Protein AF-A0A963AIT8-F1 (afdb_monomer_lite)

pLDDT: mean 86.48, std 16.58, range [21.73, 98.75]

Foldseek 3Di:
DDDDDDDDDDDDYDDDDDDDDDDDDDDDDDDDDDDDDDDDDDDDDDPWQWAWDAWAADPVQQKIKTKTFTDDFQFKKWKAQPVGRVRTQDIFTQHPVRMTMDMDHDPADRQKMWMDTPRDTNDMDGYHPHDCLNDHDDDPPPQPPQDPFDLWFKFQFLDWWAADPDADDDDQDADLQKFKFKFWAFLEDEWAQALFAETAHAQFTKMKMWMWGFALDIDTDAVVNQKWKWKWFDTDSLQCVSVCAELLRFDNWDFFQASVRIRNFHPCQVCVQPQVCLLFFHCPQCVVVPPPDDCGQKFGWFWPQCCCPVNDVDTDTDIWGGLCVVPNNHHTHIDIQPDWDAKAWDLLPPVFLATFILGRLGIGMDTGRRGGCATSNRTRHQWTKMKMFMAGNVRDTHGIFIYTGGYYNDAQLLCAQADVVLNHPPQLVVPPPDQFHLVPPPCSNPTDSVNSSSVRSSLSVVRSVCVVPVDDSSVVPPHHPCLEAPASVSNSNSPPQDDPPDSRSSSRNHQQDYHPLQCPLQVQQPDADPVRHRQQDDADDQADPVGHGDDLVSNLVSLCSAVSNGDPPNRHNSQFADLVVLSADDCLWFNHSNLSNQAQRNPRHNVRTNNGQHALQLQPDLVRHDRPPWQGQKQCLFQQFFQVDACQVPAQFAHRSVFNHTTRHQAGHPSSNSRGDQHPHCLRTFDARDQPTPSADHDPSSRHSPHGDLSSGAWQVSPRNCSFQNYVSLGKDGPSQSRSSQRRVCVQPVGIHGDQQPSSRHPPQCCDDVHVQLAALSPRSSHHHPQRQSCLVCNVVSCVVPPPCCCRQCNPQQVFGQSQFAQAWHWHFQCDCQAPQNVDGGTDIDGGGRRGGQRNRHNRTPVVVVVD

Radius of gyration: 32.71 Å; chains: 1; bounding box: 110×90×87 Å

Secondary structure (DSSP, 8-state):
-----------------------------------------PPPPPPP--EEEEEEEEGGGTEEEEEEE-SSTT-EEEEEETTEEEEEEEEEE--TTSEEEEEEE-SS--SEEEEEETTEEEEEEE-BT--TTSS----S---SS-----S-------S-B---SPPPPPP----TTEEEEEEESSS-EE--S--SSEESS-SEEEEEEEEEE-BSS-EEE-GGGTEEEEEEEE--TT-GGGGT--TTS--PPPB-B-TTSPBP--SHHHHHHHHSGGGSSTTHHHHHS-TTS--TTBPPPEE-HHHHHHSSS---EE--B-TTTTSTTT----EE--EEESSEEES-STT-TT-EEE----EEEEEEEE--SB-TTSBB-SS-EEEEEEEETT--EEEEEEEE--EE---TTHHHHS-GGGT--STTGGG-SS---GGG-TTTTTS-HHHHHHHHHHHHHHHHHHHHHT--GGGGPSEEGGGTS--GGG-TT------TT-TT-TT--TTTS--HHIIIIIHHHT-B-TTSSBSSPPPPPSB-TTSPBPPHHHHHHHHHHTGGGTSS-SSS-SS-HHHHHTT--HHHHH--HHHHH-BTTTT-BTTBTT-----S-TTT-TTS-B-TTTSPPPGGGT----SSS-STTSTT--B-TT-SS-BS-SB-TT-TT-PBP--S--TTSPPB--TT-TT--STT-TTTTPBPPGGG-B-GGG-BHHHHH-STT-PSPPSSTT-THHHHHHHHHSSSSS---GGGTB-GGGGSTTSTTSS---SGGGPPPSS-HHHHHHHHHHHHHH-STTHHHH-TTS---GGGB-SS-EEEEE--S-SSS--SSEEEEE-TT-B--GGGT-TTGGGGTT--

Structure (mmCIF, N/CA/C/O backbone):
data_AF-A0A963AIT8-F1
#
_entry.id   AF-A0A963AIT8-F1
#
loop_
_atom_site.group_PDB
_atom_site.id
_atom_site.type_symbol
_atom_site.label_atom_id
_atom_site.label_alt_id
_atom_site.label_comp_id
_atom_site.label_asym_id
_atom_site.label_entity_id
_atom_site.label_seq_id
_atom_site.pdbx_PDB_ins_code
_atom_site.Cartn_x
_atom_site.Cartn_y
_atom_site.Cartn_z
_atom_site.occupancy
_atom_site.B_iso_or_equiv
_atom_site.auth_seq_id
_atom_site.auth_comp_id
_atom_site.auth_asym_id
_atom_site.auth_atom_id
_atom_site.pdbx_PDB_model_num
ATOM 1 N N . MET A 1 1 ? -58.482 -35.691 4.135 1.00 30.98 1 MET A N 1
ATOM 2 C CA . MET A 1 1 ? -58.941 -36.259 2.848 1.00 30.98 1 MET A CA 1
ATOM 3 C C . MET A 1 1 ? -60.316 -35.692 2.531 1.00 30.98 1 MET A C 1
ATOM 5 O O . MET A 1 1 ? -61.157 -35.778 3.412 1.00 30.98 1 MET A O 1
ATOM 9 N N . THR A 1 2 ? -60.494 -35.157 1.308 1.00 29.62 2 THR A N 1
ATOM 10 C CA . THR A 1 2 ? -61.766 -34.880 0.577 1.00 29.62 2 THR A CA 1
ATOM 11 C C . THR A 1 2 ? -62.795 -33.942 1.239 1.00 29.62 2 THR A C 1
ATOM 13 O O . THR A 1 2 ? -63.084 -34.093 2.409 1.00 29.62 2 THR A O 1
ATOM 16 N N . ASN A 1 3 ? -63.516 -33.030 0.583 1.00 32.16 3 ASN A N 1
ATOM 17 C CA . ASN A 1 3 ? -63.526 -32.402 -0.743 1.00 32.16 3 ASN A CA 1
ATOM 18 C C . ASN A 1 3 ? -64.586 -31.265 -0.660 1.00 32.16 3 ASN A C 1
ATOM 20 O O . ASN A 1 3 ? -65.594 -31.473 0.002 1.00 32.16 3 ASN A O 1
ATOM 24 N N . ARG A 1 4 ? -64.368 -30.152 -1.382 1.00 39.81 4 ARG A N 1
ATOM 25 C CA . ARG A 1 4 ? -65.323 -29.254 -2.099 1.00 39.81 4 ARG A CA 1
ATOM 26 C C . ARG A 1 4 ? -66.699 -28.851 -1.507 1.00 39.81 4 ARG A C 1
ATOM 28 O O . ARG A 1 4 ? -67.469 -29.702 -1.102 1.00 39.81 4 ARG A O 1
ATOM 35 N N . THR A 1 5 ? -67.077 -27.574 -1.715 1.00 35.22 5 THR A N 1
ATOM 36 C CA . THR A 1 5 ? -68.098 -27.039 -2.681 1.00 35.22 5 THR A CA 1
ATOM 37 C C . THR A 1 5 ? -68.679 -25.704 -2.167 1.00 35.22 5 THR A C 1
ATOM 39 O O . THR A 1 5 ? -69.234 -25.683 -1.079 1.00 35.22 5 THR A O 1
ATOM 42 N N . GLY A 1 6 ? -68.534 -24.577 -2.879 1.00 28.08 6 GLY A N 1
ATOM 43 C CA . GLY A 1 6 ? -69.580 -23.988 -3.749 1.00 28.08 6 GLY A CA 1
ATOM 44 C C . GLY A 1 6 ? -69.859 -22.495 -3.397 1.00 28.08 6 GLY A C 1
ATOM 45 O O . GLY A 1 6 ? -69.249 -22.019 -2.450 1.00 28.08 6 GLY A O 1
ATOM 46 N N . PRO A 1 7 ? -70.788 -21.771 -4.069 1.00 56.81 7 PRO A N 1
ATOM 47 C CA . PRO A 1 7 ? -70.537 -20.905 -5.251 1.00 56.81 7 PRO A CA 1
ATOM 48 C C . PRO A 1 7 ? -71.254 -19.506 -5.228 1.00 56.81 7 PRO A C 1
ATOM 50 O O . PRO A 1 7 ? -71.791 -19.136 -4.190 1.00 56.81 7 PRO A O 1
ATOM 53 N N . LEU A 1 8 ? -71.348 -18.834 -6.413 1.00 31.77 8 LEU A N 1
ATOM 54 C CA . LEU A 1 8 ? -72.310 -17.769 -6.880 1.00 31.77 8 LEU A CA 1
ATOM 55 C C . LEU A 1 8 ? -71.879 -16.285 -6.684 1.00 31.77 8 LEU A C 1
ATOM 57 O O . LEU A 1 8 ? -71.211 -15.998 -5.705 1.00 31.77 8 LEU A O 1
ATOM 61 N N . GLU A 1 9 ? -72.232 -15.239 -7.465 1.00 30.62 9 GLU A N 1
ATOM 62 C CA . GLU A 1 9 ? -72.826 -14.947 -8.803 1.00 30.62 9 GLU A CA 1
ATOM 63 C C . GLU A 1 9 ? -72.848 -13.389 -9.015 1.00 30.62 9 GLU A C 1
ATOM 65 O O . GLU A 1 9 ? -72.934 -12.664 -8.029 1.00 30.62 9 GLU A O 1
ATOM 70 N N . ARG A 1 10 ? -72.918 -12.922 -10.288 1.00 29.20 10 ARG A N 1
ATOM 71 C CA . ARG A 1 10 ? -73.565 -11.686 -10.871 1.00 29.20 10 ARG A CA 1
ATOM 72 C C . ARG A 1 10 ? -73.036 -10.260 -10.557 1.00 29.20 10 ARG A C 1
ATOM 74 O O . ARG A 1 10 ? -72.876 -9.885 -9.410 1.00 29.20 10 ARG A O 1
ATOM 81 N N . GLU A 1 11 ? -72.654 -9.414 -11.534 1.00 29.33 11 GLU A N 1
ATOM 82 C CA . GLU A 1 11 ? -73.386 -8.636 -12.588 1.00 29.33 11 GLU A CA 1
ATOM 83 C C . GLU A 1 11 ? -74.267 -7.442 -12.117 1.00 29.33 11 GLU A C 1
ATOM 85 O O . GLU A 1 11 ? -75.349 -7.674 -11.584 1.00 29.33 11 GLU A O 1
ATOM 90 N N . ASN A 1 12 ? -73.889 -6.178 -12.437 1.00 27.94 12 ASN A N 1
ATOM 91 C CA . ASN A 1 12 ? -74.589 -5.249 -13.378 1.00 27.94 12 ASN A CA 1
ATOM 92 C C . ASN A 1 12 ? -74.310 -3.717 -13.212 1.00 27.94 12 ASN A C 1
ATOM 94 O O . ASN A 1 12 ? -74.611 -3.121 -12.187 1.00 27.94 12 ASN A O 1
ATOM 98 N N . ARG A 1 13 ? -73.918 -3.095 -14.346 1.00 28.97 13 ARG A N 1
ATOM 99 C CA . ARG A 1 13 ? -74.464 -1.888 -15.046 1.00 28.97 13 ARG A CA 1
ATOM 100 C C . ARG A 1 13 ? -74.363 -0.417 -14.542 1.00 28.97 13 ARG A C 1
ATOM 102 O O . ARG A 1 13 ? -75.067 0.012 -13.642 1.00 28.97 13 ARG A O 1
ATOM 109 N N . HIS A 1 14 ? -73.760 0.372 -15.457 1.00 28.27 14 HIS A N 1
ATOM 110 C CA . HIS A 1 14 ? -74.238 1.596 -16.168 1.00 28.27 14 HIS A CA 1
ATOM 111 C C . HIS A 1 14 ? -74.236 3.009 -15.537 1.00 28.27 14 HIS A C 1
ATOM 113 O O . HIS A 1 14 ? -75.054 3.316 -14.678 1.00 28.27 14 HIS A O 1
ATOM 119 N N . LYS A 1 15 ? -73.548 3.948 -16.229 1.00 28.48 15 LYS A N 1
ATOM 120 C CA . LYS A 1 15 ? -74.075 4.995 -17.168 1.00 28.48 15 LYS A CA 1
ATOM 121 C C . LYS A 1 15 ? -72.876 5.660 -17.906 1.00 28.48 15 LYS A C 1
ATOM 123 O O . LYS A 1 15 ? -71.904 5.986 -17.249 1.00 28.48 15 LYS A O 1
ATOM 128 N N . ASN A 1 16 ? -72.759 5.638 -19.248 1.00 27.34 16 ASN A N 1
ATOM 129 C CA . ASN A 1 16 ? -73.283 6.588 -20.271 1.00 27.34 16 ASN A CA 1
ATOM 130 C C . ASN A 1 16 ? -72.924 8.072 -19.986 1.00 27.34 16 ASN A C 1
ATOM 132 O O . ASN A 1 16 ? -73.208 8.524 -18.889 1.00 27.34 16 ASN A O 1
ATOM 136 N N . ARG A 1 17 ? -72.424 8.922 -20.908 1.00 27.89 17 ARG A N 1
ATOM 137 C CA . ARG A 1 17 ? -72.578 8.995 -22.381 1.00 27.89 17 ARG A CA 1
ATOM 138 C C . ARG A 1 17 ? -71.715 10.152 -22.972 1.00 27.89 17 ARG A C 1
ATOM 140 O O . ARG A 1 17 ? -71.606 11.171 -22.309 1.00 27.89 17 ARG A O 1
ATOM 147 N N . SER A 1 18 ? -71.215 9.977 -24.212 1.00 28.28 18 SER A N 1
ATOM 148 C CA . SER A 1 18 ? -71.122 10.908 -25.388 1.00 28.28 18 SER A CA 1
ATOM 149 C C . SER A 1 18 ? -70.902 12.431 -25.201 1.00 28.28 18 SER A C 1
ATOM 151 O O . SER A 1 18 ? -71.570 13.033 -24.379 1.00 28.28 18 SER A O 1
ATOM 153 N N . GLY A 1 19 ? -70.175 13.186 -26.036 1.00 26.23 19 GLY A N 1
ATOM 154 C CA . GLY A 1 19 ? -69.625 12.962 -27.377 1.00 26.23 19 GLY A CA 1
ATOM 155 C C . GLY A 1 19 ? -69.244 14.306 -28.051 1.00 26.23 19 GLY A C 1
ATOM 156 O O . GLY A 1 19 ? -69.742 15.353 -27.660 1.00 26.23 19 GLY A O 1
ATOM 157 N N . ALA A 1 20 ? -68.336 14.211 -29.029 1.00 28.67 20 ALA A N 1
ATOM 158 C CA . ALA A 1 20 ? -67.969 15.089 -30.157 1.00 28.67 20 ALA A CA 1
ATOM 159 C C . ALA A 1 20 ? -68.500 16.540 -30.300 1.00 28.67 20 ALA A C 1
ATOM 161 O O . ALA A 1 20 ? -69.699 16.791 -30.237 1.00 28.67 20 ALA A O 1
ATOM 162 N N . GLY A 1 21 ? -67.617 17.433 -30.783 1.00 25.61 21 GLY A N 1
ATOM 163 C CA . GLY A 1 21 ? -68.022 18.528 -31.679 1.00 25.61 21 GLY A CA 1
ATOM 164 C C . GLY A 1 21 ? -67.113 19.761 -31.712 1.00 25.61 21 GLY A C 1
ATOM 165 O O . GLY A 1 21 ? -67.210 20.623 -30.850 1.00 25.61 21 GLY A O 1
ATOM 166 N N . ARG A 1 22 ? -66.290 19.888 -32.765 1.00 31.31 22 ARG A N 1
ATOM 167 C CA . ARG A 1 22 ? -65.723 21.168 -33.242 1.00 31.31 22 ARG A CA 1
ATOM 168 C C . ARG A 1 22 ? -66.825 22.230 -33.371 1.00 31.31 22 ARG A C 1
ATOM 170 O O . ARG A 1 22 ? -67.837 21.928 -33.993 1.00 31.31 22 ARG A O 1
ATOM 177 N N . LEU A 1 23 ? -66.556 23.477 -32.973 1.00 26.34 23 LEU A N 1
ATOM 178 C CA . LEU A 1 23 ? -66.614 24.671 -33.838 1.00 26.34 23 LEU A CA 1
ATOM 179 C C . LEU A 1 23 ? -66.346 25.961 -33.053 1.00 26.34 23 LEU A C 1
ATOM 181 O O . LEU A 1 23 ? -66.459 26.037 -31.837 1.00 26.34 23 LEU A O 1
ATOM 185 N N . SER A 1 24 ? -65.901 26.947 -33.815 1.00 25.06 24 SER A N 1
ATOM 186 C CA . SER A 1 24 ? -65.230 28.172 -33.418 1.00 25.06 24 SER A CA 1
ATOM 187 C C . SER A 1 24 ? -66.152 29.291 -32.901 1.00 25.06 24 SER A C 1
ATOM 189 O O . SER A 1 24 ? -67.304 29.388 -33.306 1.00 25.06 24 SER A O 1
ATOM 191 N N . ARG A 1 25 ? -65.496 30.237 -32.205 1.00 25.77 25 ARG A N 1
ATOM 192 C CA . ARG A 1 25 ? -65.712 31.704 -32.154 1.00 25.77 25 ARG A CA 1
ATOM 193 C C . ARG A 1 25 ? -66.704 32.323 -31.142 1.00 25.77 25 ARG A C 1
ATOM 195 O O . ARG A 1 25 ? -67.909 32.236 -31.302 1.00 25.77 25 ARG A O 1
ATOM 202 N N . ILE A 1 26 ? -66.092 33.138 -30.261 1.00 26.53 26 ILE A N 1
ATOM 203 C CA . ILE A 1 26 ? -66.372 34.567 -29.958 1.00 26.53 26 ILE A CA 1
ATOM 204 C C . ILE A 1 26 ? -67.713 34.898 -29.263 1.00 26.53 26 ILE A C 1
ATOM 206 O O . ILE A 1 26 ? -68.755 34.836 -29.900 1.00 26.53 26 ILE A O 1
ATOM 210 N N . CYS A 1 27 ? -67.687 35.393 -28.009 1.00 21.73 27 CYS A N 1
ATOM 211 C CA . CYS A 1 27 ? -67.731 36.832 -27.645 1.00 21.73 27 CYS A CA 1
ATOM 212 C C . CYS A 1 27 ? -67.906 37.076 -26.116 1.00 21.73 27 CYS A C 1
ATOM 214 O O . CYS A 1 27 ? -68.602 36.332 -25.438 1.00 21.73 27 CYS A O 1
ATOM 216 N N . TYR A 1 28 ? -67.269 38.157 -25.640 1.00 31.14 28 TYR A N 1
ATOM 217 C CA . TYR A 1 28 ? -67.280 38.865 -24.328 1.00 31.14 28 TYR A CA 1
ATOM 218 C C . TYR A 1 28 ? -68.671 39.399 -23.878 1.00 31.14 28 TYR A C 1
ATOM 220 O O . TYR A 1 28 ? -69.570 39.325 -24.719 1.00 31.14 28 TYR A O 1
ATOM 228 N N . PRO A 1 29 ? -68.909 39.977 -22.655 1.00 44.50 29 PRO A N 1
ATOM 229 C CA . PRO A 1 29 ? -68.095 40.941 -21.843 1.00 44.50 29 PRO A CA 1
ATOM 230 C C . PRO A 1 29 ? -68.081 40.648 -20.310 1.00 44.50 29 PRO A C 1
ATOM 232 O O . PRO A 1 29 ? -68.668 39.667 -19.886 1.00 44.50 29 PRO A O 1
ATOM 235 N N . GLY A 1 30 ? -67.445 41.357 -19.363 1.00 27.77 30 GLY A N 1
ATOM 236 C CA . GLY A 1 30 ? -66.705 42.625 -19.264 1.00 27.77 30 GLY A CA 1
ATOM 237 C C . GLY A 1 30 ? -67.041 43.317 -17.918 1.00 27.77 30 GLY A C 1
ATOM 238 O O . GLY A 1 30 ? -68.225 43.454 -17.631 1.00 27.77 30 GLY A O 1
ATOM 239 N N . ALA A 1 31 ? -66.027 43.717 -17.123 1.00 27.83 31 ALA A N 1
ATOM 240 C CA . ALA A 1 31 ? -66.022 44.714 -16.013 1.00 27.83 31 ALA A CA 1
ATOM 241 C C . ALA A 1 31 ? -64.692 44.573 -15.209 1.00 27.83 31 ALA A C 1
ATOM 243 O O . ALA A 1 31 ? -64.381 43.453 -14.827 1.00 27.83 31 ALA A O 1
ATOM 244 N N . THR A 1 32 ? -63.833 45.564 -14.896 1.00 28.27 32 THR A N 1
ATOM 245 C CA . THR A 1 32 ? -63.822 47.041 -15.031 1.00 28.27 32 THR A CA 1
ATOM 246 C C . THR A 1 32 ? -62.363 47.575 -14.903 1.00 28.27 32 THR A C 1
ATOM 248 O O . THR A 1 32 ? -61.511 46.887 -14.353 1.00 28.27 32 THR A O 1
ATOM 251 N N . LEU A 1 33 ? -62.121 48.793 -15.427 1.00 27.97 33 LEU A N 1
ATOM 252 C CA . LEU A 1 33 ? -60.904 49.648 -15.531 1.00 27.97 33 LEU A CA 1
ATOM 253 C C . LEU A 1 33 ? -60.155 49.948 -14.198 1.00 27.97 33 LEU A C 1
ATOM 255 O O . LEU A 1 33 ? -60.736 49.712 -13.148 1.00 27.97 33 LEU A O 1
ATOM 259 N N . LEU A 1 34 ? -58.930 50.512 -14.089 1.00 27.31 34 LEU A N 1
ATOM 260 C CA . LEU A 1 34 ? -58.093 51.517 -14.812 1.00 27.31 34 LEU A CA 1
ATOM 261 C C . LEU A 1 34 ? -56.583 51.160 -14.610 1.00 27.31 34 LEU A C 1
ATOM 263 O O . LEU A 1 34 ? -56.284 50.466 -13.651 1.00 27.31 34 LEU A O 1
ATOM 267 N N . GLY A 1 35 ? -55.544 51.603 -15.336 1.00 26.59 35 GLY A N 1
ATOM 268 C CA . GLY A 1 35 ? -55.356 52.543 -16.442 1.00 26.59 35 GLY A CA 1
ATOM 269 C C . GLY A 1 35 ? -53.847 52.720 -16.772 1.00 26.59 35 GLY A C 1
ATOM 270 O O . GLY A 1 35 ? -52.999 52.550 -15.910 1.00 26.59 35 GLY A O 1
ATOM 271 N N . VAL A 1 36 ? -53.577 53.067 -18.039 1.00 30.91 36 VAL A N 1
ATOM 272 C CA . VAL A 1 36 ? -52.427 53.792 -18.642 1.00 30.91 36 VAL A CA 1
ATOM 273 C C . VAL A 1 36 ? -50.976 53.334 -18.376 1.00 30.91 36 VAL A C 1
ATOM 275 O O . VAL A 1 36 ? -50.406 53.584 -17.323 1.00 30.91 36 VAL A O 1
ATOM 278 N N . GLY A 1 37 ? -50.316 52.871 -19.449 1.00 26.69 37 GLY A N 1
ATOM 279 C CA . GLY A 1 37 ? -48.856 52.901 -19.610 1.00 26.69 37 GLY A CA 1
ATOM 280 C C . GLY A 1 37 ? -48.393 52.170 -20.875 1.00 26.69 37 GLY A C 1
ATOM 281 O O . GLY A 1 37 ? -48.408 50.947 -20.912 1.00 26.69 37 GLY A O 1
ATOM 282 N N . LEU A 1 38 ? -48.028 52.914 -21.926 1.00 35.12 38 LEU A N 1
ATOM 283 C CA . LEU A 1 38 ? -47.427 52.410 -23.171 1.00 35.12 38 LEU A CA 1
ATOM 284 C C . LEU A 1 38 ? -46.241 51.466 -22.889 1.00 35.12 38 LEU A C 1
ATOM 286 O O . LEU A 1 38 ? -45.295 51.884 -22.229 1.00 35.12 38 LEU A O 1
ATOM 290 N N . LEU A 1 39 ? -46.213 50.281 -23.505 1.00 29.48 39 LEU A N 1
ATOM 291 C CA . LEU A 1 39 ? -44.958 49.586 -23.804 1.00 29.48 39 LEU A CA 1
ATOM 292 C C . LEU A 1 39 ? -45.020 48.949 -25.191 1.00 29.48 39 LEU A C 1
ATOM 294 O O . LEU A 1 39 ? -45.965 48.252 -25.556 1.00 29.48 39 LEU A O 1
ATOM 298 N N . ALA A 1 40 ? -44.013 49.313 -25.977 1.00 30.16 40 ALA A N 1
ATOM 299 C CA . ALA A 1 40 ? -43.810 48.951 -27.362 1.00 30.16 40 ALA A CA 1
ATOM 300 C C . ALA A 1 40 ? -43.552 47.448 -27.527 1.00 30.16 40 ALA A C 1
ATOM 302 O O . ALA A 1 40 ? -42.991 46.800 -26.647 1.00 30.16 40 ALA A O 1
ATOM 303 N N . LEU A 1 41 ? -43.921 46.928 -28.700 1.00 37.81 41 LEU A N 1
ATOM 304 C CA . LEU A 1 41 ? -43.450 45.643 -29.205 1.00 37.81 41 LEU A CA 1
ATOM 305 C C . LEU A 1 41 ? -41.917 45.591 -29.139 1.00 37.81 41 LEU A C 1
ATOM 307 O O . LEU A 1 41 ? -41.252 46.323 -29.872 1.00 37.81 41 LEU A O 1
ATOM 311 N N . THR A 1 42 ? -41.365 44.708 -28.310 1.00 31.59 42 THR A N 1
ATOM 312 C CA . THR A 1 42 ? -39.970 44.282 -28.414 1.00 31.59 42 THR A CA 1
ATOM 313 C C . THR A 1 42 ? -39.925 42.929 -29.111 1.00 31.59 42 THR A C 1
ATOM 315 O O . THR A 1 42 ? -40.527 41.944 -28.687 1.00 31.59 42 THR A O 1
ATOM 318 N N . SER A 1 43 ? -39.232 42.906 -30.245 1.00 35.41 43 SER A N 1
ATOM 319 C CA . SER A 1 43 ? -38.678 41.697 -30.837 1.00 35.41 43 SER A CA 1
ATOM 320 C C . SER A 1 43 ? -37.860 40.946 -29.786 1.00 35.41 43 SER A C 1
ATOM 322 O O . SER A 1 43 ? -37.037 41.562 -29.109 1.00 35.41 43 SER A O 1
ATOM 324 N N . LEU A 1 44 ? -38.058 39.631 -29.680 1.00 35.53 44 LEU A N 1
ATOM 325 C CA . LEU A 1 44 ? -37.121 38.745 -28.986 1.00 35.53 44 LEU A CA 1
ATOM 326 C C . LEU A 1 44 ? -35.703 38.995 -29.542 1.00 35.53 44 LEU A C 1
ATOM 328 O O . LEU A 1 44 ? -35.562 39.025 -30.770 1.00 35.53 44 LEU A O 1
ATOM 332 N N . PRO A 1 45 ? -34.671 39.203 -28.703 1.00 36.06 45 PRO A N 1
ATOM 333 C CA . PRO A 1 45 ? -33.306 39.280 -29.198 1.00 36.06 45 PRO A CA 1
ATOM 334 C C . PRO A 1 45 ? -32.907 37.908 -29.747 1.00 36.06 45 PRO A C 1
ATOM 336 O O . PRO A 1 45 ? -33.246 36.873 -29.169 1.00 36.06 45 PRO A O 1
ATOM 339 N N . ALA A 1 46 ? -32.198 37.902 -30.874 1.00 42.22 46 ALA A N 1
ATOM 340 C CA . ALA A 1 46 ? -31.439 36.735 -31.300 1.00 42.22 46 ALA A CA 1
ATOM 341 C C . ALA A 1 46 ? -30.455 36.355 -30.181 1.00 42.22 46 ALA A C 1
ATOM 343 O O . ALA A 1 46 ? -29.913 37.248 -29.530 1.00 42.22 46 ALA A O 1
ATOM 344 N N . ALA A 1 47 ? -30.248 35.056 -29.950 1.00 47.16 47 ALA A N 1
ATOM 345 C CA . ALA A 1 47 ? -29.226 34.582 -29.024 1.00 47.16 47 ALA A CA 1
ATOM 346 C C . ALA A 1 47 ? -27.878 35.237 -29.364 1.00 47.16 47 ALA A C 1
ATOM 348 O O . ALA A 1 47 ? -27.500 35.293 -30.537 1.00 47.16 47 ALA A O 1
ATOM 349 N N . ALA A 1 48 ? -27.206 35.755 -28.340 1.00 53.91 48 ALA A N 1
ATOM 350 C CA . ALA A 1 48 ? -25.865 36.307 -28.423 1.00 53.91 48 ALA A CA 1
ATOM 351 C C . ALA A 1 48 ? -24.919 35.294 -29.080 1.00 53.91 48 ALA A C 1
ATOM 353 O O . ALA A 1 48 ? -24.863 34.144 -28.648 1.00 53.91 48 ALA A O 1
ATOM 354 N N . VAL A 1 49 ? -24.203 35.688 -30.138 1.00 71.88 49 VAL A N 1
ATOM 355 C CA . VAL A 1 49 ? -23.255 34.798 -30.831 1.00 71.88 49 VAL A CA 1
ATOM 356 C C . VAL A 1 49 ? -21.850 35.364 -30.682 1.00 71.88 49 VAL A C 1
ATOM 358 O O . VAL A 1 49 ? -21.367 36.118 -31.530 1.00 71.88 49 VAL A O 1
ATOM 361 N N . TYR A 1 50 ? -21.190 34.983 -29.594 1.00 87.00 50 TYR A N 1
ATOM 362 C CA . TYR A 1 50 ? -19.739 35.067 -29.505 1.00 87.00 50 TYR A CA 1
ATOM 363 C C . TYR A 1 50 ? -19.132 33.948 -30.350 1.00 87.00 50 TYR A C 1
ATOM 365 O O . TYR A 1 50 ? -19.646 32.834 -30.387 1.00 87.00 50 TYR A O 1
ATOM 373 N N . THR A 1 51 ? -18.067 34.258 -31.084 1.00 88.06 51 THR A N 1
ATOM 374 C CA . THR A 1 51 ? -17.405 33.297 -31.974 1.00 88.06 51 THR A CA 1
ATOM 375 C C . THR A 1 51 ? -15.900 33.418 -31.877 1.00 88.06 51 THR A C 1
ATOM 377 O O . THR A 1 51 ? -15.367 34.518 -31.712 1.00 88.06 51 THR A O 1
ATOM 380 N N . LEU A 1 52 ? -15.234 32.285 -32.064 1.00 93.00 52 LEU A N 1
ATOM 381 C CA . LEU A 1 52 ? -13.824 32.183 -32.395 1.00 93.00 52 LEU A CA 1
ATOM 382 C C . LEU A 1 52 ? -13.717 31.917 -33.906 1.00 93.00 52 LEU A C 1
ATOM 384 O O . LEU A 1 52 ? -14.097 30.850 -34.379 1.00 93.00 52 LEU A O 1
ATOM 388 N N . ASP A 1 53 ? -13.266 32.915 -34.672 1.00 90.19 53 ASP A N 1
ATOM 389 C CA . ASP A 1 53 ? -13.287 32.868 -36.142 1.00 90.19 53 ASP A CA 1
ATOM 390 C C . ASP A 1 53 ? -11.954 32.371 -36.737 1.00 90.19 53 ASP A C 1
ATOM 392 O O . ASP A 1 53 ? -11.943 31.780 -37.815 1.00 90.19 53 ASP A O 1
ATOM 396 N N . GLU A 1 54 ? -10.815 32.658 -36.095 1.00 91.12 54 GLU A N 1
ATOM 397 C CA . GLU A 1 54 ? -9.487 32.301 -36.614 1.00 91.12 54 GLU A CA 1
ATOM 398 C C . GLU A 1 54 ? -8.422 32.253 -35.508 1.00 91.12 54 GLU A C 1
ATOM 400 O O . GLU A 1 54 ? -8.377 33.138 -34.651 1.00 91.12 54 GLU A O 1
ATOM 405 N N . ALA A 1 55 ? -7.513 31.278 -35.605 1.00 93.25 55 ALA A N 1
ATOM 406 C CA . ALA A 1 55 ? -6.250 31.215 -34.874 1.00 93.25 55 ALA A CA 1
ATOM 407 C C . ALA A 1 55 ? -5.111 30.873 -35.855 1.00 93.25 55 ALA A C 1
ATOM 409 O O . ALA A 1 55 ? -5.200 29.875 -36.565 1.00 93.25 55 ALA A O 1
ATOM 410 N N . VAL A 1 56 ? -4.070 31.709 -35.941 1.00 93.00 56 VAL A N 1
ATOM 411 C CA . VAL A 1 56 ? -2.951 31.567 -36.897 1.00 93.00 56 VAL A CA 1
ATOM 412 C C . VAL A 1 56 ? -1.621 31.854 -36.202 1.00 93.00 56 VAL A C 1
ATOM 414 O O . VAL A 1 56 ? -1.478 32.869 -35.509 1.00 93.00 56 VAL A O 1
ATOM 417 N N . TRP A 1 57 ? -0.628 31.002 -36.431 1.00 92.19 57 TRP A N 1
ATOM 418 C CA . TRP A 1 57 ? 0.749 31.173 -35.991 1.00 92.19 57 TRP A CA 1
ATOM 419 C C . TRP A 1 57 ? 1.627 31.742 -37.108 1.00 92.19 57 TRP A C 1
ATOM 421 O O . TRP A 1 57 ? 1.571 31.337 -38.261 1.00 92.19 57 TRP A O 1
ATOM 431 N N . SER A 1 58 ? 2.480 32.703 -36.766 1.00 89.19 58 SER A N 1
ATOM 432 C CA . SER A 1 58 ? 3.472 33.279 -37.672 1.00 89.19 58 SER A CA 1
ATOM 433 C C . SER A 1 58 ? 4.861 32.828 -37.244 1.00 89.19 58 SER A C 1
ATOM 435 O O . SER A 1 58 ? 5.456 33.468 -36.375 1.00 89.19 58 SER A O 1
ATOM 437 N N . VAL A 1 59 ? 5.404 31.806 -37.912 1.00 75.81 59 VAL A N 1
ATOM 438 C CA . VAL A 1 59 ? 6.739 31.241 -37.632 1.00 75.81 59 VAL A CA 1
ATOM 439 C C . VAL A 1 59 ? 7.831 32.316 -37.646 1.00 75.81 59 VAL A C 1
ATOM 441 O O . VAL A 1 59 ? 8.569 32.451 -36.680 1.00 75.81 59 VAL A O 1
ATOM 444 N N . GLU A 1 60 ? 7.869 33.179 -38.669 1.00 82.50 60 GLU A N 1
ATOM 445 C CA . GLU A 1 60 ? 8.882 34.250 -38.789 1.00 82.50 60 GLU A CA 1
ATOM 446 C C . GLU A 1 60 ? 8.878 35.269 -37.635 1.00 82.50 60 GLU A C 1
ATOM 448 O O . GLU A 1 60 ? 9.826 36.035 -37.476 1.00 82.50 60 GLU A O 1
ATOM 453 N N . LYS A 1 61 ? 7.784 35.350 -36.871 1.00 83.12 61 LYS A N 1
ATOM 454 C CA . LYS A 1 61 ? 7.572 36.375 -35.835 1.00 83.12 61 LYS A CA 1
ATOM 455 C C . LYS A 1 61 ? 7.314 35.770 -34.456 1.00 83.12 61 LYS A C 1
ATOM 457 O O . LYS A 1 61 ? 6.989 36.532 -33.548 1.00 83.12 61 LYS A O 1
ATOM 462 N N . SER A 1 62 ? 7.382 34.441 -34.337 1.00 84.31 62 SER A N 1
ATOM 463 C CA . SER A 1 62 ? 6.979 33.650 -33.166 1.00 84.31 62 SER A CA 1
ATOM 464 C C . SER A 1 62 ? 5.678 34.144 -32.531 1.00 84.31 62 SER A C 1
ATOM 466 O O . SER A 1 62 ? 5.604 34.393 -31.330 1.00 84.31 62 SER A O 1
ATOM 468 N N . ARG A 1 63 ? 4.664 34.409 -33.363 1.00 91.38 63 ARG A N 1
ATOM 469 C CA . ARG A 1 63 ? 3.484 35.180 -32.955 1.00 91.38 63 ARG A CA 1
ATOM 470 C C . ARG A 1 63 ? 2.191 34.447 -33.251 1.00 91.38 63 ARG A C 1
ATOM 472 O O . ARG A 1 63 ? 1.919 34.147 -34.410 1.00 91.38 63 ARG A O 1
ATOM 479 N N . LEU A 1 64 ? 1.351 34.317 -32.232 1.00 93.31 64 LEU A N 1
ATOM 480 C CA . LEU A 1 64 ? -0.020 33.840 -32.345 1.00 93.31 64 LEU A CA 1
ATOM 481 C C . LEU A 1 64 ? -0.966 35.019 -32.580 1.00 93.31 64 LEU A C 1
ATOM 483 O O . LEU A 1 64 ? -0.882 36.041 -31.891 1.00 93.31 64 LEU A O 1
ATOM 487 N N . VAL A 1 65 ? -1.884 34.869 -33.532 1.00 94.38 65 VAL A N 1
ATOM 488 C CA . VAL A 1 65 ? -3.005 35.782 -33.758 1.00 94.38 65 VAL A CA 1
ATOM 489 C C . VAL A 1 65 ? -4.305 35.001 -33.645 1.00 94.38 65 VAL A C 1
ATOM 491 O O . VAL A 1 65 ? -4.534 34.089 -34.427 1.00 94.38 65 VAL A O 1
ATOM 494 N N . VAL A 1 66 ? -5.165 35.401 -32.712 1.00 95.44 66 VAL A N 1
ATOM 495 C CA . VAL A 1 66 ? -6.500 34.826 -32.511 1.00 95.44 66 VAL A CA 1
ATOM 496 C C . VAL A 1 66 ? -7.530 35.936 -32.654 1.00 95.44 66 VAL A C 1
ATOM 498 O O . VAL A 1 66 ? -7.313 37.037 -32.146 1.00 95.44 66 VAL A O 1
ATOM 501 N N . ARG A 1 67 ? -8.625 35.699 -33.374 1.00 95.25 67 ARG A N 1
ATOM 502 C CA . ARG A 1 67 ? -9.683 36.698 -33.564 1.00 95.25 67 ARG A CA 1
ATOM 503 C C . ARG A 1 67 ? -11.064 36.073 -33.626 1.00 95.25 67 ARG A C 1
ATOM 505 O O . ARG A 1 67 ? -11.235 34.941 -34.074 1.00 95.25 67 ARG A O 1
ATOM 512 N N . GLY A 1 68 ? -12.052 36.879 -33.277 1.00 94.50 68 GLY A N 1
ATOM 513 C CA . GLY A 1 68 ? -13.447 36.489 -33.339 1.00 94.50 68 GLY A CA 1
ATOM 514 C C . GLY A 1 68 ? -14.391 37.680 -33.304 1.00 94.50 68 GLY A C 1
ATOM 515 O O . GLY A 1 68 ? -13.977 38.844 -33.429 1.00 94.50 68 GLY A O 1
ATOM 516 N N . ARG A 1 69 ? -15.678 37.383 -33.142 1.00 93.62 69 ARG A N 1
ATOM 517 C CA . ARG A 1 69 ? -16.751 38.373 -33.001 1.00 93.62 69 ARG A CA 1
ATOM 518 C C . ARG A 1 69 ? -17.462 38.202 -31.668 1.00 93.62 69 ARG A C 1
ATOM 520 O O . ARG A 1 69 ? -17.545 37.093 -31.150 1.00 93.62 69 ARG A O 1
ATOM 527 N N . GLY A 1 70 ? -17.963 39.311 -31.145 1.00 88.62 70 GLY A N 1
ATOM 528 C CA . GLY A 1 70 ? -18.893 39.355 -30.018 1.00 88.62 70 GLY A CA 1
ATOM 529 C C . GLY A 1 70 ? -20.052 40.274 -30.372 1.00 88.62 70 GLY A C 1
ATOM 530 O O . GLY A 1 70 ? -20.027 40.916 -31.419 1.00 88.62 70 GLY A O 1
ATOM 531 N N . ASP A 1 71 ? -21.072 40.347 -29.539 1.00 86.19 71 ASP A N 1
ATOM 532 C CA . ASP A 1 71 ? -22.277 41.134 -29.807 1.00 86.19 71 ASP A CA 1
ATOM 533 C C . ASP A 1 71 ? -22.415 42.369 -28.902 1.00 86.19 71 ASP A C 1
ATOM 535 O O . ASP A 1 71 ? -23.154 43.296 -29.244 1.00 86.19 71 ASP A O 1
ATOM 539 N N . GLU A 1 72 ? -21.623 42.444 -27.830 1.00 87.38 72 GLU A N 1
ATOM 540 C CA . GLU A 1 72 ? -21.535 43.589 -26.928 1.00 87.38 72 GLU A CA 1
ATOM 541 C C . GLU A 1 72 ? -20.152 44.255 -26.967 1.00 87.38 72 GLU A C 1
ATOM 543 O O . GLU A 1 72 ? -19.116 43.611 -26.835 1.00 87.38 72 GLU A O 1
ATOM 548 N N . ARG A 1 73 ? -20.115 45.585 -27.129 1.00 89.31 73 ARG A N 1
ATOM 549 C CA . ARG A 1 73 ? -18.864 46.357 -27.094 1.00 89.31 73 ARG A CA 1
ATOM 550 C C . ARG A 1 73 ? -18.349 46.463 -25.658 1.00 89.31 73 ARG A C 1
ATOM 552 O O . ARG A 1 73 ? -19.049 46.994 -24.805 1.00 89.31 73 ARG A O 1
ATOM 559 N N . GLY A 1 74 ? -17.083 46.117 -25.444 1.00 85.94 74 GLY A N 1
ATOM 560 C CA . GLY A 1 74 ? -16.426 46.156 -24.137 1.00 85.94 74 GLY A CA 1
ATOM 561 C C . GLY A 1 74 ? -16.498 44.836 -23.366 1.00 85.94 74 GLY A C 1
ATOM 562 O O . GLY A 1 74 ? -15.859 44.731 -22.323 1.00 85.94 74 GLY A O 1
ATOM 563 N N . ALA A 1 75 ? -17.220 43.833 -23.881 1.00 90.19 75 ALA A N 1
ATOM 564 C CA . ALA A 1 75 ? -17.201 42.476 -23.346 1.00 90.19 75 ALA A CA 1
ATOM 565 C C . ALA A 1 75 ? -15.791 41.879 -23.450 1.00 90.19 75 ALA A C 1
ATOM 567 O O . ALA A 1 75 ? -15.122 42.047 -24.473 1.00 90.19 75 ALA A O 1
ATOM 568 N N . ILE A 1 76 ? -15.345 41.197 -22.394 1.00 92.88 76 ILE A N 1
ATOM 569 C CA . ILE A 1 76 ? -14.009 40.597 -22.327 1.00 92.88 76 ILE A CA 1
ATOM 570 C C . ILE A 1 76 ? -14.083 39.157 -22.827 1.00 92.88 76 ILE A C 1
ATOM 572 O O . ILE A 1 76 ? -14.924 38.378 -22.376 1.00 92.88 76 ILE A O 1
ATOM 576 N N . VAL A 1 77 ? -13.163 38.810 -23.724 1.00 93.19 77 VAL A N 1
ATOM 577 C CA . VAL A 1 77 ? -12.919 37.435 -24.167 1.00 93.19 77 VAL A CA 1
ATOM 578 C C . VAL A 1 77 ? -11.521 37.028 -23.716 1.00 93.19 77 VAL A C 1
ATOM 580 O O . VAL A 1 77 ? -10.557 37.754 -23.984 1.00 93.19 77 VAL A O 1
ATOM 583 N N . SER A 1 78 ? -11.397 35.889 -23.033 1.00 94.12 78 SER A N 1
ATOM 584 C CA . SER A 1 78 ? -10.105 35.245 -22.776 1.00 94.12 78 SER A CA 1
ATOM 585 C C . SER A 1 78 ? -9.838 34.150 -23.795 1.00 94.12 78 SER A C 1
ATOM 587 O O . SER A 1 78 ? -10.758 33.555 -24.346 1.00 94.12 78 SER A O 1
ATOM 589 N N . VAL A 1 79 ? -8.561 33.914 -24.075 1.00 93.12 79 VAL A N 1
ATOM 590 C CA . VAL A 1 79 ? -8.105 32.774 -24.863 1.00 93.12 79 VAL A CA 1
ATOM 591 C C . VAL A 1 79 ? -7.033 32.046 -24.080 1.00 93.12 79 VAL A C 1
ATOM 593 O O . VAL A 1 79 ? -6.089 32.671 -23.590 1.00 93.12 79 VAL A O 1
ATOM 596 N N . GLU A 1 80 ? -7.185 30.736 -24.005 1.00 92.19 80 GLU A N 1
ATOM 597 C CA . GLU A 1 80 ? -6.351 29.799 -23.263 1.00 92.19 80 GLU A CA 1
ATOM 598 C C . GLU A 1 80 ? -5.774 28.749 -24.211 1.00 92.19 80 GLU A C 1
ATOM 600 O O . GLU A 1 80 ? -6.270 28.541 -25.326 1.00 92.19 80 GLU A O 1
ATOM 605 N N . ASN A 1 81 ? -4.683 28.119 -23.784 1.00 85.06 81 ASN A N 1
ATOM 606 C CA . ASN A 1 81 ? -4.140 26.960 -24.473 1.00 85.06 81 ASN A CA 1
ATOM 607 C C . ASN A 1 81 ? -5.012 25.747 -24.141 1.00 85.06 81 ASN A C 1
ATOM 609 O O . ASN A 1 81 ? -5.148 25.389 -22.977 1.00 85.06 81 ASN A O 1
ATOM 613 N N . THR A 1 82 ? -5.590 25.091 -25.146 1.00 80.06 82 THR A N 1
ATOM 614 C CA . THR A 1 82 ? -6.522 23.973 -24.910 1.00 80.06 82 THR A CA 1
ATOM 615 C C . THR A 1 82 ? -5.856 22.784 -24.214 1.00 80.06 82 THR A C 1
ATOM 617 O O . THR A 1 82 ? -6.527 22.035 -23.515 1.00 80.06 82 THR A O 1
ATOM 620 N N . TYR A 1 83 ? -4.540 22.623 -24.373 1.00 69.12 83 TYR A N 1
ATOM 621 C CA . TYR A 1 83 ? -3.768 21.539 -23.754 1.00 69.12 83 TYR A CA 1
ATOM 622 C C . TYR A 1 83 ? -3.057 21.960 -22.460 1.00 69.12 83 TYR A C 1
ATOM 624 O O . TYR A 1 83 ? -2.327 21.170 -21.873 1.00 69.12 83 TYR A O 1
ATOM 632 N N . ALA A 1 84 ? -3.255 23.208 -22.031 1.00 68.62 84 ALA A N 1
ATOM 633 C CA . ALA A 1 84 ? -2.787 23.753 -20.762 1.00 68.62 84 ALA A CA 1
ATOM 634 C C . ALA A 1 84 ? -3.771 24.861 -20.334 1.00 68.62 84 ALA A C 1
ATOM 636 O O . ALA A 1 84 ? -3.458 26.042 -20.505 1.00 68.62 84 ALA A O 1
ATOM 637 N N . PRO A 1 85 ? -4.989 24.507 -19.878 1.00 57.34 85 PRO A N 1
ATOM 638 C CA . PRO A 1 85 ? -6.083 25.464 -19.670 1.00 57.34 85 PRO A CA 1
ATOM 639 C C . PRO A 1 85 ? -5.754 26.564 -18.647 1.00 57.34 85 PRO A C 1
ATOM 641 O O . PRO A 1 85 ? -6.231 27.688 -18.780 1.00 57.34 85 PRO A O 1
ATOM 644 N N . ASP A 1 86 ? -4.827 26.316 -17.718 1.00 61.47 86 ASP A N 1
ATOM 645 C CA . ASP A 1 86 ? -4.334 27.330 -16.771 1.00 61.47 86 ASP A CA 1
ATOM 646 C C . ASP A 1 86 ? -3.425 28.389 -17.435 1.00 61.47 86 ASP A C 1
ATOM 648 O O . ASP A 1 86 ? -3.158 29.465 -16.888 1.00 61.47 86 ASP A O 1
ATOM 652 N N . GLN A 1 87 ? -2.972 28.134 -18.667 1.00 73.19 87 GLN A N 1
ATOM 653 C CA . GLN A 1 87 ? -2.188 29.061 -19.471 1.00 73.19 87 GLN A CA 1
ATOM 654 C C . GLN A 1 87 ? -3.096 30.019 -20.258 1.00 73.19 87 GLN A C 1
ATOM 656 O O . GLN A 1 87 ? -3.397 29.825 -21.442 1.00 73.19 87 GLN A O 1
ATOM 661 N N . VAL A 1 88 ? -3.449 31.146 -19.637 1.00 84.12 88 VAL A N 1
ATOM 662 C CA . VAL A 1 88 ? -4.156 32.238 -20.325 1.00 84.12 88 VAL A CA 1
ATOM 663 C C . VAL A 1 88 ? -3.234 32.919 -21.345 1.00 84.12 88 VAL A C 1
ATOM 665 O O . VAL A 1 88 ? -2.379 33.749 -21.018 1.00 84.12 88 VAL A O 1
ATOM 668 N N . LEU A 1 89 ? -3.452 32.627 -22.626 1.00 85.75 89 LEU A N 1
ATOM 669 C CA . LEU A 1 89 ? -2.700 33.190 -23.749 1.00 85.75 89 LEU A CA 1
ATOM 670 C C . LEU A 1 89 ? -2.977 34.693 -23.904 1.00 85.75 89 LEU A C 1
ATOM 672 O O . LEU A 1 89 ? -2.073 35.488 -24.187 1.00 85.75 89 LEU A O 1
ATOM 676 N N . GLY A 1 90 ? -4.203 35.146 -23.647 1.00 89.12 90 GLY A N 1
ATOM 677 C CA . GLY A 1 90 ? -4.517 36.573 -23.612 1.00 89.12 90 GLY A CA 1
ATOM 678 C C . GLY A 1 90 ? -5.974 36.890 -23.315 1.00 89.12 90 GLY A C 1
ATOM 679 O O . GLY A 1 90 ? -6.816 36.004 -23.266 1.00 89.12 90 GLY A O 1
ATOM 680 N N . LYS A 1 91 ? -6.257 38.182 -23.134 1.00 93.75 91 LYS A N 1
ATOM 681 C CA . LYS A 1 91 ? -7.610 38.734 -23.021 1.00 93.75 91 LYS A CA 1
ATOM 682 C C . LYS A 1 91 ? -7.713 39.976 -23.902 1.00 93.75 91 LYS A C 1
ATOM 684 O O . LYS A 1 91 ? -6.719 40.694 -24.030 1.00 93.75 91 LYS A O 1
ATOM 689 N N . ASP A 1 92 ? -8.871 40.211 -24.504 1.00 95.06 92 ASP A N 1
ATOM 690 C CA . ASP A 1 92 ? -9.158 41.420 -25.289 1.00 95.06 92 ASP A CA 1
ATOM 691 C C . ASP A 1 92 ? -10.628 41.834 -25.124 1.00 95.06 92 ASP A C 1
ATOM 693 O O . ASP A 1 92 ? -11.475 40.988 -24.822 1.00 95.06 92 ASP A O 1
ATOM 697 N N . ASP A 1 93 ? -10.929 43.121 -25.316 1.00 93.12 93 ASP A N 1
ATOM 698 C CA . ASP A 1 93 ? -12.301 43.630 -25.314 1.00 93.12 93 ASP A CA 1
ATOM 699 C C . ASP A 1 93 ? -12.892 43.697 -26.730 1.00 93.12 93 ASP A C 1
ATOM 701 O O . ASP A 1 93 ? -12.227 44.021 -27.718 1.00 93.12 93 ASP A O 1
ATOM 705 N N . VAL A 1 94 ? -14.183 43.397 -26.856 1.00 91.88 94 VAL A N 1
ATOM 706 C CA . VAL A 1 94 ? -14.891 43.502 -28.134 1.00 91.88 94 VAL A CA 1
ATOM 707 C C . VAL A 1 94 ? -15.013 44.976 -28.539 1.00 91.88 94 VAL A C 1
ATOM 709 O O . VAL A 1 9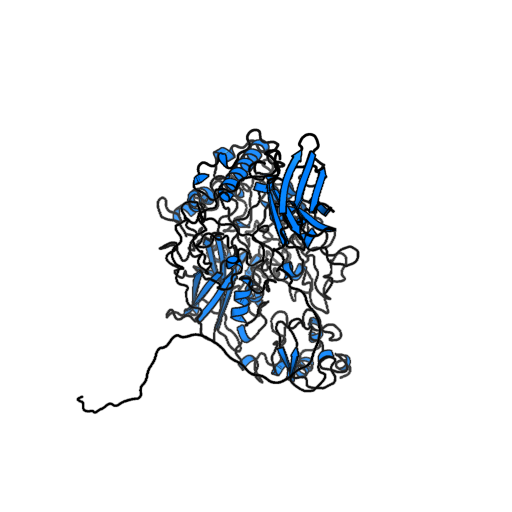4 ? -15.675 45.785 -27.887 1.00 91.88 94 VAL A O 1
ATOM 712 N N . ASN A 1 95 ? -14.411 45.343 -29.671 1.00 89.88 95 ASN A N 1
ATOM 713 C CA . ASN A 1 95 ? -14.337 46.734 -30.111 1.00 89.88 95 ASN A CA 1
ATOM 714 C C . ASN A 1 95 ? -15.649 47.263 -30.735 1.00 89.88 95 ASN A C 1
ATOM 716 O O . ASN A 1 95 ? -16.644 46.562 -30.902 1.00 89.88 95 ASN A O 1
ATOM 720 N N . SER A 1 96 ? -15.645 48.531 -31.169 1.00 85.94 96 SER A N 1
ATOM 721 C CA . SER A 1 96 ? -16.810 49.204 -31.777 1.00 85.94 96 SER A CA 1
ATOM 722 C C . SER A 1 96 ? -17.304 48.613 -33.106 1.00 85.94 96 SER A C 1
ATOM 724 O O . SER A 1 96 ? -18.348 49.032 -33.603 1.00 85.94 96 SER A O 1
ATOM 726 N N . ARG A 1 97 ? -16.573 47.658 -33.693 1.00 89.12 97 ARG A N 1
ATOM 727 C CA . ARG A 1 97 ? -16.970 46.874 -34.872 1.00 89.12 97 ARG A CA 1
ATOM 728 C C . ARG A 1 97 ? -17.356 45.436 -34.517 1.00 89.12 97 ARG A C 1
ATOM 730 O O . ARG A 1 97 ? -17.415 44.613 -35.431 1.00 89.12 97 ARG A O 1
ATOM 737 N N . LEU A 1 98 ? -17.603 45.149 -33.236 1.00 90.06 98 LEU A N 1
ATOM 738 C CA . LEU A 1 98 ? -18.032 43.842 -32.737 1.00 90.06 98 LEU A CA 1
ATOM 739 C C . LEU A 1 98 ? -17.003 42.728 -32.990 1.00 90.06 98 LEU A C 1
ATOM 741 O O . LEU A 1 98 ? -17.339 41.603 -33.352 1.00 90.06 98 LEU A O 1
ATOM 745 N N . ARG A 1 99 ? -15.715 43.061 -32.851 1.00 91.38 99 ARG A N 1
ATOM 746 C CA . ARG A 1 99 ? -14.595 42.128 -33.043 1.00 91.38 99 ARG A CA 1
ATOM 747 C C . ARG A 1 99 ? -13.600 42.225 -31.903 1.00 91.38 99 ARG A C 1
ATOM 749 O O . ARG A 1 99 ? -13.354 43.324 -31.416 1.00 91.38 99 ARG A O 1
ATOM 756 N N . TRP A 1 100 ? -12.969 41.106 -31.591 1.00 94.75 100 TRP A N 1
ATOM 757 C CA . TRP A 1 100 ? -11.860 41.006 -30.646 1.00 94.75 100 TRP A CA 1
ATOM 758 C C . TRP A 1 100 ? -10.664 40.335 -31.336 1.00 94.75 100 TRP A C 1
ATOM 760 O O . TRP A 1 100 ? -10.828 39.606 -32.325 1.00 94.75 100 TRP A O 1
ATOM 770 N N . ARG A 1 101 ? -9.444 40.643 -30.886 1.00 95.25 101 ARG A N 1
ATOM 771 C CA . ARG A 1 101 ? -8.206 40.113 -31.460 1.00 95.25 101 ARG A CA 1
ATOM 772 C C . ARG A 1 101 ? -7.059 40.078 -30.449 1.00 95.25 101 ARG A C 1
ATOM 774 O O . ARG A 1 101 ? -6.471 41.103 -30.118 1.00 95.25 101 ARG A O 1
ATOM 781 N N . ILE A 1 102 ? -6.577 38.876 -30.161 1.00 92.19 102 ILE A N 1
ATOM 782 C CA . ILE A 1 102 ? -5.333 38.647 -29.423 1.00 92.19 102 ILE A CA 1
ATOM 783 C C . ILE A 1 102 ? -4.179 38.470 -30.412 1.00 92.19 102 ILE A C 1
ATOM 785 O O . ILE A 1 102 ? -4.308 37.835 -31.457 1.00 92.19 102 ILE A O 1
ATOM 789 N N . SER A 1 103 ? -3.035 39.087 -30.119 1.00 92.94 103 SER A N 1
ATOM 790 C CA . SER A 1 103 ? -1.848 39.035 -30.975 1.00 92.94 103 SER A CA 1
ATOM 791 C C . SER A 1 103 ? -0.583 39.148 -30.133 1.00 92.94 103 SER A C 1
ATOM 793 O O . SER A 1 103 ? -0.113 40.261 -29.898 1.00 92.94 103 SER A O 1
ATOM 795 N N . LYS A 1 104 ? -0.020 38.015 -29.708 1.00 87.75 104 LYS A N 1
ATOM 796 C CA . LYS A 1 104 ? 1.127 37.954 -28.788 1.00 87.75 104 LYS A CA 1
ATOM 797 C C . LYS A 1 104 ? 2.248 37.061 -29.310 1.00 87.75 104 LYS A C 1
ATOM 799 O O . LYS A 1 104 ? 2.007 36.149 -30.096 1.00 87.75 104 LYS A O 1
ATOM 804 N N . ILE A 1 105 ? 3.469 37.374 -28.881 1.00 86.31 105 ILE A N 1
ATOM 805 C CA . ILE A 1 105 ? 4.671 36.583 -29.156 1.00 86.31 105 ILE A CA 1
ATOM 806 C C . ILE A 1 105 ? 4.804 35.526 -28.059 1.00 86.31 105 ILE A C 1
ATOM 808 O O . ILE A 1 105 ? 4.656 35.864 -26.886 1.00 86.31 105 ILE A O 1
ATOM 812 N N . PHE A 1 106 ? 5.083 34.285 -28.446 1.00 80.81 106 PHE A N 1
ATOM 813 C CA . PHE A 1 106 ? 5.293 33.157 -27.539 1.00 80.81 106 PHE A CA 1
ATOM 814 C C . PHE A 1 106 ? 6.621 32.460 -27.859 1.00 80.81 106 PHE A C 1
ATOM 816 O O . PHE A 1 106 ? 7.115 32.552 -28.984 1.00 80.81 106 PHE A O 1
ATOM 823 N N . SER A 1 107 ? 7.209 31.791 -26.865 1.00 74.88 107 SER A N 1
ATOM 824 C CA . SER A 1 107 ? 8.430 30.984 -27.024 1.00 74.88 107 SER A CA 1
ATOM 825 C C . SER A 1 107 ? 8.188 29.718 -27.852 1.00 74.88 107 SER A C 1
ATOM 827 O O . SER A 1 107 ? 9.080 29.292 -28.578 1.00 74.88 107 SER A O 1
ATOM 829 N N . SER A 1 108 ? 6.975 29.171 -27.790 1.00 77.38 108 SER A N 1
ATOM 830 C CA . SER A 1 108 ? 6.493 28.036 -28.579 1.00 77.38 108 SER A CA 1
ATOM 831 C C . SER A 1 108 ? 5.072 28.304 -29.088 1.00 77.38 108 SER A C 1
ATOM 833 O O . SER A 1 108 ? 4.347 29.145 -28.547 1.00 77.38 108 SER A O 1
ATOM 835 N N . ALA A 1 109 ? 4.683 27.634 -30.173 1.00 81.69 109 ALA A N 1
ATOM 836 C CA . ALA A 1 109 ? 3.341 27.760 -30.731 1.00 81.69 109 ALA A CA 1
ATOM 837 C C . ALA A 1 109 ? 2.366 26.851 -29.964 1.00 81.69 109 ALA A C 1
ATOM 839 O O . ALA A 1 109 ? 2.659 25.666 -29.843 1.00 81.69 109 ALA A O 1
ATOM 840 N N . PRO A 1 110 ? 1.206 27.340 -29.493 1.00 83.25 110 PRO A N 1
ATOM 841 C CA . PRO A 1 110 ? 0.136 26.452 -29.052 1.00 83.25 110 PRO A CA 1
ATOM 842 C C . PRO A 1 110 ? -0.512 25.786 -30.271 1.00 83.25 110 PRO A C 1
ATOM 844 O O . PRO A 1 110 ? -0.713 26.433 -31.300 1.00 83.25 110 PRO A O 1
ATOM 847 N N . CYS A 1 111 ? -0.855 24.506 -30.162 1.00 81.88 111 CYS A N 1
ATOM 848 C CA . CYS A 1 111 ? -1.449 23.742 -31.264 1.00 81.88 111 CYS A CA 1
ATOM 849 C C . CYS A 1 111 ? -2.972 23.947 -31.386 1.00 81.88 111 CYS A C 1
ATOM 851 O O . CYS A 1 111 ? -3.522 23.924 -32.492 1.00 81.88 111 CYS A O 1
ATOM 853 N N . ARG A 1 112 ? -3.656 24.212 -30.267 1.00 86.56 112 ARG A N 1
ATOM 854 C CA . ARG A 1 112 ? -5.091 24.519 -30.208 1.00 86.56 112 ARG A CA 1
ATOM 855 C C . ARG A 1 112 ? -5.369 25.565 -29.131 1.00 86.56 112 ARG A C 1
ATOM 857 O O . ARG A 1 112 ? -4.667 25.628 -28.124 1.00 86.56 112 ARG A O 1
ATOM 864 N N . VAL A 1 113 ? -6.366 26.410 -29.376 1.00 90.50 113 VAL A N 1
ATOM 865 C CA . VAL A 1 113 ? -6.798 27.441 -28.429 1.00 90.50 113 VAL A CA 1
ATOM 866 C C . VAL A 1 113 ? -8.293 27.364 -28.161 1.00 90.50 113 VAL A C 1
ATOM 868 O O . VAL A 1 113 ? -9.074 27.125 -29.087 1.00 90.50 113 VAL A O 1
ATOM 871 N N . SER A 1 114 ? -8.672 27.641 -26.915 1.00 91.00 114 SER A N 1
ATOM 872 C CA . SER A 1 114 ? -10.059 27.760 -26.457 1.00 91.00 114 SER A CA 1
ATOM 873 C C . SER A 1 114 ? -10.341 29.212 -26.090 1.00 91.00 114 SER A C 1
ATOM 875 O O . SER A 1 114 ? -9.513 29.864 -25.455 1.00 91.00 114 SER A O 1
ATOM 877 N N . ALA A 1 115 ? -11.480 29.748 -26.523 1.00 92.81 115 ALA A N 1
ATOM 878 C CA . ALA A 1 115 ? -11.910 31.101 -26.190 1.00 92.81 115 ALA A CA 1
ATOM 879 C C . ALA A 1 115 ? -13.084 31.061 -25.209 1.00 92.81 115 ALA A C 1
ATOM 881 O O . ALA A 1 115 ? -14.002 30.263 -25.392 1.00 92.81 115 ALA A O 1
ATOM 882 N N . PHE A 1 116 ? -13.092 31.960 -24.226 1.00 93.19 116 PHE A N 1
ATOM 883 C CA . PHE A 1 116 ? -14.113 32.032 -23.183 1.00 93.19 116 PHE A CA 1
ATOM 884 C C . PHE A 1 116 ? -14.678 33.443 -23.035 1.00 93.19 116 PHE A C 1
ATOM 886 O O . PHE A 1 116 ? -13.964 34.440 -23.167 1.00 93.19 116 PHE A O 1
ATOM 893 N N . HIS A 1 117 ? -15.965 33.519 -22.714 1.00 91.50 117 HIS A N 1
ATOM 894 C CA . HIS A 1 117 ? -16.657 34.739 -22.312 1.00 91.50 117 HIS A CA 1
ATOM 895 C C . HIS A 1 117 ? -17.521 34.427 -21.084 1.00 91.50 117 HIS A C 1
ATOM 897 O O . HIS A 1 117 ? -18.223 33.419 -21.073 1.00 91.50 117 HIS A O 1
ATOM 903 N N . ASP A 1 118 ? -17.416 35.243 -20.030 1.00 87.56 118 ASP A N 1
ATOM 904 C CA . ASP A 1 118 ? -18.101 35.044 -18.740 1.00 87.56 118 ASP A CA 1
ATOM 905 C C . ASP A 1 118 ? -17.965 33.619 -18.160 1.00 87.56 118 ASP A C 1
ATOM 907 O O . ASP A 1 118 ? -18.884 33.066 -17.559 1.00 87.56 118 ASP A O 1
ATOM 911 N N . GLY A 1 119 ? -16.787 33.012 -18.348 1.00 79.44 119 GLY A N 1
ATOM 912 C CA . GLY A 1 119 ? -16.471 31.663 -17.866 1.00 79.44 119 GLY A CA 1
ATOM 913 C C . GLY A 1 119 ? -17.057 30.523 -18.706 1.00 79.44 119 GLY A C 1
ATOM 914 O O . GLY A 1 119 ? -16.841 29.364 -18.370 1.00 79.44 119 GLY A O 1
ATOM 915 N N . GLN A 1 120 ? -17.767 30.819 -19.799 1.00 82.00 120 GLN A N 1
ATOM 916 C CA . GLN A 1 120 ? -18.264 29.816 -20.744 1.00 82.00 120 GLN A CA 1
ATOM 917 C C . GLN A 1 120 ? -17.397 29.761 -22.000 1.00 82.00 120 GLN A C 1
ATOM 919 O O . GLN A 1 120 ? -17.031 30.798 -22.557 1.00 82.00 120 GLN A O 1
ATOM 924 N N . GLU A 1 121 ? -17.090 28.550 -22.470 1.00 89.81 121 GLU A N 1
ATOM 925 C CA . GLU A 1 121 ? -16.347 28.362 -23.715 1.00 89.81 121 GLU A CA 1
ATOM 926 C C . GLU A 1 121 ? -17.217 28.759 -24.914 1.00 89.81 121 GLU A C 1
ATOM 928 O O . GLU A 1 121 ? -18.312 28.234 -25.121 1.00 89.81 121 GLU A O 1
ATOM 933 N N . ILE A 1 122 ? -16.720 29.697 -25.717 1.00 89.31 122 ILE A N 1
ATOM 934 C CA . ILE A 1 122 ? -17.388 30.199 -26.926 1.00 89.31 122 ILE A CA 1
ATOM 935 C C . ILE A 1 122 ? -16.857 29.537 -28.207 1.00 89.31 122 ILE A C 1
ATOM 937 O O . ILE A 1 122 ? -17.405 29.754 -29.289 1.00 89.31 122 ILE A O 1
ATOM 941 N N . GLY A 1 123 ? -15.791 28.738 -28.106 1.00 83.19 123 GLY A N 1
ATOM 942 C CA . GLY A 1 123 ? -15.309 27.870 -29.176 1.00 83.19 123 GLY A CA 1
ATOM 943 C C . GLY A 1 123 ? -13.823 27.535 -29.082 1.00 83.19 123 GLY A C 1
ATOM 944 O O . GLY A 1 123 ? -13.057 28.221 -28.404 1.00 83.19 123 GLY A O 1
ATOM 945 N N . GLN A 1 124 ? -13.419 26.513 -29.840 1.00 88.31 124 GLN A N 1
ATOM 946 C CA . GLN A 1 124 ? -12.028 26.082 -29.984 1.00 88.31 124 GLN A CA 1
ATOM 947 C C . GLN A 1 124 ? -11.605 26.079 -31.450 1.00 88.31 124 GLN A C 1
ATOM 949 O O . GLN A 1 124 ? -12.402 25.757 -32.335 1.00 88.31 124 GLN A O 1
ATOM 954 N N . LEU A 1 125 ? -10.342 26.407 -31.714 1.00 84.06 125 LEU A N 1
ATOM 955 C CA . LEU A 1 125 ? -9.744 26.265 -33.036 1.00 84.06 125 LEU A CA 1
ATOM 956 C C . LEU A 1 125 ? -8.317 25.764 -32.931 1.00 84.06 125 LEU A C 1
ATOM 958 O O . LEU A 1 125 ? -7.519 26.221 -32.113 1.00 84.06 125 LEU A O 1
ATOM 962 N N . ASP A 1 126 ? -7.985 24.878 -33.856 1.00 83.31 126 ASP A N 1
ATOM 963 C CA . ASP A 1 126 ? -6.600 24.589 -34.153 1.00 83.31 126 ASP A CA 1
ATOM 964 C C . ASP A 1 126 ? -5.888 25.825 -34.703 1.00 83.31 126 ASP A C 1
ATOM 966 O O . ASP A 1 126 ? -6.431 26.553 -35.544 1.00 83.31 126 ASP A O 1
ATOM 970 N N . VAL A 1 127 ? -4.638 26.010 -34.293 1.00 86.62 127 VAL A N 1
ATOM 971 C CA . VAL A 1 127 ? -3.819 27.117 -34.774 1.00 86.62 127 VAL A CA 1
ATOM 972 C C . VAL A 1 127 ? -3.277 26.786 -36.166 1.00 86.62 127 VAL A C 1
ATOM 974 O O . VAL A 1 127 ? -2.503 25.850 -36.355 1.00 86.62 127 VAL A O 1
ATOM 977 N N . GLN A 1 128 ? -3.699 27.553 -37.170 1.00 84.00 128 GLN A N 1
ATOM 978 C CA . GLN A 1 128 ? -3.205 27.437 -38.544 1.00 84.00 128 GLN A CA 1
ATOM 979 C C . GLN A 1 128 ? -1.722 27.819 -38.607 1.00 84.00 128 GLN A C 1
ATOM 981 O O . GLN A 1 128 ? -1.296 28.735 -37.906 1.00 84.00 128 GLN A O 1
ATOM 986 N N . ASP A 1 129 ? -0.948 27.138 -39.452 1.00 84.94 129 ASP A N 1
ATOM 987 C CA . ASP A 1 129 ? 0.497 27.356 -39.640 1.00 84.94 129 ASP A CA 1
ATOM 988 C C . ASP A 1 129 ? 1.359 27.183 -38.370 1.00 84.94 129 ASP A C 1
ATOM 990 O O . ASP A 1 129 ? 2.526 27.590 -38.339 1.00 84.94 129 ASP A O 1
ATOM 994 N N . ALA A 1 130 ? 0.813 26.566 -37.315 1.00 79.00 130 ALA A N 1
ATOM 995 C CA . ALA A 1 130 ? 1.617 26.101 -36.194 1.00 79.00 130 ALA A CA 1
ATOM 996 C C . ALA A 1 130 ? 2.552 24.966 -36.670 1.00 79.00 130 ALA A C 1
ATOM 998 O O . ALA A 1 130 ? 2.144 24.148 -37.503 1.00 79.00 130 ALA A O 1
ATOM 999 N N . PRO A 1 131 ? 3.820 24.940 -36.221 1.00 73.50 131 PRO A N 1
ATOM 1000 C CA . PRO A 1 131 ? 4.781 23.929 -36.638 1.00 73.50 131 PRO A CA 1
ATOM 1001 C C . PRO A 1 131 ? 4.351 22.537 -36.145 1.00 73.50 131 PRO A C 1
ATOM 1003 O O . PRO A 1 131 ? 3.621 22.414 -35.166 1.00 73.50 131 PRO A O 1
ATOM 1006 N N . ALA A 1 132 ? 4.763 21.481 -36.853 1.00 59.66 132 ALA A N 1
ATOM 1007 C CA . ALA A 1 132 ? 4.290 20.112 -36.605 1.00 59.66 132 ALA A CA 1
ATOM 1008 C C . ALA A 1 132 ? 4.647 19.568 -35.205 1.00 59.66 132 ALA A C 1
ATOM 1010 O O . ALA A 1 132 ? 4.037 18.610 -34.744 1.00 59.66 132 ALA A O 1
ATOM 1011 N N . ASP A 1 133 ? 5.608 20.200 -34.535 1.00 62.16 133 ASP A N 1
ATOM 1012 C CA . ASP A 1 133 ? 6.090 19.930 -33.183 1.00 62.16 133 ASP A CA 1
ATOM 1013 C C . ASP A 1 133 ? 5.362 20.746 -32.093 1.00 62.16 133 ASP A C 1
ATOM 1015 O O . ASP A 1 133 ? 5.756 20.689 -30.932 1.00 62.16 133 ASP A O 1
ATOM 1019 N N . CYS A 1 134 ? 4.274 21.471 -32.409 1.00 66.88 134 CYS A N 1
ATOM 1020 C CA . CYS A 1 134 ? 3.487 22.211 -31.406 1.00 66.88 134 CYS A CA 1
ATOM 1021 C C . CYS A 1 134 ? 2.678 21.337 -30.418 1.00 66.88 134 CYS A C 1
ATOM 1023 O O . CYS A 1 134 ? 1.971 21.898 -29.580 1.00 66.88 134 CYS A O 1
ATOM 1025 N N . ALA A 1 135 ? 2.797 20.003 -30.530 1.00 54.47 135 ALA A N 1
ATOM 1026 C CA . ALA A 1 135 ? 2.094 18.923 -29.815 1.00 54.47 135 ALA A CA 1
ATOM 1027 C C . ALA A 1 135 ? 0.542 18.910 -29.943 1.00 54.47 135 ALA A C 1
ATOM 1029 O O . ALA A 1 135 ? -0.132 19.890 -29.658 1.00 54.47 135 ALA A O 1
ATOM 1030 N N . PRO A 1 136 ? -0.083 17.767 -30.280 1.00 47.84 136 PRO A N 1
ATOM 1031 C CA . PRO A 1 136 ? -0.456 17.399 -31.655 1.00 47.84 136 PRO A CA 1
ATOM 1032 C C . PRO A 1 136 ? -1.920 17.683 -32.088 1.00 47.84 136 PRO A C 1
ATOM 1034 O O . PRO A 1 136 ? -2.840 17.847 -31.285 1.00 47.84 136 PRO A O 1
ATOM 1037 N N . LYS A 1 137 ? -2.138 17.644 -33.418 1.00 29.69 137 LYS A N 1
ATOM 1038 C CA . LYS A 1 137 ? -3.329 17.038 -34.060 1.00 29.69 137 LYS A CA 1
ATOM 1039 C C . LYS A 1 137 ? -2.897 15.651 -34.559 1.00 29.69 137 LYS A C 1
ATOM 1041 O O . LYS A 1 137 ? -1.807 15.553 -35.107 1.00 29.69 137 LYS A O 1
ATOM 1046 N N . ALA A 1 138 ? -3.664 14.575 -34.481 1.00 37.31 138 ALA A N 1
ATOM 1047 C CA . ALA A 1 138 ? -5.109 14.435 -34.399 1.00 37.31 138 ALA A CA 1
ATOM 1048 C C . ALA A 1 138 ? -5.487 13.396 -33.326 1.00 37.31 138 ALA A C 1
ATOM 1050 O O . ALA A 1 138 ? -4.627 12.629 -32.897 1.00 37.31 138 ALA A O 1
ATOM 1051 N N . PRO A 1 139 ? -6.771 13.322 -32.942 1.00 35.28 139 PRO A N 1
ATOM 1052 C CA . PRO A 1 139 ? -7.298 12.126 -32.314 1.00 35.28 139 PRO A CA 1
ATOM 1053 C C . PRO A 1 139 ? -7.051 10.946 -33.260 1.00 35.28 139 PRO A C 1
ATOM 1055 O O . PRO A 1 139 ? -7.304 11.054 -34.466 1.00 35.28 139 PRO A O 1
ATOM 1058 N N . ILE A 1 140 ? -6.636 9.810 -32.703 1.00 34.56 140 ILE A N 1
ATOM 1059 C CA . ILE A 1 140 ? -7.087 8.505 -33.195 1.00 34.56 140 ILE A CA 1
ATOM 1060 C C . ILE A 1 140 ? -8.587 8.688 -33.471 1.00 34.56 140 ILE A C 1
ATOM 1062 O O . ILE A 1 140 ? -9.250 9.328 -32.646 1.00 34.56 140 ILE A O 1
ATOM 1066 N N . SER A 1 141 ? -9.104 8.265 -34.637 1.00 30.64 141 SER A N 1
ATOM 1067 C CA . SER A 1 141 ? -10.553 8.265 -34.927 1.00 30.64 141 SER A CA 1
ATOM 1068 C C . SER A 1 141 ? -11.308 8.027 -33.625 1.00 30.64 141 SER A C 1
ATOM 1070 O O . SER A 1 141 ? -10.868 7.116 -32.916 1.00 30.64 141 SER A O 1
ATOM 1072 N N . PRO A 1 142 ? -12.340 8.826 -33.256 1.00 32.19 142 PRO A N 1
ATOM 1073 C CA . PRO A 1 142 ? -13.039 8.545 -32.012 1.00 32.19 142 PRO A CA 1
ATOM 1074 C C . PRO A 1 142 ? -13.341 7.050 -32.054 1.00 32.19 142 PRO A C 1
ATOM 1076 O O . PRO A 1 142 ? -13.858 6.609 -33.094 1.00 32.19 142 PRO A O 1
ATOM 1079 N N . PRO A 1 143 ? -12.933 6.260 -31.037 1.00 37.91 143 PRO A N 1
ATOM 1080 C CA . PRO A 1 143 ? -13.440 4.907 -30.965 1.00 37.91 143 PRO A CA 1
ATOM 1081 C C . PRO A 1 143 ? -14.948 5.046 -31.148 1.00 37.91 143 PRO A C 1
ATOM 1083 O O . PRO A 1 143 ? -15.533 6.065 -30.735 1.00 37.91 143 PRO A O 1
ATOM 1086 N N . ASP A 1 144 ? -15.568 4.083 -31.830 1.00 33.62 144 ASP A N 1
ATOM 1087 C CA . ASP A 1 144 ? -17.016 3.941 -31.725 1.00 33.62 144 ASP A CA 1
ATOM 1088 C C . ASP A 1 144 ? -17.392 4.256 -30.273 1.00 33.62 144 ASP A C 1
ATOM 1090 O O . ASP A 1 144 ? -16.646 3.811 -29.390 1.00 33.62 144 ASP A O 1
ATOM 1094 N N . PRO A 1 145 ? -18.403 5.124 -30.027 1.00 36.09 145 PRO A N 1
ATOM 1095 C CA . PRO A 1 145 ? -18.706 5.604 -28.681 1.00 36.09 145 PRO A CA 1
ATOM 1096 C C . PRO A 1 145 ? -18.569 4.411 -27.750 1.00 36.09 145 PRO A C 1
ATOM 1098 O O . PRO A 1 145 ? -19.196 3.392 -28.075 1.00 36.09 145 PRO A O 1
ATOM 1101 N N . PRO A 1 146 ? -17.671 4.477 -26.738 1.00 46.97 146 PRO A N 1
ATOM 1102 C CA . PRO A 1 146 ? -17.290 3.293 -25.990 1.00 46.97 146 PRO A CA 1
ATOM 1103 C C . PRO A 1 146 ? -18.585 2.592 -25.617 1.00 46.97 146 PRO A C 1
ATOM 1105 O O . PRO A 1 146 ? -19.530 3.298 -25.226 1.00 46.97 146 PRO A O 1
ATOM 1108 N N . PRO A 1 147 ? -18.690 1.272 -25.867 1.00 50.25 147 PRO A N 1
ATOM 1109 C CA . PRO A 1 147 ? -19.916 0.543 -25.583 1.00 50.25 147 PRO A CA 1
ATOM 1110 C C . PRO A 1 147 ? -20.379 0.985 -24.203 1.00 50.25 147 PRO A C 1
ATOM 1112 O O . PRO A 1 147 ? -19.543 1.070 -23.308 1.00 50.25 147 PRO A O 1
ATOM 1115 N N . GLU A 1 148 ? -21.645 1.402 -24.089 1.00 59.84 148 GLU A N 1
ATOM 1116 C CA . GLU A 1 148 ? -22.175 2.047 -22.886 1.00 59.84 148 GLU A CA 1
ATOM 1117 C C . GLU A 1 148 ? -21.764 1.204 -21.673 1.00 59.84 148 GLU A C 1
ATOM 1119 O O . GLU A 1 148 ? -22.267 0.094 -21.486 1.00 59.84 148 GLU A O 1
ATOM 1124 N N . LEU A 1 149 ? -20.737 1.669 -20.947 1.00 75.44 149 LEU A N 1
ATOM 1125 C CA . LEU A 1 149 ? -20.062 0.816 -19.981 1.00 75.44 149 LEU A CA 1
ATOM 1126 C C . LEU A 1 149 ? -21.045 0.537 -18.848 1.00 75.44 149 LEU A C 1
ATOM 1128 O O . LEU A 1 149 ? -21.748 1.458 -18.413 1.00 75.44 149 LEU A O 1
ATOM 1132 N N . PRO A 1 150 ? -21.097 -0.698 -18.328 1.00 80.94 150 PRO A N 1
ATOM 1133 C CA . PRO A 1 150 ? -21.931 -0.984 -17.179 1.00 80.94 150 PRO A CA 1
ATOM 1134 C C . PRO A 1 150 ? -21.616 -0.039 -16.018 1.00 80.94 150 PRO A C 1
ATOM 1136 O O . PRO A 1 150 ? -20.461 0.315 -15.754 1.00 80.94 150 PRO A O 1
ATOM 1139 N N . SER A 1 151 ? -22.655 0.328 -15.268 1.00 87.62 151 SER A N 1
ATOM 1140 C CA . SER A 1 151 ? -22.551 1.148 -14.055 1.00 87.62 151 SER A CA 1
ATOM 1141 C C . SER A 1 151 ? -21.978 0.367 -12.859 1.00 87.62 151 SER A C 1
ATOM 1143 O O . SER A 1 151 ? -22.404 0.566 -11.726 1.00 87.62 151 SER A O 1
ATOM 1145 N N . VAL A 1 152 ? -21.083 -0.583 -13.124 1.00 93.69 152 VAL A N 1
ATOM 1146 C CA . VAL A 1 152 ? -20.478 -1.515 -12.170 1.00 93.69 152 VAL A CA 1
ATOM 1147 C C . VAL A 1 152 ? -19.013 -1.644 -12.533 1.00 93.69 152 VAL A C 1
ATOM 1149 O O . VAL A 1 152 ? -18.726 -2.036 -13.660 1.00 93.69 152 VAL A O 1
ATOM 1152 N N . SER A 1 153 ? -18.115 -1.340 -11.598 1.00 94.88 153 SER A N 1
ATOM 1153 C CA . SER A 1 153 ? -16.671 -1.575 -11.704 1.00 94.88 153 SER A CA 1
ATOM 1154 C C . SER A 1 153 ? -16.301 -2.770 -10.840 1.00 94.88 153 SER A C 1
ATOM 1156 O O . SER A 1 153 ? -16.493 -2.735 -9.627 1.00 94.88 153 SER A O 1
ATOM 1158 N N . ILE A 1 154 ? -15.849 -3.849 -11.477 1.00 96.50 154 ILE A N 1
ATOM 1159 C CA . ILE A 1 154 ? -15.471 -5.102 -10.820 1.00 96.50 154 ILE A CA 1
ATOM 1160 C C . ILE A 1 154 ? -14.246 -5.684 -11.519 1.00 96.50 154 ILE A C 1
ATOM 1162 O O . ILE A 1 154 ? -14.128 -5.587 -12.738 1.00 96.50 154 ILE A O 1
ATOM 1166 N N . ASN A 1 155 ? -13.327 -6.257 -10.747 1.00 96.38 155 ASN A N 1
ATOM 1167 C CA . ASN A 1 155 ? -12.063 -6.795 -11.243 1.00 96.38 155 ASN A CA 1
ATOM 1168 C C . ASN A 1 155 ? -11.963 -8.283 -10.889 1.00 96.38 155 ASN A C 1
ATOM 1170 O O . ASN A 1 155 ? -11.351 -8.654 -9.890 1.00 96.38 155 ASN A O 1
ATOM 1174 N N . SER A 1 156 ? -12.661 -9.133 -11.647 1.00 97.12 156 SER A N 1
ATOM 1175 C CA . SER A 1 156 ? -12.767 -10.569 -11.356 1.00 97.12 156 SER A CA 1
ATOM 1176 C C . SER A 1 156 ? -11.710 -11.419 -12.055 1.00 97.12 156 SER A C 1
ATOM 1178 O O . SER A 1 156 ? -11.498 -12.565 -11.654 1.00 97.12 156 SER A O 1
ATOM 1180 N N . THR A 1 157 ? -11.016 -10.870 -13.054 1.00 96.94 157 THR A N 1
ATOM 1181 C CA . THR A 1 157 ? -9.954 -11.553 -13.805 1.00 96.94 157 THR A CA 1
ATOM 1182 C C . THR A 1 157 ? -8.816 -10.598 -14.173 1.00 96.94 157 THR A C 1
ATOM 1184 O O . THR A 1 157 ? -9.039 -9.412 -14.420 1.00 96.94 157 THR A O 1
ATOM 1187 N N . SER A 1 158 ? -7.588 -11.114 -14.233 1.00 95.38 158 SER A N 1
ATOM 1188 C CA . SER A 1 158 ? -6.422 -10.421 -14.797 1.00 95.38 158 SER A CA 1
ATOM 1189 C C . SER A 1 158 ? -6.085 -10.929 -16.203 1.00 95.38 158 SER A C 1
ATOM 1191 O O . SER A 1 158 ? -5.056 -10.572 -16.772 1.00 95.38 158 SER A O 1
ATOM 1193 N N . THR A 1 159 ? -6.963 -11.735 -16.796 1.00 95.31 159 THR A N 1
ATOM 1194 C CA . THR A 1 159 ? -6.839 -12.242 -18.161 1.00 95.31 159 THR A CA 1
ATOM 1195 C C . THR A 1 159 ? -7.485 -11.274 -19.145 1.00 95.31 159 THR A C 1
ATOM 1197 O O . THR A 1 159 ? -8.624 -10.855 -18.951 1.00 95.31 159 THR A O 1
ATOM 1200 N N . SER A 1 160 ? -6.777 -10.925 -20.220 1.00 95.50 160 SER A N 1
ATOM 1201 C CA . SER A 1 160 ? -7.335 -10.111 -21.305 1.00 95.50 160 SER A CA 1
ATOM 1202 C C . SER A 1 160 ? -8.471 -10.866 -22.017 1.00 95.50 160 SER A C 1
ATOM 1204 O O . SER A 1 160 ? -8.396 -12.084 -22.195 1.00 95.50 160 SER A O 1
ATOM 1206 N N . GLY A 1 161 ? -9.540 -10.174 -22.408 1.00 94.56 161 GLY A N 1
ATOM 1207 C CA . GLY A 1 161 ? -10.720 -10.827 -22.982 1.00 94.56 161 GLY A CA 1
ATOM 1208 C C . GLY A 1 161 ? -11.807 -9.861 -23.434 1.00 94.56 161 GLY A C 1
ATOM 1209 O O . GLY A 1 161 ? -11.693 -8.644 -23.297 1.00 94.56 161 GLY A O 1
ATOM 1210 N N . PHE A 1 162 ? -12.893 -10.411 -23.977 1.00 93.12 162 PHE A N 1
ATOM 1211 C CA . PHE A 1 162 ? -14.090 -9.625 -24.267 1.00 93.12 162 PHE A CA 1
ATOM 1212 C C . PHE A 1 162 ? -14.922 -9.444 -22.995 1.00 93.12 162 PHE A C 1
ATOM 1214 O O . PHE A 1 162 ? -15.236 -10.445 -22.343 1.00 93.12 162 PHE A O 1
ATOM 1221 N N . PRO A 1 163 ? -15.329 -8.206 -22.667 1.00 91.25 163 PRO A N 1
ATOM 1222 C CA . PRO A 1 163 ? -16.182 -7.960 -21.518 1.00 91.25 163 PRO A CA 1
ATOM 1223 C C . PRO A 1 163 ? -17.556 -8.616 -21.719 1.00 91.25 163 PRO A C 1
ATOM 1225 O O . PRO A 1 163 ? -18.125 -8.588 -22.815 1.00 91.25 163 PRO A O 1
ATOM 1228 N N . GLY A 1 164 ? -18.076 -9.224 -20.652 1.00 86.44 164 GLY A N 1
ATOM 1229 C CA . GLY A 1 164 ? -19.412 -9.820 -20.591 1.00 86.44 164 GLY A CA 1
ATOM 1230 C C . GLY A 1 164 ? -20.412 -8.954 -19.822 1.00 86.44 164 GLY A C 1
ATOM 1231 O O . GLY A 1 164 ? -20.186 -7.769 -19.594 1.00 86.44 164 GLY A O 1
ATOM 1232 N N . ASP A 1 165 ? -21.523 -9.562 -19.401 1.00 91.44 165 ASP A N 1
ATOM 1233 C CA . ASP A 1 165 ? -22.380 -8.976 -18.363 1.00 91.44 165 ASP A CA 1
ATOM 1234 C C . ASP A 1 165 ? -21.642 -8.978 -17.006 1.00 91.44 165 ASP A C 1
ATOM 1236 O O . ASP A 1 165 ? -20.783 -9.840 -16.792 1.00 91.44 165 ASP A O 1
ATOM 1240 N N . PRO A 1 166 ? -21.993 -8.085 -16.056 1.00 93.81 166 PRO A N 1
ATOM 1241 C CA . PRO A 1 166 ? -21.435 -8.132 -14.708 1.00 93.81 166 PRO A CA 1
ATOM 1242 C C . PRO A 1 166 ? -21.571 -9.509 -14.071 1.00 93.81 166 PRO A C 1
ATOM 1244 O O . PRO A 1 166 ? -22.665 -10.066 -13.990 1.00 93.81 166 PRO A O 1
ATOM 1247 N N . VAL A 1 167 ? -20.439 -10.040 -13.610 1.00 96.44 167 VAL A N 1
ATOM 1248 C CA . VAL A 1 167 ? -20.380 -11.300 -12.870 1.00 96.44 167 VAL A CA 1
ATOM 1249 C C . VAL A 1 167 ? -21.124 -11.179 -11.540 1.00 96.44 167 VAL A C 1
ATOM 1251 O O . VAL A 1 167 ? -21.119 -10.127 -10.901 1.00 96.44 167 VAL A O 1
ATOM 1254 N N . ASP A 1 168 ? -21.747 -12.274 -11.103 1.00 97.00 168 ASP A N 1
ATOM 1255 C CA . ASP A 1 168 ? -22.473 -12.305 -9.834 1.00 97.00 168 ASP A CA 1
ATOM 1256 C C . ASP A 1 168 ? -21.527 -12.068 -8.643 1.00 97.00 168 ASP A C 1
ATOM 1258 O O . ASP A 1 168 ? -20.479 -12.703 -8.512 1.00 97.00 168 ASP A O 1
ATOM 1262 N N . GLU A 1 169 ? -21.919 -11.187 -7.725 1.00 97.81 169 GLU A N 1
ATOM 1263 C CA . GLU A 1 169 ? -21.198 -10.968 -6.472 1.00 97.81 169 GLU A CA 1
ATOM 1264 C C . GLU A 1 169 ? -21.721 -11.876 -5.351 1.00 97.81 169 GLU A C 1
ATOM 1266 O O . GLU A 1 169 ? -22.927 -12.105 -5.210 1.00 97.81 169 GLU A O 1
ATOM 1271 N N . ALA A 1 170 ? -20.822 -12.348 -4.481 1.00 97.44 170 ALA A N 1
ATOM 1272 C CA . ALA A 1 170 ? -21.226 -12.998 -3.235 1.00 97.44 170 ALA A CA 1
ATOM 1273 C C . ALA A 1 170 ? -22.036 -12.015 -2.363 1.00 97.44 170 ALA A C 1
ATOM 1275 O O . ALA A 1 170 ? -21.694 -10.841 -2.316 1.00 97.44 170 ALA A O 1
ATOM 1276 N N . PRO A 1 171 ? -23.092 -12.423 -1.643 1.00 96.56 171 PRO A N 1
ATOM 1277 C CA . PRO A 1 171 ? -23.950 -11.466 -0.945 1.00 96.56 171 PRO A CA 1
ATOM 1278 C C . PRO A 1 171 ? -23.305 -10.918 0.342 1.00 96.56 171 PRO A C 1
ATOM 1280 O O . PRO A 1 171 ? -22.743 -11.683 1.130 1.00 96.56 171 PRO A O 1
ATOM 1283 N N . LEU A 1 172 ? -23.479 -9.617 0.612 1.00 95.81 172 LEU A N 1
ATOM 1284 C CA . LEU A 1 172 ? -23.166 -8.991 1.907 1.00 95.81 172 LEU A CA 1
ATOM 1285 C C . LEU A 1 172 ? -24.103 -9.532 2.995 1.00 95.81 172 LEU A C 1
ATOM 1287 O O . LEU A 1 172 ? -25.222 -9.052 3.177 1.00 95.81 172 LEU A O 1
ATOM 1291 N N . THR A 1 173 ? -23.667 -10.578 3.695 1.00 96.56 173 THR A N 1
ATOM 1292 C CA . THR A 1 173 ? -24.441 -11.251 4.750 1.00 96.56 173 THR A CA 1
ATOM 1293 C C . THR A 1 173 ? -23.554 -11.602 5.937 1.00 96.56 173 THR A C 1
ATOM 1295 O O . THR A 1 173 ? -22.344 -11.759 5.804 1.00 96.56 173 THR A O 1
ATOM 1298 N N . GLY A 1 174 ? -24.151 -11.737 7.115 1.00 95.31 174 GLY A N 1
ATOM 1299 C CA . GLY A 1 174 ? -23.421 -12.072 8.329 1.00 95.31 174 GLY A CA 1
ATOM 1300 C C . GLY A 1 174 ? -24.358 -12.280 9.509 1.00 95.31 174 GLY A C 1
ATOM 1301 O O . GLY A 1 174 ? -25.556 -11.990 9.441 1.00 95.31 174 GLY A O 1
ATOM 1302 N N . LEU A 1 175 ? -23.804 -12.810 10.589 1.00 97.31 175 LEU A N 1
ATOM 1303 C CA . LEU A 1 175 ? -24.460 -12.974 11.873 1.00 97.31 175 LEU A CA 1
ATOM 1304 C C . LEU A 1 175 ? -24.026 -11.824 12.794 1.00 97.31 175 LEU A C 1
ATOM 1306 O O . LEU A 1 175 ? -22.850 -11.480 12.818 1.00 97.31 175 LEU A O 1
ATOM 1310 N N . PRO A 1 176 ? -24.931 -11.267 13.616 1.00 93.19 176 PRO A N 1
ATOM 1311 C CA . PRO A 1 176 ? -24.628 -10.092 14.439 1.00 93.19 176 PRO A CA 1
ATOM 1312 C C . PRO A 1 176 ? -23.554 -10.333 15.511 1.00 93.19 176 PRO A C 1
ATOM 1314 O O . PRO A 1 176 ? -23.008 -9.371 16.037 1.00 93.19 176 PRO A O 1
ATOM 1317 N N . GLY A 1 177 ? -23.264 -11.595 15.847 1.00 96.44 177 GLY A N 1
ATOM 1318 C CA . GLY A 1 177 ? -22.256 -11.983 16.838 1.00 96.44 177 GLY A CA 1
ATOM 1319 C C . GLY A 1 177 ? -20.831 -12.104 16.292 1.00 96.44 177 GLY A C 1
ATOM 1320 O O . GLY A 1 177 ? -19.999 -12.708 16.959 1.00 96.44 177 GLY A O 1
ATOM 1321 N N . TYR A 1 178 ? -20.551 -11.608 15.085 1.00 98.00 178 TYR A N 1
ATOM 1322 C CA . TYR A 1 178 ? -19.225 -11.683 14.471 1.00 98.00 178 TYR A CA 1
ATOM 1323 C C . TYR A 1 178 ? -18.876 -10.378 13.755 1.00 98.00 178 TYR A C 1
ATOM 1325 O O . TYR A 1 178 ? -19.762 -9.703 13.231 1.00 98.00 178 TYR A O 1
ATOM 1333 N N . ALA A 1 179 ? -17.585 -10.068 13.698 1.00 97.25 179 ALA A N 1
ATOM 1334 C CA . ALA A 1 179 ? -17.017 -8.985 12.904 1.00 97.25 179 ALA A CA 1
ATOM 1335 C C . ALA A 1 179 ? -15.794 -9.506 12.147 1.00 97.25 179 ALA A C 1
ATOM 1337 O O . ALA A 1 179 ? -15.067 -10.354 12.655 1.00 97.25 179 ALA A O 1
ATOM 1338 N N . LEU A 1 180 ? -15.588 -9.037 10.920 1.00 98.19 180 LEU A N 1
ATOM 1339 C CA . LEU A 1 180 ? -14.485 -9.469 10.069 1.00 98.19 180 LEU A CA 1
ATOM 1340 C C . LEU A 1 180 ? -13.680 -8.253 9.637 1.00 98.19 180 LEU A C 1
ATOM 1342 O O . LEU A 1 180 ? -14.226 -7.356 9.000 1.00 98.19 180 LEU A O 1
ATOM 1346 N N . PHE A 1 181 ? -12.392 -8.266 9.947 1.00 97.56 181 PHE A N 1
ATOM 1347 C CA . PHE A 1 181 ? -11.430 -7.301 9.437 1.00 97.56 181 PHE A CA 1
ATOM 1348 C C . PHE A 1 181 ? -10.683 -7.915 8.266 1.00 97.56 181 PHE A C 1
ATOM 1350 O O . PHE A 1 181 ? -10.319 -9.090 8.318 1.00 97.56 181 PHE A O 1
ATOM 1357 N N . ALA A 1 182 ? -10.466 -7.128 7.218 1.00 97.12 182 ALA A N 1
ATOM 1358 C CA . ALA A 1 182 ? -9.619 -7.518 6.107 1.00 97.12 182 ALA A CA 1
ATOM 1359 C C . ALA A 1 182 ? -8.972 -6.295 5.459 1.00 97.12 182 ALA A C 1
ATOM 1361 O O . ALA A 1 182 ? -9.641 -5.278 5.249 1.00 97.12 182 ALA A O 1
ATOM 1362 N N . ILE A 1 183 ? -7.692 -6.405 5.121 1.00 95.56 183 ILE A N 1
ATOM 1363 C CA . ILE A 1 183 ? -6.915 -5.299 4.564 1.00 95.56 183 ILE A CA 1
ATOM 1364 C C . ILE A 1 183 ? -5.825 -5.803 3.616 1.00 95.56 183 ILE A C 1
ATOM 1366 O O . ILE A 1 183 ? -5.421 -6.964 3.683 1.00 95.56 183 ILE A O 1
ATOM 1370 N N . ASN A 1 184 ? -5.346 -4.911 2.752 1.00 93.81 184 ASN A N 1
ATOM 1371 C CA . ASN A 1 184 ? -4.078 -5.074 2.051 1.00 93.81 184 ASN A CA 1
ATOM 1372 C C . ASN A 1 184 ? -2.911 -4.491 2.877 1.00 93.81 184 ASN A C 1
ATOM 1374 O O . ASN A 1 184 ? -3.070 -3.443 3.487 1.00 93.81 184 ASN A O 1
ATOM 1378 N N . ASP A 1 185 ? -1.740 -5.121 2.803 1.00 88.12 185 ASP A N 1
ATOM 1379 C CA . ASP A 1 185 ? -0.533 -4.845 3.600 1.00 88.12 185 ASP A CA 1
ATOM 1380 C C . ASP A 1 185 ? 0.310 -3.614 3.192 1.00 88.12 185 ASP A C 1
ATOM 1382 O O . ASP A 1 185 ? 1.129 -3.115 3.967 1.00 88.12 185 ASP A O 1
ATOM 1386 N N . LEU A 1 186 ? 0.202 -3.148 1.941 1.00 84.62 186 LEU A N 1
ATOM 1387 C CA . LEU A 1 186 ? 1.065 -2.086 1.380 1.00 84.62 186 LEU A CA 1
ATOM 1388 C C . LEU A 1 186 ? 0.324 -0.793 1.041 1.00 84.62 186 LEU A C 1
ATOM 1390 O O . LEU A 1 186 ? 0.934 0.225 0.697 1.00 84.62 186 LEU A O 1
ATOM 1394 N N . GLY A 1 187 ? -1.000 -0.890 0.988 1.00 84.44 187 GLY A N 1
ATOM 1395 C CA . GLY A 1 187 ? -1.924 0.097 0.454 1.00 84.44 187 GLY A CA 1
ATOM 1396 C C . GLY A 1 187 ? -1.716 0.507 -1.002 1.00 84.44 187 GLY A C 1
ATOM 1397 O O . GLY A 1 187 ? -2.579 1.217 -1.515 1.00 84.44 187 GLY A O 1
ATOM 1398 N N . MET A 1 188 ? -0.665 0.045 -1.685 1.00 91.62 188 MET A N 1
ATOM 1399 C CA . MET A 1 188 ? -0.549 -0.007 -3.142 1.00 91.62 188 MET A CA 1
ATOM 1400 C C . MET A 1 188 ? 0.455 -1.081 -3.566 1.00 91.62 188 MET A C 1
ATOM 1402 O O . MET A 1 188 ? 1.643 -0.985 -3.259 1.00 91.62 188 MET A O 1
ATOM 1406 N N . HIS A 1 189 ? -0.002 -2.062 -4.343 1.00 90.88 189 HIS A N 1
ATOM 1407 C CA . HIS A 1 189 ? 0.886 -2.914 -5.133 1.00 90.88 189 HIS A CA 1
ATOM 1408 C C . HIS A 1 189 ? 1.063 -2.319 -6.537 1.00 90.88 189 HIS A C 1
ATOM 1410 O O . HIS A 1 189 ? 0.207 -1.581 -7.024 1.00 90.88 189 HIS A O 1
ATOM 1416 N N . CYS A 1 190 ? 2.182 -2.606 -7.198 1.00 86.69 190 CYS A N 1
ATOM 1417 C CA . CYS A 1 190 ? 2.483 -2.077 -8.533 1.00 86.69 190 CYS A CA 1
ATOM 1418 C C . CYS A 1 190 ? 2.640 -3.229 -9.529 1.00 86.69 190 CYS A C 1
ATOM 1420 O O . CYS A 1 190 ? 3.093 -4.308 -9.158 1.00 86.69 190 CYS A O 1
ATOM 1422 N N . GLY A 1 191 ? 2.309 -2.973 -10.785 1.00 87.06 191 GLY A N 1
ATOM 1423 C CA . GLY A 1 191 ? 2.611 -3.810 -11.933 1.00 87.06 191 GLY A CA 1
ATOM 1424 C C . GLY A 1 191 ? 2.927 -2.940 -13.146 1.00 87.06 191 GLY A C 1
ATOM 1425 O O . GLY A 1 191 ? 2.704 -1.731 -13.128 1.00 87.06 191 GLY A O 1
ATOM 1426 N N . ASP A 1 192 ? 3.443 -3.573 -14.188 1.00 89.25 192 ASP A N 1
ATOM 1427 C CA . ASP A 1 192 ? 3.779 -2.930 -15.460 1.00 89.25 192 ASP A CA 1
ATOM 1428 C C . ASP A 1 192 ? 2.577 -3.029 -16.435 1.00 89.25 192 ASP A C 1
ATOM 1430 O O . ASP A 1 192 ? 1.820 -4.013 -16.394 1.00 89.25 192 ASP A O 1
ATOM 1434 N N . LEU A 1 193 ? 2.363 -2.035 -17.310 1.00 89.44 193 LEU A N 1
ATOM 1435 C CA . LEU A 1 193 ? 1.392 -2.170 -18.412 1.00 89.44 193 LEU A CA 1
ATOM 1436 C C . LEU A 1 193 ? 1.939 -3.081 -19.507 1.00 89.44 193 LEU A C 1
ATOM 1438 O O . LEU A 1 193 ? 1.146 -3.747 -20.182 1.00 89.44 193 LEU A O 1
ATOM 1442 N N . ASP A 1 194 ? 3.261 -3.115 -19.683 1.00 93.31 194 ASP A N 1
ATOM 1443 C CA . ASP A 1 194 ? 3.956 -3.981 -20.627 1.00 93.31 194 ASP A CA 1
ATOM 1444 C C . ASP A 1 194 ? 5.110 -4.727 -19.952 1.00 93.31 194 ASP A C 1
ATOM 1446 O O . ASP A 1 194 ? 5.921 -4.139 -19.257 1.00 93.31 194 ASP A O 1
ATOM 1450 N N . THR A 1 195 ? 5.216 -6.032 -20.198 1.00 94.44 195 THR A N 1
ATOM 1451 C CA . THR A 1 195 ? 6.294 -6.874 -19.650 1.00 94.44 195 THR A CA 1
ATOM 1452 C C . THR A 1 195 ? 7.200 -7.484 -20.722 1.00 94.44 195 THR A C 1
ATOM 1454 O O . THR A 1 195 ? 8.072 -8.298 -20.414 1.00 94.44 195 THR A O 1
ATOM 1457 N N . ARG A 1 196 ? 7.007 -7.120 -22.002 1.00 95.00 196 ARG A N 1
ATOM 1458 C CA . ARG A 1 196 ? 7.741 -7.704 -23.145 1.00 95.00 196 ARG A CA 1
ATOM 1459 C C . ARG A 1 196 ? 9.221 -7.325 -23.173 1.00 95.00 196 ARG A C 1
ATOM 1461 O O . ARG A 1 196 ? 10.036 -8.127 -23.627 1.00 95.00 196 ARG A O 1
ATOM 1468 N N . ILE A 1 197 ? 9.567 -6.118 -22.725 1.00 96.25 197 ILE A N 1
ATOM 1469 C CA . ILE A 1 197 ? 10.946 -5.605 -22.754 1.00 96.25 197 ILE A CA 1
ATOM 1470 C C . ILE A 1 197 ? 11.587 -5.654 -21.376 1.00 96.25 197 ILE A C 1
ATOM 1472 O O . ILE A 1 197 ? 12.698 -6.177 -21.233 1.00 96.25 197 ILE A O 1
ATOM 1476 N N . SER A 1 198 ? 10.891 -5.142 -20.367 1.00 93.69 198 SER A N 1
ATOM 1477 C CA . SER A 1 198 ? 11.316 -5.215 -18.979 1.00 93.69 198 SER A CA 1
ATOM 1478 C C . SER A 1 198 ? 10.124 -5.482 -18.069 1.00 93.69 198 SER A C 1
ATOM 1480 O O . SER A 1 198 ? 8.984 -5.335 -18.487 1.00 93.69 198 SER A O 1
ATOM 1482 N N . SER A 1 199 ? 10.376 -5.938 -16.846 1.00 91.44 199 SER A N 1
ATOM 1483 C CA . SER A 1 199 ? 9.350 -5.958 -15.804 1.00 91.44 199 SER A CA 1
ATOM 1484 C C . SER A 1 199 ? 9.972 -5.556 -14.479 1.00 91.44 199 SER A C 1
ATOM 1486 O O . SER A 1 199 ? 11.038 -6.056 -14.101 1.00 91.44 199 SER A O 1
ATOM 1488 N N . ILE A 1 200 ? 9.329 -4.620 -13.787 1.00 86.38 200 ILE A N 1
ATOM 1489 C CA . ILE A 1 200 ? 9.793 -4.095 -12.508 1.00 86.38 200 ILE A CA 1
ATOM 1490 C C . ILE A 1 200 ? 9.130 -4.871 -11.376 1.00 86.38 200 ILE A C 1
ATOM 1492 O O . ILE A 1 200 ? 9.822 -5.314 -10.457 1.00 86.38 200 ILE A O 1
ATOM 1496 N N . LEU A 1 201 ? 7.809 -5.042 -11.404 1.00 86.50 201 LEU A N 1
ATOM 1497 C CA . LEU A 1 201 ? 7.074 -5.726 -10.342 1.00 86.50 201 LEU A CA 1
ATOM 1498 C C . LEU A 1 201 ? 5.970 -6.615 -10.928 1.00 86.50 201 LEU A C 1
ATOM 1500 O O . LEU A 1 201 ? 5.252 -6.194 -11.833 1.00 86.50 201 LEU A O 1
ATOM 1504 N N . PRO A 1 202 ? 5.797 -7.843 -10.404 1.00 88.62 202 PRO A N 1
ATOM 1505 C CA . PRO A 1 202 ? 4.683 -8.674 -10.823 1.00 88.62 202 PRO A CA 1
ATOM 1506 C C . PRO A 1 202 ? 3.360 -8.061 -10.334 1.00 88.62 202 PRO A C 1
ATOM 1508 O O . PRO A 1 202 ? 3.325 -7.493 -9.241 1.00 88.62 202 PRO A O 1
ATOM 1511 N N . PRO A 1 203 ? 2.247 -8.219 -11.069 1.00 89.38 203 PRO A N 1
ATOM 1512 C CA . PRO A 1 203 ? 0.968 -7.627 -10.697 1.00 89.38 203 PRO A CA 1
ATOM 1513 C C . PRO A 1 203 ? 0.249 -8.508 -9.660 1.00 89.38 203 PRO A C 1
ATOM 1515 O O . PRO A 1 203 ? -0.719 -9.208 -9.960 1.00 89.38 203 PRO A O 1
ATOM 1518 N N . PHE A 1 204 ? 0.759 -8.530 -8.429 1.00 88.88 204 PHE A N 1
ATOM 1519 C CA . PHE A 1 204 ? 0.212 -9.322 -7.325 1.00 88.88 204 PHE A CA 1
ATOM 1520 C C . PHE A 1 204 ? -0.297 -8.446 -6.181 1.00 88.88 204 PHE A C 1
ATOM 1522 O O . PHE A 1 204 ? -0.104 -7.237 -6.163 1.00 88.88 204 PHE A O 1
ATOM 1529 N N . ASN A 1 205 ? -0.984 -9.074 -5.233 1.00 93.38 205 ASN A N 1
ATOM 1530 C CA . ASN A 1 205 ? -1.471 -8.441 -4.021 1.00 93.38 205 ASN A CA 1
ATOM 1531 C C . ASN A 1 205 ? -1.466 -9.423 -2.853 1.00 93.38 205 ASN A C 1
ATOM 1533 O O . ASN A 1 205 ? -1.384 -10.641 -3.052 1.00 93.38 205 ASN A O 1
ATOM 1537 N N . LEU A 1 206 ? -1.588 -8.893 -1.642 1.00 93.69 206 LEU A N 1
ATOM 1538 C CA . LEU A 1 206 ? -1.643 -9.665 -0.410 1.00 93.69 206 LEU A CA 1
ATOM 1539 C C . LEU A 1 206 ? -2.788 -9.149 0.463 1.00 93.69 206 LEU A C 1
ATOM 1541 O O . LEU A 1 206 ? -2.995 -7.942 0.572 1.00 93.69 206 LEU A O 1
ATOM 1545 N N . LEU A 1 207 ? -3.540 -10.069 1.064 1.00 96.00 207 LEU A N 1
ATOM 1546 C CA . LEU A 1 207 ? -4.622 -9.754 1.994 1.00 96.00 207 LEU A CA 1
ATOM 1547 C C . LEU A 1 207 ? -4.404 -10.448 3.333 1.00 96.00 207 LEU A C 1
ATOM 1549 O O . LEU A 1 207 ? -4.183 -11.663 3.361 1.00 96.00 207 LEU A O 1
ATOM 1553 N N . HIS A 1 208 ? -4.579 -9.694 4.414 1.00 96.56 208 HIS A N 1
ATOM 1554 C CA . HIS A 1 208 ? -4.689 -10.203 5.779 1.00 96.56 208 HIS A CA 1
ATOM 1555 C C . HIS A 1 208 ? -6.121 -10.064 6.274 1.00 96.56 208 HIS A C 1
ATOM 1557 O O . HIS A 1 208 ? -6.808 -9.095 5.939 1.00 96.56 208 HIS A O 1
ATOM 1563 N N . ALA A 1 209 ? -6.594 -11.042 7.044 1.00 97.62 209 ALA A N 1
ATOM 1564 C CA . ALA A 1 209 ? -7.935 -11.013 7.608 1.00 97.62 209 ALA A CA 1
ATOM 1565 C C . ALA A 1 209 ? -8.027 -11.703 8.972 1.00 97.62 209 ALA A C 1
ATOM 1567 O O . ALA A 1 209 ? -7.480 -12.789 9.165 1.00 97.62 209 ALA A O 1
ATOM 1568 N N . THR A 1 210 ? -8.827 -11.121 9.867 1.00 96.44 210 THR A N 1
ATOM 1569 C CA . THR A 1 210 ? -9.086 -11.651 11.213 1.00 96.44 210 THR A CA 1
ATOM 1570 C C . THR A 1 210 ? -10.583 -11.653 11.495 1.00 96.44 210 THR A C 1
ATOM 1572 O O . THR A 1 210 ? -11.271 -10.641 11.336 1.00 96.44 210 THR A O 1
ATOM 1575 N N . LEU A 1 211 ? -11.109 -12.813 11.902 1.00 97.69 211 LEU A N 1
ATOM 1576 C CA . LEU A 1 211 ? -12.502 -12.964 12.313 1.00 97.69 211 LEU A CA 1
ATOM 1577 C C . LEU A 1 211 ? -12.605 -12.857 13.831 1.00 97.69 211 LEU A C 1
ATOM 1579 O O . LEU A 1 211 ? -12.010 -13.652 14.551 1.00 97.69 211 LEU A O 1
ATOM 1583 N N . ILE A 1 212 ? -13.464 -11.961 14.297 1.00 97.19 212 ILE A N 1
ATOM 1584 C CA . ILE A 1 212 ? -13.781 -11.790 15.709 1.00 97.19 212 ILE A CA 1
ATOM 1585 C C . ILE A 1 212 ? -15.166 -12.362 15.989 1.00 97.19 212 ILE A C 1
ATOM 1587 O O . ILE A 1 212 ? -16.141 -12.063 15.289 1.00 97.19 212 ILE A O 1
ATOM 1591 N N . ARG A 1 213 ? -15.274 -13.179 17.036 1.00 97.44 213 ARG A N 1
ATOM 1592 C CA . ARG A 1 213 ? -16.545 -13.501 17.683 1.00 97.44 213 ARG A CA 1
ATOM 1593 C C . ARG A 1 213 ? -16.805 -12.447 18.745 1.00 97.44 213 ARG A C 1
ATOM 1595 O O . ARG A 1 213 ? -16.045 -12.319 19.697 1.00 97.44 213 ARG A O 1
ATOM 1602 N N . ARG A 1 214 ? -17.895 -11.707 18.577 1.00 95.81 214 ARG A N 1
ATOM 1603 C CA . ARG A 1 214 ? -18.258 -10.628 19.489 1.00 95.81 214 ARG A CA 1
ATOM 1604 C C . ARG A 1 214 ? -18.693 -11.185 20.840 1.00 95.81 214 ARG A C 1
ATOM 1606 O O . ARG A 1 214 ? -19.436 -12.169 20.893 1.00 95.81 214 ARG A O 1
ATOM 1613 N N . GLY A 1 215 ? -18.275 -10.511 21.899 1.00 93.12 215 GLY A N 1
ATOM 1614 C CA . GLY A 1 215 ? -18.570 -10.850 23.286 1.00 93.12 215 GLY A CA 1
ATOM 1615 C C . GLY A 1 215 ? -18.355 -9.645 24.193 1.00 93.12 215 GLY A C 1
ATOM 1616 O O . GLY A 1 215 ? -18.028 -8.562 23.716 1.00 93.12 215 GLY A O 1
ATOM 1617 N N . GLU A 1 216 ? -18.571 -9.827 25.488 1.00 90.38 216 GLU A N 1
ATOM 1618 C CA . GLU A 1 216 ? -18.053 -8.913 26.513 1.00 90.38 216 GLU A CA 1
ATOM 1619 C C . GLU A 1 216 ? -16.729 -9.422 27.103 1.00 90.38 216 GLU A C 1
ATOM 1621 O O . GLU A 1 216 ? -16.436 -9.079 28.222 1.00 90.38 216 GLU A O 1
ATOM 1626 N N . GLU A 1 217 ? -16.095 -10.464 26.564 1.00 90.56 217 GLU A N 1
ATOM 1627 C CA . GLU A 1 217 ? -14.736 -10.371 26.003 1.00 90.56 217 GLU A CA 1
ATOM 1628 C C . GLU A 1 217 ? -14.745 -10.968 24.574 1.00 90.56 217 GLU A C 1
ATOM 1630 O O . GLU A 1 217 ? -15.275 -12.073 24.385 1.00 90.56 217 GLU A O 1
ATOM 1635 N N . PRO A 1 218 ? -14.247 -10.272 23.535 1.00 93.75 218 PRO A N 1
ATOM 1636 C CA . PRO A 1 218 ? -14.217 -10.804 22.171 1.00 93.75 218 PRO A CA 1
ATOM 1637 C C . PRO A 1 218 ? -13.167 -11.912 21.975 1.00 93.75 218 PRO A C 1
ATOM 1639 O O . PRO A 1 218 ? -12.070 -11.829 22.510 1.00 93.75 218 PRO A O 1
ATOM 1642 N N . ASP A 1 219 ? -13.467 -12.904 21.125 1.00 94.00 219 ASP A N 1
ATOM 1643 C CA . ASP A 1 219 ? -12.503 -13.952 20.742 1.00 94.00 219 ASP A CA 1
ATOM 1644 C C . ASP A 1 219 ? -12.039 -13.773 19.286 1.00 94.00 219 ASP A C 1
ATOM 1646 O O . ASP A 1 219 ? -12.870 -13.740 18.368 1.00 94.00 219 ASP A O 1
ATOM 1650 N N . VAL A 1 220 ? -10.727 -13.785 19.040 1.00 94.75 220 VAL A N 1
ATOM 1651 C CA . VAL A 1 220 ? -10.163 -13.966 17.691 1.00 94.75 220 VAL A CA 1
ATOM 1652 C C . VAL A 1 220 ? -10.259 -15.439 17.287 1.00 94.75 220 VAL A C 1
ATOM 1654 O O . VAL A 1 220 ? -9.725 -16.324 17.956 1.00 94.75 220 VAL A O 1
ATOM 1657 N N . LEU A 1 221 ? -10.957 -15.726 16.184 1.00 96.38 221 LEU A N 1
ATOM 1658 C CA . LEU A 1 221 ? -11.192 -17.092 15.717 1.00 96.38 221 LEU A CA 1
ATOM 1659 C C . LEU A 1 221 ? -10.139 -17.559 14.721 1.00 96.38 221 LEU A C 1
ATOM 1661 O O . LEU A 1 221 ? -9.851 -16.886 13.734 1.00 96.38 221 LEU A O 1
ATOM 1665 N N . LYS A 1 222 ? -9.660 -18.783 14.937 1.00 95.88 222 LYS A N 1
ATOM 1666 C CA . LYS A 1 222 ? -8.572 -19.423 14.192 1.00 95.88 222 LYS A CA 1
ATOM 1667 C C . LYS A 1 222 ? -9.107 -20.596 13.354 1.00 95.88 222 LYS A C 1
ATOM 1669 O O . LYS A 1 222 ? -10.236 -21.052 13.564 1.00 95.88 222 LYS A O 1
ATOM 1674 N N . PRO A 1 223 ? -8.311 -21.182 12.438 1.00 96.56 223 PRO A N 1
ATOM 1675 C CA . PRO A 1 223 ? -8.730 -22.364 11.680 1.00 96.56 223 PRO A CA 1
ATOM 1676 C C . PRO A 1 223 ? -9.180 -23.538 12.565 1.00 96.56 223 PRO A C 1
ATOM 1678 O O . PRO A 1 223 ? -10.131 -24.249 12.234 1.00 96.56 223 PRO A O 1
ATOM 1681 N N . ASN A 1 224 ? -8.544 -23.712 13.731 1.00 96.12 224 ASN A N 1
ATOM 1682 C CA . ASN A 1 224 ? -8.888 -24.762 14.696 1.00 96.12 224 ASN A CA 1
ATOM 1683 C C . ASN A 1 224 ? -10.282 -24.586 15.330 1.00 96.12 224 ASN A C 1
ATOM 1685 O O . ASN A 1 224 ? -10.835 -25.562 15.838 1.00 96.12 224 ASN A O 1
ATOM 1689 N N . ASP A 1 225 ? -10.888 -23.399 15.232 1.00 96.62 225 ASP A N 1
ATOM 1690 C CA . ASP A 1 225 ? -12.279 -23.138 15.625 1.00 96.62 225 ASP A CA 1
ATOM 1691 C C . ASP A 1 225 ? -13.296 -23.553 14.546 1.00 96.62 225 ASP A C 1
ATOM 1693 O O . ASP A 1 225 ? -14.504 -23.356 14.704 1.00 96.62 225 ASP A O 1
ATOM 1697 N N . GLY A 1 226 ? -12.831 -24.148 13.440 1.00 96.25 226 GLY A N 1
ATOM 1698 C CA . GLY A 1 226 ? -13.671 -24.604 12.332 1.00 96.25 226 GLY A CA 1
ATOM 1699 C C . GLY A 1 226 ? -14.108 -23.480 11.392 1.00 96.25 226 GLY A C 1
ATOM 1700 O O . GLY A 1 226 ? -15.173 -23.583 10.775 1.00 96.25 226 GLY A O 1
ATOM 1701 N N . VAL A 1 227 ? -13.307 -22.415 11.302 1.00 97.88 227 VAL A N 1
ATOM 1702 C CA . VAL A 1 227 ? -13.538 -21.242 10.451 1.00 97.88 227 VAL A CA 1
ATOM 1703 C C . VAL A 1 227 ? -12.621 -21.279 9.232 1.00 97.88 227 VAL A C 1
ATOM 1705 O O . VAL A 1 227 ? -11.455 -21.651 9.328 1.00 97.88 227 VAL A O 1
ATOM 1708 N N . ARG A 1 228 ? -13.153 -20.862 8.080 1.00 98.19 228 ARG A N 1
ATOM 1709 C CA . ARG A 1 228 ? -12.396 -20.623 6.844 1.00 98.19 228 ARG A CA 1
ATOM 1710 C C . ARG A 1 228 ? -12.770 -19.270 6.254 1.00 98.19 228 ARG A C 1
ATOM 1712 O O . ARG A 1 228 ? -13.918 -18.841 6.383 1.00 98.19 228 ARG A O 1
ATOM 1719 N N . LEU A 1 229 ? -11.827 -18.628 5.576 1.00 98.56 229 LEU A N 1
ATOM 1720 C CA . LEU A 1 229 ? -12.016 -17.328 4.937 1.00 98.56 229 LEU A CA 1
ATOM 1721 C C . LEU A 1 229 ? -11.916 -17.436 3.424 1.00 98.56 229 LEU A C 1
ATOM 1723 O O . LEU A 1 229 ? -11.141 -18.230 2.896 1.00 98.56 229 LEU A O 1
ATOM 1727 N N . PHE A 1 230 ? -12.723 -16.633 2.735 1.00 98.62 230 PHE A N 1
ATOM 1728 C CA . PHE A 1 230 ? -12.797 -16.603 1.282 1.00 98.62 230 PHE A CA 1
ATOM 1729 C C . PHE A 1 230 ? -12.790 -15.173 0.762 1.00 98.62 230 PHE A C 1
ATOM 1731 O O . PHE A 1 230 ? -13.425 -14.321 1.372 1.00 98.62 230 PHE A O 1
ATOM 1738 N N . TYR A 1 231 ? -12.166 -14.932 -0.388 1.00 98.62 231 TYR A N 1
ATOM 1739 C CA . TYR A 1 231 ? -12.236 -13.670 -1.123 1.00 98.62 231 TYR A CA 1
ATOM 1740 C C . TYR A 1 231 ? -12.901 -13.850 -2.494 1.00 98.62 231 TYR A C 1
ATOM 1742 O O . TYR A 1 231 ? -12.811 -14.906 -3.118 1.00 98.62 231 TYR A O 1
ATOM 1750 N N . SER A 1 232 ? -13.572 -12.807 -2.972 1.00 98.56 232 SER A N 1
ATOM 1751 C CA . SER A 1 232 ? -14.153 -12.693 -4.319 1.00 98.56 232 SER A CA 1
ATOM 1752 C C . SER A 1 232 ? -14.142 -11.227 -4.747 1.00 98.56 232 SER A C 1
ATOM 1754 O O . SER A 1 232 ? -14.112 -10.359 -3.881 1.00 98.56 232 SER A O 1
ATOM 1756 N N . ALA A 1 233 ? -14.186 -10.932 -6.043 1.00 98.31 233 ALA A N 1
ATOM 1757 C CA . ALA A 1 233 ? -14.271 -9.553 -6.512 1.00 98.31 233 ALA A CA 1
ATOM 1758 C C . ALA A 1 233 ? -15.623 -8.939 -6.115 1.00 98.31 233 ALA A C 1
ATOM 1760 O O . ALA A 1 233 ? -16.634 -9.641 -6.022 1.00 98.31 233 ALA A O 1
ATOM 1761 N N . ALA A 1 234 ? -15.642 -7.636 -5.873 1.00 98.00 234 ALA A N 1
ATOM 1762 C CA . ALA A 1 234 ? -16.830 -6.888 -5.495 1.00 98.00 234 ALA A CA 1
ATOM 1763 C C . ALA A 1 234 ? -16.866 -5.544 -6.218 1.00 98.00 234 ALA A C 1
ATOM 1765 O O . ALA A 1 234 ? -15.867 -5.099 -6.787 1.00 98.00 234 ALA A O 1
ATOM 1766 N N . SER A 1 235 ? -18.025 -4.896 -6.181 1.00 96.94 235 SER A N 1
ATOM 1767 C CA . SER A 1 235 ? -18.188 -3.547 -6.706 1.00 96.94 235 SER A CA 1
ATOM 1768 C C . SER A 1 235 ? -18.796 -2.612 -5.667 1.00 96.94 235 SER A C 1
ATOM 1770 O O . SER A 1 235 ? -19.487 -3.032 -4.736 1.00 96.94 235 SER A O 1
ATOM 1772 N N . ASN A 1 236 ? -18.547 -1.317 -5.844 1.00 95.94 236 ASN A N 1
ATOM 1773 C CA . ASN A 1 236 ? -19.247 -0.263 -5.128 1.00 95.94 236 ASN A CA 1
ATOM 1774 C C . ASN A 1 236 ? -20.086 0.538 -6.139 1.00 95.94 236 ASN A C 1
ATOM 1776 O O . ASN A 1 236 ? -19.529 1.135 -7.060 1.00 95.94 236 ASN A O 1
ATOM 1780 N N . PRO A 1 237 ? -21.421 0.601 -5.991 1.00 94.00 237 PRO A N 1
ATOM 1781 C CA . PRO A 1 237 ? -22.267 1.372 -6.903 1.00 94.00 237 PRO A CA 1
ATOM 1782 C C . PRO A 1 237 ? -22.025 2.888 -6.821 1.00 94.00 237 PRO A C 1
ATOM 1784 O O . PRO A 1 237 ? -22.479 3.625 -7.694 1.00 94.00 237 PRO A O 1
ATOM 1787 N N . ALA A 1 238 ? -21.345 3.359 -5.773 1.00 93.56 238 ALA A N 1
ATOM 1788 C CA . ALA A 1 238 ? -20.922 4.743 -5.601 1.00 93.56 238 ALA A CA 1
ATOM 1789 C C . ALA A 1 238 ? -19.425 4.954 -5.895 1.00 93.56 238 ALA A C 1
ATOM 1791 O O . ALA A 1 238 ? -18.904 6.016 -5.560 1.00 93.56 238 ALA A O 1
ATOM 1792 N N . ASP A 1 239 ? -18.738 3.969 -6.490 1.00 94.50 239 ASP A N 1
ATOM 1793 C CA . ASP A 1 239 ? -17.317 4.078 -6.823 1.00 94.50 239 ASP A CA 1
ATOM 1794 C C . ASP A 1 239 ? -17.079 5.304 -7.730 1.00 94.50 239 ASP A C 1
ATOM 1796 O O . ASP A 1 239 ? -17.686 5.393 -8.809 1.00 94.50 239 ASP A O 1
ATOM 1800 N N . PRO A 1 240 ? -16.202 6.249 -7.332 1.00 91.06 240 PRO A N 1
ATOM 1801 C CA . PRO A 1 240 ? -15.840 7.405 -8.144 1.00 91.06 240 PRO A CA 1
ATOM 1802 C C . PRO A 1 240 ? -15.409 7.041 -9.567 1.00 91.06 240 PRO A C 1
ATOM 1804 O O . PRO A 1 240 ? -15.646 7.832 -10.487 1.00 91.06 240 PRO A O 1
ATOM 1807 N N . ILE A 1 241 ? -14.877 5.830 -9.783 1.00 91.12 241 ILE A N 1
ATOM 1808 C CA . ILE A 1 241 ? -14.414 5.375 -11.099 1.00 91.12 241 ILE A CA 1
ATOM 1809 C C . ILE A 1 241 ? -15.512 5.374 -12.159 1.00 91.12 241 ILE A C 1
ATOM 1811 O O . ILE A 1 241 ? -15.241 5.580 -13.343 1.00 91.12 241 ILE A O 1
ATOM 1815 N N . LEU A 1 242 ? -16.775 5.237 -11.745 1.00 91.12 242 LEU A N 1
ATOM 1816 C CA . LEU A 1 242 ? -17.934 5.300 -12.635 1.00 91.12 242 LEU A CA 1
ATOM 1817 C C . LEU A 1 242 ? -18.130 6.695 -13.255 1.00 91.12 242 LEU A C 1
ATOM 1819 O O . LEU A 1 242 ? -18.829 6.827 -14.257 1.00 91.12 242 LEU A O 1
ATOM 1823 N N . SER A 1 243 ? -17.502 7.726 -12.682 1.00 85.81 243 SER A N 1
ATOM 1824 C CA . SER A 1 243 ? -17.480 9.099 -13.199 1.00 85.81 243 SER A CA 1
ATOM 1825 C C . SER A 1 243 ? -16.209 9.451 -13.988 1.00 85.81 243 SER A C 1
ATOM 1827 O O . SER A 1 243 ? -16.094 10.571 -14.485 1.00 85.81 243 SER A O 1
ATOM 1829 N N . GLY A 1 244 ? -15.267 8.510 -14.133 1.00 82.50 244 GLY A N 1
ATOM 1830 C CA . GLY A 1 244 ? -13.987 8.725 -14.818 1.00 82.50 244 GLY A CA 1
ATOM 1831 C C . GLY A 1 244 ? -12.866 9.294 -13.937 1.00 82.50 244 GLY A C 1
ATOM 1832 O O . GLY A 1 244 ? -11.850 9.740 -14.472 1.00 82.50 244 GLY A O 1
ATOM 1833 N N . GLN A 1 245 ? -13.041 9.281 -12.611 1.00 83.50 245 GLN A N 1
ATOM 1834 C CA . GLN A 1 245 ? -12.037 9.670 -11.613 1.00 83.50 245 GLN A CA 1
ATOM 1835 C C . GLN A 1 245 ? -11.772 8.512 -10.651 1.00 83.50 245 GLN A C 1
ATOM 1837 O O . GLN A 1 245 ? -12.691 7.793 -10.289 1.00 83.50 245 GLN A O 1
ATOM 1842 N N . ASN A 1 246 ? -10.540 8.325 -10.198 1.00 82.19 246 ASN A N 1
ATOM 1843 C CA . ASN A 1 246 ? -10.207 7.285 -9.231 1.00 82.19 246 ASN A CA 1
ATOM 1844 C C . ASN A 1 246 ? -10.761 7.609 -7.817 1.00 82.19 246 ASN A C 1
ATOM 1846 O O . ASN A 1 246 ? -11.245 8.710 -7.541 1.00 82.19 246 ASN A O 1
ATOM 1850 N N . SER A 1 247 ? -10.642 6.665 -6.875 1.00 79.06 247 SER A N 1
ATOM 1851 C CA . SER A 1 247 ? -11.073 6.865 -5.477 1.00 79.06 247 SER A CA 1
ATOM 1852 C C . SER A 1 247 ? -10.336 7.989 -4.727 1.00 79.06 247 SER A C 1
ATOM 1854 O O . SER A 1 247 ? -10.894 8.541 -3.782 1.00 79.06 247 SER A O 1
ATOM 1856 N N . ALA A 1 248 ? -9.137 8.390 -5.151 1.00 75.25 248 ALA A N 1
ATOM 1857 C CA . ALA A 1 248 ? -8.419 9.544 -4.606 1.00 75.25 248 ALA A CA 1
ATOM 1858 C C . ALA A 1 248 ? -8.859 10.894 -5.219 1.00 75.25 248 ALA A C 1
ATOM 1860 O O . ALA A 1 248 ? -8.448 11.946 -4.739 1.00 75.25 248 ALA A O 1
ATOM 1861 N N . GLY A 1 249 ? -9.741 10.879 -6.225 1.00 73.31 249 GLY A N 1
ATOM 1862 C CA . GLY A 1 249 ? -10.258 12.072 -6.899 1.00 73.31 249 GLY A CA 1
ATOM 1863 C C . GLY A 1 249 ? -9.448 12.525 -8.119 1.00 73.31 249 GLY A C 1
ATOM 1864 O O . GLY A 1 249 ? -9.777 13.560 -8.698 1.00 73.31 249 GLY A O 1
ATOM 1865 N N . SER A 1 250 ? -8.434 11.764 -8.539 1.00 72.00 250 SER A N 1
ATOM 1866 C CA . SER A 1 250 ? -7.634 12.078 -9.729 1.00 72.00 250 SER A CA 1
ATOM 1867 C C . SER A 1 250 ? -8.190 11.437 -10.995 1.00 72.00 250 SER A C 1
ATOM 1869 O O . SER A 1 250 ? -8.844 10.396 -10.967 1.00 72.00 250 SER A O 1
ATOM 1871 N N . GLY A 1 251 ? -7.937 12.075 -12.133 1.00 67.56 251 GLY A N 1
ATOM 1872 C CA . GLY A 1 251 ? -8.366 11.625 -13.453 1.00 67.56 251 GLY A CA 1
ATOM 1873 C C . GLY A 1 251 ? -7.923 12.602 -14.549 1.00 67.56 251 GLY A C 1
ATOM 1874 O O . GLY A 1 251 ? -7.315 13.629 -14.239 1.00 67.56 251 GLY A O 1
ATOM 1875 N N . PRO A 1 252 ? -8.235 12.327 -15.827 1.00 68.69 252 PRO A N 1
ATOM 1876 C CA . PRO A 1 252 ? -9.044 11.207 -16.317 1.00 68.69 252 PRO A CA 1
ATOM 1877 C C . PRO A 1 252 ? -8.335 9.853 -16.181 1.00 68.69 252 PRO A C 1
ATOM 1879 O O . PRO A 1 252 ? -7.113 9.777 -16.269 1.00 68.69 252 PRO A O 1
ATOM 1882 N N . VAL A 1 253 ? -9.113 8.789 -15.990 1.00 76.25 253 VAL A N 1
ATOM 1883 C CA . VAL A 1 253 ? -8.607 7.405 -15.956 1.00 76.25 253 VAL A CA 1
ATOM 1884 C C . VAL A 1 253 ? -8.457 6.818 -17.357 1.00 76.25 253 VAL A C 1
ATOM 1886 O O . VAL A 1 253 ? -9.203 7.183 -18.273 1.00 76.25 253 VAL A O 1
ATOM 1889 N N . TYR A 1 254 ? -7.496 5.912 -17.541 1.00 81.88 254 TYR A N 1
ATOM 1890 C CA . TYR A 1 254 ? -7.279 5.267 -18.832 1.00 81.88 254 TYR A CA 1
ATOM 1891 C C . TYR A 1 254 ? -8.299 4.172 -19.134 1.00 81.88 254 TYR A C 1
ATOM 1893 O O . TYR A 1 254 ? -8.919 3.585 -18.245 1.00 81.88 254 TYR A O 1
ATOM 1901 N N . SER A 1 255 ? -8.455 3.913 -20.433 1.00 85.88 255 SER A N 1
ATOM 1902 C CA . SER A 1 255 ? -9.149 2.738 -20.941 1.00 85.88 255 SER A CA 1
ATOM 1903 C C . SER A 1 255 ? -8.136 1.769 -21.534 1.00 85.88 255 SER A C 1
ATOM 1905 O O . SER A 1 255 ? -7.296 2.177 -22.337 1.00 85.88 255 SER A O 1
ATOM 1907 N N . SER A 1 256 ? -8.243 0.493 -21.180 1.00 91.38 256 SER A N 1
ATOM 1908 C CA . SER A 1 256 ? -7.505 -0.595 -21.822 1.00 91.38 256 SER A CA 1
ATOM 1909 C C . SER A 1 256 ? -8.297 -1.293 -22.930 1.00 91.38 256 SER A C 1
ATOM 1911 O O . SER A 1 256 ? -7.884 -2.345 -23.423 1.00 91.38 256 SER A O 1
ATOM 1913 N N . MET A 1 257 ? -9.442 -0.731 -23.332 1.00 89.62 257 MET A N 1
ATOM 1914 C CA . MET A 1 257 ? -10.191 -1.237 -24.476 1.00 89.62 257 MET A CA 1
ATOM 1915 C C . MET A 1 257 ? -9.418 -0.998 -25.772 1.00 89.62 257 MET A C 1
ATOM 1917 O O . MET A 1 257 ? -9.057 0.127 -26.115 1.00 89.62 257 MET A O 1
ATOM 1921 N N . THR A 1 258 ? -9.210 -2.076 -26.511 1.00 87.69 258 THR A N 1
ATOM 1922 C CA . THR A 1 258 ? -8.636 -2.064 -27.856 1.00 87.69 258 THR A CA 1
ATOM 1923 C C . THR A 1 258 ? -9.711 -1.742 -28.901 1.00 87.69 258 THR A C 1
ATOM 1925 O O . THR A 1 258 ? -10.914 -1.730 -28.618 1.00 87.69 258 THR A O 1
ATOM 1928 N N . ALA A 1 259 ? -9.285 -1.468 -30.135 1.00 79.19 259 ALA A N 1
ATOM 1929 C CA . ALA A 1 259 ? -10.177 -1.035 -31.211 1.00 79.19 259 ALA A CA 1
ATOM 1930 C C . ALA A 1 259 ? -11.238 -2.079 -31.613 1.00 79.19 259 ALA A C 1
ATOM 1932 O O . ALA A 1 259 ? -12.264 -1.709 -32.183 1.00 79.19 259 ALA A O 1
ATOM 1933 N N . ASP A 1 260 ? -11.016 -3.365 -31.330 1.00 83.00 260 ASP A N 1
ATOM 1934 C CA . ASP A 1 260 ? -11.973 -4.440 -31.611 1.00 83.00 260 ASP A CA 1
ATOM 1935 C C . ASP A 1 260 ? -12.957 -4.706 -30.451 1.00 83.00 260 ASP A C 1
ATOM 1937 O O . ASP A 1 260 ? -13.826 -5.575 -30.560 1.00 83.00 260 ASP A O 1
ATOM 1941 N N . GLY A 1 261 ? -12.859 -3.929 -29.365 1.00 84.56 261 GLY A N 1
ATOM 1942 C CA . GLY A 1 261 ? -13.695 -4.045 -28.171 1.00 84.56 261 GLY A CA 1
ATOM 1943 C C . GLY A 1 261 ? -13.166 -5.018 -27.114 1.00 84.56 261 GLY A C 1
ATOM 1944 O O . GLY A 1 261 ? -13.870 -5.281 -26.137 1.00 84.56 261 GLY A O 1
ATOM 1945 N N . HIS A 1 262 ? -11.956 -5.557 -27.278 1.00 90.69 262 HIS A N 1
ATOM 1946 C CA . HIS A 1 262 ? -11.307 -6.405 -26.285 1.00 90.69 262 HIS A CA 1
ATOM 1947 C C . HIS A 1 262 ? -10.677 -5.580 -25.154 1.00 90.69 262 HIS A C 1
ATOM 1949 O O . HIS A 1 262 ? -10.049 -4.550 -25.404 1.00 90.69 262 HIS A O 1
ATOM 1955 N N . VAL A 1 263 ? -10.806 -6.045 -23.911 1.00 94.50 263 VAL A N 1
ATOM 1956 C CA . VAL A 1 263 ? -10.152 -5.463 -22.734 1.00 94.50 263 VAL A CA 1
ATOM 1957 C C . VAL A 1 263 ? -8.760 -6.069 -22.591 1.00 94.50 263 VAL A C 1
ATOM 1959 O O . VAL A 1 263 ? -8.613 -7.273 -22.366 1.00 94.50 263 VAL A O 1
ATOM 1962 N N . TYR A 1 264 ? -7.731 -5.230 -22.691 1.00 95.19 264 TYR A N 1
ATOM 1963 C CA . TYR A 1 264 ? -6.374 -5.599 -22.304 1.00 95.19 264 TYR A CA 1
ATOM 1964 C C . TYR A 1 264 ? -6.224 -5.517 -20.777 1.00 95.19 264 TYR A C 1
ATOM 1966 O O . TYR A 1 264 ? -6.590 -4.514 -20.166 1.00 95.19 264 TYR A O 1
ATOM 1974 N N . LYS A 1 265 ? -5.703 -6.570 -20.141 1.00 94.75 265 LYS A N 1
ATOM 1975 C CA . LYS A 1 265 ? -5.453 -6.596 -18.689 1.00 94.75 265 LYS A CA 1
ATOM 1976 C C . LYS A 1 265 ? -3.965 -6.521 -18.368 1.00 94.75 265 LYS A C 1
ATOM 1978 O O . LYS A 1 265 ? -3.558 -5.672 -17.582 1.00 94.75 265 LYS A O 1
ATOM 1983 N N . THR A 1 266 ? -3.181 -7.439 -18.922 1.00 94.06 266 THR A N 1
ATOM 1984 C CA . THR A 1 266 ? -1.721 -7.529 -18.774 1.00 94.06 266 THR A CA 1
ATOM 1985 C C . THR A 1 266 ? -1.193 -8.621 -19.709 1.00 94.06 266 THR A C 1
ATOM 1987 O O . THR A 1 266 ? -1.930 -9.547 -20.061 1.00 94.06 266 THR A O 1
ATOM 1990 N N . ASN A 1 267 ? 0.083 -8.545 -20.078 1.00 93.81 267 ASN A N 1
ATOM 1991 C CA . ASN A 1 267 ? 0.824 -9.606 -20.763 1.00 93.81 267 ASN A CA 1
ATOM 1992 C C . ASN A 1 267 ? 1.841 -10.325 -19.854 1.00 93.81 267 ASN A C 1
ATOM 1994 O O . ASN A 1 267 ? 2.559 -11.206 -20.320 1.00 93.81 267 ASN A O 1
ATOM 1998 N N . PHE A 1 268 ? 1.848 -10.029 -18.549 1.00 94.50 268 PHE A N 1
ATOM 1999 C CA . PHE A 1 268 ? 2.724 -10.659 -17.552 1.00 94.50 268 PHE A CA 1
ATOM 2000 C C . PHE A 1 268 ? 2.757 -12.194 -17.649 1.00 94.50 268 PHE A C 1
ATOM 2002 O O . PHE A 1 268 ? 3.802 -12.833 -17.503 1.00 94.50 268 PHE A O 1
ATOM 2009 N N . TRP A 1 269 ? 1.610 -12.811 -17.936 1.00 93.31 269 TRP A N 1
ATOM 2010 C CA . TRP A 1 269 ? 1.468 -14.264 -18.029 1.00 93.31 269 TRP A CA 1
ATOM 2011 C C . TRP A 1 269 ? 2.303 -14.918 -19.128 1.00 93.31 269 TRP A C 1
ATOM 2013 O O . TRP A 1 269 ? 2.632 -16.101 -19.019 1.00 93.31 269 TRP A O 1
ATOM 2023 N N . GLU A 1 270 ? 2.653 -14.165 -20.169 1.00 92.81 270 GLU A N 1
ATOM 2024 C CA . GLU A 1 270 ? 3.472 -14.649 -21.279 1.00 92.81 270 GLU A CA 1
ATOM 2025 C C . GLU A 1 270 ? 4.924 -14.867 -20.841 1.00 92.81 270 GLU A C 1
ATOM 2027 O O . GLU A 1 270 ? 5.571 -15.810 -21.298 1.00 92.81 270 GLU A O 1
ATOM 2032 N N . VAL A 1 271 ? 5.409 -14.050 -19.900 1.00 93.44 271 VAL A N 1
ATOM 2033 C CA . VAL A 1 271 ? 6.814 -14.031 -19.469 1.00 93.44 271 VAL A CA 1
ATOM 2034 C C . VAL A 1 271 ? 7.039 -14.659 -18.093 1.00 93.44 271 VAL A C 1
ATOM 2036 O O . VAL A 1 271 ? 8.159 -15.067 -17.780 1.00 93.44 271 VAL A O 1
ATOM 2039 N N . ALA A 1 272 ? 5.985 -14.801 -17.280 1.00 94.12 272 ALA A N 1
ATOM 2040 C CA . ALA A 1 272 ? 6.059 -15.189 -15.868 1.00 94.12 272 ALA A CA 1
ATOM 2041 C C . ALA A 1 272 ? 6.887 -16.456 -15.587 1.00 94.12 272 ALA A C 1
ATOM 2043 O O . ALA A 1 272 ? 7.501 -16.564 -14.530 1.00 94.12 272 ALA A O 1
ATOM 2044 N N . ARG A 1 273 ? 6.934 -17.429 -16.507 1.00 94.19 273 ARG A N 1
ATOM 2045 C CA . ARG A 1 273 ? 7.710 -18.669 -16.312 1.00 94.19 273 ARG A CA 1
ATOM 2046 C C . ARG A 1 273 ? 9.211 -18.482 -16.407 1.00 94.19 273 ARG A C 1
ATOM 2048 O O . ARG A 1 273 ? 9.929 -19.209 -15.740 1.00 94.19 273 ARG A O 1
ATOM 2055 N N . GLU A 1 274 ? 9.664 -17.608 -17.293 1.00 92.25 274 GLU A N 1
ATOM 2056 C CA . GLU A 1 274 ? 11.079 -17.486 -17.647 1.00 92.25 274 GLU A CA 1
ATOM 2057 C C . GLU A 1 274 ? 11.690 -16.291 -16.922 1.00 92.25 274 GLU A C 1
ATOM 2059 O O . GLU A 1 274 ? 12.698 -16.435 -16.233 1.00 92.25 274 GLU A O 1
ATOM 2064 N N . ALA A 1 275 ? 11.017 -15.140 -16.987 1.00 92.81 275 ALA A N 1
ATOM 2065 C CA . ALA A 1 275 ? 11.472 -13.894 -16.383 1.00 92.81 275 ALA A CA 1
ATOM 2066 C C . ALA A 1 275 ? 11.566 -13.981 -14.848 1.00 92.81 275 ALA A C 1
ATOM 2068 O O . ALA A 1 275 ? 12.489 -13.421 -14.253 1.00 92.81 275 ALA A O 1
ATOM 2069 N N . TYR A 1 276 ? 10.650 -14.724 -14.207 1.00 93.50 276 TYR A N 1
ATOM 2070 C CA . TYR A 1 276 ? 10.580 -14.830 -12.746 1.00 93.50 276 TYR A CA 1
ATOM 2071 C C . TYR A 1 276 ? 11.167 -16.118 -12.150 1.00 93.50 276 TYR A C 1
ATOM 2073 O O . TYR A 1 276 ? 11.308 -16.189 -10.929 1.00 93.50 276 TYR A O 1
ATOM 2081 N N . ASP A 1 277 ? 11.575 -17.110 -12.955 1.00 93.31 277 ASP A N 1
ATOM 2082 C CA . ASP A 1 277 ? 12.242 -18.320 -12.433 1.00 93.31 277 ASP A CA 1
ATOM 2083 C C . ASP A 1 277 ? 13.470 -17.995 -11.561 1.00 93.31 277 ASP A C 1
ATOM 2085 O O . ASP A 1 277 ? 13.581 -18.589 -10.484 1.00 93.31 277 ASP A O 1
ATOM 2089 N N . PRO A 1 278 ? 14.325 -17.001 -11.902 1.00 92.56 278 PRO A N 1
ATOM 2090 C CA . PRO A 1 278 ? 15.485 -16.649 -11.085 1.00 92.56 278 PRO A CA 1
ATOM 2091 C C . PRO A 1 278 ? 15.177 -16.254 -9.637 1.00 92.56 278 PRO A C 1
ATOM 2093 O O . PRO A 1 278 ? 16.059 -16.363 -8.789 1.00 92.56 278 PRO A O 1
ATOM 2096 N N . PHE A 1 279 ? 13.955 -15.813 -9.316 1.00 91.50 279 PHE A N 1
ATOM 2097 C CA . PHE A 1 279 ? 13.584 -15.462 -7.937 1.00 91.50 279 PHE A CA 1
ATOM 2098 C C . PHE A 1 279 ? 13.329 -16.687 -7.057 1.00 91.50 279 PHE A C 1
ATOM 2100 O O . PHE A 1 279 ? 13.354 -16.587 -5.828 1.00 91.50 279 PHE A O 1
ATOM 2107 N N . TYR A 1 280 ? 13.186 -17.859 -7.668 1.00 90.94 280 TYR A N 1
ATOM 2108 C CA . TYR A 1 280 ? 12.981 -19.126 -6.991 1.00 90.94 280 TYR A CA 1
ATOM 2109 C C . TYR A 1 280 ? 14.244 -19.990 -7.039 1.00 90.94 280 TYR A C 1
ATOM 2111 O O . TYR A 1 280 ? 15.055 -19.864 -7.959 1.00 90.94 280 TYR A O 1
ATOM 2119 N N . PRO A 1 281 ? 14.438 -20.908 -6.074 1.00 89.44 281 PRO A N 1
ATOM 2120 C CA . PRO A 1 281 ? 15.430 -21.962 -6.229 1.00 89.44 281 PRO A CA 1
ATOM 2121 C C . PRO A 1 281 ? 15.219 -22.736 -7.545 1.00 89.44 281 PRO A C 1
ATOM 2123 O O . PRO A 1 281 ? 14.066 -22.925 -7.952 1.00 89.44 281 PRO A O 1
ATOM 2126 N N . PRO A 1 282 ? 16.293 -23.236 -8.189 1.00 90.31 282 PRO A N 1
ATOM 2127 C CA . PRO A 1 282 ? 16.193 -23.862 -9.505 1.00 90.31 282 PRO A CA 1
ATOM 2128 C C . PRO A 1 282 ? 15.115 -24.954 -9.575 1.00 90.31 282 PRO A C 1
ATOM 2130 O O . PRO A 1 282 ? 15.130 -25.913 -8.799 1.00 90.31 282 PRO A O 1
ATOM 2133 N N . GLY A 1 283 ? 14.187 -24.817 -10.527 1.00 89.81 283 GLY A N 1
ATOM 2134 C CA . GLY A 1 283 ? 13.114 -25.782 -10.787 1.00 89.81 283 GLY A CA 1
ATOM 2135 C C . GLY A 1 283 ? 11.880 -25.671 -9.884 1.00 89.81 283 GLY A C 1
ATOM 2136 O O . GLY A 1 283 ? 10.911 -26.395 -10.119 1.00 89.81 283 GLY A O 1
ATOM 2137 N N . VAL A 1 284 ? 11.874 -24.779 -8.886 1.00 91.62 284 VAL A N 1
ATOM 2138 C CA . VAL A 1 284 ? 10.706 -24.573 -8.014 1.00 91.62 284 VAL A CA 1
ATOM 2139 C C . VAL A 1 284 ? 9.562 -23.919 -8.782 1.00 91.62 284 VAL A C 1
ATOM 2141 O O . VAL A 1 284 ? 8.461 -24.466 -8.776 1.00 91.62 284 VAL A O 1
ATOM 2144 N N . LEU A 1 285 ? 9.798 -22.816 -9.503 1.00 93.38 285 LEU A N 1
ATOM 2145 C CA . LEU A 1 285 ? 8.722 -22.159 -10.252 1.00 93.38 285 LEU A CA 1
ATOM 2146 C C . LEU A 1 285 ? 8.139 -23.089 -11.321 1.00 93.38 285 LEU A C 1
ATOM 2148 O O . LEU A 1 285 ? 6.924 -23.204 -11.427 1.00 93.38 285 LEU A O 1
ATOM 2152 N N . ALA A 1 286 ? 8.980 -23.839 -12.037 1.00 93.94 286 ALA A N 1
ATOM 2153 C CA . ALA A 1 286 ? 8.535 -24.833 -13.016 1.00 93.94 286 ALA A CA 1
ATOM 2154 C C . ALA A 1 286 ? 7.626 -25.934 -12.425 1.00 93.94 286 ALA A C 1
ATOM 2156 O O . ALA A 1 286 ? 6.826 -26.523 -13.154 1.00 93.94 286 ALA A O 1
ATOM 2157 N N . ALA A 1 287 ? 7.718 -26.222 -11.120 1.00 93.44 287 ALA A N 1
ATOM 2158 C CA . ALA A 1 287 ? 6.820 -27.163 -10.450 1.00 93.44 287 ALA A CA 1
ATOM 2159 C C . ALA A 1 287 ? 5.413 -26.577 -10.228 1.00 93.44 287 ALA A C 1
ATOM 2161 O O . ALA A 1 287 ? 4.428 -27.306 -10.344 1.00 93.44 287 ALA A O 1
ATOM 2162 N N . PHE A 1 288 ? 5.316 -25.272 -9.953 1.00 94.69 288 PHE A N 1
ATOM 2163 C CA . PHE A 1 288 ? 4.045 -24.546 -9.812 1.00 94.69 288 PHE A CA 1
ATOM 2164 C C . PHE A 1 288 ? 3.463 -24.117 -11.159 1.00 94.69 288 PHE A C 1
ATOM 2166 O O . PHE A 1 288 ? 2.247 -24.113 -11.341 1.00 94.69 288 PHE A O 1
ATOM 2173 N N . TYR A 1 289 ? 4.330 -23.834 -12.128 1.00 95.50 289 TYR A N 1
ATOM 2174 C CA . TYR A 1 289 ? 4.019 -23.490 -13.508 1.00 95.50 289 TYR A CA 1
ATOM 2175 C C . TYR A 1 289 ? 4.580 -24.555 -14.465 1.00 95.50 289 TYR A C 1
ATOM 2177 O O . TYR A 1 289 ? 5.539 -24.284 -15.201 1.00 95.50 289 TYR A O 1
ATOM 2185 N N . PRO A 1 290 ? 3.968 -25.754 -14.556 1.00 94.50 290 PRO A N 1
ATOM 2186 C CA . PRO A 1 290 ? 4.447 -26.787 -15.466 1.00 94.50 290 PRO A CA 1
ATOM 2187 C C . PRO A 1 290 ? 4.324 -26.348 -16.933 1.00 94.50 290 PRO A C 1
ATOM 2189 O O . PRO A 1 290 ? 3.286 -25.784 -17.306 1.00 94.50 290 PRO A O 1
ATOM 2192 N N . PRO A 1 291 ? 5.328 -26.617 -17.791 1.00 92.75 291 PRO A N 1
ATOM 2193 C CA . PRO A 1 291 ? 5.283 -26.246 -19.203 1.00 92.75 291 PRO A CA 1
ATOM 2194 C C . PRO A 1 291 ? 4.006 -26.729 -19.907 1.00 92.75 291 PRO A C 1
ATOM 2196 O O . PRO A 1 291 ? 3.602 -27.884 -19.764 1.00 92.75 291 PRO A O 1
ATOM 2199 N N . GLY A 1 292 ? 3.372 -25.839 -20.677 1.00 89.75 292 GLY A N 1
ATOM 2200 C CA . GLY A 1 292 ? 2.149 -26.129 -21.436 1.00 89.75 292 GLY A CA 1
ATOM 2201 C C . GLY A 1 292 ? 0.851 -26.202 -20.618 1.00 89.75 292 GLY A C 1
ATOM 2202 O O . GLY A 1 292 ? -0.194 -26.482 -21.199 1.00 89.75 292 GLY A O 1
ATOM 2203 N N . GLN A 1 293 ? 0.892 -25.971 -19.301 1.00 92.62 293 GLN A N 1
ATOM 2204 C CA . GLN A 1 293 ? -0.315 -25.807 -18.478 1.00 92.62 293 GLN A CA 1
ATOM 2205 C C . GLN A 1 293 ? -0.824 -24.372 -18.526 1.00 92.62 293 GLN A C 1
ATOM 2207 O O . GLN A 1 293 ? -0.031 -23.450 -18.659 1.00 92.62 293 GLN A O 1
ATOM 2212 N N . ASP A 1 294 ? -2.123 -24.168 -18.357 1.00 92.94 294 ASP A N 1
ATOM 2213 C CA . ASP A 1 294 ? -2.677 -22.822 -18.244 1.00 92.94 294 ASP A CA 1
ATOM 2214 C C . ASP A 1 294 ? -2.347 -22.204 -16.872 1.00 92.94 294 ASP A C 1
ATOM 2216 O O . ASP A 1 294 ? -2.616 -22.803 -15.824 1.00 92.94 294 ASP A O 1
ATOM 2220 N N . ILE A 1 295 ? -1.725 -21.024 -16.894 1.00 94.75 295 ILE A N 1
ATOM 2221 C CA . ILE A 1 295 ? -1.336 -20.252 -15.702 1.00 94.75 295 ILE A CA 1
ATOM 2222 C C . ILE A 1 295 ? -2.024 -18.887 -15.649 1.00 94.75 295 ILE A C 1
ATOM 2224 O O . ILE A 1 295 ? -1.720 -18.099 -14.760 1.00 94.75 295 ILE A O 1
ATOM 2228 N N . LEU A 1 296 ? -2.947 -18.609 -16.571 1.00 94.50 296 LEU A N 1
ATOM 2229 C CA . LEU A 1 296 ? -3.743 -17.391 -16.530 1.00 94.50 296 LEU A CA 1
ATOM 2230 C C . LEU A 1 296 ? -4.512 -17.323 -15.206 1.00 94.50 296 LEU A C 1
ATOM 2232 O O . LEU A 1 296 ? -4.985 -18.346 -14.688 1.00 94.50 296 LEU A O 1
ATOM 2236 N N . ASP A 1 297 ? -4.592 -16.120 -14.631 1.00 95.44 297 ASP A N 1
ATOM 2237 C CA . ASP A 1 297 ? -5.228 -15.878 -13.335 1.00 95.44 297 ASP A CA 1
ATOM 2238 C C . ASP A 1 297 ? -4.650 -16.748 -12.183 1.00 95.44 297 ASP A C 1
ATOM 2240 O O . ASP A 1 297 ? -5.330 -17.002 -11.179 1.00 95.44 297 ASP A O 1
ATOM 2244 N N . LEU A 1 298 ? -3.413 -17.258 -12.306 1.00 95.31 298 LEU A N 1
ATOM 2245 C CA . LEU A 1 298 ? -2.701 -18.006 -11.262 1.00 95.31 298 LEU A CA 1
ATOM 2246 C C . LEU A 1 298 ? -1.569 -17.164 -10.682 1.00 95.31 298 LEU A C 1
ATOM 2248 O O . LEU A 1 298 ? -0.641 -16.831 -11.394 1.00 95.31 298 LEU A O 1
ATOM 2252 N N . GLY A 1 299 ? -1.615 -16.857 -9.392 1.00 94.62 299 GLY A N 1
ATOM 2253 C CA . GLY A 1 299 ? -0.604 -16.040 -8.729 1.00 94.62 299 GLY A CA 1
ATOM 2254 C C . GLY A 1 299 ? 0.771 -16.689 -8.715 1.00 94.62 299 GLY A C 1
ATOM 2255 O O . GLY A 1 299 ? 0.881 -17.903 -8.846 1.00 94.62 299 GLY A O 1
ATOM 2256 N N . LEU A 1 300 ? 1.828 -15.910 -8.500 1.00 93.44 300 LEU A N 1
ATOM 2257 C CA . LEU A 1 300 ? 3.150 -16.474 -8.223 1.00 93.44 300 LEU A CA 1
ATOM 2258 C C . LEU A 1 300 ? 3.126 -17.294 -6.913 1.00 93.44 300 LEU A C 1
ATOM 2260 O O . LEU A 1 300 ? 2.389 -16.940 -5.991 1.00 93.44 300 LEU A O 1
ATOM 2264 N N . PRO A 1 301 ? 3.901 -18.390 -6.798 1.00 94.19 301 PRO A N 1
ATOM 2265 C CA . PRO A 1 301 ? 3.960 -19.153 -5.556 1.00 94.19 301 PRO A CA 1
ATOM 2266 C C . PRO A 1 301 ? 4.626 -18.332 -4.443 1.00 94.19 301 PRO A C 1
ATOM 2268 O O . PRO A 1 301 ? 5.735 -17.824 -4.623 1.00 94.19 301 PRO A O 1
ATOM 2271 N N . MET A 1 302 ? 3.949 -18.217 -3.301 1.00 93.56 302 MET A N 1
ATOM 2272 C CA . MET A 1 302 ? 4.375 -17.447 -2.131 1.00 93.56 302 MET A CA 1
ATOM 2273 C C . MET A 1 302 ? 4.916 -18.381 -1.045 1.00 93.56 302 MET A C 1
ATOM 2275 O O . MET A 1 302 ? 4.215 -19.325 -0.669 1.00 93.56 302 MET A O 1
ATOM 2279 N N . PRO A 1 303 ? 6.152 -18.175 -0.562 1.00 92.38 303 PRO A N 1
ATOM 2280 C CA . PRO A 1 303 ? 6.767 -19.036 0.436 1.00 92.38 303 PRO A CA 1
ATOM 2281 C C . PRO A 1 303 ? 6.149 -18.857 1.826 1.00 92.38 303 PRO A C 1
ATOM 2283 O O . PRO A 1 303 ? 5.825 -17.753 2.244 1.00 92.38 303 PRO A O 1
ATOM 2286 N N . ASP A 1 304 ? 6.051 -19.960 2.558 1.00 93.00 304 ASP A N 1
ATOM 2287 C CA . ASP A 1 304 ? 5.680 -19.998 3.970 1.00 93.00 304 ASP A CA 1
ATOM 2288 C C . ASP A 1 304 ? 6.931 -19.724 4.818 1.00 93.00 304 ASP A C 1
ATOM 2290 O O . ASP A 1 304 ? 7.735 -20.621 5.105 1.00 93.00 304 ASP A O 1
ATOM 2294 N N . VAL A 1 305 ? 7.143 -18.444 5.127 1.00 92.75 305 VAL A N 1
ATOM 2295 C CA . VAL A 1 305 ? 8.325 -17.981 5.865 1.00 92.75 305 VAL A CA 1
ATOM 2296 C C . VAL A 1 305 ? 8.261 -18.349 7.346 1.00 92.75 305 VAL A C 1
ATOM 2298 O O . VAL A 1 305 ? 9.300 -18.659 7.926 1.00 92.75 305 VAL A O 1
ATOM 2301 N N . GLU A 1 306 ? 7.070 -18.403 7.945 1.00 94.62 306 GLU A N 1
ATOM 2302 C CA . GLU A 1 306 ? 6.881 -18.869 9.322 1.00 94.62 306 GLU A CA 1
ATOM 2303 C C . GLU A 1 306 ? 7.385 -20.308 9.466 1.00 94.62 306 GLU A C 1
ATOM 2305 O O . GLU A 1 306 ? 8.275 -20.590 10.273 1.00 94.62 306 GLU A O 1
ATOM 2310 N N . ARG A 1 307 ? 6.916 -21.225 8.612 1.00 93.44 307 ARG A N 1
ATOM 2311 C CA . ARG A 1 307 ? 7.380 -22.614 8.639 1.00 93.44 307 ARG A CA 1
ATOM 2312 C C . ARG A 1 307 ? 8.873 -22.738 8.336 1.00 93.44 307 ARG A C 1
ATOM 2314 O O . ARG A 1 307 ? 9.547 -23.561 8.967 1.00 93.44 307 ARG A O 1
ATOM 2321 N N . LEU A 1 308 ? 9.386 -21.959 7.377 1.00 92.62 308 LEU A N 1
ATOM 2322 C CA . LEU A 1 308 ? 10.802 -21.988 7.009 1.00 92.62 308 LEU A CA 1
ATOM 2323 C C . LEU A 1 308 ? 11.696 -21.585 8.188 1.00 92.62 308 LEU A C 1
ATOM 2325 O O . LEU A 1 308 ? 12.678 -22.273 8.457 1.00 92.62 308 LEU A O 1
ATOM 2329 N N . TYR A 1 309 ? 11.391 -20.481 8.867 1.00 93.38 309 TYR A N 1
ATOM 2330 C CA . TYR A 1 309 ? 12.296 -19.916 9.866 1.00 93.38 309 TYR A CA 1
ATOM 2331 C C . TYR A 1 309 ? 11.993 -20.346 11.302 1.00 93.38 309 TYR A C 1
ATOM 2333 O O . TYR A 1 309 ? 12.924 -20.504 12.090 1.00 93.38 309 TYR A O 1
ATOM 2341 N N . LEU A 1 310 ? 10.720 -20.549 11.641 1.00 94.06 310 LEU A N 1
ATOM 2342 C CA . LEU A 1 310 ? 10.261 -20.853 13.002 1.00 94.06 310 LEU A CA 1
ATOM 2343 C C . LEU A 1 310 ? 9.781 -22.306 13.151 1.00 94.06 310 LEU A C 1
ATOM 2345 O O . LEU A 1 310 ? 9.690 -22.827 14.263 1.00 94.06 310 LEU A O 1
ATOM 2349 N N . GLY A 1 311 ? 9.499 -22.978 12.033 1.00 93.38 311 GLY A N 1
ATOM 2350 C CA . GLY A 1 311 ? 9.018 -24.354 11.991 1.00 93.38 311 GLY A CA 1
ATOM 2351 C C . GLY A 1 311 ? 10.115 -25.402 11.789 1.00 93.38 311 GLY A C 1
ATOM 2352 O O . GLY A 1 311 ? 11.087 -25.506 12.536 1.00 93.38 311 GLY A O 1
ATOM 2353 N N . ASP A 1 312 ? 9.920 -26.262 10.789 1.00 93.62 312 ASP A N 1
ATOM 2354 C CA . ASP A 1 312 ? 10.773 -27.428 10.534 1.00 93.62 312 ASP A CA 1
ATOM 2355 C C . ASP A 1 312 ? 11.944 -27.152 9.578 1.00 93.62 312 ASP A C 1
ATOM 2357 O O . ASP A 1 312 ? 12.665 -28.082 9.205 1.00 93.62 312 ASP A O 1
ATOM 2361 N N . GLY A 1 313 ? 12.140 -25.895 9.168 1.00 89.44 313 GLY A N 1
ATOM 2362 C CA . GLY A 1 313 ? 13.184 -25.521 8.216 1.00 89.44 313 GLY A CA 1
ATOM 2363 C C . GLY A 1 313 ? 12.844 -25.839 6.759 1.00 89.44 313 GLY A C 1
ATOM 2364 O O . GLY A 1 313 ? 13.707 -25.698 5.890 1.00 89.44 313 GLY A O 1
ATOM 2365 N N . THR A 1 314 ? 11.627 -26.310 6.463 1.00 87.81 314 THR A N 1
ATOM 2366 C CA . THR A 1 314 ? 11.219 -26.665 5.099 1.00 87.81 314 THR A CA 1
ATOM 2367 C C . THR A 1 314 ? 10.567 -25.476 4.409 1.00 87.81 314 THR A C 1
ATOM 2369 O O . THR A 1 314 ? 9.516 -25.007 4.837 1.00 87.81 314 THR A O 1
ATOM 2372 N N . LEU A 1 315 ? 11.134 -25.053 3.277 1.00 85.44 315 LEU A N 1
ATOM 2373 C CA . LEU A 1 315 ? 10.497 -24.075 2.398 1.00 85.44 315 LEU A CA 1
ATOM 2374 C C . LEU A 1 315 ? 9.288 -24.711 1.697 1.00 85.44 315 LEU A C 1
ATOM 2376 O O . LEU A 1 315 ? 9.439 -25.494 0.755 1.00 85.44 315 LEU A O 1
ATOM 2380 N N . GLN A 1 316 ? 8.091 -24.376 2.168 1.00 90.38 316 GLN A N 1
ATOM 2381 C CA . GLN A 1 316 ? 6.829 -24.635 1.478 1.00 90.38 316 GLN A CA 1
ATOM 2382 C C . GLN A 1 316 ? 6.376 -23.360 0.761 1.00 90.38 316 GLN A C 1
ATOM 2384 O O . GLN A 1 316 ? 6.782 -22.268 1.136 1.00 90.38 316 GLN A O 1
ATOM 2389 N N . ALA A 1 317 ? 5.539 -23.491 -0.267 1.00 92.56 317 ALA A N 1
ATOM 2390 C CA . ALA A 1 317 ? 4.854 -22.355 -0.868 1.00 92.56 317 ALA A CA 1
ATOM 2391 C C . ALA A 1 317 ? 3.371 -22.659 -1.110 1.00 92.56 317 ALA A C 1
ATOM 2393 O O . ALA A 1 317 ? 2.984 -23.818 -1.305 1.00 92.56 317 ALA A O 1
ATOM 2394 N N . THR A 1 318 ? 2.558 -21.608 -1.110 1.00 92.75 318 THR A N 1
ATOM 2395 C CA . THR A 1 318 ? 1.141 -21.625 -1.489 1.00 92.75 318 THR A CA 1
ATOM 2396 C C . THR A 1 318 ? 0.910 -20.733 -2.706 1.00 92.75 318 THR A C 1
ATOM 2398 O O . THR A 1 318 ? 1.808 -20.016 -3.138 1.00 92.75 318 THR A O 1
ATOM 2401 N N . GLN A 1 319 ? -0.266 -20.823 -3.327 1.00 93.94 319 GLN A N 1
ATOM 2402 C CA . GLN A 1 319 ? -0.566 -20.073 -4.542 1.00 93.94 319 GLN A CA 1
ATOM 2403 C C . GLN A 1 319 ? -2.029 -19.651 -4.551 1.00 93.94 319 GLN A C 1
ATOM 2405 O O . GLN A 1 319 ? -2.916 -20.469 -4.300 1.00 93.94 319 GLN A O 1
ATOM 2410 N N . GLN A 1 320 ? -2.267 -18.381 -4.854 1.00 96.31 320 GLN A N 1
ATOM 2411 C CA . GLN A 1 320 ? -3.601 -17.802 -4.960 1.00 96.31 320 GLN A CA 1
ATOM 2412 C C . GLN A 1 320 ? -4.032 -17.660 -6.425 1.00 96.31 320 GLN A C 1
ATOM 2414 O O . GLN A 1 320 ? -3.242 -17.859 -7.347 1.00 96.31 320 GLN A O 1
ATOM 2419 N N . SER A 1 321 ? -5.309 -17.375 -6.677 1.00 96.25 321 SER A N 1
ATOM 2420 C CA . SER A 1 321 ? -5.834 -17.243 -8.045 1.00 96.25 321 SER A CA 1
ATOM 2421 C C . SER A 1 321 ? -6.945 -16.211 -8.114 1.00 96.25 321 SER A C 1
ATOM 2423 O O . SER A 1 321 ? -7.620 -15.978 -7.115 1.00 96.25 321 SER A O 1
ATOM 2425 N N . MET A 1 322 ? -7.194 -15.636 -9.290 1.00 97.06 322 MET A N 1
ATOM 2426 C CA . MET A 1 322 ? -8.348 -14.748 -9.431 1.00 97.06 322 MET A CA 1
ATOM 2427 C C . MET A 1 322 ? -9.669 -15.509 -9.264 1.00 97.06 322 MET A C 1
ATOM 2429 O O . MET A 1 322 ? -9.777 -16.692 -9.628 1.00 97.06 322 MET A O 1
ATOM 2433 N N . PRO A 1 323 ? -10.723 -14.847 -8.759 1.00 97.50 323 PRO A N 1
ATOM 2434 C CA . PRO A 1 323 ? -12.060 -15.429 -8.699 1.00 97.50 323 PRO A CA 1
ATOM 2435 C C . PRO A 1 323 ? -12.546 -15.949 -10.062 1.00 97.50 323 PRO A C 1
ATOM 2437 O O . PRO A 1 323 ? -13.095 -17.053 -10.142 1.00 97.50 323 PRO A O 1
ATOM 2440 N N . GLY A 1 324 ? -12.254 -15.219 -11.140 1.00 96.44 324 GLY A N 1
ATOM 2441 C CA . GLY A 1 324 ? -12.648 -15.522 -12.516 1.00 96.44 324 GLY A CA 1
ATOM 2442 C C . GLY A 1 324 ? -11.838 -16.600 -13.229 1.00 96.44 324 GLY A C 1
ATOM 2443 O O . GLY A 1 324 ? -12.256 -17.034 -14.295 1.00 96.44 324 GLY A O 1
ATOM 2444 N N . ARG A 1 325 ? -10.762 -17.132 -12.635 1.00 95.19 325 ARG A N 1
ATOM 2445 C CA . ARG A 1 325 ? -9.819 -18.066 -13.286 1.00 95.19 325 ARG A CA 1
ATOM 2446 C C . ARG A 1 325 ? -10.454 -19.176 -14.140 1.00 95.19 325 ARG A C 1
ATOM 2448 O O . ARG A 1 325 ? -9.939 -19.529 -15.191 1.00 95.19 325 ARG A O 1
ATOM 2455 N N . ALA A 1 326 ? -11.540 -19.792 -13.670 1.00 94.50 326 ALA A N 1
ATOM 2456 C CA . ALA A 1 326 ? -12.165 -20.911 -14.383 1.00 94.50 326 ALA A CA 1
ATOM 2457 C C . ALA A 1 326 ? -12.964 -20.472 -15.625 1.00 94.50 326 ALA A C 1
ATOM 2459 O O . ALA A 1 326 ? -13.125 -21.260 -16.556 1.00 94.50 326 ALA A O 1
ATOM 2460 N N . PHE A 1 327 ? -13.485 -19.245 -15.618 1.00 95.38 327 PHE A N 1
ATOM 2461 C CA . PHE A 1 327 ? -14.197 -18.637 -16.734 1.00 95.38 327 PHE A CA 1
ATOM 2462 C C . PHE A 1 327 ? -14.063 -17.104 -16.650 1.00 95.38 327 PHE A C 1
ATOM 2464 O O . PHE A 1 327 ? -14.955 -16.450 -16.093 1.00 95.38 327 PHE A O 1
ATOM 2471 N N . PRO A 1 328 ? -12.947 -16.537 -17.158 1.00 95.38 328 PRO A N 1
ATOM 2472 C CA . PRO A 1 328 ? -12.698 -15.096 -17.150 1.00 95.38 328 PRO A CA 1
ATOM 2473 C C . PRO A 1 328 ? -13.886 -14.308 -17.708 1.00 95.38 328 PRO A C 1
ATOM 2475 O O . PRO A 1 328 ? -14.523 -14.757 -18.662 1.00 95.38 328 PRO A O 1
ATOM 2478 N N . PHE A 1 329 ? -14.200 -13.162 -17.097 1.00 94.62 329 PHE A N 1
ATOM 2479 C CA . PHE A 1 329 ? -15.367 -12.306 -17.394 1.00 94.62 329 PHE A CA 1
ATOM 2480 C C . PHE A 1 329 ? -16.751 -12.936 -17.172 1.00 94.62 329 PHE A C 1
ATOM 2482 O O . PHE A 1 329 ? -17.755 -12.238 -17.276 1.00 94.62 329 PHE A O 1
ATOM 2489 N N . GLY A 1 330 ? -16.846 -14.233 -16.874 1.00 95.38 330 GLY A N 1
ATOM 2490 C CA . GLY A 1 330 ? -18.128 -14.923 -16.726 1.00 95.38 330 GLY A CA 1
ATOM 2491 C C . GLY A 1 330 ? -18.378 -15.534 -15.352 1.00 95.38 330 GLY A C 1
ATOM 2492 O O . GLY A 1 330 ? -19.470 -16.051 -15.111 1.00 95.38 330 GLY A O 1
ATOM 2493 N N . GLN A 1 331 ? -17.392 -15.512 -14.451 1.00 95.56 331 GLN A N 1
ATOM 2494 C CA . GLN A 1 331 ? -17.511 -16.025 -13.088 1.00 95.56 331 GLN A CA 1
ATOM 2495 C C . GLN A 1 331 ? -16.727 -15.186 -12.080 1.00 95.56 331 GLN A C 1
ATOM 2497 O O . GLN A 1 331 ? -15.705 -14.591 -12.393 1.00 95.56 331 GLN A O 1
ATOM 2502 N N . ASN A 1 332 ? -17.181 -15.234 -10.830 1.00 97.62 332 ASN A N 1
ATOM 2503 C CA . ASN A 1 332 ? -16.533 -14.633 -9.670 1.00 97.62 332 ASN A CA 1
ATOM 2504 C C . ASN A 1 332 ? -16.553 -15.640 -8.508 1.00 97.62 332 ASN A C 1
ATOM 2506 O O . ASN A 1 332 ? -17.291 -15.498 -7.534 1.00 97.62 332 ASN A O 1
ATOM 2510 N N . VAL A 1 333 ? -15.827 -16.750 -8.669 1.00 97.62 333 VAL A N 1
ATOM 2511 C CA . VAL A 1 333 ? -15.872 -17.865 -7.712 1.00 97.62 333 VAL A CA 1
ATOM 2512 C C . VAL A 1 333 ? -15.055 -17.512 -6.467 1.00 97.62 333 VAL A C 1
ATOM 2514 O O . VAL A 1 333 ? -13.860 -17.253 -6.611 1.00 97.62 333 VAL A O 1
ATOM 2517 N N . PRO A 1 334 ? -15.632 -17.566 -5.249 1.00 97.88 334 PRO A N 1
ATOM 2518 C CA . PRO A 1 334 ? -14.873 -17.319 -4.029 1.00 97.88 334 PRO A CA 1
ATOM 2519 C C . PRO A 1 334 ? -13.664 -18.253 -3.885 1.00 97.88 334 PRO A C 1
ATOM 2521 O O . PRO A 1 334 ? -13.768 -19.463 -4.105 1.00 97.88 334 PRO A O 1
ATOM 2524 N N . ARG A 1 335 ? -12.526 -17.689 -3.486 1.00 97.88 335 ARG A N 1
ATOM 2525 C CA . ARG A 1 335 ? -11.239 -18.370 -3.298 1.00 97.88 335 ARG A CA 1
ATOM 2526 C C . ARG A 1 335 ? -10.873 -18.396 -1.827 1.00 97.88 335 ARG A C 1
ATOM 2528 O O . ARG A 1 335 ? -11.076 -17.405 -1.142 1.00 97.88 335 ARG A O 1
ATOM 2535 N N . GLU A 1 336 ? -10.383 -19.527 -1.338 1.00 97.88 336 GLU A N 1
ATOM 2536 C CA . GLU A 1 336 ? -10.035 -19.696 0.077 1.00 97.88 336 GLU A CA 1
ATOM 2537 C C . GLU A 1 336 ? -8.688 -19.025 0.398 1.00 97.88 336 GLU A C 1
ATOM 2539 O O . GLU A 1 336 ? -7.759 -19.057 -0.412 1.00 97.88 336 GLU A O 1
ATOM 2544 N N . PHE A 1 337 ? -8.569 -18.432 1.585 1.00 97.88 337 PHE A N 1
ATOM 2545 C CA . PHE A 1 337 ? -7.281 -18.000 2.132 1.00 97.88 337 PHE A CA 1
ATOM 2546 C C . PHE A 1 337 ? -6.424 -19.247 2.378 1.00 97.88 337 PHE A C 1
ATOM 2548 O O . PHE A 1 337 ? -6.882 -20.207 2.993 1.00 97.88 337 PHE A O 1
ATOM 2555 N N . ALA A 1 338 ? -5.207 -19.269 1.838 1.00 92.75 338 ALA A N 1
ATOM 2556 C CA . ALA A 1 338 ? -4.413 -20.496 1.754 1.00 92.75 338 ALA A CA 1
ATOM 2557 C C . ALA A 1 338 ? -3.569 -20.751 3.008 1.00 92.75 338 ALA A C 1
ATOM 2559 O O . ALA A 1 338 ? -3.135 -21.884 3.221 1.00 92.75 338 ALA A O 1
ATOM 2560 N N . VAL A 1 339 ? -3.318 -19.708 3.801 1.00 94.81 339 VAL A N 1
ATOM 2561 C CA . VAL A 1 339 ? -2.393 -19.726 4.936 1.00 94.81 339 VAL A CA 1
ATOM 2562 C C . VAL A 1 339 ? -3.061 -19.076 6.147 1.00 94.81 339 VAL A C 1
ATOM 2564 O O . VAL A 1 339 ? -3.895 -18.181 6.011 1.00 94.81 339 VAL A O 1
ATOM 2567 N N . PHE A 1 340 ? -2.700 -19.553 7.333 1.00 95.94 340 PHE A N 1
ATOM 2568 C CA . PHE A 1 340 ? -2.930 -18.869 8.599 1.00 95.94 340 PHE A CA 1
ATOM 2569 C C . PHE A 1 340 ? -1.565 -18.678 9.249 1.00 95.94 340 PHE A C 1
ATOM 2571 O O . PHE A 1 340 ? -0.854 -19.669 9.413 1.00 95.94 340 PHE A O 1
ATOM 2578 N N . VAL A 1 341 ? -1.219 -17.433 9.558 1.00 95.31 341 VAL A N 1
ATOM 2579 C CA . VAL A 1 341 ? 0.073 -17.049 10.129 1.00 95.31 341 VAL A CA 1
ATOM 2580 C C . VAL A 1 341 ? -0.139 -16.774 11.606 1.00 95.31 341 VAL A C 1
ATOM 2582 O O . VAL A 1 341 ? -1.010 -15.977 11.958 1.00 95.31 341 VAL A O 1
ATOM 2585 N N . ARG A 1 342 ? 0.633 -17.440 12.466 1.00 95.06 342 ARG A N 1
ATOM 2586 C CA . ARG A 1 342 ? 0.629 -17.145 13.904 1.00 95.06 342 ARG A CA 1
ATOM 2587 C C . ARG A 1 342 ? 1.719 -16.133 14.234 1.00 95.06 342 ARG A C 1
ATOM 2589 O O . ARG A 1 342 ? 1.412 -15.124 14.849 1.00 95.06 342 ARG A O 1
ATOM 2596 N N . ASP A 1 343 ? 2.944 -16.403 13.797 1.00 95.69 343 ASP A N 1
ATOM 2597 C CA . ASP A 1 343 ? 4.123 -15.577 14.028 1.00 95.69 343 ASP A CA 1
ATOM 2598 C C . ASP A 1 343 ? 4.764 -15.226 12.673 1.00 95.69 343 ASP A C 1
ATOM 2600 O O . ASP A 1 343 ? 5.113 -16.106 11.885 1.00 95.69 343 ASP A O 1
ATOM 2604 N N . GLN A 1 344 ? 4.938 -13.936 12.382 1.00 95.00 344 GLN A N 1
ATOM 2605 C CA . GLN A 1 344 ? 5.461 -13.445 11.108 1.00 95.00 344 GLN A CA 1
ATOM 2606 C C . GLN A 1 344 ? 6.959 -13.105 11.215 1.00 95.00 344 GLN A C 1
ATOM 2608 O O . GLN A 1 344 ? 7.321 -12.025 11.697 1.00 95.00 344 GLN A O 1
ATOM 2613 N N . PRO A 1 345 ? 7.875 -13.968 10.733 1.00 95.12 345 PRO A N 1
ATOM 2614 C CA . PRO A 1 345 ? 9.289 -13.629 10.661 1.00 95.12 345 PRO A CA 1
ATOM 2615 C C . PRO A 1 345 ? 9.569 -12.613 9.545 1.00 95.12 345 PRO A C 1
ATOM 2617 O O . PRO A 1 345 ? 9.101 -12.748 8.410 1.00 95.12 345 PRO A O 1
ATOM 2620 N N . PHE A 1 346 ? 10.401 -11.620 9.853 1.00 94.56 346 PHE A N 1
ATOM 2621 C CA . PHE A 1 346 ? 10.860 -10.589 8.928 1.00 94.56 346 PHE A CA 1
ATOM 2622 C C . PHE A 1 346 ? 12.391 -10.498 8.929 1.00 94.56 346 PHE A C 1
ATOM 2624 O O . PHE A 1 346 ? 13.000 -9.960 9.848 1.00 94.56 346 PHE A O 1
ATOM 2631 N N . PHE A 1 347 ? 13.020 -11.030 7.882 1.00 93.38 347 PHE A N 1
ATOM 2632 C CA . PHE A 1 347 ? 14.462 -11.070 7.622 1.00 93.38 347 PHE A CA 1
ATOM 2633 C C . PHE A 1 347 ? 15.310 -11.561 8.806 1.00 93.38 347 PHE A C 1
ATOM 2635 O O . PHE A 1 347 ? 16.354 -10.993 9.112 1.00 93.38 347 PHE A O 1
ATOM 2642 N N . ILE A 1 348 ? 14.902 -12.655 9.457 1.00 91.75 348 ILE A N 1
ATOM 2643 C CA . ILE A 1 348 ? 15.585 -13.187 10.657 1.00 91.75 348 ILE A CA 1
ATOM 2644 C C . ILE A 1 348 ? 16.802 -14.079 10.357 1.00 91.75 348 ILE A C 1
ATOM 2646 O O . ILE A 1 348 ? 17.340 -14.747 11.240 1.00 91.75 348 ILE A O 1
ATOM 2650 N N . ASN A 1 349 ? 17.263 -14.111 9.105 1.00 82.62 349 ASN A N 1
ATOM 2651 C CA . ASN A 1 349 ? 18.510 -14.782 8.746 1.00 82.62 349 ASN A CA 1
ATOM 2652 C C . ASN A 1 349 ? 19.700 -14.078 9.446 1.00 82.62 349 ASN A C 1
ATOM 2654 O O . ASN A 1 349 ? 19.786 -12.851 9.381 1.00 82.62 349 ASN A O 1
ATOM 2658 N N . PRO A 1 350 ? 20.663 -14.815 10.043 1.00 77.00 350 PRO A N 1
ATOM 2659 C CA . PRO A 1 350 ? 21.807 -14.242 10.766 1.00 77.00 350 PRO A CA 1
ATOM 2660 C C . PRO A 1 350 ? 22.638 -13.178 10.022 1.00 77.00 350 PRO A C 1
ATOM 2662 O O . PRO A 1 350 ? 23.354 -12.400 10.660 1.00 77.00 350 PRO A O 1
ATOM 2665 N N . ALA A 1 351 ? 22.593 -13.146 8.685 1.00 76.06 351 ALA A N 1
ATOM 2666 C CA . ALA A 1 351 ? 23.258 -12.118 7.881 1.00 76.06 351 ALA A CA 1
ATOM 2667 C C . ALA A 1 351 ? 22.545 -10.747 7.920 1.00 76.06 351 ALA A C 1
ATOM 2669 O O . ALA A 1 351 ? 23.192 -9.717 7.730 1.00 76.06 351 ALA A O 1
ATOM 2670 N N . PHE A 1 352 ? 21.239 -10.716 8.204 1.00 81.62 352 PHE A N 1
ATOM 2671 C CA . PHE A 1 352 ? 20.403 -9.514 8.212 1.00 81.62 352 PHE A CA 1
ATOM 2672 C C . PHE A 1 352 ? 20.092 -9.073 9.631 1.00 81.62 352 PHE A C 1
ATOM 2674 O O . PHE A 1 352 ? 19.048 -9.354 10.210 1.00 81.62 352 PHE A O 1
ATOM 2681 N N . LYS A 1 353 ? 21.015 -8.299 10.195 1.00 83.38 353 LYS A N 1
ATOM 2682 C CA . LYS A 1 353 ? 20.925 -7.813 11.575 1.00 83.38 353 LYS A CA 1
ATOM 2683 C C . LYS A 1 353 ? 19.922 -6.675 11.779 1.00 83.38 353 LYS A C 1
ATOM 2685 O O . LYS A 1 353 ? 20.120 -5.880 12.680 1.00 83.38 353 LYS A O 1
ATOM 2690 N N . PHE A 1 354 ? 18.867 -6.590 10.976 1.00 89.75 354 PHE A N 1
ATOM 2691 C CA . PHE A 1 354 ? 17.749 -5.654 11.156 1.00 89.75 354 PHE A CA 1
ATOM 2692 C C . PHE A 1 354 ? 16.403 -6.368 11.359 1.00 89.75 354 PHE A C 1
ATOM 2694 O O . PHE A 1 354 ? 15.424 -5.709 11.692 1.00 89.75 354 PHE A O 1
ATOM 2701 N N . GLY A 1 355 ? 16.346 -7.684 11.131 1.00 93.31 355 GLY A N 1
ATOM 2702 C CA . GLY A 1 355 ? 15.111 -8.456 11.189 1.00 93.31 355 GLY A CA 1
ATOM 2703 C C . GLY A 1 355 ? 14.620 -8.772 12.602 1.00 93.31 355 GLY A C 1
ATOM 2704 O O . GLY A 1 355 ? 15.377 -8.668 13.576 1.00 93.31 355 GLY A O 1
ATOM 2705 N N . TYR A 1 356 ? 13.358 -9.193 12.674 1.00 95.38 356 TYR A N 1
ATOM 2706 C CA . TYR A 1 356 ? 12.591 -9.511 13.882 1.00 95.38 356 TYR A CA 1
ATOM 2707 C C . TYR A 1 356 ? 11.476 -10.520 13.576 1.00 95.38 356 TYR A C 1
ATOM 2709 O O . TYR A 1 356 ? 11.158 -10.769 12.414 1.00 95.38 356 TYR A O 1
ATOM 2717 N N . VAL A 1 357 ? 10.884 -11.107 14.613 1.00 96.25 357 VAL A N 1
ATOM 2718 C CA . VAL A 1 357 ? 9.615 -11.847 14.504 1.00 96.25 357 VAL A CA 1
ATOM 2719 C C . VAL A 1 357 ? 8.503 -10.972 15.067 1.00 96.25 357 VAL A C 1
ATOM 2721 O O . VAL A 1 357 ? 8.655 -10.485 16.183 1.00 96.25 357 VAL A O 1
ATOM 2724 N N . SER A 1 358 ? 7.428 -10.751 14.310 1.00 95.50 358 SER A N 1
ATOM 2725 C CA . SER A 1 358 ? 6.179 -10.243 14.887 1.00 95.50 358 SER A CA 1
ATOM 2726 C C . SER A 1 358 ? 5.381 -11.442 15.388 1.00 95.50 358 SER A C 1
ATOM 2728 O O . SER A 1 358 ? 4.997 -12.298 14.591 1.00 95.50 358 SER A O 1
ATOM 2730 N N . GLU A 1 359 ? 5.250 -11.571 16.701 1.00 93.62 359 GLU A N 1
ATOM 2731 C CA . GLU A 1 359 ? 4.624 -12.726 17.347 1.00 93.62 359 GLU A CA 1
ATOM 2732 C C . GLU A 1 359 ? 3.113 -12.506 17.491 1.00 93.62 359 GLU A C 1
ATOM 2734 O O . GLU A 1 359 ? 2.657 -11.375 17.620 1.00 93.62 359 GLU A O 1
ATOM 2739 N N . GLU A 1 360 ? 2.350 -13.597 17.460 1.00 91.94 360 GLU A N 1
ATOM 2740 C CA . GLU A 1 360 ? 0.906 -13.633 17.752 1.00 91.94 360 GLU A CA 1
ATOM 2741 C C . GLU A 1 360 ? 0.027 -12.742 16.855 1.00 91.94 360 GLU A C 1
ATOM 2743 O O . GLU A 1 360 ? -1.071 -12.348 17.227 1.00 91.94 360 GLU A O 1
ATOM 2748 N N . VAL A 1 361 ? 0.446 -12.514 15.609 1.00 93.69 361 VAL A N 1
ATOM 2749 C CA . VAL A 1 361 ? -0.346 -11.775 14.612 1.00 93.69 361 VAL A CA 1
ATOM 2750 C C . VAL A 1 361 ? -1.679 -12.454 14.250 1.00 93.69 361 VAL A C 1
ATOM 2752 O O . VAL A 1 361 ? -2.634 -11.784 13.853 1.00 93.69 361 VAL A O 1
ATOM 2755 N N . ASP A 1 362 ? -1.737 -13.788 14.366 1.00 93.94 362 ASP A N 1
ATOM 2756 C CA . ASP A 1 362 ? -2.943 -14.632 14.304 1.00 93.94 362 ASP A CA 1
ATOM 2757 C C . ASP A 1 362 ? -3.962 -14.278 13.185 1.00 93.94 362 ASP A C 1
ATOM 2759 O O . ASP A 1 362 ? -5.181 -14.243 13.403 1.00 93.94 362 ASP A O 1
ATOM 2763 N N . TRP A 1 363 ? -3.493 -14.075 11.949 1.00 95.75 363 TRP A N 1
ATOM 2764 C CA . TRP A 1 363 ? -4.347 -13.739 10.802 1.00 95.75 363 TRP A CA 1
ATOM 2765 C C . TRP A 1 363 ? -4.396 -14.829 9.729 1.00 95.75 363 TRP A C 1
ATOM 2767 O O . TRP A 1 363 ? -3.512 -15.671 9.567 1.00 95.75 363 TRP A O 1
ATOM 2777 N N . PHE A 1 364 ? -5.442 -14.774 8.910 1.00 97.50 364 PHE A N 1
ATOM 2778 C CA . PHE A 1 364 ? -5.515 -15.506 7.652 1.00 97.50 364 PHE A CA 1
ATOM 2779 C C . PHE A 1 364 ? -4.847 -14.696 6.548 1.00 97.50 364 PHE A C 1
ATOM 2781 O O . PHE A 1 364 ? -5.081 -13.494 6.434 1.00 97.50 364 PHE A O 1
ATOM 2788 N N . GLU A 1 365 ? -4.090 -15.366 5.682 1.00 96.50 365 GLU A N 1
ATOM 2789 C CA . GLU A 1 365 ? -3.353 -14.728 4.596 1.00 96.50 365 GLU A CA 1
ATOM 2790 C C . GLU A 1 365 ? -3.725 -15.287 3.210 1.00 96.50 365 GLU A C 1
ATOM 2792 O O . GLU A 1 365 ? -3.821 -16.500 2.968 1.00 96.50 365 GLU A O 1
ATOM 2797 N N . ALA A 1 366 ? -3.919 -14.361 2.269 1.00 96.75 366 ALA A N 1
ATOM 2798 C CA . ALA A 1 366 ? -4.005 -14.628 0.841 1.00 96.75 366 ALA A CA 1
ATOM 2799 C C . ALA A 1 366 ? -2.942 -13.813 0.091 1.00 96.75 366 ALA A C 1
ATOM 2801 O O . ALA A 1 366 ? -3.238 -12.783 -0.510 1.00 96.75 366 ALA A O 1
ATOM 2802 N N . ALA A 1 367 ? -1.697 -14.285 0.131 1.00 94.00 367 ALA A N 1
ATOM 2803 C CA . ALA A 1 367 ? -0.576 -13.677 -0.575 1.00 94.00 367 ALA A CA 1
ATOM 2804 C C . ALA A 1 367 ? -0.511 -14.103 -2.052 1.00 94.00 367 ALA A C 1
ATOM 2806 O O . ALA A 1 367 ? -0.804 -15.247 -2.410 1.00 94.00 367 ALA A O 1
ATOM 2807 N N . GLY A 1 368 ? -0.072 -13.187 -2.916 1.00 93.19 368 GLY A N 1
ATOM 2808 C CA . GLY A 1 368 ? 0.181 -13.460 -4.329 1.00 93.19 368 GLY A CA 1
ATOM 2809 C C . GLY A 1 368 ? -1.073 -13.488 -5.207 1.00 93.19 368 GLY A C 1
ATOM 2810 O O . GLY A 1 368 ? -1.042 -14.102 -6.270 1.00 93.19 368 GLY A O 1
ATOM 2811 N N . VAL A 1 369 ? -2.185 -12.866 -4.795 1.00 95.56 369 VAL A N 1
ATOM 2812 C CA . VAL A 1 369 ? -3.406 -12.769 -5.621 1.00 95.56 369 VAL A CA 1
ATOM 2813 C C . VAL A 1 369 ? -3.088 -11.957 -6.884 1.00 95.56 369 VAL A C 1
ATOM 2815 O O . VAL A 1 369 ? -2.672 -10.809 -6.744 1.00 95.56 369 VAL A O 1
ATOM 2818 N N . PRO A 1 370 ? -3.255 -12.494 -8.107 1.00 94.75 370 PRO A N 1
ATOM 2819 C CA . PRO A 1 370 ? -2.767 -11.800 -9.294 1.00 94.75 370 PRO A CA 1
ATOM 2820 C C . PRO A 1 370 ? -3.798 -10.842 -9.891 1.00 94.75 370 PRO A C 1
ATOM 2822 O O . PRO A 1 370 ? -4.785 -11.279 -10.475 1.00 94.75 370 PRO A O 1
ATOM 2825 N N . LEU A 1 371 ? -3.556 -9.542 -9.801 1.00 93.06 371 LEU A N 1
ATOM 2826 C CA . LEU A 1 371 ? -4.494 -8.499 -10.211 1.00 93.06 371 LEU A CA 1
ATOM 2827 C C . LEU A 1 371 ? -4.090 -7.833 -11.527 1.00 93.06 371 LEU A C 1
ATOM 2829 O O . LEU A 1 371 ? -3.051 -8.111 -12.104 1.00 93.06 371 LEU A O 1
ATOM 2833 N N . SER A 1 372 ? -4.943 -6.943 -12.018 1.00 92.00 372 SER A N 1
ATOM 2834 C CA . SER A 1 372 ? -4.619 -5.988 -13.079 1.00 92.00 372 SER A CA 1
ATOM 2835 C C . SER A 1 372 ? -5.147 -4.620 -12.663 1.00 92.00 372 SER A C 1
ATOM 2837 O O . SER A 1 372 ? -6.153 -4.543 -11.958 1.00 92.00 372 SER A O 1
ATOM 2839 N N . ALA A 1 373 ? -4.493 -3.549 -13.112 1.00 90.81 373 ALA A N 1
ATOM 2840 C CA . ALA A 1 373 ? -4.941 -2.175 -12.885 1.00 90.81 373 ALA A CA 1
ATOM 2841 C C . ALA A 1 373 ? -6.275 -1.844 -13.577 1.00 90.81 373 ALA A C 1
ATOM 2843 O O . ALA A 1 373 ? -6.906 -0.838 -13.259 1.00 90.81 373 ALA A O 1
ATOM 2844 N N . PHE A 1 374 ? -6.713 -2.679 -14.522 1.00 93.94 374 PHE A N 1
ATOM 2845 C CA . PHE A 1 374 ? -7.957 -2.480 -15.251 1.00 93.94 374 PHE A CA 1
ATOM 2846 C C . PHE A 1 374 ? -9.060 -3.390 -14.725 1.00 93.94 374 PHE A C 1
ATOM 2848 O O . PHE A 1 374 ? -8.858 -4.586 -14.505 1.00 93.94 374 PHE A O 1
ATOM 2855 N N . ASP A 1 375 ? -10.256 -2.833 -14.571 1.00 95.81 375 ASP A N 1
ATOM 2856 C CA . ASP A 1 375 ? -11.458 -3.599 -14.269 1.00 95.81 375 ASP A CA 1
ATOM 2857 C C . ASP A 1 375 ? -11.909 -4.445 -15.477 1.00 95.81 375 ASP A C 1
ATOM 2859 O O . ASP A 1 375 ? -11.322 -4.406 -16.562 1.00 95.81 375 ASP A O 1
ATOM 2863 N N . ASP A 1 376 ? -12.942 -5.263 -15.298 1.00 96.56 376 ASP A N 1
ATOM 2864 C CA . ASP A 1 376 ? -13.440 -6.189 -16.326 1.00 96.56 376 ASP A CA 1
ATOM 2865 C C . ASP A 1 376 ? -14.070 -5.485 -17.541 1.00 96.56 376 ASP A C 1
ATOM 2867 O O . ASP A 1 376 ? -14.435 -6.140 -18.512 1.00 96.56 376 ASP A O 1
ATOM 2871 N N . TYR A 1 377 ? -14.163 -4.157 -17.515 1.00 94.00 377 TYR A N 1
ATOM 2872 C CA . TYR A 1 377 ? -14.669 -3.313 -18.595 1.00 94.00 377 TYR A CA 1
ATOM 2873 C C . TYR A 1 377 ? -13.599 -2.373 -19.149 1.00 94.00 377 TYR A C 1
ATOM 2875 O O . TYR A 1 377 ? -13.904 -1.485 -19.943 1.00 94.00 377 TYR A O 1
ATOM 2883 N N . GLY A 1 378 ? -12.346 -2.570 -18.741 1.00 92.50 378 GLY A N 1
ATOM 2884 C CA . GLY A 1 378 ? -11.195 -1.826 -19.221 1.00 92.50 378 GLY A CA 1
ATOM 2885 C C . GLY A 1 378 ? -11.020 -0.443 -18.608 1.00 92.50 378 GLY A C 1
ATOM 2886 O O . GLY A 1 378 ? -10.190 0.305 -19.108 1.00 92.50 378 GLY A O 1
ATOM 2887 N N . ARG A 1 379 ? -11.743 -0.068 -17.544 1.00 91.75 379 ARG A N 1
ATOM 2888 C CA . ARG A 1 379 ? -11.441 1.169 -16.799 1.00 91.75 379 ARG A CA 1
ATOM 2889 C C . ARG A 1 379 ? -10.229 0.933 -15.909 1.00 91.75 379 ARG A C 1
ATOM 2891 O O . ARG A 1 379 ? -10.206 -0.051 -15.176 1.00 91.75 379 ARG A O 1
ATOM 2898 N N . GLU A 1 380 ? -9.260 1.843 -15.925 1.00 91.12 380 GLU A N 1
ATOM 2899 C CA . GLU A 1 380 ? -8.142 1.846 -14.973 1.00 91.12 380 GLU A CA 1
ATOM 2900 C C . GLU A 1 380 ? -8.681 2.132 -13.562 1.00 91.12 380 GLU A C 1
ATOM 2902 O O . GLU A 1 380 ? -8.859 3.286 -13.176 1.00 91.12 380 GLU A O 1
ATOM 2907 N N . ASN A 1 381 ? -8.993 1.079 -12.803 1.00 92.88 381 ASN A N 1
ATOM 2908 C CA . ASN A 1 381 ? -9.430 1.176 -11.418 1.00 92.88 381 ASN A CA 1
ATOM 2909 C C . ASN A 1 381 ? -8.297 0.702 -10.501 1.00 92.88 381 ASN A C 1
ATOM 2911 O O . ASN A 1 381 ? -8.202 -0.499 -10.241 1.00 92.88 381 ASN A O 1
ATOM 2915 N N . PRO A 1 382 ? -7.473 1.619 -9.964 1.00 92.19 382 PRO A N 1
ATOM 2916 C CA . PRO A 1 382 ? -6.385 1.238 -9.073 1.00 92.19 382 PRO A CA 1
ATOM 2917 C C . PRO A 1 382 ? -6.852 0.809 -7.676 1.00 92.19 382 PRO A C 1
ATOM 2919 O O . PRO A 1 382 ? -6.055 0.325 -6.875 1.00 92.19 382 PRO A O 1
ATOM 2922 N N . TRP A 1 383 ? -8.146 0.966 -7.379 1.00 93.44 383 TRP A N 1
ATOM 2923 C CA . TRP A 1 383 ? -8.735 0.747 -6.060 1.00 93.44 383 TRP A CA 1
ATOM 2924 C C . TRP A 1 383 ? -9.910 -0.243 -6.096 1.00 93.44 383 TRP A C 1
ATOM 2926 O O . TRP A 1 383 ? -10.988 0.074 -5.578 1.00 93.44 383 TRP A O 1
ATOM 2936 N N . PRO A 1 384 ? -9.757 -1.428 -6.721 1.00 95.19 384 PRO A N 1
ATOM 2937 C CA . PRO A 1 384 ? -10.846 -2.386 -6.813 1.00 95.19 384 PRO A CA 1
ATOM 2938 C C . PRO A 1 384 ? -11.196 -2.934 -5.424 1.00 95.19 384 PRO A C 1
ATOM 2940 O O . PRO A 1 384 ? -10.349 -3.004 -4.530 1.00 95.19 384 PRO A O 1
ATOM 2943 N N . LEU A 1 385 ? -12.451 -3.347 -5.248 1.00 97.56 385 LEU A N 1
ATOM 2944 C CA . LEU A 1 385 ? -12.928 -3.951 -4.007 1.00 97.56 385 LEU A CA 1
ATOM 2945 C C . LEU A 1 385 ? -12.972 -5.467 -4.112 1.00 97.56 385 LEU A C 1
ATOM 2947 O O . LEU A 1 385 ? -13.430 -6.020 -5.113 1.00 97.56 385 LEU A O 1
ATOM 2951 N N . TYR A 1 386 ? -12.550 -6.139 -3.046 1.00 98.19 386 TYR A N 1
ATOM 2952 C CA . TYR A 1 386 ? -12.800 -7.560 -2.839 1.00 98.19 386 TYR A CA 1
ATOM 2953 C C . TYR A 1 386 ? -13.700 -7.748 -1.626 1.00 98.19 386 TYR A C 1
ATOM 2955 O O . TYR A 1 386 ? -13.535 -7.095 -0.598 1.00 98.19 386 TYR A O 1
ATOM 2963 N N . ARG A 1 387 ? -14.630 -8.691 -1.749 1.00 98.69 387 ARG A N 1
ATOM 2964 C CA . ARG A 1 387 ? -15.505 -9.162 -0.683 1.00 98.69 387 ARG A CA 1
ATOM 2965 C C . ARG A 1 387 ? -14.883 -10.351 0.012 1.00 98.69 387 ARG A C 1
ATOM 2967 O O . ARG A 1 387 ? -14.639 -11.379 -0.627 1.00 98.69 387 ARG A O 1
ATOM 2974 N N . ILE A 1 388 ? -14.702 -10.228 1.319 1.00 98.75 388 ILE A N 1
ATOM 2975 C CA . ILE A 1 388 ? -14.155 -11.265 2.185 1.00 98.75 388 ILE A CA 1
ATOM 2976 C C . ILE A 1 388 ? -15.286 -11.865 3.014 1.00 98.75 388 ILE A C 1
ATOM 2978 O O . ILE A 1 388 ? -16.051 -11.138 3.641 1.00 98.75 388 ILE A O 1
ATOM 2982 N N . GLN A 1 389 ? -15.412 -13.192 3.011 1.00 98.75 389 GLN A N 1
ATOM 2983 C CA . GLN A 1 389 ? -16.428 -13.926 3.763 1.00 98.75 389 GLN A CA 1
ATOM 2984 C C . GLN A 1 389 ? -15.791 -14.961 4.678 1.00 98.75 389 GLN A C 1
ATOM 2986 O O . GLN A 1 389 ? -15.085 -15.858 4.214 1.00 98.75 389 GLN A O 1
ATOM 2991 N N . ALA A 1 390 ? -16.130 -14.902 5.961 1.00 98.75 390 ALA A N 1
ATOM 2992 C CA . ALA A 1 390 ? -15.836 -15.972 6.899 1.00 98.75 390 ALA A CA 1
ATOM 2993 C C . ALA A 1 390 ? -16.969 -17.000 6.908 1.00 98.75 390 ALA A C 1
ATOM 2995 O O . ALA A 1 390 ? -18.146 -16.632 6.975 1.00 98.75 390 ALA A O 1
ATOM 2996 N N . LYS A 1 391 ? -16.633 -18.289 6.880 1.00 98.56 391 LYS A N 1
ATOM 2997 C CA . LYS A 1 391 ? -17.600 -19.392 6.898 1.00 98.56 391 LYS A CA 1
ATOM 2998 C C . LYS A 1 391 ? -17.262 -20.406 7.980 1.00 98.56 391 LYS A C 1
ATOM 3000 O O . LYS A 1 391 ? -16.091 -20.697 8.214 1.00 98.56 391 LYS A O 1
ATOM 3005 N N . ASP A 1 392 ? -18.298 -20.961 8.607 1.00 97.56 392 ASP A N 1
ATOM 3006 C CA . ASP A 1 392 ? -18.147 -22.115 9.496 1.00 97.56 392 ASP A CA 1
ATOM 3007 C C . ASP A 1 392 ? -18.017 -23.437 8.713 1.00 97.56 392 ASP A C 1
ATOM 3009 O O . ASP A 1 392 ? -18.132 -23.488 7.484 1.00 97.56 392 ASP A O 1
ATOM 3013 N N . ALA A 1 393 ? -17.799 -24.536 9.436 1.00 94.75 393 ALA A N 1
ATOM 3014 C CA . ALA A 1 393 ? -17.663 -25.878 8.870 1.00 94.75 393 ALA A CA 1
ATOM 3015 C C . ALA A 1 393 ? -18.890 -26.377 8.070 1.00 94.75 393 ALA A C 1
ATOM 3017 O O . ALA A 1 393 ? -18.778 -27.376 7.363 1.00 94.75 393 ALA A O 1
ATOM 3018 N N . ASN A 1 394 ? -20.051 -25.714 8.170 1.00 96.44 394 ASN A N 1
ATOM 3019 C CA . ASN A 1 394 ? -21.259 -26.024 7.396 1.00 96.44 394 ASN A CA 1
ATOM 3020 C C . ASN A 1 394 ? -21.479 -25.042 6.227 1.00 96.44 394 ASN A C 1
ATOM 3022 O O . ASN A 1 394 ? -22.596 -24.952 5.716 1.00 96.44 394 ASN A O 1
ATOM 3026 N N . ASP A 1 395 ? -20.446 -24.283 5.839 1.00 96.50 395 ASP A N 1
ATOM 3027 C CA . ASP A 1 395 ? -20.477 -23.238 4.806 1.00 96.50 395 ASP A CA 1
ATOM 3028 C C . ASP A 1 395 ? -21.455 -22.084 5.094 1.00 96.50 395 ASP A C 1
ATOM 3030 O O . ASP A 1 395 ? -21.803 -21.306 4.199 1.00 96.50 395 ASP A O 1
ATOM 3034 N N . ARG A 1 396 ? -21.889 -21.916 6.350 1.00 97.62 396 ARG A N 1
ATOM 3035 C CA . ARG A 1 396 ? -22.688 -20.752 6.741 1.00 97.62 396 ARG A CA 1
ATOM 3036 C C . ARG A 1 396 ? -21.773 -19.541 6.893 1.00 97.62 396 ARG A C 1
ATOM 3038 O O . ARG A 1 396 ? -20.803 -19.590 7.644 1.00 97.62 396 ARG A O 1
ATOM 3045 N N . VAL A 1 397 ? -22.128 -18.445 6.223 1.00 98.56 397 VAL A N 1
ATOM 3046 C CA . VAL A 1 397 ? -21.425 -17.159 6.333 1.00 98.56 397 VAL A CA 1
ATOM 3047 C C . VAL A 1 397 ? -21.629 -16.574 7.734 1.00 98.56 397 VAL A C 1
ATOM 3049 O O . VAL A 1 397 ? -22.764 -16.354 8.161 1.00 98.56 397 VAL A O 1
ATOM 3052 N N . LEU A 1 398 ? -20.525 -16.351 8.446 1.00 98.62 398 LEU A N 1
ATOM 3053 C CA . LEU A 1 398 ? -20.490 -15.768 9.788 1.00 98.62 398 LEU A CA 1
ATOM 3054 C C . LEU A 1 398 ? -20.401 -14.244 9.729 1.00 98.62 398 LEU A C 1
ATOM 3056 O O . LEU A 1 398 ? -21.137 -13.570 10.440 1.00 98.62 398 LEU A O 1
ATOM 3060 N N . ALA A 1 399 ? -19.548 -13.712 8.858 1.00 98.69 399 ALA A N 1
ATOM 3061 C CA . ALA A 1 399 ? -19.351 -12.284 8.646 1.00 98.69 399 ALA A CA 1
ATOM 3062 C C . ALA A 1 399 ? -18.857 -12.030 7.216 1.00 98.69 399 ALA A C 1
ATOM 3064 O O . ALA A 1 399 ? -18.263 -12.918 6.594 1.00 98.69 399 ALA A O 1
ATOM 3065 N N . THR A 1 400 ? -19.108 -10.821 6.717 1.00 98.69 400 THR A N 1
ATOM 3066 C CA . THR A 1 400 ? -18.627 -10.339 5.420 1.00 98.69 400 THR A CA 1
ATOM 3067 C C . THR A 1 400 ? -18.126 -8.906 5.569 1.00 98.69 400 THR A C 1
ATOM 3069 O O . THR A 1 400 ? -18.751 -8.132 6.291 1.00 98.69 400 THR A O 1
ATOM 3072 N N . VAL A 1 401 ? -17.056 -8.554 4.859 1.00 98.50 401 VAL A N 1
ATOM 3073 C CA . VAL A 1 401 ? -16.582 -7.172 4.700 1.00 98.50 401 VAL A CA 1
ATOM 3074 C C . VAL A 1 401 ? -16.005 -6.987 3.297 1.00 98.50 401 VAL A C 1
ATOM 3076 O O . VAL A 1 401 ? -15.438 -7.928 2.741 1.00 98.50 401 VAL A O 1
ATOM 3079 N N . ASP A 1 402 ? -16.144 -5.798 2.724 1.00 98.56 402 ASP A N 1
ATOM 3080 C CA . ASP A 1 402 ? -15.445 -5.414 1.499 1.00 98.56 402 ASP A CA 1
ATOM 3081 C C . ASP A 1 402 ? -14.207 -4.582 1.842 1.00 98.56 402 ASP A C 1
ATOM 3083 O O . ASP A 1 402 ? -14.248 -3.738 2.740 1.00 98.56 402 ASP A O 1
ATOM 3087 N N . THR A 1 403 ? -13.110 -4.804 1.121 1.00 97.25 403 THR A N 1
ATOM 3088 C CA . THR A 1 403 ? -11.839 -4.098 1.319 1.00 97.25 403 THR A CA 1
ATOM 3089 C C . THR A 1 403 ? -11.169 -3.780 -0.010 1.00 97.25 403 THR A C 1
ATOM 3091 O O . THR A 1 403 ? -11.395 -4.467 -1.010 1.00 97.25 403 THR A O 1
ATOM 3094 N N . VAL A 1 404 ? -10.379 -2.708 -0.031 1.00 96.25 404 VAL A N 1
ATOM 3095 C CA . VAL A 1 404 ? -9.621 -2.295 -1.216 1.00 96.25 404 VAL A CA 1
ATOM 3096 C C . VAL A 1 404 ? -8.446 -3.242 -1.418 1.00 96.25 404 VAL A C 1
ATOM 3098 O O . VAL A 1 404 ? -7.720 -3.552 -0.476 1.00 96.25 404 VAL A O 1
ATOM 3101 N N . VAL A 1 405 ? -8.243 -3.665 -2.664 1.00 95.81 405 VAL A N 1
ATOM 3102 C CA . VAL A 1 405 ? -7.120 -4.513 -3.075 1.00 95.81 405 VAL A CA 1
ATOM 3103 C C . VAL A 1 405 ? -6.305 -3.753 -4.126 1.00 95.81 405 VAL A C 1
ATOM 3105 O O . VAL A 1 405 ? -6.519 -3.917 -5.326 1.00 95.81 405 VAL A O 1
ATOM 3108 N N . PRO A 1 406 ? -5.445 -2.823 -3.685 1.00 94.50 406 PRO A N 1
ATOM 3109 C CA . PRO A 1 406 ? -4.932 -1.745 -4.517 1.00 94.50 406 PRO A CA 1
ATOM 3110 C C . PRO A 1 406 ? -3.837 -2.220 -5.469 1.00 94.50 406 PRO A C 1
ATOM 3112 O O . PRO A 1 406 ? -2.882 -2.868 -5.042 1.00 94.50 406 PRO A O 1
ATOM 3115 N N . ILE A 1 407 ? -3.937 -1.855 -6.742 1.00 93.50 407 ILE A N 1
ATOM 3116 C CA . ILE A 1 407 ? -2.966 -2.227 -7.773 1.00 93.50 407 ILE A CA 1
ATOM 3117 C C . ILE A 1 407 ? -2.815 -1.086 -8.776 1.00 93.50 407 ILE A C 1
ATOM 3119 O O . ILE A 1 407 ? -3.803 -0.519 -9.229 1.00 93.50 407 ILE A O 1
ATOM 3123 N N . SER A 1 408 ? -1.590 -0.754 -9.160 1.00 92.25 408 SER A N 1
ATOM 3124 C CA . SER A 1 408 ? -1.335 0.268 -10.172 1.00 92.25 408 SER A CA 1
ATOM 3125 C C . SER A 1 408 ? -0.503 -0.271 -11.321 1.00 92.25 408 SER A C 1
ATOM 3127 O O . SER A 1 408 ? 0.468 -0.975 -11.084 1.00 92.25 408 SER A O 1
ATOM 3129 N N . GLY A 1 409 ? -0.877 0.102 -12.545 1.00 87.75 409 GLY A N 1
ATOM 3130 C CA . GLY A 1 409 ? -0.070 -0.056 -13.757 1.00 87.75 409 GLY A CA 1
ATOM 3131 C C . GLY A 1 409 ? 0.773 1.187 -14.061 1.00 87.75 409 GLY A C 1
ATOM 3132 O O . GLY A 1 409 ? 1.200 1.393 -15.184 1.00 87.75 409 GLY A O 1
ATOM 3133 N N . GLU A 1 410 ? 0.895 2.125 -13.121 1.00 86.00 410 GLU A N 1
ATOM 3134 C CA . GLU A 1 410 ? 1.509 3.424 -13.373 1.00 86.00 410 GLU A CA 1
ATOM 3135 C C . GLU A 1 410 ? 2.989 3.443 -12.973 1.00 86.00 410 GLU A C 1
ATOM 3137 O O . GLU A 1 410 ? 3.322 3.609 -11.799 1.00 86.00 410 GLU A O 1
ATOM 3142 N N . ALA A 1 411 ? 3.865 3.404 -13.977 1.00 85.31 411 ALA A N 1
ATOM 3143 C CA . ALA A 1 411 ? 5.250 3.855 -13.885 1.00 85.31 411 ALA A CA 1
ATOM 3144 C C . ALA A 1 411 ? 5.515 4.879 -14.999 1.00 85.31 411 ALA A C 1
ATOM 3146 O O . ALA A 1 411 ? 5.482 4.575 -16.187 1.00 85.31 411 ALA A O 1
ATOM 3147 N N . ASN A 1 412 ? 5.766 6.139 -14.643 1.00 86.12 412 ASN A N 1
ATOM 3148 C CA . ASN A 1 412 ? 5.836 7.230 -15.619 1.00 86.12 412 ASN A CA 1
ATOM 3149 C C . ASN A 1 412 ? 7.258 7.439 -16.197 1.00 86.12 412 ASN A C 1
ATOM 3151 O O . ASN A 1 412 ? 7.670 8.556 -16.524 1.00 86.12 412 ASN A O 1
ATOM 3155 N N . CYS A 1 413 ? 8.003 6.344 -16.389 1.00 91.00 413 CYS A N 1
ATOM 3156 C CA . CYS A 1 413 ? 9.358 6.336 -16.952 1.00 91.00 413 CYS A CA 1
ATOM 3157 C C . CYS A 1 413 ? 9.420 7.033 -18.323 1.00 91.00 413 CYS A C 1
ATOM 3159 O O . CYS A 1 413 ? 10.369 7.765 -18.638 1.00 91.00 413 CYS A O 1
ATOM 3161 N N . GLY A 1 414 ? 8.362 6.860 -19.123 1.00 91.19 414 GLY A N 1
ATOM 3162 C CA . GLY A 1 414 ? 8.216 7.443 -20.453 1.00 91.19 414 GLY A CA 1
ATOM 3163 C C . GLY A 1 414 ? 8.313 8.972 -20.489 1.00 91.19 414 GLY A C 1
ATOM 3164 O O . GLY A 1 414 ? 8.766 9.518 -21.491 1.00 91.19 414 GLY A O 1
ATOM 3165 N N . ALA A 1 415 ? 8.011 9.689 -19.400 1.00 90.06 415 ALA A N 1
ATOM 3166 C CA . ALA A 1 415 ? 8.113 11.153 -19.377 1.00 90.06 415 ALA A CA 1
ATOM 3167 C C . ALA A 1 415 ? 9.522 11.678 -19.710 1.00 90.06 415 ALA A C 1
ATOM 3169 O O . ALA A 1 415 ? 9.656 12.778 -20.251 1.00 90.06 415 ALA A O 1
ATOM 3170 N N . CYS A 1 416 ? 10.561 10.882 -19.444 1.00 92.19 416 CYS A N 1
ATOM 3171 C CA . CYS A 1 416 ? 11.944 11.186 -19.817 1.00 92.19 416 CYS A CA 1
ATOM 3172 C C . CYS A 1 416 ? 12.518 10.191 -20.835 1.00 92.19 416 CYS A C 1
ATOM 3174 O O . CYS A 1 416 ? 13.317 10.592 -21.687 1.00 92.19 416 CYS A O 1
ATOM 3176 N N . HIS A 1 417 ? 12.132 8.913 -20.739 1.00 94.81 417 HIS A N 1
ATOM 3177 C CA . HIS A 1 417 ? 12.700 7.817 -21.529 1.00 94.81 417 HIS A CA 1
ATOM 3178 C C . HIS A 1 417 ? 11.995 7.558 -22.862 1.00 94.81 417 HIS A C 1
ATOM 3180 O O . HIS A 1 417 ? 12.553 6.849 -23.697 1.00 94.81 417 HIS A O 1
ATOM 3186 N N . ASN A 1 418 ? 10.837 8.168 -23.121 1.00 94.62 418 ASN A N 1
ATOM 3187 C CA . ASN A 1 418 ? 10.259 8.141 -24.459 1.00 94.62 418 ASN A CA 1
ATOM 3188 C C . ASN A 1 418 ? 10.922 9.140 -25.401 1.00 94.62 418 ASN A C 1
ATOM 3190 O O . ASN A 1 418 ? 11.513 10.153 -25.008 1.00 94.62 418 ASN A O 1
ATOM 3194 N N . ALA A 1 419 ? 10.785 8.858 -26.693 1.00 90.75 419 ALA A N 1
ATOM 3195 C CA . ALA A 1 419 ? 11.052 9.839 -27.723 1.00 90.75 419 ALA A CA 1
ATOM 3196 C C . ALA A 1 419 ? 10.106 11.047 -27.577 1.00 90.75 419 ALA A C 1
ATOM 3198 O O . ALA A 1 419 ? 8.955 10.886 -27.159 1.00 90.75 419 ALA A O 1
ATOM 3199 N N . PRO A 1 420 ? 10.517 12.250 -28.016 1.00 89.38 420 PRO A N 1
ATOM 3200 C CA . PRO A 1 420 ? 9.627 13.410 -28.029 1.00 89.38 420 PRO A CA 1
ATOM 3201 C C . PRO A 1 420 ? 8.320 13.207 -28.805 1.00 89.38 420 PRO A C 1
ATOM 3203 O O . PRO A 1 420 ? 7.304 13.799 -28.451 1.00 89.38 420 PRO A O 1
ATOM 3206 N N . ILE A 1 421 ? 8.321 12.355 -29.838 1.00 85.06 421 ILE A N 1
ATOM 3207 C CA . ILE A 1 421 ? 7.108 12.021 -30.603 1.00 85.06 421 ILE A CA 1
ATOM 3208 C C . ILE A 1 421 ? 6.070 11.251 -29.770 1.00 85.06 421 ILE A C 1
ATOM 3210 O O . ILE A 1 421 ? 4.877 11.390 -30.021 1.00 85.06 421 ILE A O 1
ATOM 3214 N N . ASP A 1 422 ? 6.514 10.529 -28.740 1.00 86.50 422 ASP A N 1
ATOM 3215 C CA . ASP A 1 422 ? 5.672 9.745 -27.829 1.00 86.50 422 ASP A CA 1
ATOM 3216 C C . ASP A 1 422 ? 5.410 10.471 -26.496 1.00 86.50 422 ASP A C 1
ATOM 3218 O O . ASP A 1 422 ? 4.875 9.889 -25.552 1.00 86.50 422 ASP A O 1
ATOM 3222 N N . GLY A 1 423 ? 5.768 11.758 -26.411 1.00 84.44 423 GLY A N 1
ATOM 3223 C CA . GLY A 1 423 ? 5.509 12.614 -25.250 1.00 84.44 423 GLY A CA 1
ATOM 3224 C C . GLY A 1 423 ? 6.639 12.692 -24.220 1.00 84.44 423 GLY A C 1
ATOM 3225 O O . GLY A 1 423 ? 6.450 13.315 -23.177 1.00 84.44 423 GLY A O 1
ATOM 3226 N N . GLY A 1 424 ? 7.810 12.108 -24.494 1.00 88.62 424 GLY A N 1
ATOM 3227 C CA . GLY A 1 424 ? 8.988 12.266 -23.636 1.00 88.62 424 GLY A CA 1
ATOM 3228 C C . GLY A 1 424 ? 9.620 13.660 -23.745 1.00 88.62 424 GLY A C 1
ATOM 3229 O O . GLY A 1 424 ? 9.606 14.293 -24.800 1.00 88.62 424 GLY A O 1
ATOM 3230 N N . ASN A 1 425 ? 10.236 14.152 -22.671 1.00 86.94 425 ASN A N 1
ATOM 3231 C CA . ASN A 1 425 ? 10.925 15.451 -22.667 1.00 86.94 425 ASN A CA 1
ATOM 3232 C C . ASN A 1 425 ? 12.302 15.429 -23.373 1.00 86.94 425 ASN A C 1
ATOM 3234 O O . ASN A 1 425 ? 12.905 16.481 -23.581 1.00 86.94 425 ASN A O 1
ATOM 3238 N N . GLY A 1 426 ? 12.800 14.242 -23.742 1.00 83.44 426 GLY A N 1
ATOM 3239 C CA . GLY A 1 426 ? 14.069 14.041 -24.445 1.00 83.44 426 GLY A CA 1
ATOM 3240 C C . GLY A 1 426 ? 15.325 14.063 -23.564 1.00 83.44 426 GLY A C 1
ATOM 3241 O O . GLY A 1 426 ? 16.423 13.839 -24.076 1.00 83.44 426 GLY A O 1
ATOM 3242 N N . GLU A 1 427 ? 15.214 14.309 -22.255 1.00 87.44 427 GLU A N 1
ATOM 3243 C CA . GLU A 1 427 ? 16.382 14.447 -21.375 1.00 87.44 427 GLU A CA 1
ATOM 3244 C C . GLU A 1 427 ? 17.152 13.134 -21.195 1.00 87.44 427 GLU A C 1
ATOM 3246 O O . GLU A 1 427 ? 18.387 13.165 -21.160 1.00 87.44 427 GLU A O 1
ATOM 3251 N N . ALA A 1 428 ? 16.460 11.989 -21.139 1.00 90.81 428 ALA A N 1
ATOM 3252 C CA . ALA A 1 428 ? 17.121 10.687 -21.052 1.00 90.81 428 ALA A CA 1
ATOM 3253 C C . ALA A 1 428 ? 17.593 10.186 -22.428 1.00 90.81 428 ALA A C 1
ATOM 3255 O O . ALA A 1 428 ? 18.702 9.667 -22.558 1.00 90.81 428 ALA A O 1
ATOM 3256 N N . THR A 1 429 ? 16.794 10.388 -23.479 1.00 91.81 429 THR A N 1
ATOM 3257 C CA . THR A 1 429 ? 17.045 9.804 -24.809 1.00 91.81 429 THR A CA 1
ATOM 3258 C C . THR A 1 429 ? 18.044 10.579 -25.668 1.00 91.81 429 THR A C 1
ATOM 3260 O O . THR A 1 429 ? 18.568 10.021 -26.628 1.00 91.81 429 THR A O 1
ATOM 3263 N N . LYS A 1 430 ? 18.405 11.824 -25.317 1.00 88.25 430 LYS A N 1
ATOM 3264 C CA . LYS A 1 430 ? 19.350 12.662 -26.095 1.00 88.25 430 LYS A CA 1
ATOM 3265 C C . LYS A 1 430 ? 20.720 12.032 -26.374 1.00 88.25 430 LYS A C 1
ATOM 3267 O O . LYS A 1 430 ? 21.405 12.458 -27.301 1.00 88.25 430 LYS A O 1
ATOM 3272 N N . ASN A 1 431 ? 21.140 11.070 -25.551 1.00 86.56 431 ASN A N 1
ATOM 3273 C CA . ASN A 1 431 ? 22.437 10.400 -25.669 1.00 86.56 431 ASN A CA 1
ATOM 3274 C C . ASN A 1 431 ? 22.376 9.079 -26.451 1.00 86.56 431 ASN A C 1
ATOM 3276 O O . ASN A 1 431 ? 23.431 8.500 -26.720 1.00 86.56 431 ASN A O 1
ATOM 3280 N N . LEU A 1 432 ? 21.177 8.616 -26.814 1.00 93.12 432 LEU A N 1
ATOM 3281 C CA . LEU A 1 432 ? 20.984 7.410 -27.607 1.00 93.12 432 LEU A CA 1
ATOM 3282 C C . LEU A 1 432 ? 21.183 7.708 -29.092 1.00 93.12 432 LEU A C 1
ATOM 3284 O O . LEU A 1 432 ? 20.677 8.692 -29.628 1.00 93.12 432 LEU A O 1
ATOM 3288 N N . ALA A 1 433 ? 21.891 6.811 -29.777 1.00 87.56 433 ALA A N 1
ATOM 3289 C CA . ALA A 1 433 ? 22.017 6.867 -31.232 1.00 87.56 433 ALA A CA 1
ATOM 3290 C C . ALA A 1 433 ? 20.718 6.444 -31.940 1.00 87.56 433 ALA A C 1
ATOM 3292 O O . ALA A 1 433 ? 20.363 7.024 -32.964 1.00 87.56 433 ALA A O 1
ATOM 3293 N N . ASN A 1 434 ? 20.017 5.453 -31.377 1.00 91.00 434 ASN A N 1
ATOM 3294 C CA . ASN A 1 434 ? 18.763 4.909 -31.888 1.00 91.00 434 ASN A CA 1
ATOM 3295 C C . ASN A 1 434 ? 17.706 4.988 -30.785 1.00 91.00 434 ASN A C 1
ATOM 3297 O O . ASN A 1 434 ? 17.743 4.217 -29.826 1.00 91.00 434 ASN A O 1
ATOM 3301 N N . ILE A 1 435 ? 16.780 5.931 -30.921 1.00 95.88 435 ILE A N 1
ATOM 3302 C CA . ILE A 1 435 ? 15.682 6.122 -29.974 1.00 95.88 435 ILE A CA 1
ATOM 3303 C C . ILE A 1 435 ? 14.499 5.289 -30.468 1.00 95.88 435 ILE A C 1
ATOM 3305 O O . ILE A 1 435 ? 14.059 5.478 -31.600 1.00 95.88 435 ILE A O 1
ATOM 3309 N N . ALA A 1 436 ? 14.026 4.366 -29.635 1.00 96.19 436 ALA A N 1
ATOM 3310 C CA . ALA A 1 436 ? 12.796 3.625 -29.862 1.00 96.19 436 ALA A CA 1
ATOM 3311 C C . ALA A 1 436 ? 11.580 4.539 -29.706 1.00 96.19 436 ALA A C 1
ATOM 3313 O O . ALA A 1 436 ? 11.570 5.448 -28.868 1.00 96.19 436 ALA A O 1
ATOM 3314 N N . THR A 1 437 ? 10.563 4.260 -30.506 1.00 95.62 437 THR A N 1
ATOM 3315 C CA . THR A 1 437 ? 9.270 4.932 -30.508 1.00 95.62 437 THR A CA 1
ATOM 3316 C C . THR A 1 437 ? 8.141 3.912 -30.455 1.00 95.62 437 THR A C 1
ATOM 3318 O O . THR A 1 437 ? 8.357 2.726 -30.701 1.00 95.62 437 THR A O 1
ATOM 3321 N N . THR A 1 438 ? 6.913 4.368 -30.220 1.00 93.00 438 THR A N 1
ATOM 3322 C CA . THR A 1 438 ? 5.710 3.521 -30.327 1.00 93.00 438 THR A CA 1
ATOM 3323 C C . THR A 1 438 ? 5.591 2.816 -31.685 1.00 93.00 438 THR A C 1
ATOM 3325 O O . THR A 1 438 ? 5.054 1.718 -31.758 1.00 93.00 438 THR A O 1
ATOM 3328 N N . LEU A 1 439 ? 6.141 3.394 -32.762 1.00 92.75 439 LEU A N 1
ATOM 3329 C CA . LEU A 1 439 ? 6.152 2.797 -34.107 1.00 92.75 439 LEU A CA 1
ATOM 3330 C C . LEU A 1 439 ? 7.048 1.558 -34.228 1.00 92.75 439 LEU A C 1
ATOM 3332 O O . LEU A 1 439 ? 6.942 0.827 -35.213 1.00 92.75 439 LEU A O 1
ATOM 3336 N N . ASP A 1 440 ? 7.943 1.350 -33.264 1.00 94.94 440 ASP A N 1
ATOM 3337 C CA . ASP A 1 440 ? 8.801 0.171 -33.191 1.00 94.94 440 ASP A CA 1
ATOM 3338 C C . ASP A 1 440 ? 8.121 -0.995 -32.447 1.00 94.94 440 ASP A C 1
ATOM 3340 O O . ASP A 1 440 ? 8.662 -2.103 -32.446 1.00 94.94 440 ASP A O 1
ATOM 3344 N N . ASP A 1 441 ? 6.947 -0.776 -31.834 1.00 96.56 441 ASP A N 1
ATOM 3345 C CA . ASP A 1 441 ? 6.152 -1.843 -31.220 1.00 96.56 441 ASP A CA 1
ATOM 3346 C C . ASP A 1 441 ? 5.497 -2.707 -32.317 1.00 96.56 441 ASP A C 1
ATOM 3348 O O . ASP A 1 441 ? 4.660 -2.212 -33.083 1.00 96.56 441 ASP A O 1
ATOM 3352 N N . PRO A 1 442 ? 5.823 -4.012 -32.409 1.00 95.12 442 PRO A N 1
ATOM 3353 C CA . PRO A 1 442 ? 5.217 -4.903 -33.395 1.00 95.12 442 PRO A CA 1
ATOM 3354 C C . PRO A 1 442 ? 3.707 -5.120 -33.191 1.00 95.12 442 PRO A C 1
ATOM 3356 O O . PRO A 1 442 ? 3.062 -5.648 -34.095 1.00 95.12 442 PRO A O 1
ATOM 3359 N N . GLN A 1 443 ? 3.154 -4.741 -32.034 1.00 93.62 443 GLN A N 1
ATOM 3360 C CA . GLN A 1 443 ? 1.744 -4.888 -31.659 1.00 93.62 443 GLN A CA 1
ATOM 3361 C C . GLN A 1 443 ? 1.032 -3.532 -31.481 1.00 93.62 443 GLN A C 1
ATOM 3363 O O . GLN A 1 443 ? -0.034 -3.482 -30.870 1.00 93.62 443 GLN A O 1
ATOM 3368 N N . LEU A 1 444 ? 1.576 -2.438 -32.034 1.00 88.88 444 LEU A N 1
ATOM 3369 C CA . LEU A 1 444 ? 1.007 -1.086 -31.905 1.00 88.88 444 LEU A CA 1
ATOM 3370 C C . LEU A 1 444 ? -0.489 -1.002 -32.257 1.00 88.88 444 LEU A C 1
ATOM 3372 O O . LEU A 1 444 ? -1.246 -0.303 -31.592 1.00 88.88 444 LEU A O 1
ATOM 3376 N N . ASP A 1 445 ? -0.919 -1.703 -33.309 1.00 84.31 445 ASP A N 1
ATOM 3377 C CA . ASP A 1 445 ? -2.316 -1.684 -33.765 1.00 84.31 445 ASP A CA 1
ATOM 3378 C C . ASP A 1 445 ? -3.227 -2.650 -32.973 1.00 84.31 445 ASP A C 1
ATOM 3380 O O . ASP A 1 445 ? -4.447 -2.629 -33.145 1.00 84.31 445 ASP A O 1
ATOM 3384 N N . GLU A 1 446 ? -2.650 -3.508 -32.125 1.00 87.38 446 GLU A N 1
ATOM 3385 C CA . GLU A 1 446 ? -3.350 -4.556 -31.364 1.00 87.38 446 GLU A CA 1
ATOM 3386 C C . GLU A 1 446 ? -3.521 -4.195 -29.879 1.00 87.38 446 GLU A C 1
ATOM 3388 O O . GLU A 1 446 ? -4.404 -4.734 -29.211 1.00 87.38 446 GLU A O 1
ATOM 3393 N N . LEU A 1 447 ? -2.706 -3.273 -29.359 1.00 90.31 447 LEU A N 1
ATOM 3394 C CA . LEU A 1 447 ? -2.655 -2.916 -27.943 1.00 90.31 447 LEU A CA 1
ATOM 3395 C C . LEU A 1 447 ? -3.072 -1.461 -27.681 1.00 90.31 447 LEU A C 1
ATOM 3397 O O . LEU A 1 447 ? -3.017 -0.614 -28.575 1.00 90.31 447 LEU A O 1
ATOM 3401 N N . PRO A 1 448 ? -3.484 -1.124 -26.444 1.00 89.75 448 PRO A N 1
ATOM 3402 C CA . PRO A 1 448 ? -3.668 0.268 -26.053 1.00 89.75 448 PRO A CA 1
ATOM 3403 C C . PRO A 1 448 ? -2.365 1.066 -26.201 1.00 89.75 448 PRO A C 1
ATOM 3405 O O . PRO A 1 448 ? -1.295 0.595 -25.827 1.00 89.75 448 PRO A O 1
ATOM 3408 N N . LEU A 1 449 ? -2.466 2.314 -26.672 1.00 87.50 449 LEU A N 1
ATOM 3409 C CA . LEU A 1 449 ? -1.303 3.170 -26.954 1.00 87.50 449 LEU A CA 1
ATOM 3410 C C . LEU A 1 449 ? -0.346 3.324 -25.760 1.00 87.50 449 LEU A C 1
ATOM 3412 O O . LEU A 1 449 ? 0.863 3.402 -25.953 1.00 87.50 449 LEU A O 1
ATOM 3416 N N . GLU A 1 450 ? -0.871 3.385 -24.535 1.00 87.25 450 GLU A N 1
ATOM 3417 C CA . GLU A 1 450 ? -0.036 3.512 -23.334 1.00 87.25 450 GLU A CA 1
ATOM 3418 C C . GLU A 1 450 ? 0.854 2.278 -23.109 1.00 87.25 450 GLU A C 1
ATOM 3420 O O . GLU A 1 450 ? 1.989 2.434 -22.673 1.00 87.25 450 GLU A O 1
ATOM 3425 N N . VAL A 1 451 ? 0.415 1.083 -23.523 1.00 92.31 451 VAL A N 1
ATOM 3426 C CA . VAL A 1 451 ? 1.233 -0.142 -23.488 1.00 92.31 451 VAL A CA 1
ATOM 3427 C C . VAL A 1 451 ? 2.403 -0.029 -24.472 1.00 92.31 451 VAL A C 1
ATOM 3429 O O . VAL A 1 451 ? 3.545 -0.307 -24.120 1.00 92.31 451 VAL A O 1
ATOM 3432 N N . SER A 1 452 ? 2.158 0.469 -25.689 1.00 94.06 452 SER A N 1
ATOM 3433 C CA . SER A 1 452 ? 3.223 0.697 -26.680 1.00 94.06 452 SER A CA 1
ATOM 3434 C C . SER A 1 452 ? 4.173 1.837 -26.307 1.00 94.06 452 SER A C 1
ATOM 3436 O O . SER A 1 452 ? 5.330 1.856 -26.731 1.00 94.06 452 SER A O 1
ATOM 3438 N N . LYS A 1 453 ? 3.713 2.813 -25.518 1.00 92.88 453 LYS A N 1
ATOM 3439 C CA . LYS A 1 453 ? 4.587 3.849 -24.954 1.00 92.88 453 LYS A CA 1
ATOM 3440 C C . LYS A 1 453 ? 5.502 3.283 -23.878 1.00 92.88 453 LYS A C 1
ATOM 3442 O O . LYS A 1 453 ? 6.651 3.705 -23.811 1.00 92.88 453 LYS A O 1
ATOM 3447 N N . GLU A 1 454 ? 5.008 2.366 -23.054 1.00 94.00 454 GLU A N 1
ATOM 3448 C CA . GLU A 1 454 ? 5.825 1.669 -22.060 1.00 94.00 454 GLU A CA 1
ATOM 3449 C C . GLU A 1 454 ? 6.868 0.776 -22.741 1.00 94.00 454 GLU A C 1
ATOM 3451 O O . GLU A 1 454 ? 8.054 0.914 -22.456 1.00 94.00 454 GLU A O 1
ATOM 3456 N N . TYR A 1 455 ? 6.468 0.014 -23.767 1.00 96.25 455 TYR A N 1
ATOM 3457 C CA . TYR A 1 455 ? 7.380 -0.749 -24.631 1.00 96.25 455 TYR A CA 1
ATOM 3458 C C . TYR A 1 455 ? 8.569 0.091 -25.129 1.00 96.25 455 TYR A C 1
ATOM 3460 O O . TYR A 1 455 ? 9.734 -0.304 -25.020 1.00 96.25 455 TYR A O 1
ATOM 3468 N N . ALA A 1 456 ? 8.283 1.271 -25.689 1.00 96.69 456 ALA A N 1
ATOM 3469 C CA . ALA A 1 456 ? 9.307 2.161 -26.226 1.00 96.69 456 ALA A CA 1
ATOM 3470 C C . ALA A 1 456 ? 10.206 2.748 -25.123 1.00 96.69 456 ALA A C 1
ATOM 3472 O O . ALA A 1 456 ? 11.424 2.851 -25.316 1.00 96.69 456 ALA A O 1
ATOM 3473 N N . ALA A 1 457 ? 9.626 3.116 -23.975 1.00 96.12 457 ALA A N 1
ATOM 3474 C CA . ALA A 1 457 ? 10.363 3.632 -22.825 1.00 96.12 457 ALA A CA 1
ATOM 3475 C C . ALA A 1 457 ? 11.356 2.588 -22.309 1.00 96.12 457 ALA A C 1
ATOM 3477 O O . ALA A 1 457 ? 12.542 2.891 -22.159 1.00 96.12 457 ALA A O 1
ATOM 3478 N N . ASP A 1 458 ? 10.891 1.359 -22.114 1.00 96.31 458 ASP A N 1
ATOM 3479 C CA . ASP A 1 458 ? 11.682 0.236 -21.624 1.00 96.31 458 ASP A CA 1
ATOM 3480 C C . ASP A 1 458 ? 12.835 -0.097 -22.565 1.00 96.31 458 ASP A C 1
ATOM 3482 O O . ASP A 1 458 ? 13.976 -0.273 -22.130 1.00 96.31 458 ASP A O 1
ATOM 3486 N N . LEU A 1 459 ? 12.581 -0.087 -23.875 1.00 97.06 459 LEU A N 1
ATOM 3487 C CA . LEU A 1 459 ? 13.620 -0.342 -24.867 1.00 97.06 459 LEU A CA 1
ATOM 3488 C C . LEU A 1 459 ? 14.711 0.735 -24.824 1.00 97.06 459 LEU A C 1
ATOM 3490 O O . LEU A 1 459 ? 15.906 0.440 -24.892 1.00 97.06 459 LEU A O 1
ATOM 3494 N N . ASN A 1 460 ? 14.318 1.997 -24.649 1.00 97.69 460 ASN A N 1
ATOM 3495 C CA . ASN A 1 460 ? 15.262 3.095 -24.466 1.00 97.69 460 ASN A CA 1
ATOM 3496 C C . ASN A 1 460 ? 16.025 2.999 -23.133 1.00 97.69 460 ASN A C 1
ATOM 3498 O O . ASN A 1 460 ? 17.203 3.362 -23.087 1.00 97.69 460 ASN A O 1
ATOM 3502 N N . ILE A 1 461 ? 15.397 2.508 -22.060 1.00 96.12 461 ILE A N 1
ATOM 3503 C CA . ILE A 1 461 ? 16.055 2.255 -20.768 1.00 96.12 461 ILE A CA 1
ATOM 3504 C C . ILE A 1 461 ? 17.140 1.188 -20.921 1.00 96.12 461 ILE A C 1
ATOM 3506 O O . ILE A 1 461 ? 18.280 1.439 -20.522 1.00 96.12 461 ILE A O 1
ATOM 3510 N N . LEU A 1 462 ? 16.833 0.045 -21.544 1.00 97.00 462 LEU A N 1
ATOM 3511 C CA . LEU A 1 462 ? 17.817 -1.021 -21.760 1.00 97.00 462 LEU A CA 1
ATOM 3512 C C . LEU A 1 462 ? 18.972 -0.555 -22.651 1.00 97.00 462 LEU A C 1
ATOM 3514 O O . LEU A 1 462 ? 20.128 -0.770 -22.304 1.00 97.00 462 LEU A O 1
ATOM 3518 N N . ARG A 1 463 ? 18.702 0.210 -23.715 1.00 97.00 463 ARG A N 1
ATOM 3519 C CA . ARG A 1 463 ? 19.761 0.804 -24.555 1.00 97.00 463 ARG A CA 1
ATOM 3520 C C . ARG A 1 463 ? 20.683 1.748 -23.793 1.00 97.00 463 ARG A C 1
ATOM 3522 O O . ARG A 1 463 ? 21.892 1.760 -24.023 1.00 97.00 463 ARG A O 1
ATOM 3529 N N . LEU A 1 464 ? 20.124 2.568 -22.901 1.00 95.69 464 LEU A N 1
ATOM 3530 C CA . LEU A 1 464 ? 20.919 3.447 -22.040 1.00 95.69 464 LEU A CA 1
ATOM 3531 C C . LEU A 1 464 ? 21.755 2.634 -21.055 1.00 95.69 464 LEU A C 1
ATOM 3533 O O . LEU A 1 464 ? 22.905 2.995 -20.794 1.00 95.69 464 LEU A O 1
ATOM 3537 N N . HIS A 1 465 ? 21.188 1.551 -20.522 1.00 95.50 465 HIS A N 1
ATOM 3538 C CA . HIS A 1 465 ? 21.904 0.627 -19.659 1.00 95.50 465 HIS A CA 1
ATOM 3539 C C . HIS A 1 465 ? 23.083 -0.012 -20.404 1.00 95.50 465 HIS A C 1
ATOM 3541 O O . HIS A 1 465 ? 24.221 0.127 -19.956 1.00 95.50 465 HIS A O 1
ATOM 3547 N N . ASP A 1 466 ? 22.835 -0.594 -21.576 1.00 96.44 466 ASP A N 1
ATOM 3548 C CA . ASP A 1 466 ? 23.829 -1.215 -22.455 1.00 96.44 466 ASP A CA 1
ATOM 3549 C C . ASP A 1 466 ? 24.954 -0.247 -22.821 1.00 96.44 466 ASP A C 1
ATOM 3551 O O . ASP A 1 466 ? 26.129 -0.540 -22.608 1.00 96.44 466 ASP A O 1
ATOM 3555 N N . GLN A 1 467 ? 24.619 0.973 -23.249 1.00 95.06 467 GLN A N 1
ATOM 3556 C CA . GLN A 1 467 ? 25.613 2.001 -23.565 1.00 95.06 467 GLN A CA 1
ATOM 3557 C C . GLN A 1 467 ? 26.469 2.408 -22.356 1.00 95.06 467 GLN A C 1
ATOM 3559 O O . GLN A 1 467 ? 27.649 2.734 -22.508 1.00 95.06 467 GLN A O 1
ATOM 3564 N N . LYS A 1 468 ? 25.874 2.471 -21.161 1.00 92.00 468 LYS A N 1
ATOM 3565 C CA . LYS A 1 468 ? 26.552 2.933 -19.943 1.00 92.00 468 LYS A CA 1
ATOM 3566 C C . LYS A 1 468 ? 27.411 1.842 -19.310 1.00 92.00 468 LYS A C 1
ATOM 3568 O O . LYS A 1 468 ? 28.447 2.165 -18.724 1.00 92.00 468 LYS A O 1
ATOM 3573 N N . HIS A 1 469 ? 26.966 0.594 -19.394 1.00 92.62 469 HIS A N 1
ATOM 3574 C CA . HIS A 1 469 ? 27.531 -0.535 -18.663 1.00 92.62 469 HIS A CA 1
ATOM 3575 C C . HIS A 1 469 ? 28.194 -1.591 -19.555 1.00 92.62 469 HIS A C 1
ATOM 3577 O O . HIS A 1 469 ? 28.768 -2.526 -19.007 1.00 92.62 469 HIS A O 1
ATOM 3583 N N . ASP A 1 470 ? 28.192 -1.400 -20.880 1.00 94.12 470 ASP A N 1
ATOM 3584 C CA . ASP A 1 470 ? 28.731 -2.350 -21.867 1.00 94.12 470 ASP A CA 1
ATOM 3585 C C . ASP A 1 470 ? 28.052 -3.728 -21.744 1.00 94.12 470 ASP A C 1
ATOM 3587 O O . ASP A 1 470 ? 28.705 -4.767 -21.665 1.00 94.12 470 ASP A O 1
ATOM 3591 N N . THR A 1 471 ? 26.717 -3.707 -21.646 1.00 94.56 471 THR A N 1
ATOM 3592 C CA . THR A 1 471 ? 25.850 -4.897 -21.592 1.00 94.56 471 THR A CA 1
ATOM 3593 C C . THR A 1 471 ? 25.093 -5.097 -22.908 1.00 94.56 471 THR A C 1
ATOM 3595 O O . THR A 1 471 ? 25.117 -4.221 -23.768 1.00 94.56 471 THR A O 1
ATOM 3598 N N . ASP A 1 472 ? 24.426 -6.247 -23.056 1.00 95.94 472 ASP A N 1
ATOM 3599 C CA . ASP A 1 472 ? 23.592 -6.607 -24.217 1.00 95.94 472 ASP A CA 1
ATOM 3600 C C . ASP A 1 472 ? 22.133 -6.915 -23.792 1.00 95.94 472 ASP A C 1
ATOM 3602 O O . ASP A 1 472 ? 21.482 -7.803 -24.343 1.00 95.94 472 ASP A O 1
ATOM 3606 N N . LEU A 1 473 ? 21.613 -6.218 -22.775 1.00 95.56 473 LEU A N 1
ATOM 3607 C CA . LEU A 1 473 ? 20.314 -6.498 -22.156 1.00 95.56 473 LEU A CA 1
ATOM 3608 C C . LEU A 1 473 ? 19.130 -6.309 -23.109 1.00 95.56 473 LEU A C 1
ATOM 3610 O O . LEU A 1 473 ? 18.143 -7.028 -22.971 1.00 95.56 473 LEU A O 1
ATOM 3614 N N . GLU A 1 474 ? 19.218 -5.416 -24.103 1.00 95.06 474 GLU A N 1
ATOM 3615 C CA . GLU A 1 474 ? 18.196 -5.318 -25.162 1.00 95.06 474 GLU A CA 1
ATOM 3616 C C . GLU A 1 474 ? 17.997 -6.663 -25.895 1.00 95.06 474 GLU A C 1
ATOM 3618 O O . GLU A 1 474 ? 16.889 -6.986 -26.321 1.00 95.06 474 GLU A O 1
ATOM 3623 N N . LEU A 1 475 ? 19.051 -7.478 -26.029 1.00 94.75 475 LEU A N 1
ATOM 3624 C CA . LEU A 1 475 ? 18.985 -8.797 -26.672 1.00 94.75 475 LEU A CA 1
ATOM 3625 C C . LEU A 1 475 ? 18.543 -9.915 -25.717 1.00 94.75 475 LEU A C 1
ATOM 3627 O O . LEU A 1 475 ? 18.306 -11.039 -26.166 1.00 94.75 475 LEU A O 1
ATOM 3631 N N . GLU A 1 476 ? 18.442 -9.614 -24.423 1.00 93.56 476 GLU A N 1
ATOM 3632 C CA . GLU A 1 476 ? 18.045 -10.539 -23.359 1.00 93.56 476 GLU A CA 1
ATOM 3633 C C . GLU A 1 476 ? 16.627 -10.260 -22.831 1.00 93.56 476 GLU A C 1
ATOM 3635 O O . GLU A 1 476 ? 16.218 -10.859 -21.838 1.00 93.56 476 GLU A O 1
ATOM 3640 N N . SER A 1 477 ? 15.863 -9.377 -23.489 1.00 94.00 477 SER A N 1
ATOM 3641 C CA . SER A 1 477 ? 14.472 -9.091 -23.129 1.00 94.00 477 SER A CA 1
ATOM 3642 C C . SER A 1 477 ? 13.583 -10.353 -23.113 1.00 94.00 477 SER A C 1
ATOM 3644 O O . SER A 1 477 ? 13.707 -11.201 -24.004 1.00 94.00 477 SER A O 1
ATOM 3646 N N . PRO A 1 478 ? 12.643 -10.465 -22.150 1.00 95.00 478 PRO A N 1
ATOM 3647 C CA . PRO A 1 478 ? 12.334 -9.480 -21.111 1.00 95.00 478 PRO A CA 1
ATOM 3648 C C . PRO A 1 478 ? 13.346 -9.482 -19.953 1.00 95.00 478 PRO A C 1
ATOM 3650 O O . PRO A 1 478 ? 13.740 -10.532 -19.444 1.00 95.00 478 PRO A O 1
ATOM 3653 N N . VAL A 1 479 ? 13.722 -8.290 -19.485 1.00 95.25 479 VAL A N 1
ATOM 3654 C CA . VAL A 1 479 ? 14.668 -8.114 -18.374 1.00 95.25 479 VAL A CA 1
ATOM 3655 C C . VAL A 1 479 ? 13.928 -7.786 -17.081 1.00 95.25 479 VAL A C 1
ATOM 3657 O O . VAL A 1 479 ? 13.249 -6.768 -16.987 1.00 95.25 479 VAL A O 1
ATOM 3660 N N . VAL A 1 480 ? 14.131 -8.598 -16.041 1.00 94.31 480 VAL A N 1
ATOM 3661 C CA . VAL A 1 480 ? 13.723 -8.241 -14.674 1.00 94.31 480 VAL A CA 1
ATOM 3662 C C . VAL A 1 480 ? 14.927 -7.669 -13.944 1.00 94.31 480 VAL A C 1
ATOM 3664 O O . VAL A 1 480 ? 15.842 -8.407 -13.567 1.00 94.31 480 VAL A O 1
ATOM 3667 N N . CYS A 1 481 ? 14.937 -6.352 -13.737 1.00 94.56 481 CYS A N 1
ATOM 3668 C CA . CYS A 1 481 ? 16.067 -5.615 -13.159 1.00 94.56 481 CYS A CA 1
ATOM 3669 C C . CYS A 1 481 ? 16.557 -6.233 -11.841 1.00 94.56 481 CYS A C 1
ATOM 3671 O O . CYS A 1 481 ? 17.756 -6.280 -11.563 1.00 94.56 481 CYS A O 1
ATOM 3673 N N . GLN A 1 482 ? 15.630 -6.774 -11.052 1.00 94.56 482 GLN A N 1
ATOM 3674 C CA . GLN A 1 482 ? 15.855 -7.339 -9.730 1.00 94.56 482 GLN A CA 1
ATOM 3675 C C . GLN A 1 482 ? 16.619 -8.661 -9.742 1.00 94.56 482 GLN A C 1
ATOM 3677 O O . GLN A 1 482 ? 17.120 -9.091 -8.701 1.00 94.56 482 GLN A O 1
ATOM 3682 N N . ARG A 1 483 ? 16.763 -9.298 -10.911 1.00 94.69 483 ARG A N 1
ATOM 3683 C CA . ARG A 1 483 ? 17.675 -10.431 -11.090 1.00 94.69 483 ARG A CA 1
ATOM 3684 C C . ARG A 1 483 ? 19.117 -10.024 -10.781 1.00 94.69 483 ARG A C 1
ATOM 3686 O O . ARG A 1 483 ? 19.861 -10.816 -10.205 1.00 94.69 483 ARG A O 1
ATOM 3693 N N . CYS A 1 484 ? 19.485 -8.792 -11.125 1.00 95.50 484 CYS A N 1
ATOM 3694 C CA . CYS A 1 484 ? 20.799 -8.225 -10.844 1.00 95.50 484 CYS A CA 1
ATOM 3695 C C . CYS A 1 484 ? 20.745 -7.267 -9.653 1.00 95.50 484 CYS A C 1
ATOM 3697 O O . CYS A 1 484 ? 21.575 -7.342 -8.765 1.00 95.50 484 CYS A O 1
ATOM 3699 N N . HIS A 1 485 ? 19.754 -6.390 -9.578 1.00 95.88 485 HIS A N 1
ATOM 3700 C CA . HIS A 1 485 ? 19.668 -5.364 -8.547 1.00 95.88 485 HIS A CA 1
ATOM 3701 C C . HIS A 1 485 ? 18.787 -5.823 -7.381 1.00 95.88 485 HIS A C 1
ATOM 3703 O O . HIS A 1 485 ? 17.565 -5.805 -7.466 1.00 95.88 485 HIS A O 1
ATOM 3709 N N . TYR A 1 486 ? 19.378 -6.227 -6.259 1.00 95.50 486 TYR A N 1
ATOM 3710 C CA . TYR A 1 486 ? 18.592 -6.719 -5.122 1.00 95.50 486 TYR A CA 1
ATOM 3711 C C . TYR A 1 486 ? 17.499 -5.738 -4.660 1.00 95.50 486 TYR A C 1
ATOM 3713 O O . TYR A 1 486 ? 17.715 -4.525 -4.610 1.00 95.50 486 TYR A O 1
ATOM 3721 N N . THR A 1 487 ? 16.353 -6.273 -4.243 1.00 93.31 487 THR A N 1
ATOM 3722 C CA . THR A 1 487 ? 15.351 -5.550 -3.455 1.00 93.31 487 THR A CA 1
ATOM 3723 C C . THR A 1 487 ? 14.734 -6.499 -2.428 1.00 93.31 487 THR A C 1
ATOM 3725 O O . THR A 1 487 ? 14.309 -7.590 -2.815 1.00 93.31 487 THR A O 1
ATOM 3728 N N . PRO A 1 488 ? 14.634 -6.110 -1.143 1.00 91.88 488 PRO A N 1
ATOM 3729 C CA . PRO A 1 488 ? 13.938 -6.920 -0.145 1.00 91.88 488 PRO A CA 1
ATOM 3730 C C . PRO A 1 488 ? 12.476 -7.220 -0.509 1.00 91.88 488 PRO A C 1
ATOM 3732 O O . PRO A 1 488 ? 11.956 -8.257 -0.124 1.00 91.88 488 PRO A O 1
ATOM 3735 N N . ALA A 1 489 ? 11.817 -6.352 -1.287 1.00 88.06 489 ALA A N 1
ATOM 3736 C CA . ALA A 1 489 ? 10.410 -6.520 -1.657 1.00 88.06 489 ALA A CA 1
ATOM 3737 C C . ALA A 1 489 ? 10.130 -7.771 -2.519 1.00 88.06 489 ALA A C 1
ATOM 3739 O O . ALA A 1 489 ? 9.024 -8.297 -2.477 1.00 88.06 489 ALA A O 1
ATOM 3740 N N . LEU A 1 490 ? 11.117 -8.254 -3.288 1.00 89.69 490 LEU A N 1
ATOM 3741 C CA . LEU A 1 490 ? 11.006 -9.481 -4.096 1.00 89.69 490 LEU A CA 1
ATOM 3742 C C . LEU A 1 490 ? 11.801 -10.654 -3.511 1.00 89.69 490 LEU A C 1
ATOM 3744 O O . LEU A 1 490 ? 11.844 -11.732 -4.107 1.00 89.69 490 LEU A O 1
ATOM 3748 N N . ASP A 1 491 ? 12.415 -10.476 -2.343 1.00 91.31 491 ASP A N 1
ATOM 3749 C CA . ASP A 1 491 ? 13.032 -11.570 -1.602 1.00 91.31 491 ASP A CA 1
ATOM 3750 C C . ASP A 1 491 ? 11.984 -12.270 -0.736 1.00 91.31 491 ASP A C 1
ATOM 3752 O O . ASP A 1 491 ? 11.999 -12.219 0.492 1.00 91.31 491 ASP A O 1
ATOM 3756 N N . LEU A 1 492 ? 11.026 -12.907 -1.413 1.00 88.25 492 LEU A N 1
ATOM 3757 C CA . LEU A 1 492 ? 9.843 -13.491 -0.783 1.00 88.25 492 LEU A CA 1
ATOM 3758 C C . LEU A 1 492 ? 10.212 -14.524 0.291 1.00 88.25 492 LEU A C 1
ATOM 3760 O O . LEU A 1 492 ? 9.527 -14.645 1.298 1.00 88.25 492 LEU A O 1
ATOM 3764 N N . ALA A 1 493 ? 11.303 -15.265 0.076 1.00 90.19 493 ALA A N 1
ATOM 3765 C CA . ALA A 1 493 ? 11.805 -16.266 1.012 1.00 90.19 493 ALA A CA 1
ATOM 3766 C C . ALA A 1 493 ? 12.847 -15.708 1.999 1.00 90.19 493 ALA A C 1
ATOM 3768 O O . ALA A 1 493 ? 13.375 -16.487 2.782 1.00 90.19 493 ALA A O 1
ATOM 3769 N N . GLN A 1 494 ? 13.137 -14.402 1.961 1.00 92.44 494 GLN A N 1
ATOM 3770 C CA . GLN A 1 494 ? 14.026 -13.674 2.877 1.00 92.44 494 GLN A CA 1
ATOM 3771 C C . GLN A 1 494 ? 15.466 -14.231 2.938 1.00 92.44 494 GLN A C 1
ATOM 3773 O O . GLN A 1 494 ? 16.132 -14.238 3.983 1.00 92.44 494 GLN A O 1
ATOM 3778 N N . LEU A 1 495 ? 15.963 -14.734 1.805 1.00 89.44 495 LEU A N 1
ATOM 3779 C CA . LEU A 1 495 ? 17.277 -15.375 1.697 1.00 89.44 495 LEU A CA 1
ATOM 3780 C C . LEU A 1 495 ? 18.433 -14.368 1.638 1.00 89.44 495 LEU A C 1
ATOM 3782 O O . LEU A 1 495 ? 19.576 -14.731 1.925 1.00 89.44 495 LEU A O 1
ATOM 3786 N N . GLY A 1 496 ? 18.137 -13.118 1.303 1.00 91.44 496 GLY A N 1
ATOM 3787 C CA . GLY A 1 496 ? 19.083 -12.062 1.005 1.00 91.44 496 GLY A CA 1
ATOM 3788 C C . GLY A 1 496 ? 19.444 -11.941 -0.474 1.00 91.44 496 GLY A C 1
ATOM 3789 O O . GLY A 1 496 ? 18.958 -12.703 -1.311 1.00 91.44 496 GLY A O 1
ATOM 3790 N N . PRO A 1 497 ? 20.351 -11.004 -0.813 1.00 93.44 497 PRO A N 1
ATOM 3791 C CA . PRO A 1 497 ? 20.976 -10.940 -2.123 1.00 93.44 497 PRO A CA 1
ATOM 3792 C C . PRO A 1 497 ? 21.710 -12.246 -2.430 1.00 93.44 497 PRO A C 1
ATOM 3794 O O . PRO A 1 497 ? 22.563 -12.676 -1.654 1.00 93.44 497 PRO A O 1
ATOM 3797 N N . LEU A 1 498 ? 21.417 -12.841 -3.585 1.00 93.31 498 LEU A N 1
ATOM 3798 C CA . LEU A 1 498 ? 22.084 -14.046 -4.082 1.00 93.31 498 LEU A CA 1
ATOM 3799 C C . LEU A 1 498 ? 22.825 -13.767 -5.395 1.00 93.31 498 LEU A C 1
ATOM 3801 O O . LEU A 1 498 ? 22.323 -13.052 -6.262 1.00 93.31 498 LEU A O 1
ATOM 3805 N N . GLY A 1 499 ? 24.011 -14.348 -5.568 1.00 93.00 499 GLY A N 1
ATOM 3806 C CA . GLY A 1 499 ? 24.843 -14.124 -6.750 1.00 93.00 499 GLY A CA 1
ATOM 3807 C C . GLY A 1 499 ? 25.692 -15.329 -7.165 1.00 93.00 499 GLY A C 1
ATOM 3808 O O . GLY A 1 499 ? 25.523 -16.441 -6.654 1.00 93.00 499 GLY A O 1
ATOM 3809 N N . PRO A 1 500 ? 26.642 -15.142 -8.097 1.00 88.38 500 PRO A N 1
ATOM 3810 C CA . PRO A 1 500 ? 27.570 -16.187 -8.501 1.00 88.38 500 PRO A CA 1
ATOM 3811 C C . PRO A 1 500 ? 28.309 -16.789 -7.309 1.00 88.38 500 PRO A C 1
ATOM 3813 O O . PRO A 1 500 ? 29.013 -16.101 -6.574 1.00 88.38 500 PRO A O 1
ATOM 3816 N N . GLY A 1 501 ? 28.181 -18.105 -7.153 1.00 85.19 501 GLY A N 1
ATOM 3817 C CA . GLY A 1 501 ? 28.752 -18.848 -6.028 1.00 85.19 501 GLY A CA 1
ATOM 3818 C C . GLY A 1 501 ? 27.705 -19.365 -5.043 1.00 85.19 501 GLY A C 1
ATOM 3819 O O . GLY A 1 501 ? 27.986 -20.340 -4.344 1.00 85.19 501 GLY A O 1
ATOM 3820 N N . ASP A 1 502 ? 26.489 -18.812 -5.055 1.00 89.81 502 ASP A N 1
ATOM 3821 C CA . ASP A 1 502 ? 25.378 -19.311 -4.249 1.00 89.81 502 ASP A CA 1
ATOM 3822 C C . ASP A 1 502 ? 24.613 -20.416 -4.987 1.00 89.81 502 ASP A C 1
ATOM 3824 O O . ASP A 1 502 ? 24.129 -20.242 -6.107 1.00 89.81 502 ASP A O 1
ATOM 3828 N N . GLY A 1 503 ? 24.434 -21.570 -4.336 1.00 88.50 503 GLY A N 1
ATOM 3829 C CA . GLY A 1 503 ? 23.713 -22.710 -4.922 1.00 88.50 503 GLY A CA 1
ATOM 3830 C C . GLY A 1 503 ? 22.228 -22.443 -5.206 1.00 88.50 503 GLY A C 1
ATOM 3831 O O . GLY A 1 503 ? 21.609 -23.187 -5.963 1.00 88.50 503 GLY A O 1
ATOM 3832 N N . LEU A 1 504 ? 21.669 -21.383 -4.612 1.00 90.19 504 LEU A N 1
ATOM 3833 C CA . LEU A 1 504 ? 20.281 -20.950 -4.784 1.00 90.19 504 LEU A CA 1
ATOM 3834 C C . LEU A 1 504 ? 20.143 -19.713 -5.678 1.00 90.19 504 LEU A C 1
ATOM 3836 O O . LEU A 1 504 ? 19.018 -19.279 -5.906 1.00 90.19 504 LEU A O 1
ATOM 3840 N N . ALA A 1 505 ? 21.236 -19.140 -6.198 1.00 92.75 505 ALA A N 1
ATOM 3841 C CA . ALA A 1 505 ? 21.162 -17.902 -6.974 1.00 92.75 505 ALA A CA 1
ATOM 3842 C C . ALA A 1 505 ? 20.245 -18.012 -8.190 1.00 92.75 505 ALA A C 1
ATOM 3844 O O . ALA A 1 505 ? 19.611 -17.027 -8.537 1.00 92.75 505 ALA A O 1
ATOM 3845 N N . ASN A 1 506 ? 20.152 -19.190 -8.814 1.00 93.62 506 ASN A N 1
ATOM 3846 C CA . ASN A 1 506 ? 19.322 -19.430 -9.998 1.00 93.62 506 ASN A CA 1
ATOM 3847 C C . ASN A 1 506 ? 19.490 -18.351 -11.092 1.00 93.62 506 ASN A C 1
ATOM 3849 O O . ASN A 1 506 ? 18.529 -17.863 -11.674 1.00 93.62 506 ASN A O 1
ATOM 3853 N N . GLY A 1 507 ? 20.735 -17.932 -11.343 1.00 91.56 507 GLY A N 1
ATOM 3854 C CA . GLY A 1 507 ? 21.051 -16.897 -12.331 1.00 91.56 507 GLY A CA 1
ATOM 3855 C C . GLY A 1 507 ? 20.948 -15.454 -11.828 1.00 91.56 507 GLY A C 1
ATOM 3856 O O . GLY A 1 507 ? 21.114 -14.547 -12.643 1.00 91.56 507 GLY A O 1
ATOM 3857 N N . ARG A 1 508 ? 20.691 -15.229 -10.533 1.00 94.56 508 ARG A N 1
ATOM 3858 C CA . ARG A 1 508 ? 20.804 -13.912 -9.889 1.00 94.56 508 ARG A CA 1
ATOM 3859 C C . ARG A 1 508 ? 22.257 -13.448 -9.770 1.00 94.56 508 ARG A C 1
ATOM 3861 O O . ARG A 1 508 ? 23.166 -14.263 -9.631 1.00 94.56 508 ARG A O 1
ATOM 3868 N N . GLU A 1 509 ? 22.430 -12.129 -9.784 1.00 94.38 509 GLU A N 1
ATOM 3869 C CA . GLU A 1 509 ? 23.709 -11.396 -9.724 1.00 94.38 509 GLU A CA 1
ATOM 3870 C C . GLU A 1 509 ? 23.706 -10.332 -8.605 1.00 94.38 509 GLU A C 1
ATOM 3872 O O . GLU A 1 509 ? 24.424 -9.336 -8.632 1.00 94.38 509 GLU A O 1
ATOM 3877 N N . GLN A 1 510 ? 22.884 -10.536 -7.579 1.00 95.69 510 GLN A N 1
ATOM 3878 C CA . GLN A 1 510 ? 22.519 -9.518 -6.591 1.00 95.69 510 GLN A CA 1
ATOM 3879 C C . GLN A 1 510 ? 23.625 -9.121 -5.615 1.00 95.69 510 GLN A C 1
ATOM 3881 O O . GLN A 1 510 ? 23.487 -8.141 -4.886 1.00 95.69 510 GLN A O 1
ATOM 3886 N N . THR A 1 511 ? 24.722 -9.870 -5.587 1.00 95.38 511 THR A N 1
ATOM 3887 C CA . THR A 1 511 ? 25.875 -9.583 -4.731 1.00 95.38 511 THR A CA 1
ATOM 3888 C C . THR A 1 511 ? 26.936 -8.741 -5.431 1.00 95.38 511 THR A C 1
ATOM 3890 O O . THR A 1 511 ? 27.824 -8.225 -4.760 1.00 95.38 511 THR A O 1
ATOM 3893 N N . THR A 1 512 ? 26.878 -8.580 -6.755 1.00 94.38 512 THR A N 1
ATOM 3894 C CA . THR A 1 512 ? 27.941 -7.926 -7.540 1.00 94.38 512 THR A CA 1
ATOM 3895 C C . THR A 1 512 ? 27.583 -6.502 -7.961 1.00 94.38 512 THR A C 1
ATOM 3897 O O . THR A 1 512 ? 28.470 -5.704 -8.271 1.00 94.38 512 THR A O 1
ATOM 3900 N N . VAL A 1 513 ? 26.300 -6.140 -7.914 1.00 94.69 513 VAL A N 1
ATOM 3901 C CA . VAL A 1 513 ? 25.804 -4.800 -8.244 1.00 94.69 513 VAL A CA 1
ATOM 3902 C C . VAL A 1 513 ? 24.946 -4.225 -7.120 1.00 94.69 513 VAL A C 1
ATOM 3904 O O . VAL A 1 513 ? 24.460 -4.934 -6.241 1.00 94.69 513 VAL A O 1
ATOM 3907 N N . ARG A 1 514 ? 24.785 -2.901 -7.128 1.00 96.19 514 ARG A N 1
ATOM 3908 C CA . ARG A 1 514 ? 24.002 -2.183 -6.113 1.00 96.19 514 ARG A CA 1
ATOM 3909 C C . ARG A 1 514 ? 22.517 -2.542 -6.201 1.00 96.19 514 ARG A C 1
ATOM 3911 O O . ARG A 1 514 ? 22.047 -2.966 -7.253 1.00 96.19 514 ARG A O 1
ATOM 3918 N N . SER A 1 515 ? 21.783 -2.341 -5.112 1.00 96.12 515 SER A N 1
ATOM 3919 C CA . SER A 1 515 ? 20.344 -2.610 -5.022 1.00 96.12 515 SER A CA 1
ATOM 3920 C C . SER A 1 515 ? 19.534 -1.770 -6.021 1.00 96.12 515 SER A C 1
ATOM 3922 O O . SER A 1 515 ? 20.007 -0.731 -6.498 1.00 96.12 515 SER A O 1
ATOM 3924 N N . MET A 1 516 ? 18.274 -2.159 -6.252 1.00 94.88 516 MET A N 1
ATOM 3925 C CA . MET A 1 516 ? 17.345 -1.355 -7.056 1.00 94.88 516 MET A CA 1
ATOM 3926 C C . MET A 1 516 ? 17.142 0.045 -6.484 1.00 94.88 516 MET A C 1
ATOM 3928 O O . MET A 1 516 ? 17.124 1.018 -7.237 1.00 94.88 516 MET A O 1
ATOM 3932 N N . SER A 1 517 ? 17.032 0.171 -5.159 1.00 94.50 517 SER A N 1
ATOM 3933 C CA . SER A 1 517 ? 16.845 1.480 -4.530 1.00 94.50 517 SER A CA 1
ATOM 3934 C C . SER A 1 517 ? 18.033 2.398 -4.803 1.00 94.50 517 SER A C 1
ATOM 3936 O O . SER A 1 517 ? 17.840 3.560 -5.150 1.00 94.50 517 SER A O 1
ATOM 3938 N N . ASN A 1 518 ? 19.262 1.887 -4.703 1.00 95.38 518 ASN A N 1
ATOM 3939 C CA . ASN A 1 518 ? 20.455 2.691 -4.940 1.00 95.38 518 ASN A CA 1
ATOM 3940 C C . ASN A 1 518 ? 20.525 3.185 -6.390 1.00 95.38 518 ASN A C 1
ATOM 3942 O O . ASN A 1 518 ? 20.688 4.381 -6.643 1.00 95.38 518 ASN A O 1
ATOM 3946 N N . VAL A 1 519 ? 20.391 2.264 -7.353 1.00 94.38 519 VAL A N 1
ATOM 3947 C CA . VAL A 1 519 ? 20.568 2.595 -8.775 1.00 94.38 519 VAL A CA 1
ATOM 3948 C C . VAL A 1 519 ? 19.444 3.467 -9.316 1.00 94.38 519 VAL A C 1
ATOM 3950 O O . VAL A 1 519 ? 19.702 4.273 -10.206 1.00 94.38 519 VAL A O 1
ATOM 3953 N N . MET A 1 520 ? 18.238 3.377 -8.749 1.00 94.00 520 MET A N 1
ATOM 3954 C CA . MET A 1 520 ? 17.141 4.279 -9.085 1.00 94.00 520 MET A CA 1
ATOM 3955 C C . MET A 1 520 ? 17.301 5.622 -8.376 1.00 94.00 520 MET A C 1
ATOM 3957 O O . MET A 1 520 ? 17.462 6.648 -9.034 1.00 94.00 520 MET A O 1
ATOM 3961 N N . HIS A 1 521 ? 17.323 5.649 -7.047 1.00 95.25 521 HIS A N 1
ATOM 3962 C CA . HIS A 1 521 ? 17.214 6.904 -6.312 1.00 95.25 521 HIS A CA 1
ATOM 3963 C C . HIS A 1 521 ? 18.502 7.737 -6.347 1.00 95.25 521 HIS A C 1
ATOM 3965 O O . HIS A 1 521 ? 18.458 8.912 -6.716 1.00 95.25 521 HIS A O 1
ATOM 3971 N N . SER A 1 522 ? 19.671 7.149 -6.052 1.00 92.94 522 SER A N 1
ATOM 3972 C CA . SER A 1 522 ? 20.934 7.907 -6.045 1.00 92.94 522 SER A CA 1
ATOM 3973 C C . SER A 1 522 ? 21.317 8.414 -7.429 1.00 92.94 522 SER A C 1
ATOM 3975 O O . SER A 1 522 ? 21.854 9.516 -7.551 1.00 92.94 522 SER A O 1
ATOM 3977 N N . HIS A 1 523 ? 21.063 7.624 -8.478 1.00 92.25 523 HIS A N 1
ATOM 3978 C CA . HIS A 1 523 ? 21.362 8.058 -9.837 1.00 92.25 523 HIS A CA 1
ATOM 3979 C C . HIS A 1 523 ? 20.479 9.242 -10.222 1.00 92.25 523 HIS A C 1
ATOM 3981 O O . HIS A 1 523 ? 21.010 10.318 -10.503 1.00 92.25 523 HIS A O 1
ATOM 3987 N N . HIS A 1 524 ? 19.156 9.066 -10.167 1.00 93.56 524 HIS A N 1
ATOM 3988 C CA . HIS A 1 524 ? 18.196 10.071 -10.611 1.00 93.56 524 HIS A CA 1
ATOM 3989 C C . HIS A 1 524 ? 18.224 11.331 -9.745 1.00 93.56 524 HIS A C 1
ATOM 3991 O O . HIS A 1 524 ? 18.250 12.431 -10.293 1.00 93.56 524 HIS A O 1
ATOM 3997 N N . GLY A 1 525 ? 18.356 11.200 -8.421 1.00 93.50 525 GLY A N 1
ATOM 3998 C CA . GLY A 1 525 ? 18.473 12.343 -7.509 1.00 93.50 525 GLY A CA 1
ATOM 3999 C C . GLY A 1 525 ? 19.707 13.222 -7.755 1.00 93.50 525 GLY A C 1
ATOM 4000 O O . GLY A 1 525 ? 19.742 14.373 -7.329 1.00 93.50 525 GLY A O 1
ATOM 4001 N N . SER A 1 526 ? 20.720 12.713 -8.469 1.00 92.50 526 SER A N 1
ATOM 4002 C CA . SER A 1 526 ? 21.936 13.464 -8.819 1.00 92.50 526 SER A CA 1
ATOM 4003 C C . SER A 1 526 ? 21.902 14.116 -10.208 1.00 92.50 526 SER A C 1
ATOM 4005 O O . SER A 1 526 ? 22.781 14.924 -10.529 1.00 92.50 526 SER A O 1
ATOM 4007 N N . LEU A 1 527 ? 20.917 13.763 -11.043 1.00 92.38 527 LEU A N 1
ATOM 4008 C CA . LEU A 1 527 ? 20.836 14.229 -12.424 1.00 92.38 527 LEU A CA 1
ATOM 4009 C C . LEU A 1 527 ? 20.537 15.724 -12.493 1.00 92.38 527 LEU A C 1
ATOM 4011 O O . LEU A 1 527 ? 19.785 16.280 -11.692 1.00 92.38 527 LEU A O 1
ATOM 4015 N N . ARG A 1 528 ? 21.124 16.372 -13.502 1.00 91.12 528 ARG A N 1
ATOM 4016 C CA . ARG A 1 528 ? 20.931 17.794 -13.781 1.00 91.12 528 ARG A CA 1
ATOM 4017 C C . ARG A 1 528 ? 20.483 18.020 -15.217 1.00 91.12 528 ARG A C 1
ATOM 4019 O O . ARG A 1 528 ? 20.969 17.346 -16.126 1.00 91.12 528 ARG A O 1
ATOM 4026 N N . ASN A 1 529 ? 19.588 18.983 -15.407 1.00 85.56 529 ASN A N 1
ATOM 4027 C CA . ASN A 1 529 ? 19.140 19.423 -16.726 1.00 85.56 529 ASN A CA 1
ATOM 4028 C C . ASN A 1 529 ? 20.247 20.212 -17.461 1.00 85.56 529 ASN A C 1
ATOM 4030 O O . ASN A 1 529 ? 21.334 20.465 -16.927 1.00 85.56 529 ASN A O 1
ATOM 4034 N N . ALA A 1 530 ? 19.980 20.628 -18.702 1.00 83.12 530 ALA A N 1
ATOM 4035 C CA . ALA A 1 530 ? 20.930 21.399 -19.512 1.00 83.12 530 ALA A CA 1
ATOM 4036 C C . ALA A 1 530 ? 21.321 22.761 -18.895 1.00 83.12 530 ALA A C 1
ATOM 4038 O O . ALA A 1 530 ? 22.368 23.317 -19.234 1.00 83.12 530 ALA A O 1
ATOM 4039 N N . GLN A 1 531 ? 20.499 23.293 -17.990 1.00 86.25 531 GLN A N 1
ATOM 4040 C CA . GLN A 1 531 ? 20.709 24.543 -17.259 1.00 86.25 531 GLN A CA 1
ATOM 4041 C C . GLN A 1 531 ? 21.532 24.341 -15.973 1.00 86.25 531 GLN A C 1
ATOM 4043 O O . GLN A 1 531 ? 21.927 25.317 -15.337 1.00 86.25 531 GLN A O 1
ATOM 4048 N N . GLY A 1 532 ? 21.855 23.093 -15.615 1.00 88.44 532 GLY A N 1
ATOM 4049 C CA . GLY A 1 532 ? 22.621 22.738 -14.419 1.00 88.44 532 GLY A CA 1
ATOM 4050 C C . GLY A 1 532 ? 21.781 22.627 -13.142 1.00 88.44 532 GLY A C 1
ATOM 4051 O O . GLY A 1 532 ? 22.343 22.417 -12.063 1.00 88.44 532 GLY A O 1
ATOM 4052 N N . GLU A 1 533 ? 20.460 22.739 -13.240 1.00 89.56 533 GLU A N 1
ATOM 4053 C CA . GLU A 1 533 ? 19.516 22.555 -12.134 1.00 89.56 533 GLU A CA 1
ATOM 4054 C C . GLU A 1 533 ? 19.243 21.063 -11.931 1.00 89.56 533 GLU A C 1
ATOM 4056 O O . GLU A 1 533 ? 19.435 20.277 -12.858 1.00 89.56 533 GLU A O 1
ATOM 4061 N N . LEU A 1 534 ? 18.829 20.653 -10.728 1.00 90.38 534 LEU A N 1
ATOM 4062 C CA . LEU A 1 534 ? 18.432 19.261 -10.496 1.00 90.38 534 LEU A CA 1
ATOM 4063 C C . LEU A 1 534 ? 17.244 18.914 -11.394 1.00 90.38 534 LEU A C 1
ATOM 4065 O O . LEU A 1 534 ? 16.303 19.697 -11.499 1.00 90.38 534 LEU A O 1
ATOM 4069 N N . LEU A 1 535 ? 17.303 17.747 -12.038 1.00 90.12 535 LEU A N 1
ATOM 4070 C CA . LEU A 1 535 ? 16.213 17.277 -12.892 1.00 90.12 535 LEU A CA 1
ATOM 4071 C C . LEU A 1 535 ? 14.941 17.021 -12.070 1.00 90.12 535 LEU A C 1
ATOM 4073 O O . LEU A 1 535 ? 13.846 17.328 -12.526 1.00 90.12 535 LEU A O 1
ATOM 4077 N N . PHE A 1 536 ? 15.116 16.514 -10.850 1.00 90.94 536 PHE A N 1
ATOM 4078 C CA . PHE A 1 536 ? 14.059 16.333 -9.864 1.00 90.94 536 PHE A CA 1
ATOM 4079 C C . PHE A 1 536 ? 14.239 17.394 -8.767 1.00 90.94 536 PHE A C 1
ATOM 4081 O O . PHE A 1 536 ? 15.239 17.344 -8.043 1.00 90.94 536 PHE A O 1
ATOM 4088 N N . PRO A 1 537 ? 13.349 18.397 -8.674 1.00 87.75 537 PRO A N 1
ATOM 4089 C CA . PRO A 1 537 ? 13.475 19.467 -7.689 1.00 87.75 537 PRO A CA 1
ATOM 4090 C C . PRO A 1 537 ? 13.263 18.959 -6.254 1.00 87.75 537 PRO A C 1
ATOM 4092 O O . PRO A 1 537 ? 12.604 17.949 -6.029 1.00 87.75 537 PRO A O 1
ATOM 4095 N N . ALA A 1 538 ? 13.806 19.671 -5.266 1.00 84.88 538 ALA A N 1
ATOM 4096 C CA . ALA A 1 538 ? 13.473 19.420 -3.863 1.00 84.88 538 ALA A CA 1
ATOM 4097 C C . ALA A 1 538 ? 12.072 19.966 -3.546 1.00 84.88 538 ALA A C 1
ATOM 4099 O O . ALA A 1 538 ? 11.662 20.977 -4.120 1.00 84.88 538 ALA A O 1
ATOM 4100 N N . MET A 1 539 ? 11.353 19.307 -2.637 1.00 86.81 539 MET A N 1
ATOM 4101 C CA . MET A 1 539 ? 10.063 19.788 -2.147 1.00 86.81 539 MET A CA 1
ATOM 4102 C C . MET A 1 539 ? 10.245 20.871 -1.089 1.00 86.81 539 MET A C 1
ATOM 4104 O O . MET A 1 539 ? 11.178 20.821 -0.287 1.00 86.81 539 MET A O 1
ATOM 4108 N N . ASP A 1 540 ? 9.333 21.842 -1.076 1.00 87.31 540 ASP A N 1
ATOM 4109 C CA . ASP A 1 540 ? 9.288 22.821 0.004 1.00 87.31 540 ASP A CA 1
ATOM 4110 C C . ASP A 1 540 ? 8.897 22.129 1.328 1.00 87.31 540 ASP A C 1
ATOM 4112 O O . ASP A 1 540 ? 8.034 21.236 1.320 1.00 87.31 540 ASP A O 1
ATOM 4116 N N . PRO A 1 541 ? 9.496 22.534 2.470 1.00 88.69 541 PRO A N 1
ATOM 4117 C CA . PRO A 1 541 ? 9.173 21.967 3.775 1.00 88.69 541 PRO A CA 1
ATOM 4118 C C . PRO A 1 541 ? 7.669 22.023 4.071 1.00 88.69 541 PRO A C 1
ATOM 4120 O O . PRO A 1 541 ? 7.003 22.969 3.644 1.00 88.69 541 PRO A O 1
ATOM 4123 N N . PRO A 1 542 ? 7.116 21.066 4.837 1.00 91.00 542 PRO A N 1
ATOM 4124 C CA . PRO A 1 542 ? 5.680 21.011 5.125 1.00 91.00 542 PRO A CA 1
ATOM 4125 C C . PRO A 1 542 ? 5.164 22.259 5.859 1.00 91.00 542 PRO A C 1
ATOM 4127 O O . PRO A 1 542 ? 3.988 22.614 5.735 1.00 91.00 542 PRO A O 1
ATOM 4130 N N . VAL A 1 543 ? 6.046 22.943 6.592 1.00 89.62 543 VAL A N 1
ATOM 4131 C CA . VAL A 1 543 ? 5.781 24.206 7.284 1.00 89.62 543 VAL A CA 1
ATOM 4132 C C . VAL A 1 543 ? 6.906 25.186 6.967 1.00 89.62 543 VAL A C 1
ATOM 4134 O O . VAL A 1 543 ? 8.083 24.839 7.044 1.00 89.62 543 VAL A O 1
ATOM 4137 N N . ASP A 1 544 ? 6.551 26.416 6.605 1.00 85.12 544 ASP A N 1
ATOM 4138 C CA . ASP A 1 544 ? 7.519 27.462 6.299 1.00 85.12 544 ASP A CA 1
ATOM 4139 C C . ASP A 1 544 ? 8.192 28.036 7.562 1.00 85.12 544 ASP A C 1
ATOM 4141 O O . ASP A 1 544 ? 7.782 27.803 8.700 1.00 85.12 544 ASP A O 1
ATOM 4145 N N . SER A 1 545 ? 9.217 28.872 7.369 1.00 82.62 545 SER A N 1
ATOM 4146 C CA . SER A 1 545 ? 9.952 29.519 8.474 1.00 82.62 545 SER A CA 1
ATOM 4147 C C . SER A 1 545 ? 9.104 30.418 9.393 1.00 82.62 545 SER A C 1
ATOM 4149 O O . SER A 1 545 ? 9.591 30.879 10.425 1.00 82.62 545 SER A O 1
ATOM 4151 N N . THR A 1 546 ? 7.861 30.715 9.010 1.00 84.06 546 THR A N 1
ATOM 4152 C CA . THR A 1 546 ? 6.908 31.523 9.780 1.00 84.06 546 THR A CA 1
ATOM 4153 C C . THR A 1 546 ? 5.830 30.685 10.469 1.00 84.06 546 THR A C 1
ATOM 4155 O O . THR A 1 546 ? 5.003 31.249 11.184 1.00 84.06 546 THR A O 1
ATOM 4158 N N . GLY A 1 547 ? 5.865 29.359 10.309 1.00 82.88 547 GLY A N 1
ATOM 4159 C CA . GLY A 1 547 ? 4.919 28.429 10.917 1.00 82.88 547 GLY A CA 1
ATOM 4160 C C . GLY A 1 547 ? 3.659 28.179 10.086 1.00 82.88 547 GLY A C 1
ATOM 4161 O O . GLY A 1 547 ? 2.725 27.558 10.593 1.00 82.88 547 GLY A O 1
ATOM 4162 N N . ASN A 1 548 ? 3.596 28.654 8.837 1.00 88.19 548 ASN A N 1
ATOM 4163 C CA . ASN A 1 548 ? 2.446 28.401 7.969 1.00 88.19 548 ASN A CA 1
ATOM 4164 C C . ASN A 1 548 ? 2.629 27.089 7.191 1.00 88.19 548 ASN A C 1
ATOM 4166 O O . ASN A 1 548 ? 3.749 26.794 6.774 1.00 88.19 548 ASN A O 1
ATOM 4170 N N . PRO A 1 549 ? 1.551 26.319 6.948 1.00 90.06 549 PRO A N 1
ATOM 4171 C CA . PRO A 1 549 ? 1.617 25.177 6.043 1.00 90.06 549 PRO A CA 1
ATOM 4172 C C . PRO A 1 549 ? 2.073 25.603 4.644 1.00 90.06 549 PRO A C 1
ATOM 4174 O O . PRO A 1 549 ? 1.741 26.702 4.189 1.00 90.06 549 PRO A O 1
ATOM 4177 N N . ARG A 1 550 ? 2.785 24.713 3.946 1.00 90.56 550 ARG A N 1
ATOM 4178 C CA . ARG A 1 550 ? 3.148 24.920 2.537 1.00 90.56 550 ARG A CA 1
ATOM 4179 C C . ARG A 1 550 ? 1.928 25.071 1.629 1.00 90.56 550 ARG A C 1
ATOM 4181 O O . ARG A 1 550 ? 0.834 24.597 1.938 1.00 90.56 550 ARG A O 1
ATOM 4188 N N . ASP A 1 551 ? 2.144 25.678 0.465 1.00 88.88 551 ASP A N 1
ATOM 4189 C CA . ASP A 1 551 ? 1.128 25.743 -0.582 1.00 88.88 551 ASP A CA 1
ATOM 4190 C C . ASP A 1 551 ? 0.860 24.348 -1.168 1.00 88.88 551 ASP A C 1
ATOM 4192 O O . ASP A 1 551 ? 1.765 23.677 -1.667 1.00 88.88 551 ASP A O 1
ATOM 4196 N N . ALA A 1 552 ? -0.394 23.900 -1.093 1.00 85.38 552 ALA A N 1
ATOM 4197 C CA . ALA A 1 552 ? -0.768 22.547 -1.493 1.00 85.38 552 ALA A CA 1
ATOM 4198 C C . ALA A 1 552 ? -0.647 22.311 -3.008 1.00 85.38 552 ALA A C 1
ATOM 4200 O O . ALA A 1 552 ? -0.317 21.200 -3.422 1.00 85.38 552 ALA A O 1
ATOM 4201 N N . LEU A 1 553 ? -0.892 23.337 -3.832 1.00 84.50 553 LEU A N 1
ATOM 4202 C CA . LEU A 1 553 ? -0.819 23.214 -5.288 1.00 84.50 553 LEU A CA 1
ATOM 4203 C C . LEU A 1 553 ? 0.637 23.097 -5.734 1.00 84.50 553 LEU A C 1
ATOM 4205 O O . LEU A 1 553 ? 0.991 22.155 -6.438 1.00 84.50 553 LEU A O 1
ATOM 4209 N N . GLN A 1 554 ? 1.494 23.994 -5.252 1.00 86.12 554 GLN A N 1
ATOM 4210 C CA . GLN A 1 554 ? 2.926 23.955 -5.529 1.00 86.12 554 GLN A CA 1
ATOM 4211 C C . GLN A 1 554 ? 3.549 22.636 -5.048 1.00 86.12 554 GLN A C 1
ATOM 4213 O O . GLN A 1 554 ? 4.339 22.015 -5.760 1.00 86.12 554 GLN A O 1
ATOM 4218 N N . ALA A 1 555 ? 3.174 22.167 -3.855 1.00 85.81 555 ALA A N 1
ATOM 4219 C CA . ALA A 1 555 ? 3.673 20.906 -3.321 1.00 85.81 555 ALA A CA 1
ATOM 4220 C C . ALA A 1 555 ? 3.241 19.702 -4.178 1.00 85.81 555 ALA A C 1
ATOM 4222 O O . ALA A 1 555 ? 4.043 18.795 -4.415 1.00 85.81 555 ALA A O 1
ATOM 4223 N N . ARG A 1 556 ? 2.006 19.716 -4.702 1.00 85.06 556 ARG A N 1
ATOM 4224 C CA . ARG A 1 556 ? 1.518 18.703 -5.645 1.00 85.06 556 ARG A CA 1
ATOM 4225 C C . ARG A 1 556 ? 2.277 18.738 -6.971 1.00 85.06 556 ARG A C 1
ATOM 4227 O O . ARG A 1 556 ? 2.686 17.680 -7.440 1.00 85.06 556 ARG A O 1
ATOM 4234 N N . GLU A 1 557 ? 2.521 19.915 -7.543 1.00 87.06 557 GLU A N 1
ATOM 4235 C CA . GLU A 1 557 ? 3.312 20.059 -8.775 1.00 87.06 557 GLU A CA 1
ATOM 4236 C C . GLU A 1 557 ? 4.726 19.484 -8.608 1.00 87.06 557 GLU A C 1
ATOM 4238 O O . GLU A 1 557 ? 5.215 18.750 -9.470 1.00 87.06 557 GLU A O 1
ATOM 4243 N N . VAL A 1 558 ? 5.377 19.761 -7.472 1.00 88.06 558 VAL A N 1
ATOM 4244 C CA . VAL A 1 558 ? 6.701 19.202 -7.172 1.00 88.06 558 VAL A CA 1
ATOM 4245 C C . VAL A 1 558 ? 6.632 17.691 -6.971 1.00 88.06 558 VAL A C 1
ATOM 4247 O O . VAL A 1 558 ? 7.496 16.977 -7.478 1.00 88.06 558 VAL A O 1
ATOM 4250 N N . LEU A 1 559 ? 5.611 17.170 -6.285 1.00 89.44 559 LEU A N 1
ATOM 4251 C CA . LEU A 1 559 ? 5.421 15.725 -6.134 1.00 89.44 559 LEU A CA 1
ATOM 4252 C C . LEU A 1 559 ? 5.263 15.028 -7.493 1.00 89.44 559 LEU A C 1
ATOM 4254 O O . LEU A 1 559 ? 5.916 14.014 -7.753 1.00 89.44 559 LEU A O 1
ATOM 4258 N N . GLU A 1 560 ? 4.460 15.612 -8.384 1.00 87.75 560 GLU A N 1
ATOM 4259 C CA . GLU A 1 560 ? 4.285 15.142 -9.757 1.00 87.75 560 GLU A CA 1
ATOM 4260 C C . GLU A 1 560 ? 5.567 15.220 -10.576 1.00 87.75 560 GLU A C 1
ATOM 4262 O O . GLU A 1 560 ? 5.790 14.360 -11.421 1.00 87.75 560 GLU A O 1
ATOM 4267 N N . ALA A 1 561 ? 6.424 16.211 -10.332 1.00 86.88 561 ALA A N 1
ATOM 4268 C CA . ALA A 1 561 ? 7.729 16.349 -10.973 1.00 86.88 561 ALA A CA 1
ATOM 4269 C C . ALA A 1 561 ? 8.835 15.491 -10.327 1.00 86.88 561 ALA A C 1
ATOM 4271 O O . ALA A 1 561 ? 9.949 15.468 -10.846 1.00 86.88 561 ALA A O 1
ATOM 4272 N N . THR A 1 562 ? 8.560 14.803 -9.211 1.00 89.81 562 THR A N 1
ATOM 4273 C CA . THR A 1 562 ? 9.550 14.049 -8.423 1.00 89.81 562 THR A CA 1
ATOM 4274 C C . THR A 1 562 ? 9.145 12.590 -8.238 1.00 89.81 562 THR A C 1
ATOM 4276 O O . THR A 1 562 ? 9.311 11.792 -9.157 1.00 89.81 562 THR A O 1
ATOM 4279 N N . CYS A 1 563 ? 8.619 12.217 -7.071 1.00 91.69 563 CYS A N 1
ATOM 4280 C CA . CYS A 1 563 ? 8.351 10.832 -6.695 1.00 91.69 563 CYS A CA 1
ATOM 4281 C C . CYS A 1 563 ? 7.358 10.162 -7.657 1.00 91.69 563 CYS A C 1
ATOM 4283 O O . CYS A 1 563 ? 7.549 9.004 -8.021 1.00 91.69 563 CYS A O 1
ATOM 4285 N N . TYR A 1 564 ? 6.350 10.896 -8.141 1.00 90.62 564 TYR A N 1
ATOM 4286 C CA . TYR A 1 564 ? 5.328 10.371 -9.061 1.00 90.62 564 TYR A CA 1
ATOM 4287 C C . TYR A 1 564 ? 5.772 10.269 -10.524 1.00 90.62 564 TYR A C 1
ATOM 4289 O O . TYR A 1 564 ? 4.985 9.913 -11.399 1.00 90.62 564 TYR A O 1
ATOM 4297 N N . GLN A 1 565 ? 7.043 10.553 -10.812 1.00 88.56 565 GLN A N 1
ATOM 4298 C CA . GLN A 1 565 ? 7.643 10.156 -12.085 1.00 88.56 565 GLN A CA 1
ATOM 4299 C C . GLN A 1 565 ? 7.919 8.649 -12.132 1.00 88.56 565 GLN A C 1
ATOM 4301 O O . GLN A 1 565 ? 7.901 8.071 -13.214 1.00 88.56 565 GLN A O 1
ATOM 4306 N N . CYS A 1 566 ? 8.132 8.012 -10.976 1.00 89.19 566 CYS A N 1
ATOM 4307 C CA . CYS A 1 566 ? 8.485 6.592 -10.893 1.00 89.19 566 CYS A CA 1
ATOM 4308 C C . CYS A 1 566 ? 7.510 5.778 -10.036 1.00 89.19 566 CYS A C 1
ATOM 4310 O O . CYS A 1 566 ? 7.326 4.594 -10.292 1.00 89.19 566 CYS A O 1
ATOM 4312 N N . HIS A 1 567 ? 6.897 6.394 -9.024 1.00 91.44 567 HIS A N 1
ATOM 4313 C CA . HIS A 1 567 ? 5.900 5.751 -8.175 1.00 91.44 567 HIS A CA 1
ATOM 4314 C C . HIS A 1 567 ? 4.475 6.065 -8.645 1.00 91.44 567 HIS A C 1
ATOM 4316 O O . HIS A 1 567 ? 4.235 7.168 -9.145 1.00 91.44 567 HIS A O 1
ATOM 4322 N N . PRO A 1 568 ? 3.512 5.156 -8.415 1.00 88.44 568 PRO A N 1
ATOM 4323 C CA . PRO A 1 568 ? 2.115 5.391 -8.758 1.00 88.44 568 PRO A CA 1
ATOM 4324 C C . PRO A 1 568 ? 1.564 6.639 -8.071 1.00 88.44 568 PRO A C 1
ATOM 4326 O O . PRO A 1 568 ? 1.647 6.770 -6.846 1.00 88.44 568 PRO A O 1
ATOM 4329 N N . GLY A 1 569 ? 0.977 7.568 -8.818 1.00 85.25 569 GLY A N 1
ATOM 4330 C CA . GLY A 1 569 ? 0.601 8.835 -8.206 1.00 85.25 569 GLY A CA 1
ATOM 4331 C C . GLY A 1 569 ? 0.018 9.896 -9.114 1.00 85.25 569 GLY A C 1
ATOM 4332 O O . GLY A 1 569 ? -0.867 10.630 -8.684 1.00 85.25 569 GLY A O 1
ATOM 4333 N N . ARG A 1 570 ? 0.461 9.974 -10.369 1.00 80.19 570 ARG A N 1
ATOM 4334 C CA . ARG A 1 570 ? -0.060 10.965 -11.318 1.00 80.19 570 ARG A CA 1
ATOM 4335 C C . ARG A 1 570 ? -1.508 10.680 -11.698 1.00 80.19 570 ARG A C 1
ATOM 4337 O O . ARG A 1 570 ? -2.291 11.615 -11.842 1.00 80.19 570 ARG A O 1
ATOM 4344 N N . ARG A 1 571 ? -1.862 9.403 -11.827 1.00 83.12 571 ARG A N 1
ATOM 4345 C CA . ARG A 1 571 ? -3.226 8.950 -12.105 1.00 83.12 571 ARG A CA 1
ATOM 4346 C C . ARG A 1 571 ? -3.806 8.099 -11.010 1.00 83.12 571 ARG A C 1
ATOM 4348 O O . ARG A 1 571 ? -5.026 8.027 -10.931 1.00 83.12 571 ARG A O 1
ATOM 4355 N N . THR A 1 572 ? -2.981 7.428 -10.208 1.00 86.31 572 THR A N 1
ATOM 4356 C CA . THR A 1 572 ? -3.498 6.493 -9.206 1.00 86.31 572 THR A CA 1
ATOM 4357 C C . THR A 1 572 ? -3.487 7.035 -7.786 1.00 86.31 572 THR A C 1
ATOM 4359 O O . THR A 1 572 ? -4.317 6.576 -7.027 1.00 86.31 572 THR A O 1
ATOM 4362 N N . ASP A 1 573 ? -2.623 7.996 -7.434 1.00 87.06 573 ASP A N 1
ATOM 4363 C CA . ASP A 1 573 ? -2.399 8.518 -6.064 1.00 87.06 573 ASP A CA 1
ATOM 4364 C C . ASP A 1 573 ? -2.092 7.447 -5.009 1.00 87.06 573 ASP A C 1
ATOM 4366 O O . ASP A 1 573 ? -2.903 7.180 -4.125 1.00 87.06 573 ASP A O 1
ATOM 4370 N N . CYS A 1 574 ? -0.891 6.855 -5.041 1.00 89.31 574 CYS A N 1
ATOM 4371 C CA . CYS A 1 574 ? -0.477 5.904 -4.000 1.00 89.31 574 CYS A CA 1
ATOM 4372 C C . CYS A 1 574 ? -0.686 6.469 -2.581 1.00 89.31 574 CYS A C 1
ATOM 4374 O O . CYS A 1 574 ? -1.296 5.814 -1.733 1.00 89.31 574 CYS A O 1
ATOM 4376 N N . LEU A 1 575 ? -0.251 7.717 -2.360 1.00 91.19 575 LEU A N 1
ATOM 4377 C CA . LEU A 1 575 ? -0.467 8.440 -1.111 1.00 91.19 575 LEU A CA 1
ATOM 4378 C C . LEU A 1 575 ? -1.861 9.072 -1.090 1.00 91.19 575 LEU A C 1
ATOM 4380 O O . LEU A 1 575 ? -2.122 10.063 -1.770 1.00 91.19 575 LEU A O 1
ATOM 4384 N N . ARG A 1 576 ? -2.728 8.522 -0.245 1.00 92.06 576 ARG A N 1
ATOM 4385 C CA . ARG A 1 576 ? -4.103 8.974 -0.022 1.00 92.06 576 ARG A CA 1
ATOM 4386 C C . ARG A 1 576 ? -4.441 8.905 1.472 1.00 92.06 576 ARG A C 1
ATOM 4388 O O . ARG A 1 576 ? -3.559 8.846 2.329 1.00 92.06 576 ARG A O 1
ATOM 4395 N N . GLY A 1 577 ? -5.722 8.973 1.818 1.00 92.81 577 GLY A N 1
ATOM 4396 C CA . GLY A 1 577 ? -6.134 8.831 3.214 1.00 92.81 577 GLY A CA 1
ATOM 4397 C C . GLY A 1 577 ? -5.908 10.086 4.063 1.00 92.81 577 GLY A C 1
ATOM 4398 O O . GLY A 1 577 ? -5.824 11.212 3.560 1.00 92.81 577 GLY A O 1
ATOM 4399 N N . ALA A 1 578 ? -5.825 9.888 5.377 1.00 93.38 578 ALA A N 1
ATOM 4400 C CA . ALA A 1 578 ? -5.830 10.949 6.376 1.00 93.38 578 ALA A CA 1
ATOM 4401 C C . ALA A 1 578 ? -4.569 11.822 6.335 1.00 93.38 578 ALA A C 1
ATOM 4403 O O . ALA A 1 578 ? -4.666 13.035 6.510 1.00 93.38 578 ALA A O 1
ATOM 4404 N N . MET A 1 579 ? -3.400 11.224 6.082 1.00 93.06 579 MET A N 1
ATOM 4405 C CA . MET A 1 579 ? -2.125 11.950 6.006 1.00 93.06 579 MET A CA 1
ATOM 4406 C C . MET A 1 579 ? -2.054 12.821 4.750 1.00 93.06 579 MET A C 1
ATOM 4408 O O . MET A 1 579 ? -1.756 14.009 4.854 1.00 93.06 579 MET A O 1
ATOM 4412 N N . ALA A 1 580 ? -2.435 12.274 3.589 1.00 90.94 580 ALA A N 1
ATOM 4413 C CA . ALA A 1 580 ? -2.540 13.042 2.348 1.00 90.94 580 ALA A CA 1
ATOM 4414 C C . ALA A 1 580 ? -3.545 14.198 2.487 1.00 90.94 580 ALA A C 1
ATOM 4416 O O . ALA A 1 580 ? -3.251 15.339 2.143 1.00 90.94 580 ALA A O 1
ATOM 4417 N N . SER A 1 581 ? -4.712 13.923 3.088 1.00 88.25 581 SER A N 1
ATOM 4418 C CA . SER A 1 581 ? -5.738 14.940 3.375 1.00 88.25 581 SER A CA 1
ATOM 4419 C C . SER A 1 581 ? -5.256 16.001 4.375 1.00 88.25 581 SER A C 1
ATOM 4421 O O . SER A 1 581 ? -5.742 17.129 4.365 1.00 88.25 581 SER A O 1
ATOM 4423 N N . GLY A 1 582 ? -4.300 15.643 5.238 1.00 87.69 582 GLY A N 1
ATOM 4424 C CA . GLY A 1 582 ? -3.605 16.544 6.155 1.00 87.69 582 GLY A CA 1
ATOM 4425 C C . GLY A 1 582 ? -2.487 17.365 5.504 1.00 87.69 582 GLY A C 1
ATOM 4426 O O . GLY A 1 582 ? -1.850 18.154 6.197 1.00 87.69 582 GLY A O 1
ATOM 4427 N N . GLY A 1 583 ? -2.251 17.197 4.199 1.00 87.88 583 GLY A N 1
ATOM 4428 C CA . GLY A 1 583 ? -1.242 17.927 3.434 1.00 87.88 583 GLY A CA 1
ATOM 4429 C C . GLY A 1 583 ? 0.157 17.310 3.464 1.00 87.88 583 GLY A C 1
ATOM 4430 O O . GLY A 1 583 ? 1.078 17.935 2.938 1.00 87.88 583 GLY A O 1
ATOM 4431 N N . MET A 1 584 ? 0.332 16.118 4.049 1.00 91.44 584 MET A N 1
ATOM 4432 C CA . MET A 1 584 ? 1.609 15.396 4.022 1.00 91.44 584 MET A CA 1
ATOM 4433 C C . MET A 1 584 ? 1.878 14.788 2.646 1.00 91.44 584 MET A C 1
ATOM 4435 O O . MET A 1 584 ? 0.956 14.358 1.954 1.00 91.44 584 MET A O 1
ATOM 4439 N N . LEU A 1 585 ? 3.153 14.718 2.279 1.00 92.50 585 LEU A N 1
ATOM 4440 C CA . LEU A 1 585 ? 3.658 14.168 1.028 1.00 92.50 585 LEU A CA 1
ATOM 4441 C C . LEU A 1 585 ? 4.837 13.224 1.290 1.00 92.50 585 LEU A C 1
ATOM 4443 O O . LEU A 1 585 ? 5.382 13.163 2.390 1.00 92.50 585 LEU A O 1
ATOM 4447 N N . CYS A 1 586 ? 5.246 12.485 0.258 1.00 93.56 586 CYS A N 1
ATOM 4448 C CA . CYS A 1 586 ? 6.231 11.405 0.368 1.00 93.56 586 CYS A CA 1
ATOM 4449 C C . CYS A 1 586 ? 7.548 11.840 1.036 1.00 93.56 586 CYS A C 1
ATOM 4451 O O . CYS A 1 586 ? 8.096 11.094 1.845 1.00 93.56 586 CYS A O 1
ATOM 4453 N N . GLN A 1 587 ? 8.035 13.048 0.730 1.00 92.94 587 GLN A N 1
ATOM 4454 C CA . GLN A 1 587 ? 9.305 13.550 1.267 1.00 92.94 587 GLN A CA 1
ATOM 4455 C C . GLN A 1 587 ? 9.226 13.893 2.756 1.00 92.94 587 GLN A C 1
ATOM 4457 O O . GLN A 1 587 ? 10.237 13.771 3.431 1.00 92.94 587 GLN A O 1
ATOM 4462 N N . ASP A 1 588 ? 8.048 14.221 3.298 1.00 94.38 588 ASP A N 1
ATOM 4463 C CA . ASP A 1 588 ? 7.901 14.493 4.736 1.00 94.38 588 ASP A CA 1
ATOM 4464 C C . ASP A 1 588 ? 8.086 13.218 5.575 1.00 94.38 588 ASP A C 1
ATOM 4466 O O . ASP A 1 588 ? 8.414 13.285 6.761 1.00 94.38 588 ASP A O 1
ATOM 4470 N N . CYS A 1 589 ? 7.870 12.053 4.954 1.00 95.25 589 CYS A N 1
ATOM 4471 C CA . CYS A 1 589 ? 8.012 10.743 5.575 1.00 95.25 589 CYS A CA 1
ATOM 4472 C C . CYS A 1 589 ? 9.380 10.119 5.269 1.00 95.25 589 CYS A C 1
ATOM 4474 O O . CYS A 1 589 ? 10.098 9.734 6.186 1.00 95.25 589 CYS A O 1
ATOM 4476 N N . HIS A 1 590 ? 9.744 10.011 3.987 1.00 94.88 590 HIS A N 1
ATOM 4477 C CA . HIS A 1 590 ? 10.890 9.209 3.537 1.00 94.88 590 HIS A CA 1
ATOM 4478 C C . HIS A 1 590 ? 12.170 10.019 3.271 1.00 94.88 590 HIS A C 1
ATOM 4480 O O . HIS A 1 590 ? 13.235 9.421 3.108 1.00 94.88 590 HIS A O 1
ATOM 4486 N N . GLY A 1 591 ? 12.079 11.351 3.202 1.00 93.50 591 GLY A N 1
ATOM 4487 C CA . GLY A 1 591 ? 13.157 12.219 2.726 1.00 93.50 591 GLY A CA 1
ATOM 4488 C C . GLY A 1 591 ? 13.243 12.320 1.198 1.00 93.50 591 GLY A C 1
ATOM 4489 O O . GLY A 1 591 ? 12.380 11.841 0.458 1.00 93.50 591 GLY A O 1
ATOM 4490 N N . ASP A 1 592 ? 14.291 12.986 0.716 1.00 91.88 592 ASP A N 1
ATOM 4491 C CA . ASP A 1 592 ? 14.564 13.197 -0.704 1.00 91.88 592 ASP A CA 1
ATOM 4492 C C . ASP A 1 592 ? 15.175 11.961 -1.403 1.00 91.88 592 ASP A C 1
ATOM 4494 O O . ASP A 1 592 ? 15.568 10.970 -0.786 1.00 91.88 592 ASP A O 1
ATOM 4498 N N . MET A 1 593 ? 15.295 12.023 -2.734 1.00 92.19 593 MET A N 1
ATOM 4499 C CA . MET A 1 593 ? 15.828 10.922 -3.552 1.00 92.19 593 MET A CA 1
ATOM 4500 C C . MET A 1 593 ? 17.267 10.521 -3.175 1.00 92.19 593 MET A C 1
ATOM 4502 O O . MET A 1 593 ? 17.635 9.352 -3.281 1.00 92.19 593 MET A O 1
ATOM 4506 N N . LEU A 1 594 ? 18.115 11.457 -2.744 1.00 92.62 594 LEU A N 1
ATOM 4507 C CA . LEU A 1 594 ? 19.488 11.132 -2.351 1.00 92.62 594 LEU A CA 1
ATOM 4508 C C . LEU A 1 594 ? 19.524 10.455 -0.978 1.00 92.62 594 LEU A C 1
ATOM 4510 O O . LEU A 1 594 ? 20.300 9.515 -0.800 1.00 92.62 594 LEU A O 1
ATOM 4514 N N . GLN A 1 595 ? 18.671 10.881 -0.045 1.00 93.62 595 GLN A N 1
ATOM 4515 C CA . GLN A 1 595 ? 18.495 10.243 1.261 1.00 93.62 595 GLN A CA 1
ATOM 4516 C C . GLN A 1 595 ? 17.960 8.813 1.100 1.00 93.62 595 GLN A C 1
ATOM 4518 O O . GLN A 1 595 ? 18.551 7.871 1.632 1.00 93.62 595 GLN A O 1
ATOM 4523 N N . VAL A 1 596 ? 16.924 8.622 0.276 1.00 94.00 596 VAL A N 1
ATOM 4524 C CA . VAL A 1 596 ? 16.345 7.301 -0.028 1.00 94.00 596 VAL A CA 1
ATOM 4525 C C . VAL A 1 596 ? 17.349 6.388 -0.748 1.00 94.00 596 VAL A C 1
ATOM 4527 O O . VAL A 1 596 ? 17.400 5.185 -0.481 1.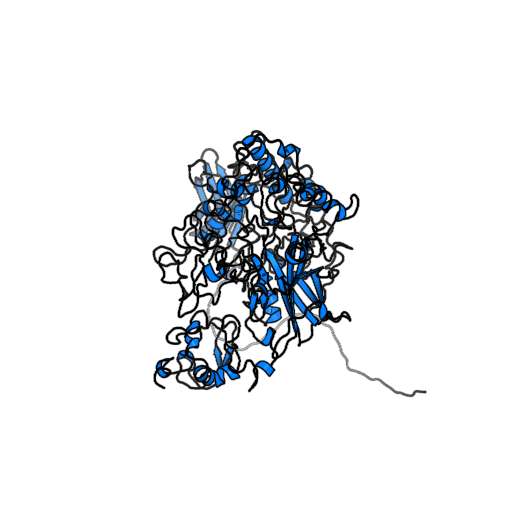00 94.00 596 VAL A O 1
ATOM 4530 N N . GLY A 1 597 ? 18.177 6.946 -1.636 1.00 93.69 597 GLY A N 1
ATOM 4531 C CA . GLY A 1 597 ? 19.211 6.205 -2.362 1.00 93.69 597 GLY A CA 1
ATOM 4532 C C . GLY A 1 597 ? 20.467 5.882 -1.549 1.00 93.69 597 GLY A C 1
ATOM 4533 O O . GLY A 1 597 ? 21.253 5.026 -1.957 1.00 93.69 597 GLY A O 1
ATOM 4534 N N . ASN A 1 598 ? 20.678 6.525 -0.397 1.00 93.69 598 ASN A N 1
ATOM 4535 C CA . ASN A 1 598 ? 21.813 6.258 0.485 1.00 93.69 598 ASN A CA 1
ATOM 4536 C C . ASN A 1 598 ? 21.597 4.972 1.303 1.00 93.69 598 ASN A C 1
ATOM 4538 O O . ASN A 1 598 ? 21.370 5.000 2.515 1.00 93.69 598 ASN A O 1
ATOM 4542 N N . ASP A 1 599 ? 21.653 3.839 0.611 1.00 95.19 599 ASP A N 1
ATOM 4543 C CA . ASP A 1 599 ? 21.283 2.540 1.156 1.00 95.19 599 ASP A CA 1
ATOM 4544 C C . ASP A 1 599 ? 22.472 1.611 1.453 1.00 95.19 599 ASP A C 1
ATOM 4546 O O . ASP A 1 599 ? 23.632 1.884 1.125 1.00 95.19 599 ASP A O 1
ATOM 4550 N N . PHE A 1 600 ? 22.160 0.482 2.088 1.00 94.81 600 PHE A N 1
ATOM 4551 C CA . PHE A 1 600 ? 23.113 -0.548 2.510 1.00 94.81 600 PHE A CA 1
ATOM 4552 C C . PHE A 1 600 ? 23.958 -1.168 1.389 1.00 94.81 600 PHE A C 1
ATOM 4554 O O . PHE A 1 600 ? 24.952 -1.833 1.673 1.00 94.81 600 PHE A O 1
ATOM 4561 N N . SER A 1 601 ? 23.603 -0.956 0.121 1.00 95.81 601 SER A N 1
ATOM 4562 C CA . SER A 1 601 ? 24.318 -1.509 -1.032 1.00 95.81 601 SER A CA 1
ATOM 4563 C C . SER A 1 601 ? 25.289 -0.520 -1.685 1.00 95.81 601 SER A C 1
ATOM 4565 O O . SER A 1 601 ? 25.961 -0.869 -2.654 1.00 95.81 601 SER A O 1
ATOM 4567 N N . ARG A 1 602 ? 25.401 0.715 -1.175 1.00 94.44 602 ARG A N 1
ATOM 4568 C CA . ARG A 1 602 ? 26.153 1.817 -1.811 1.00 94.44 602 ARG A CA 1
ATOM 4569 C C . ARG A 1 602 ? 27.623 1.512 -2.147 1.00 94.44 602 ARG A C 1
ATOM 4571 O O . ARG A 1 602 ? 28.175 2.150 -3.048 1.00 94.44 602 ARG A O 1
ATOM 4578 N N . ARG A 1 603 ? 28.262 0.556 -1.456 1.00 95.31 603 ARG A N 1
ATOM 4579 C CA . ARG A 1 603 ? 29.655 0.121 -1.702 1.00 95.31 603 ARG A CA 1
ATOM 4580 C C . ARG A 1 603 ? 29.796 -1.138 -2.558 1.00 95.31 603 ARG A C 1
ATOM 4582 O O . ARG A 1 603 ? 30.915 -1.458 -2.967 1.00 95.31 603 ARG A O 1
ATOM 4589 N N . VAL A 1 604 ? 28.691 -1.806 -2.883 1.00 95.88 604 VAL A N 1
ATOM 4590 C CA . VAL A 1 604 ? 28.697 -2.985 -3.750 1.00 95.88 604 VAL A CA 1
ATOM 4591 C C . VAL A 1 604 ? 29.088 -2.569 -5.164 1.00 95.88 604 VAL A C 1
ATOM 4593 O O . VAL A 1 604 ? 28.520 -1.639 -5.749 1.00 95.88 604 VAL A O 1
ATOM 4596 N N . THR A 1 605 ? 30.099 -3.241 -5.705 1.00 93.75 605 THR A N 1
ATOM 4597 C CA . THR A 1 605 ? 30.560 -3.081 -7.089 1.00 93.75 605 THR A CA 1
ATOM 4598 C C . THR A 1 605 ? 31.095 -4.418 -7.608 1.00 93.75 605 THR A C 1
ATOM 4600 O O . THR A 1 605 ? 31.417 -5.284 -6.792 1.00 93.75 605 THR A O 1
ATOM 4603 N N . PRO A 1 606 ? 31.290 -4.583 -8.929 1.00 91.69 606 PRO A N 1
ATOM 4604 C CA . PRO A 1 606 ? 31.917 -5.791 -9.469 1.00 91.69 606 PRO A CA 1
ATOM 4605 C C . PRO A 1 606 ? 33.314 -6.080 -8.892 1.00 91.69 606 PRO A C 1
ATOM 4607 O O . PRO A 1 606 ? 33.699 -7.239 -8.764 1.00 91.69 606 PRO A O 1
ATOM 4610 N N . ASP A 1 607 ? 34.053 -5.039 -8.491 1.00 94.19 607 ASP A N 1
ATOM 4611 C CA . ASP A 1 607 ? 35.377 -5.161 -7.864 1.00 94.19 607 ASP A CA 1
ATOM 4612 C C . ASP A 1 607 ? 35.309 -5.435 -6.348 1.00 94.19 607 ASP A C 1
ATOM 4614 O O . ASP A 1 607 ? 36.322 -5.760 -5.726 1.00 94.19 607 ASP A O 1
ATOM 4618 N N . ASN A 1 608 ? 34.127 -5.287 -5.743 1.00 94.94 608 ASN A N 1
ATOM 4619 C CA . ASN A 1 608 ? 33.881 -5.437 -4.310 1.00 94.94 608 ASN A CA 1
ATOM 4620 C C . ASN A 1 608 ? 32.506 -6.093 -4.050 1.00 94.94 608 ASN A C 1
ATOM 4622 O O . ASN A 1 608 ? 31.601 -5.450 -3.502 1.00 94.94 608 ASN A O 1
ATOM 4626 N N . PRO A 1 609 ? 32.305 -7.341 -4.512 1.00 94.19 609 PRO A N 1
ATOM 4627 C CA . PRO A 1 609 ? 31.023 -8.020 -4.398 1.00 94.19 609 PRO A CA 1
ATOM 4628 C C . PRO A 1 609 ? 30.705 -8.353 -2.936 1.00 94.19 609 PRO A C 1
ATOM 4630 O O . PRO A 1 609 ? 31.570 -8.799 -2.182 1.00 94.19 609 PRO A O 1
ATOM 4633 N N . GLY A 1 610 ? 29.448 -8.160 -2.545 1.00 92.44 610 GLY A N 1
ATOM 4634 C CA . GLY A 1 610 ? 28.933 -8.479 -1.216 1.00 92.44 610 GLY A CA 1
ATOM 4635 C C . GLY A 1 610 ? 29.306 -7.486 -0.111 1.00 92.44 610 GLY A C 1
ATOM 4636 O O . GLY A 1 610 ? 29.064 -7.791 1.054 1.00 92.44 610 GLY A O 1
ATOM 4637 N N . ASP A 1 611 ? 29.869 -6.314 -0.437 1.00 94.81 611 ASP A N 1
ATOM 4638 C CA . ASP A 1 611 ? 30.186 -5.256 0.543 1.00 94.81 611 ASP A CA 1
ATOM 4639 C C . ASP A 1 611 ? 28.931 -4.495 1.007 1.00 94.81 611 ASP A C 1
ATOM 4641 O O . ASP A 1 611 ? 28.757 -3.298 0.765 1.00 94.81 611 ASP A O 1
ATOM 4645 N N . PHE A 1 612 ? 28.015 -5.233 1.632 1.00 93.75 612 PHE A N 1
ATOM 4646 C CA . PHE A 1 612 ? 26.793 -4.714 2.225 1.00 93.75 612 PHE A CA 1
ATOM 4647 C C . PHE A 1 612 ? 27.083 -4.058 3.580 1.00 93.75 612 PHE A C 1
ATOM 4649 O O . PHE A 1 612 ? 27.652 -4.670 4.484 1.00 93.75 612 PHE A O 1
ATOM 4656 N N . GLU A 1 613 ? 26.623 -2.824 3.757 1.00 93.69 613 GLU A N 1
ATOM 4657 C CA . GLU A 1 613 ? 26.698 -2.091 5.021 1.00 93.69 613 GLU A CA 1
ATOM 4658 C C . GLU A 1 613 ? 25.438 -2.353 5.855 1.00 93.69 613 GLU A C 1
ATOM 4660 O O . GLU A 1 613 ? 24.504 -1.552 5.869 1.00 93.69 613 GLU A O 1
ATOM 4665 N N . LEU A 1 614 ? 25.395 -3.508 6.523 1.00 89.62 614 LEU A N 1
ATOM 4666 C CA . LEU A 1 614 ? 24.251 -3.970 7.314 1.00 89.62 614 LEU A CA 1
ATOM 4667 C C . LEU A 1 614 ? 24.576 -4.014 8.812 1.00 89.62 614 LEU A C 1
ATOM 4669 O O . LEU A 1 614 ? 25.514 -4.686 9.244 1.00 89.62 614 LEU A O 1
ATOM 4673 N N . GLY A 1 615 ? 23.743 -3.343 9.601 1.00 89.38 615 GLY A N 1
ATOM 4674 C CA . GLY A 1 615 ? 23.810 -3.280 11.056 1.00 89.38 615 GLY A CA 1
ATOM 4675 C C . GLY A 1 615 ? 22.412 -3.187 11.664 1.00 89.38 615 GLY A C 1
ATOM 4676 O O . GLY A 1 615 ? 21.450 -2.846 10.977 1.00 89.38 615 GLY A O 1
ATOM 4677 N N . GLY A 1 616 ? 22.307 -3.512 12.953 1.00 90.38 616 GLY A N 1
ATOM 4678 C CA . GLY A 1 616 ? 21.052 -3.425 13.711 1.00 90.38 616 GLY A CA 1
ATOM 4679 C C . GLY A 1 616 ? 20.832 -2.102 14.421 1.00 90.38 616 GLY A C 1
ATOM 4680 O O . GLY A 1 616 ? 19.850 -1.946 15.126 1.00 90.38 616 GLY A O 1
ATOM 4681 N N . ASP A 1 617 ? 21.736 -1.150 14.240 1.00 93.38 617 ASP A N 1
ATOM 4682 C CA . ASP A 1 617 ? 21.803 0.134 14.930 1.00 93.38 617 ASP A CA 1
ATOM 4683 C C . ASP A 1 617 ? 21.373 1.310 14.036 1.00 93.38 617 ASP A C 1
ATOM 4685 O O . ASP A 1 617 ? 21.759 2.448 14.291 1.00 93.38 617 ASP A O 1
ATOM 4689 N N . TYR A 1 618 ? 20.564 1.076 12.991 1.00 94.69 618 TYR A N 1
ATOM 4690 C CA . TYR A 1 618 ? 20.161 2.109 12.018 1.00 94.69 618 TYR A CA 1
ATOM 4691 C C . TYR A 1 618 ? 19.639 3.406 12.666 1.00 94.69 618 TYR A C 1
ATOM 4693 O O . TYR A 1 618 ? 20.007 4.500 12.229 1.00 94.69 618 TYR A O 1
ATOM 4701 N N . TYR A 1 619 ? 18.839 3.295 13.729 1.00 94.44 619 TYR A N 1
ATOM 4702 C CA . TYR A 1 619 ? 18.228 4.440 14.412 1.00 94.44 619 TYR A CA 1
ATOM 4703 C C . TYR A 1 619 ? 19.176 5.177 15.373 1.00 94.44 619 TYR A C 1
ATOM 4705 O O . TYR A 1 619 ? 18.880 6.294 15.788 1.00 94.44 619 TYR A O 1
ATOM 4713 N N . THR A 1 620 ? 20.321 4.588 15.731 1.00 92.81 620 THR A N 1
ATOM 4714 C CA . THR A 1 620 ? 21.261 5.160 16.718 1.00 92.81 620 THR A CA 1
ATOM 4715 C C . THR A 1 620 ? 22.646 5.459 16.144 1.00 92.81 620 THR A C 1
ATOM 4717 O O . THR A 1 620 ? 23.392 6.256 16.716 1.00 92.81 620 THR A O 1
ATOM 4720 N N . ASN A 1 621 ? 22.987 4.875 14.996 1.00 93.00 621 ASN A N 1
ATOM 4721 C CA . ASN A 1 621 ? 24.261 5.051 14.319 1.00 93.00 621 ASN A CA 1
ATOM 4722 C C . ASN A 1 621 ? 24.092 5.904 13.047 1.00 93.00 621 ASN A C 1
ATOM 4724 O O . ASN A 1 621 ? 23.442 5.464 12.095 1.00 93.00 621 ASN A O 1
ATOM 4728 N N . PRO A 1 622 ? 24.685 7.110 12.975 1.00 89.88 622 PRO A N 1
ATOM 4729 C CA . PRO A 1 622 ? 24.558 7.982 11.808 1.00 89.88 622 PRO A CA 1
ATOM 4730 C C . PRO A 1 622 ? 25.223 7.421 10.539 1.00 89.88 622 PRO A C 1
ATOM 4732 O O . PRO A 1 622 ? 24.805 7.781 9.441 1.00 89.88 622 PRO A O 1
ATOM 4735 N N . ASP A 1 623 ? 26.212 6.530 10.669 1.00 90.75 623 ASP A N 1
ATOM 4736 C CA . ASP A 1 623 ? 26.944 5.967 9.528 1.00 90.75 623 ASP A CA 1
ATOM 4737 C C . ASP A 1 623 ? 26.215 4.777 8.880 1.00 90.75 623 ASP A C 1
ATOM 4739 O O . ASP A 1 623 ? 26.452 4.485 7.699 1.00 90.75 623 ASP A O 1
ATOM 4743 N N . GLN A 1 624 ? 25.318 4.120 9.631 1.00 93.62 624 GLN A N 1
ATOM 4744 C CA . GLN A 1 624 ? 24.525 2.982 9.167 1.00 93.62 624 GLN A CA 1
ATOM 4745 C C . GLN A 1 624 ? 23.458 3.466 8.165 1.00 93.62 624 GLN A C 1
ATOM 4747 O O . GLN A 1 624 ? 22.558 4.231 8.548 1.00 93.62 624 GLN A O 1
ATOM 4752 N N . PRO A 1 625 ? 23.553 3.063 6.881 1.00 94.19 625 PRO A N 1
ATOM 4753 C CA . PRO A 1 625 ? 22.588 3.447 5.857 1.00 94.19 625 PRO A CA 1
ATOM 4754 C C . PRO A 1 625 ? 21.266 2.696 6.012 1.00 94.19 625 PRO A C 1
ATOM 4756 O O . PRO A 1 625 ? 21.176 1.696 6.730 1.00 94.19 625 PRO A O 1
ATOM 4759 N N . ARG A 1 626 ? 20.244 3.172 5.297 1.00 94.12 626 ARG A N 1
ATOM 4760 C CA . ARG A 1 626 ? 18.921 2.549 5.316 1.00 94.12 626 ARG A CA 1
ATOM 4761 C C . ARG A 1 626 ? 18.912 1.220 4.567 1.00 94.12 626 ARG A C 1
ATOM 4763 O O . ARG A 1 626 ? 19.584 1.055 3.545 1.00 94.12 626 ARG A O 1
ATOM 4770 N N . VAL A 1 627 ? 18.077 0.307 5.037 1.00 94.50 627 VAL A N 1
ATOM 4771 C CA . VAL A 1 627 ? 17.601 -0.843 4.278 1.00 94.50 627 VAL A CA 1
ATOM 4772 C C . VAL A 1 627 ? 16.200 -0.491 3.763 1.00 94.50 627 VAL A C 1
ATOM 4774 O O . VAL A 1 627 ? 15.264 -0.428 4.563 1.00 94.50 627 VAL A O 1
ATOM 4777 N N . PRO A 1 628 ? 16.033 -0.216 2.455 1.00 92.94 628 PRO A N 1
ATOM 4778 C CA . PRO A 1 628 ? 14.718 0.026 1.861 1.00 92.94 628 PRO A CA 1
ATOM 4779 C C . PRO A 1 628 ? 13.777 -1.131 2.193 1.00 92.94 628 PRO A C 1
ATOM 4781 O O . PRO A 1 628 ? 14.249 -2.264 2.260 1.00 92.94 628 PRO A O 1
ATOM 4784 N N . TRP A 1 629 ? 12.481 -0.871 2.377 1.00 90.50 629 TRP A N 1
ATOM 4785 C CA . TRP A 1 629 ? 11.465 -1.863 2.771 1.00 90.50 629 TRP A CA 1
ATOM 4786 C C . TRP A 1 629 ? 11.494 -2.313 4.236 1.00 90.50 629 TRP A C 1
ATOM 4788 O O . TRP A 1 629 ? 10.507 -2.873 4.709 1.00 90.50 629 TRP A O 1
ATOM 4798 N N . ALA A 1 630 ? 12.607 -2.107 4.944 1.00 91.69 630 ALA A N 1
ATOM 4799 C CA . ALA A 1 630 ? 12.768 -2.490 6.348 1.00 91.69 630 ALA A CA 1
ATOM 4800 C C . ALA A 1 630 ? 12.867 -1.276 7.280 1.00 91.69 630 ALA A C 1
ATOM 4802 O O . ALA A 1 630 ? 12.366 -1.317 8.397 1.00 91.69 630 ALA A O 1
ATOM 4803 N N . ASN A 1 631 ? 13.495 -0.190 6.826 1.00 94.06 631 ASN A N 1
ATOM 4804 C CA . ASN A 1 631 ? 13.606 1.062 7.570 1.00 94.06 631 ASN A CA 1
ATOM 4805 C C . ASN A 1 631 ? 12.644 2.101 6.999 1.00 94.06 631 ASN A C 1
ATOM 4807 O O . ASN A 1 631 ? 13.060 3.031 6.299 1.00 94.06 631 ASN A O 1
ATOM 4811 N N . GLU A 1 632 ? 11.360 1.908 7.278 1.00 94.06 632 GLU A N 1
ATOM 4812 C CA . GLU A 1 632 ? 10.298 2.821 6.864 1.00 94.06 632 GLU A CA 1
ATOM 4813 C C . GLU A 1 632 ? 9.827 3.709 8.028 1.00 94.06 632 GLU A C 1
ATOM 4815 O O . GLU A 1 632 ? 10.078 3.388 9.194 1.00 94.06 632 GLU A O 1
ATOM 4820 N N . PRO A 1 633 ? 9.187 4.851 7.730 1.00 94.69 633 PRO A N 1
ATOM 4821 C CA . PRO A 1 633 ? 8.579 5.708 8.741 1.00 94.69 633 PRO A CA 1
ATOM 4822 C C . PRO A 1 633 ? 7.501 4.970 9.538 1.00 94.69 633 PRO A C 1
ATOM 4824 O O . PRO A 1 633 ? 6.679 4.256 8.962 1.00 94.69 633 PRO A O 1
ATOM 4827 N N . GLY A 1 634 ? 7.504 5.165 10.857 1.00 94.56 634 GLY A N 1
ATOM 4828 C CA . GLY A 1 634 ? 6.528 4.582 11.775 1.00 94.56 634 GLY A CA 1
ATOM 4829 C C . GLY A 1 634 ? 5.432 5.569 12.174 1.00 94.56 634 GLY A C 1
ATOM 4830 O O . GLY A 1 634 ? 5.538 6.779 11.952 1.00 94.56 634 GLY A O 1
ATOM 4831 N N . CYS A 1 635 ? 4.389 5.069 12.835 1.00 95.75 635 CYS A N 1
ATOM 4832 C CA . CYS A 1 635 ? 3.382 5.907 13.482 1.00 95.75 635 CYS A CA 1
ATOM 4833 C C . CYS A 1 635 ? 4.040 6.814 14.528 1.00 95.75 635 CYS A C 1
ATOM 4835 O O . CYS A 1 635 ? 3.793 8.025 14.554 1.00 95.75 635 CYS A O 1
ATOM 4837 N N . GLY A 1 636 ? 4.957 6.250 15.322 1.00 96.06 636 GLY A N 1
ATOM 4838 C CA . GLY A 1 636 ? 5.693 6.965 16.360 1.00 96.06 636 GLY A CA 1
ATOM 4839 C C . GLY A 1 636 ? 6.544 8.119 15.826 1.00 96.06 636 GLY A C 1
ATOM 4840 O O . GLY A 1 636 ? 6.835 9.055 16.569 1.00 96.06 636 GLY A O 1
ATOM 4841 N N . SER A 1 637 ? 6.889 8.115 14.536 1.00 97.06 637 SER A N 1
ATOM 4842 C CA . SER A 1 637 ? 7.709 9.162 13.928 1.00 97.06 637 SER A CA 1
ATOM 4843 C C . SER A 1 637 ? 7.013 10.524 13.849 1.00 97.06 637 SER A C 1
ATOM 4845 O O . SER A 1 637 ? 7.686 11.552 13.842 1.00 97.06 637 SER A O 1
ATOM 4847 N N . CYS A 1 638 ? 5.675 10.556 13.848 1.00 96.62 638 CYS A N 1
ATOM 4848 C CA . CYS A 1 638 ? 4.902 11.804 13.927 1.00 96.62 638 CYS A CA 1
ATOM 4849 C C . CYS A 1 638 ? 3.905 11.836 15.094 1.00 96.62 638 CYS A C 1
ATOM 4851 O O . CYS A 1 638 ? 3.580 12.913 15.604 1.00 96.62 638 CYS A O 1
ATOM 4853 N N . HIS A 1 639 ? 3.448 10.672 15.555 1.00 95.94 639 HIS A N 1
ATOM 4854 C CA . HIS A 1 639 ? 2.586 10.503 16.723 1.00 95.94 639 HIS A CA 1
ATOM 4855 C C . HIS A 1 639 ? 3.430 10.205 17.967 1.00 95.94 639 HIS A C 1
ATOM 4857 O O . HIS A 1 639 ? 3.313 9.160 18.599 1.00 95.94 639 HIS A O 1
ATOM 4863 N N . THR A 1 640 ? 4.305 11.150 18.311 1.00 96.56 640 THR A N 1
ATOM 4864 C CA . THR A 1 640 ? 5.409 10.972 19.278 1.00 96.56 640 THR A CA 1
ATOM 4865 C C . THR A 1 640 ? 5.002 10.850 20.755 1.00 96.56 640 THR A C 1
ATOM 4867 O O . THR A 1 640 ? 5.846 10.992 21.638 1.00 96.56 640 THR A O 1
ATOM 4870 N N . GLY A 1 641 ? 3.716 10.641 21.036 1.00 95.06 641 GLY A N 1
ATOM 4871 C CA . GLY A 1 641 ? 3.177 10.551 22.385 1.00 95.06 641 GLY A CA 1
ATOM 4872 C C . GLY A 1 641 ? 1.813 11.214 22.530 1.00 95.06 641 GLY A C 1
ATOM 4873 O O . GLY A 1 641 ? 1.030 11.281 21.583 1.00 95.06 641 GLY A O 1
ATOM 4874 N N . ASP A 1 642 ? 1.524 11.683 23.737 1.00 94.94 642 ASP A N 1
ATOM 4875 C CA . ASP A 1 642 ? 0.215 12.189 24.136 1.00 94.94 642 ASP A CA 1
ATOM 4876 C C . ASP A 1 642 ? 0.256 13.676 24.522 1.00 94.94 642 ASP A C 1
ATOM 4878 O O . ASP A 1 642 ? 1.275 14.349 24.372 1.00 94.94 642 ASP A O 1
ATOM 4882 N N . ALA A 1 643 ? -0.864 14.238 24.975 1.00 94.06 643 ALA A N 1
ATOM 4883 C CA . ALA A 1 643 ? -0.956 15.665 25.279 1.00 94.06 643 ALA A CA 1
ATOM 4884 C C . ALA A 1 643 ? -0.058 16.122 26.446 1.00 94.06 643 ALA A C 1
ATOM 4886 O O . ALA A 1 643 ? 0.127 17.325 26.634 1.00 94.06 643 ALA A O 1
ATOM 4887 N N . MET A 1 644 ? 0.481 15.189 27.237 1.00 92.19 644 MET A N 1
ATOM 4888 C CA . MET A 1 644 ? 1.340 15.479 28.384 1.00 92.19 644 MET A CA 1
ATOM 4889 C C . MET A 1 644 ? 2.822 15.222 28.105 1.00 92.19 644 MET A C 1
ATOM 4891 O O . MET A 1 644 ? 3.661 15.869 28.733 1.00 92.19 644 MET A O 1
ATOM 4895 N N . ASP A 1 645 ? 3.133 14.301 27.194 1.00 94.31 645 ASP A N 1
ATOM 4896 C CA . ASP A 1 645 ? 4.497 13.916 26.826 1.00 94.31 645 ASP A CA 1
ATOM 4897 C C . ASP A 1 645 ? 4.570 13.587 25.328 1.00 94.31 645 ASP A C 1
ATOM 4899 O O . ASP A 1 645 ? 4.073 12.544 24.897 1.00 94.31 645 ASP A O 1
ATOM 4903 N N . ASN A 1 646 ? 5.149 14.500 24.543 1.00 95.44 646 ASN A N 1
ATOM 4904 C CA . ASN A 1 646 ? 5.363 14.386 23.099 1.00 95.44 646 ASN A CA 1
ATOM 4905 C C . ASN A 1 646 ? 6.556 15.258 22.663 1.00 95.44 646 ASN A C 1
ATOM 4907 O O . ASN A 1 646 ? 7.034 16.101 23.420 1.00 95.44 646 ASN A O 1
ATOM 4911 N N . MET A 1 647 ? 7.017 15.081 21.424 1.00 96.50 647 MET A N 1
ATOM 4912 C CA . MET A 1 647 ? 8.216 15.747 20.903 1.00 96.50 647 MET A CA 1
ATOM 4913 C C . MET A 1 647 ? 7.938 17.060 20.157 1.00 96.50 647 MET A C 1
ATOM 4915 O O . MET A 1 647 ? 8.833 17.573 19.496 1.00 96.50 647 MET A O 1
ATOM 4919 N N . ARG A 1 648 ? 6.727 17.624 20.222 1.00 93.12 648 ARG A N 1
ATOM 4920 C CA . ARG A 1 648 ? 6.335 18.797 19.418 1.00 93.12 648 ARG A CA 1
ATOM 4921 C C . ARG A 1 648 ? 7.265 20.001 19.553 1.00 93.12 648 ARG A C 1
ATOM 4923 O O . ARG A 1 648 ? 7.509 20.694 18.570 1.00 93.12 648 ARG A O 1
ATOM 4930 N N . ASP A 1 649 ? 7.706 20.275 20.776 1.00 92.50 649 ASP A N 1
ATOM 4931 C CA . ASP A 1 649 ? 8.527 21.443 21.106 1.00 92.50 649 ASP A CA 1
ATOM 4932 C C . ASP A 1 649 ? 10.028 21.091 21.189 1.00 92.50 649 ASP A C 1
ATOM 4934 O O . ASP A 1 649 ? 10.840 21.903 21.644 1.00 92.50 649 ASP A O 1
ATOM 4938 N N . GLU A 1 650 ? 10.412 19.884 20.757 1.00 95.38 650 GLU A N 1
ATOM 4939 C CA . GLU A 1 650 ? 11.801 19.428 20.781 1.00 95.38 650 GLU A CA 1
ATOM 4940 C C . GLU A 1 650 ? 12.608 19.987 19.592 1.00 95.38 650 GLU A C 1
ATOM 4942 O O . GLU A 1 650 ? 12.082 20.120 18.480 1.00 95.38 650 GLU A O 1
ATOM 4947 N N . PRO A 1 651 ? 13.906 20.304 19.776 1.00 94.88 651 PRO A N 1
ATOM 4948 C CA . PRO A 1 651 ? 14.739 20.870 18.718 1.00 94.88 651 PRO A CA 1
ATOM 4949 C C . PRO A 1 651 ? 14.796 20.007 17.449 1.00 94.88 651 PRO A C 1
ATOM 4951 O O . PRO A 1 651 ? 15.087 18.815 17.511 1.00 94.88 651 PRO A O 1
ATOM 4954 N N . GLY A 1 652 ? 14.600 20.639 16.289 1.00 93.50 652 GLY A N 1
ATOM 4955 C CA . GLY A 1 652 ? 14.670 19.988 14.976 1.00 93.50 652 GLY A CA 1
ATOM 4956 C C . GLY A 1 652 ? 13.411 19.214 14.582 1.00 93.50 652 GLY A C 1
ATOM 4957 O O . GLY A 1 652 ? 13.397 18.599 13.521 1.00 93.50 652 GLY A O 1
ATOM 4958 N N . THR A 1 653 ? 12.358 19.225 15.401 1.00 95.00 653 THR A N 1
ATOM 4959 C CA . THR A 1 653 ? 11.055 18.679 15.008 1.00 95.00 653 THR A CA 1
ATOM 4960 C C . THR A 1 653 ? 10.226 19.725 14.263 1.00 95.00 653 THR A C 1
ATOM 4962 O O . THR A 1 653 ? 10.305 20.922 14.545 1.00 95.00 653 THR A O 1
ATOM 4965 N N . LEU A 1 654 ? 9.405 19.271 13.310 1.00 93.69 654 LEU A N 1
ATOM 4966 C CA . LEU A 1 654 ? 8.423 20.119 12.636 1.00 93.69 654 LEU A CA 1
ATOM 4967 C C . LEU A 1 654 ? 7.025 19.809 13.156 1.00 93.69 654 LEU A C 1
ATOM 4969 O O . LEU A 1 654 ? 6.430 18.773 12.862 1.00 93.69 654 LEU A O 1
ATOM 4973 N N . ALA A 1 655 ? 6.506 20.741 13.940 1.00 92.50 655 ALA A N 1
ATOM 4974 C CA . ALA A 1 655 ? 5.203 20.675 14.569 1.00 92.50 655 ALA A CA 1
ATOM 4975 C C . ALA A 1 655 ? 4.061 20.871 13.552 1.00 92.50 655 ALA A C 1
ATOM 4977 O O . ALA A 1 655 ? 4.095 21.794 12.738 1.00 92.50 655 ALA A O 1
ATOM 4978 N N . ALA A 1 656 ? 2.997 20.062 13.633 1.00 91.06 656 ALA A N 1
ATOM 4979 C CA . ALA A 1 656 ? 1.813 20.285 12.803 1.00 91.06 656 ALA A CA 1
ATOM 4980 C C . ALA A 1 656 ? 1.113 21.610 13.203 1.00 91.06 656 ALA A C 1
ATOM 4982 O O . ALA A 1 656 ? 0.851 21.818 14.392 1.00 91.06 656 ALA A O 1
ATOM 4983 N N . PRO A 1 657 ? 0.783 22.514 12.262 1.00 85.19 657 PRO A N 1
ATOM 4984 C CA . PRO A 1 657 ? 0.409 23.902 12.573 1.00 85.19 657 PRO A CA 1
ATOM 4985 C C . PRO A 1 657 ? -0.952 24.067 13.272 1.00 85.19 657 PRO A C 1
ATOM 4987 O O . PRO A 1 657 ? -1.166 25.056 13.970 1.00 85.19 657 PRO A O 1
ATOM 4990 N N . TYR A 1 658 ? -1.859 23.096 13.131 1.00 82.12 658 TYR A N 1
ATOM 4991 C CA . TYR A 1 658 ? -3.213 23.117 13.718 1.00 82.12 658 TYR A CA 1
ATOM 4992 C C . TYR A 1 658 ? -3.400 22.092 14.842 1.00 82.12 658 TYR A C 1
ATOM 4994 O O . TYR A 1 658 ? -4.520 21.702 15.170 1.00 82.12 658 TYR A O 1
ATOM 5002 N N . ASP A 1 659 ? -2.291 21.621 15.395 1.00 83.81 659 ASP A N 1
ATOM 5003 C CA . ASP A 1 659 ? -2.228 20.541 16.367 1.00 83.81 659 ASP A CA 1
ATOM 5004 C C . ASP A 1 659 ? -1.469 20.995 17.617 1.00 83.81 659 ASP A C 1
ATOM 5006 O O . ASP A 1 659 ? -0.715 21.961 17.557 1.00 83.81 659 ASP A O 1
ATOM 5010 N N . SER A 1 660 ? -1.635 20.305 18.742 1.00 85.06 660 SER A N 1
ATOM 5011 C CA . SER A 1 660 ? -0.867 20.536 19.974 1.00 85.06 660 SER A CA 1
ATOM 5012 C C . SER A 1 660 ? 0.037 19.361 20.368 1.00 85.06 660 SER A C 1
ATOM 5014 O O 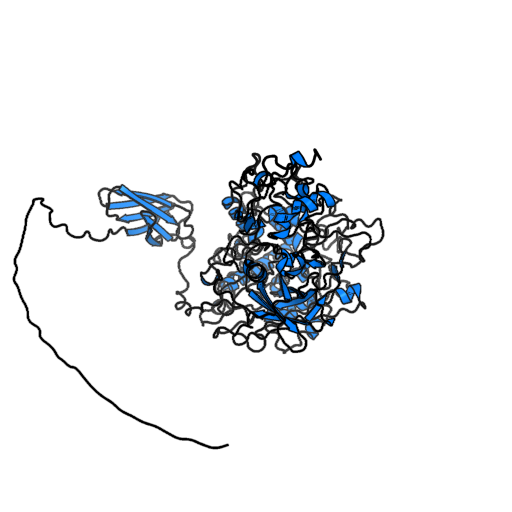. SER A 1 660 ? 0.737 19.454 21.370 1.00 85.06 660 SER A O 1
ATOM 5016 N N . VAL A 1 661 ? 0.055 18.280 19.582 1.00 92.62 661 VAL A N 1
ATOM 5017 C CA . VAL A 1 661 ? 0.717 17.002 19.889 1.00 92.62 661 VAL A CA 1
ATOM 5018 C C . VAL A 1 661 ? 1.542 16.483 18.707 1.00 92.62 661 VAL A C 1
ATOM 5020 O O . VAL A 1 661 ? 2.698 16.111 18.877 1.00 92.62 661 VAL A O 1
ATOM 5023 N N . ARG A 1 662 ? 0.964 16.440 17.501 1.00 94.25 662 ARG A N 1
ATOM 5024 C CA . ARG A 1 662 ? 1.575 15.742 16.353 1.00 94.25 662 ARG A CA 1
ATOM 5025 C C . ARG A 1 662 ? 2.641 16.566 15.630 1.00 94.25 662 ARG A C 1
ATOM 5027 O O . ARG A 1 662 ? 2.574 17.801 15.576 1.00 94.25 662 ARG A O 1
ATOM 5034 N N . LEU A 1 663 ? 3.581 15.850 15.016 1.00 95.56 663 LEU A N 1
ATOM 5035 C CA . LEU A 1 663 ? 4.528 16.380 14.033 1.00 95.56 663 LEU A CA 1
ATOM 5036 C C . LEU A 1 663 ? 3.966 16.256 12.609 1.00 95.56 663 LEU A C 1
ATOM 5038 O O . LEU A 1 663 ? 2.983 15.553 12.377 1.00 95.56 663 LEU A O 1
ATOM 5042 N N . ILE A 1 664 ? 4.600 16.944 11.661 1.00 94.44 664 ILE A N 1
ATOM 5043 C CA . ILE A 1 664 ? 4.275 16.910 10.224 1.00 94.44 664 ILE A CA 1
ATOM 5044 C C . ILE A 1 664 ? 5.484 16.505 9.360 1.00 94.44 664 ILE A C 1
ATOM 5046 O O . ILE A 1 664 ? 5.452 16.620 8.141 1.00 94.44 664 ILE A O 1
ATOM 5050 N N . GLN A 1 665 ? 6.551 16.024 9.999 1.00 95.62 665 GLN A N 1
ATOM 5051 C CA . GLN A 1 665 ? 7.718 15.416 9.365 1.00 95.62 665 GLN A CA 1
ATOM 5052 C C . GLN A 1 665 ? 8.180 14.243 10.235 1.00 95.62 665 GLN A C 1
ATOM 5054 O O . GLN A 1 665 ? 8.195 14.357 11.462 1.00 95.62 665 GLN A O 1
ATOM 5059 N N . ALA A 1 666 ? 8.529 13.121 9.608 1.00 97.19 666 ALA A N 1
ATOM 5060 C CA . ALA A 1 666 ? 8.857 11.872 10.298 1.00 97.19 666 ALA A CA 1
ATOM 5061 C C . ALA A 1 666 ? 10.309 11.801 10.792 1.00 97.19 666 ALA A C 1
ATOM 5063 O O . ALA A 1 666 ? 10.662 10.887 11.528 1.00 97.19 666 ALA A O 1
ATOM 5064 N N . TYR A 1 667 ? 11.157 12.745 10.396 1.00 96.62 667 TYR A N 1
ATOM 5065 C CA . TYR A 1 667 ? 12.573 12.811 10.746 1.00 96.62 667 TYR A CA 1
ATOM 5066 C C . TYR A 1 667 ? 12.952 14.227 11.189 1.00 96.62 667 TYR A C 1
ATOM 5068 O O . TYR A 1 667 ? 12.236 15.195 10.918 1.00 96.62 667 TYR A O 1
ATOM 5076 N N . LEU A 1 668 ? 14.088 14.363 11.874 1.00 95.44 668 LEU A N 1
ATOM 5077 C CA . LEU A 1 668 ? 14.567 15.657 12.365 1.00 95.44 668 LEU A CA 1
ATOM 5078 C C . LEU A 1 668 ? 15.142 16.521 11.234 1.00 95.44 668 LEU A C 1
ATOM 5080 O O . LEU A 1 668 ? 15.830 16.031 10.336 1.00 95.44 668 LEU A O 1
ATOM 5084 N N . GLU A 1 669 ? 14.920 17.831 11.304 1.00 93.06 669 GLU A N 1
ATOM 5085 C CA . GLU A 1 669 ? 15.537 18.796 10.399 1.00 93.06 669 GLU A CA 1
ATOM 5086 C C . GLU A 1 669 ? 17.067 18.666 10.401 1.00 93.06 669 GLU A C 1
ATOM 5088 O O . GLU A 1 669 ? 17.722 18.635 11.445 1.00 93.06 669 GLU A O 1
ATOM 5093 N N . GLY A 1 670 ? 17.650 18.622 9.202 1.00 89.94 670 GLY A N 1
ATOM 5094 C CA . GLY A 1 670 ? 19.093 18.480 9.019 1.00 89.94 670 GLY A CA 1
ATOM 5095 C C . GLY A 1 670 ? 19.623 17.047 9.130 1.00 89.94 670 GLY A C 1
ATOM 5096 O O . GLY A 1 670 ? 20.831 16.859 8.972 1.00 89.94 670 GLY A O 1
ATOM 5097 N N . ASP A 1 671 ? 18.770 16.040 9.351 1.00 92.81 671 ASP A N 1
ATOM 5098 C CA . ASP A 1 671 ? 19.179 14.637 9.257 1.00 92.81 671 ASP A CA 1
ATOM 5099 C C . ASP A 1 671 ? 19.550 14.283 7.804 1.00 92.81 671 ASP A C 1
ATOM 5101 O O . ASP A 1 671 ? 18.714 14.266 6.901 1.00 92.81 671 ASP A O 1
ATOM 5105 N N . GLY A 1 672 ? 20.826 13.968 7.570 1.00 89.69 672 GLY A N 1
ATOM 5106 C CA . GLY A 1 672 ? 21.358 13.663 6.239 1.00 89.69 672 GLY A CA 1
ATOM 5107 C C . GLY A 1 672 ? 20.886 12.339 5.622 1.00 89.69 672 GLY A C 1
ATOM 5108 O O . GLY A 1 672 ? 21.195 12.091 4.458 1.00 89.69 672 GLY A O 1
ATOM 5109 N N . LYS A 1 673 ? 20.166 11.490 6.362 1.00 91.38 673 LYS A N 1
ATOM 5110 C CA . LYS A 1 673 ? 19.591 10.220 5.887 1.00 91.38 673 LYS A CA 1
ATOM 5111 C C . LYS A 1 673 ? 18.081 10.099 6.129 1.00 91.38 673 LYS A C 1
ATOM 5113 O O . LYS A 1 673 ? 17.541 9.030 5.858 1.00 91.38 673 LYS A O 1
ATOM 5118 N N . ALA A 1 674 ? 17.433 11.162 6.621 1.00 94.88 674 ALA A N 1
ATOM 5119 C CA . ALA A 1 674 ? 16.013 11.174 6.979 1.00 94.88 674 ALA A CA 1
ATOM 5120 C C . ALA A 1 674 ? 15.628 10.003 7.907 1.00 94.88 674 ALA A C 1
ATOM 5122 O O . ALA A 1 674 ? 14.671 9.278 7.647 1.00 94.88 674 ALA A O 1
ATOM 5123 N N . THR A 1 675 ? 16.404 9.781 8.977 1.00 96.50 675 THR A N 1
ATOM 5124 C CA . THR A 1 675 ? 16.124 8.702 9.940 1.00 96.50 675 THR A CA 1
ATOM 5125 C C . THR A 1 675 ? 14.762 8.929 10.598 1.00 96.50 675 THR A C 1
ATOM 5127 O O . THR A 1 675 ? 14.578 9.980 11.220 1.00 96.50 675 THR A O 1
ATOM 5130 N N . PRO A 1 676 ? 13.823 7.968 10.529 1.00 96.75 676 PRO A N 1
ATOM 5131 C CA . PRO A 1 676 ? 12.552 8.102 11.219 1.00 96.75 676 PRO A CA 1
ATOM 5132 C C . PRO A 1 676 ? 12.746 8.289 12.727 1.00 96.75 676 PRO A C 1
ATOM 5134 O O . PRO A 1 676 ? 13.570 7.616 13.354 1.00 96.75 676 PRO A O 1
ATOM 5137 N N . ILE A 1 677 ? 11.977 9.205 13.308 1.00 97.31 677 ILE A N 1
ATOM 5138 C CA . ILE A 1 677 ? 11.956 9.470 14.743 1.00 97.31 677 ILE A CA 1
ATOM 5139 C C . ILE A 1 677 ? 11.413 8.234 15.463 1.00 97.31 677 ILE A C 1
ATOM 5141 O O . ILE A 1 677 ? 10.376 7.682 15.093 1.00 97.31 677 ILE A O 1
ATOM 5145 N N . VAL A 1 678 ? 12.109 7.842 16.530 1.00 96.00 678 VAL A N 1
ATOM 5146 C CA . VAL A 1 678 ? 11.701 6.787 17.460 1.00 96.00 678 VAL A CA 1
ATOM 5147 C C . VAL A 1 678 ? 11.415 7.461 18.807 1.00 96.00 678 VAL A C 1
ATOM 5149 O O . VAL A 1 678 ? 12.360 7.790 19.527 1.00 96.00 678 VAL A O 1
ATOM 5152 N N . PRO A 1 679 ? 10.142 7.721 19.161 1.00 95.75 679 PRO A N 1
ATOM 5153 C CA . PRO A 1 679 ? 9.805 8.501 20.352 1.00 95.75 679 PRO A CA 1
ATOM 5154 C C . PRO A 1 679 ? 10.015 7.687 21.631 1.00 95.75 679 PRO A C 1
ATOM 5156 O O . PRO A 1 679 ? 9.971 6.456 21.598 1.00 95.75 679 PRO A O 1
ATOM 5159 N N . SER A 1 680 ? 10.198 8.358 22.771 1.00 94.44 680 SER A N 1
ATOM 5160 C CA . SER A 1 680 ? 10.209 7.703 24.088 1.00 94.44 680 SER A CA 1
ATOM 5161 C C . SER A 1 680 ? 8.808 7.306 24.550 1.00 94.44 680 SER A C 1
ATOM 5163 O O . SER A 1 680 ? 8.637 6.230 25.118 1.00 94.44 680 SER A O 1
ATOM 5165 N N . ASN A 1 681 ? 7.805 8.153 24.299 1.00 95.12 681 ASN A N 1
ATOM 5166 C CA . ASN A 1 681 ? 6.408 7.826 24.554 1.00 95.12 681 ASN A CA 1
ATOM 5167 C C . ASN A 1 681 ? 5.857 6.999 23.384 1.00 95.12 681 ASN A C 1
ATOM 5169 O O . ASN A 1 681 ? 5.728 7.490 22.263 1.00 95.12 681 ASN A O 1
ATOM 5173 N N . LYS A 1 682 ? 5.548 5.730 23.657 1.00 93.31 682 LYS A N 1
ATOM 5174 C CA . LYS A 1 682 ? 5.135 4.736 22.658 1.00 93.31 682 LYS A CA 1
ATOM 5175 C C . LYS A 1 682 ? 3.623 4.590 22.496 1.00 93.31 682 LYS A C 1
ATOM 5177 O O . LYS A 1 682 ? 3.197 3.708 21.769 1.00 93.31 682 LYS A O 1
ATOM 5182 N N . ARG A 1 683 ? 2.801 5.445 23.123 1.00 93.50 683 ARG A N 1
ATOM 5183 C CA . ARG A 1 683 ? 1.328 5.290 23.141 1.00 93.50 683 ARG A CA 1
ATOM 5184 C C . ARG A 1 683 ? 0.697 5.060 21.761 1.00 93.50 683 ARG A C 1
ATOM 5186 O O . ARG A 1 683 ? -0.286 4.336 21.677 1.00 93.50 683 ARG A O 1
ATOM 5193 N N . PHE A 1 684 ? 1.227 5.704 20.724 1.00 94.94 684 PHE A N 1
ATOM 5194 C CA . PHE A 1 684 ? 0.747 5.608 19.338 1.00 94.94 684 PHE A CA 1
ATOM 5195 C C . PHE A 1 684 ? 1.839 5.117 18.379 1.00 94.94 684 PHE A C 1
ATOM 5197 O O . PHE A 1 684 ? 1.758 5.364 17.176 1.00 94.94 684 PHE A O 1
ATOM 5204 N N . ALA A 1 685 ? 2.902 4.525 18.920 1.00 95.69 685 ALA A N 1
ATOM 5205 C CA . ALA A 1 685 ? 3.962 3.943 18.122 1.00 95.69 685 ALA A CA 1
ATOM 5206 C C . ALA A 1 685 ? 3.626 2.484 17.810 1.00 95.69 685 ALA A C 1
ATOM 5208 O O . ALA A 1 685 ? 2.938 1.814 18.572 1.00 95.69 685 ALA A O 1
ATOM 5209 N N . GLU A 1 686 ? 4.145 2.029 16.684 1.00 95.12 686 GLU A N 1
ATOM 5210 C CA . GLU A 1 686 ? 4.298 0.628 16.331 1.00 95.12 686 GLU A CA 1
ATOM 5211 C C . GLU A 1 686 ? 5.083 -0.163 17.390 1.00 95.12 686 GLU A C 1
ATOM 5213 O O . GLU A 1 686 ? 5.823 0.412 18.202 1.00 95.12 686 GLU A O 1
ATOM 5218 N N . ASP A 1 687 ? 4.938 -1.489 17.342 1.00 95.38 687 ASP A N 1
ATOM 5219 C CA . ASP A 1 687 ? 5.688 -2.410 18.195 1.00 95.38 687 ASP A CA 1
ATOM 5220 C C . ASP A 1 687 ? 7.194 -2.196 18.041 1.00 95.38 687 ASP A C 1
ATOM 5222 O O . ASP A 1 687 ? 7.688 -1.763 16.997 1.00 95.38 687 ASP A O 1
ATOM 5226 N N . VAL A 1 688 ? 7.951 -2.522 19.084 1.00 94.94 688 VAL A N 1
ATOM 5227 C CA . VAL A 1 688 ? 9.412 -2.452 19.062 1.00 94.94 688 VAL A CA 1
ATOM 5228 C C . VAL A 1 688 ? 10.011 -3.830 19.288 1.00 94.94 688 VAL A C 1
ATOM 5230 O O . VAL A 1 688 ? 9.419 -4.691 19.929 1.00 94.94 688 VAL A O 1
ATOM 5233 N N . ILE A 1 689 ? 11.211 -4.047 18.760 1.00 95.19 689 ILE A N 1
ATOM 5234 C CA . ILE A 1 689 ? 11.944 -5.295 18.957 1.00 95.19 689 ILE A CA 1
ATOM 5235 C C . ILE A 1 689 ? 12.344 -5.402 20.431 1.00 95.19 689 ILE A C 1
ATOM 5237 O O . ILE A 1 689 ? 13.217 -4.668 20.901 1.00 95.19 689 ILE A O 1
ATOM 5241 N N . GLU A 1 690 ? 11.723 -6.329 21.151 1.00 94.25 690 GLU A N 1
ATOM 5242 C CA . GLU A 1 690 ? 12.004 -6.581 22.563 1.00 94.25 690 GLU A CA 1
ATOM 5243 C C . GLU A 1 690 ? 13.210 -7.509 22.774 1.00 94.25 690 GLU A C 1
ATOM 5245 O O . GLU A 1 690 ? 13.693 -8.187 21.864 1.00 94.25 690 GLU A O 1
ATOM 5250 N N . ALA A 1 691 ? 13.738 -7.525 24.000 1.00 95.25 691 ALA A N 1
ATOM 5251 C CA . ALA A 1 691 ? 14.937 -8.296 24.346 1.00 95.25 691 ALA A CA 1
ATOM 5252 C C . ALA A 1 691 ? 14.743 -9.823 24.296 1.00 95.25 691 ALA A C 1
ATOM 5254 O O . ALA A 1 691 ? 15.730 -10.561 24.247 1.00 95.25 691 ALA A O 1
ATOM 5255 N N . ASP A 1 692 ? 13.500 -10.289 24.366 1.00 94.06 692 ASP A N 1
ATOM 5256 C CA . ASP A 1 692 ? 13.090 -11.688 24.265 1.00 94.06 692 ASP A CA 1
ATOM 5257 C C . ASP A 1 692 ? 12.615 -12.088 22.862 1.00 94.06 692 ASP A C 1
ATOM 5259 O O . ASP A 1 692 ? 12.355 -13.272 22.648 1.00 94.06 692 ASP A O 1
ATOM 5263 N N . ASN A 1 693 ? 12.594 -11.153 21.903 1.00 94.62 693 ASN A N 1
ATOM 5264 C CA . ASN A 1 693 ? 12.226 -11.448 20.524 1.00 94.62 693 ASN A CA 1
ATOM 5265 C C . ASN A 1 693 ? 13.082 -12.608 19.966 1.00 94.62 693 ASN A C 1
ATOM 5267 O O . ASN A 1 693 ? 14.313 -12.567 20.085 1.00 94.62 693 ASN A O 1
ATOM 5271 N N . PRO A 1 694 ? 12.491 -13.609 19.286 1.00 92.38 694 PRO A N 1
ATOM 5272 C CA . PRO A 1 694 ? 13.218 -14.782 18.799 1.00 92.38 694 PRO A CA 1
ATOM 5273 C C . PRO A 1 694 ? 14.390 -14.475 17.860 1.00 92.38 694 PRO A C 1
ATOM 5275 O O . PRO A 1 694 ? 15.301 -15.293 17.722 1.00 92.38 694 PRO A O 1
ATOM 5278 N N . ALA A 1 695 ? 14.381 -13.314 17.199 1.00 91.12 695 ALA A N 1
ATOM 5279 C CA . ALA A 1 695 ? 15.455 -12.909 16.305 1.00 91.12 695 ALA A CA 1
ATOM 5280 C C . ALA A 1 695 ? 16.674 -12.313 17.031 1.00 91.12 695 ALA A C 1
ATOM 5282 O O . ALA A 1 695 ? 17.703 -12.129 16.379 1.00 91.12 695 ALA A O 1
ATOM 5283 N N . VAL A 1 696 ? 16.573 -11.962 18.320 1.00 92.00 696 VAL A N 1
ATOM 5284 C CA . VAL A 1 696 ? 17.576 -11.201 19.087 1.00 92.00 696 VAL A CA 1
ATOM 5285 C C . VAL A 1 696 ? 18.663 -12.098 19.695 1.00 92.00 696 VAL A C 1
ATOM 5287 O O . VAL A 1 696 ? 18.389 -13.069 20.399 1.00 92.00 696 VAL A O 1
ATOM 5290 N N . ASP A 1 697 ? 19.932 -11.718 19.501 1.00 87.19 697 ASP A N 1
ATOM 5291 C CA . ASP A 1 697 ? 21.105 -12.458 19.986 1.00 87.19 697 ASP A CA 1
ATOM 5292 C C . ASP A 1 697 ? 21.603 -11.921 21.346 1.00 87.19 697 ASP A C 1
ATOM 5294 O O . ASP A 1 697 ? 22.732 -11.441 21.506 1.00 87.19 697 ASP A O 1
ATOM 5298 N N . GLY A 1 698 ? 20.757 -12.038 22.372 1.00 88.25 698 GLY A N 1
ATOM 5299 C CA . GLY A 1 698 ? 21.076 -11.678 23.757 1.00 88.25 698 GLY A CA 1
ATOM 5300 C C . GLY A 1 698 ? 20.944 -10.185 24.090 1.00 88.25 698 GLY A C 1
ATOM 5301 O O . GLY A 1 698 ? 20.643 -9.342 23.257 1.00 88.25 698 GLY A O 1
ATOM 5302 N N . SER A 1 699 ? 21.197 -9.830 25.353 1.00 89.81 699 SER A N 1
ATOM 5303 C CA . SER A 1 699 ? 20.790 -8.532 25.927 1.00 89.81 699 SER A CA 1
ATOM 5304 C C . SER A 1 699 ? 21.515 -7.283 25.402 1.00 89.81 699 SER A C 1
ATOM 5306 O O . SER A 1 699 ? 21.195 -6.183 25.835 1.00 89.81 699 SER A O 1
ATOM 5308 N N . ASN A 1 700 ? 22.545 -7.440 24.567 1.00 90.88 700 ASN A N 1
ATOM 5309 C CA . ASN A 1 700 ? 23.319 -6.326 24.000 1.00 90.88 700 ASN A CA 1
ATOM 5310 C C . ASN A 1 700 ? 23.084 -6.179 22.490 1.00 90.88 700 ASN A C 1
ATOM 5312 O O . ASN A 1 700 ? 23.871 -5.513 21.815 1.00 90.88 700 ASN A O 1
ATOM 5316 N N . ASP A 1 701 ? 22.075 -6.859 21.947 1.00 92.69 701 ASP A N 1
ATOM 5317 C CA . ASP A 1 701 ? 21.741 -6.758 20.537 1.00 92.69 701 ASP A CA 1
ATOM 5318 C C . ASP A 1 701 ? 21.305 -5.321 20.198 1.00 92.69 701 ASP A C 1
ATOM 5320 O O . ASP A 1 701 ? 20.418 -4.782 20.864 1.00 92.69 701 ASP A O 1
ATOM 5324 N N . PRO A 1 702 ? 21.917 -4.675 19.189 1.00 92.69 702 PRO A N 1
ATOM 5325 C CA . PRO A 1 702 ? 21.605 -3.292 18.838 1.00 92.69 702 PRO A CA 1
ATOM 5326 C C . PRO A 1 702 ? 20.189 -3.100 18.289 1.00 92.69 702 PRO A C 1
ATOM 5328 O O . PRO A 1 702 ? 19.748 -1.959 18.195 1.00 92.69 702 PRO A O 1
ATOM 5331 N N . ARG A 1 703 ? 19.492 -4.185 17.923 1.00 93.19 703 ARG A N 1
ATOM 5332 C CA . ARG A 1 703 ? 18.113 -4.122 17.434 1.00 93.19 703 ARG A CA 1
ATOM 5333 C C . ARG A 1 703 ? 17.095 -3.811 18.523 1.00 93.19 703 ARG A C 1
ATOM 5335 O O . ARG A 1 703 ? 16.011 -3.349 18.188 1.00 93.19 703 ARG A O 1
ATOM 5342 N N . ILE A 1 704 ? 17.415 -4.082 19.790 1.00 94.75 704 ILE A N 1
ATOM 5343 C CA . ILE A 1 704 ? 16.468 -3.918 20.897 1.00 94.75 704 ILE A CA 1
ATOM 5344 C C . ILE A 1 704 ? 16.001 -2.457 20.964 1.00 94.75 704 ILE A C 1
ATOM 5346 O O . ILE A 1 704 ? 16.816 -1.539 21.061 1.00 94.75 704 ILE A O 1
ATOM 5350 N N . GLY A 1 705 ? 14.685 -2.253 20.929 1.00 93.19 705 GLY A N 1
ATOM 5351 C CA . GLY A 1 705 ? 14.034 -0.943 20.923 1.00 93.19 705 GLY A CA 1
ATOM 5352 C C . GLY A 1 705 ? 13.860 -0.307 19.540 1.00 93.19 705 GLY A C 1
ATOM 5353 O O . GLY A 1 705 ? 13.244 0.759 19.449 1.00 93.19 705 GLY A O 1
ATOM 5354 N N . ASN A 1 706 ? 14.359 -0.930 18.466 1.00 95.00 706 ASN A N 1
ATOM 5355 C CA . ASN A 1 706 ? 14.033 -0.494 17.110 1.00 95.00 706 ASN A CA 1
ATOM 5356 C C . ASN A 1 706 ? 12.547 -0.754 16.818 1.00 95.00 706 ASN A C 1
ATOM 5358 O O . ASN A 1 706 ? 12.033 -1.792 17.235 1.00 95.00 706 ASN A O 1
ATOM 5362 N N . PRO A 1 707 ? 11.869 0.135 16.078 1.00 95.38 707 PRO A N 1
ATOM 5363 C CA . PRO A 1 707 ? 10.495 -0.092 15.653 1.00 95.38 707 PRO A CA 1
ATOM 5364 C C . PRO A 1 707 ? 10.386 -1.248 14.649 1.00 95.38 707 PRO A C 1
ATOM 5366 O O . PRO A 1 707 ? 11.253 -1.435 13.788 1.00 95.38 707 PRO A O 1
ATOM 5369 N N . MET A 1 708 ? 9.297 -2.001 14.762 1.00 95.75 708 MET A N 1
ATOM 5370 C CA . MET A 1 708 ? 8.806 -2.938 13.756 1.00 95.75 708 MET A CA 1
ATOM 5371 C C . MET A 1 708 ? 7.997 -2.184 12.688 1.00 95.75 708 MET A C 1
ATOM 5373 O O . MET A 1 708 ? 7.743 -0.990 12.801 1.00 95.75 708 MET A O 1
ATOM 5377 N N . LEU A 1 709 ? 7.622 -2.843 11.592 1.00 95.31 709 LEU A N 1
ATOM 5378 C CA . LEU A 1 709 ? 6.828 -2.200 10.544 1.00 95.31 709 LEU A CA 1
ATOM 5379 C C . LEU A 1 709 ? 5.352 -2.161 10.941 1.00 95.31 709 LEU A C 1
ATOM 5381 O O . LEU A 1 709 ? 4.782 -3.182 11.305 1.00 95.31 709 LEU A O 1
ATOM 5385 N N . TYR A 1 710 ? 4.705 -1.021 10.711 1.00 95.50 710 TYR A N 1
ATOM 5386 C CA . TYR A 1 710 ? 3.274 -0.822 10.959 1.00 95.50 710 TYR A CA 1
ATOM 5387 C C . TYR A 1 710 ? 2.367 -1.940 10.400 1.00 95.50 710 TYR A C 1
ATOM 5389 O O . TYR A 1 710 ? 1.463 -2.396 11.092 1.00 95.50 710 TYR A O 1
ATOM 5397 N N . ARG A 1 711 ? 2.638 -2.428 9.181 1.00 93.25 711 ARG A N 1
ATOM 5398 C CA . ARG A 1 711 ? 1.856 -3.497 8.521 1.00 93.25 711 ARG A CA 1
ATOM 5399 C C . ARG A 1 711 ? 1.945 -4.877 9.193 1.00 93.25 711 ARG A C 1
ATOM 5401 O O . ARG A 1 711 ? 1.232 -5.789 8.806 1.00 93.25 711 ARG A O 1
ATOM 5408 N N . VAL A 1 712 ? 2.868 -5.064 10.139 1.00 93.06 712 VAL A N 1
ATOM 5409 C CA . VAL A 1 712 ? 2.982 -6.301 10.934 1.00 93.06 712 VAL A CA 1
ATOM 5410 C C . VAL A 1 712 ? 2.861 -6.050 12.432 1.00 93.06 712 VAL A C 1
ATOM 5412 O O . VAL A 1 712 ? 3.007 -6.994 13.201 1.00 93.06 712 VAL A O 1
ATOM 5415 N N . SER A 1 713 ? 2.622 -4.806 12.849 1.00 94.69 713 SER A N 1
ATOM 5416 C CA . SER A 1 713 ? 2.398 -4.475 14.252 1.00 94.69 713 SER A CA 1
ATOM 5417 C C . SER A 1 713 ? 0.963 -4.752 14.660 1.00 94.69 713 SER A C 1
ATOM 5419 O O . SER A 1 713 ? 0.024 -4.650 13.860 1.00 94.69 713 SER A O 1
ATOM 5421 N N . THR A 1 714 ? 0.808 -5.077 15.933 1.00 93.12 714 THR A N 1
ATOM 5422 C CA . THR A 1 714 ? -0.472 -5.366 16.566 1.00 93.12 714 THR A CA 1
ATOM 5423 C C . THR A 1 714 ? -0.780 -4.341 17.652 1.00 93.12 714 THR A C 1
ATOM 5425 O O . THR A 1 714 ? -0.045 -3.377 17.861 1.00 93.12 714 THR A O 1
ATOM 5428 N N . GLY A 1 715 ? -1.960 -4.446 18.253 1.00 87.50 715 GLY A N 1
ATOM 5429 C CA . GLY A 1 715 ? -2.434 -3.488 19.239 1.00 87.50 715 GLY A CA 1
ATOM 5430 C C . GLY A 1 715 ? -3.372 -4.136 20.243 1.00 87.50 715 GLY A C 1
ATOM 5431 O O . GLY A 1 715 ? -3.013 -5.088 20.921 1.00 87.50 715 GLY A O 1
ATOM 5432 N N . HIS A 1 716 ? -4.575 -3.583 20.380 1.00 90.50 716 HIS A N 1
ATOM 5433 C CA . HIS A 1 716 ? -5.566 -4.029 21.358 1.00 90.50 716 HIS A CA 1
ATOM 5434 C C . HIS A 1 716 ? -5.938 -5.511 21.165 1.00 90.50 716 HIS A C 1
ATOM 5436 O O . HIS A 1 716 ? -6.701 -5.822 20.250 1.00 90.50 716 HIS A O 1
ATOM 5442 N N . GLU A 1 717 ? -5.395 -6.375 22.034 1.00 85.31 717 GLU A N 1
ATOM 5443 C CA . GLU A 1 717 ? -5.545 -7.842 22.007 1.00 85.31 717 GLU A CA 1
ATOM 5444 C C . GLU A 1 717 ? -5.141 -8.443 20.645 1.00 85.31 717 GLU A C 1
ATOM 5446 O O . GLU A 1 717 ? -5.941 -9.084 19.963 1.00 85.31 717 GLU A O 1
ATOM 5451 N N . ASP A 1 718 ? -3.906 -8.150 20.222 1.00 85.94 718 ASP A N 1
ATOM 5452 C CA . ASP A 1 718 ? -3.225 -8.704 19.038 1.00 85.94 718 ASP A CA 1
ATOM 5453 C C . ASP A 1 718 ? -3.877 -8.379 17.679 1.00 85.94 718 ASP A C 1
ATOM 5455 O O . ASP A 1 718 ? -3.485 -8.872 16.620 1.00 85.94 718 ASP A O 1
ATOM 5459 N N . ILE A 1 719 ? -4.855 -7.469 17.657 1.00 91.50 719 ILE A N 1
ATOM 5460 C CA . ILE A 1 719 ? -5.431 -6.975 16.406 1.00 91.50 719 ILE A CA 1
ATOM 5461 C C . ILE A 1 719 ? -4.411 -6.093 15.680 1.00 91.50 719 ILE A C 1
ATOM 5463 O O . ILE A 1 719 ? -3.992 -5.050 16.187 1.00 91.50 719 ILE A O 1
ATOM 5467 N N . PHE A 1 720 ? -4.049 -6.494 14.460 1.00 92.19 720 PHE A N 1
ATOM 5468 C CA . PHE A 1 720 ? -3.099 -5.771 13.615 1.00 92.19 720 PHE A CA 1
ATOM 5469 C C . PHE A 1 720 ? -3.535 -4.321 13.348 1.00 92.19 720 PHE A C 1
ATOM 5471 O O . PHE A 1 720 ? -4.716 -4.033 13.122 1.00 92.19 720 PHE A O 1
ATOM 5478 N N . CYS A 1 721 ? -2.582 -3.385 13.345 1.00 95.12 721 CYS A N 1
ATOM 5479 C CA . CYS A 1 721 ? -2.888 -1.953 13.302 1.00 95.12 721 CYS A CA 1
ATOM 5480 C C . CYS A 1 721 ? -3.710 -1.549 12.061 1.00 95.12 721 CYS A C 1
ATOM 5482 O O . CYS A 1 721 ? -4.598 -0.691 12.145 1.00 95.12 721 CYS A O 1
ATOM 5484 N N . GLU A 1 722 ? -3.453 -2.179 10.912 1.00 95.19 722 GLU A N 1
ATOM 5485 C CA . GLU A 1 722 ? -4.159 -1.915 9.652 1.00 95.19 722 GLU A CA 1
ATOM 5486 C C . GLU A 1 722 ? -5.651 -2.289 9.695 1.00 95.19 722 GLU A C 1
ATOM 5488 O O . GLU A 1 722 ? -6.450 -1.686 8.977 1.00 95.19 722 GLU A O 1
ATOM 5493 N N . ALA A 1 723 ? -6.072 -3.196 10.587 1.00 94.38 723 ALA A N 1
ATOM 5494 C CA . ALA A 1 723 ? -7.481 -3.558 10.771 1.00 94.38 723 ALA A CA 1
ATOM 5495 C C . ALA A 1 723 ? -8.305 -2.354 11.238 1.00 94.38 723 ALA A C 1
ATOM 5497 O O . ALA A 1 723 ? -9.443 -2.145 10.811 1.00 94.38 723 ALA A O 1
ATOM 5498 N N . CYS A 1 724 ? -7.712 -1.555 12.124 1.00 95.50 724 CYS A N 1
ATOM 5499 C CA . CYS A 1 724 ? -8.358 -0.406 12.738 1.00 95.50 724 CYS A CA 1
ATOM 5500 C C . CYS A 1 724 ? -8.129 0.874 11.935 1.00 95.50 724 CYS A C 1
ATOM 5502 O O . CYS A 1 724 ? -9.005 1.737 11.874 1.00 95.50 724 CYS A O 1
ATOM 5504 N N . HIS A 1 725 ? -6.952 1.027 11.335 1.00 96.62 725 HIS A N 1
ATOM 5505 C CA . HIS A 1 725 ? -6.521 2.291 10.746 1.00 96.62 725 HIS A CA 1
ATOM 5506 C C . HIS A 1 725 ? -6.569 2.320 9.211 1.00 96.62 725 HIS A C 1
ATOM 5508 O O . HIS A 1 725 ? -6.564 3.418 8.657 1.00 96.62 725 HIS A O 1
ATOM 5514 N N . GLY A 1 726 ? -6.683 1.176 8.532 1.00 95.38 726 GLY A N 1
ATOM 5515 C CA . GLY A 1 726 ? -6.519 1.050 7.081 1.00 95.38 726 GLY A CA 1
ATOM 5516 C C . GLY A 1 726 ? -5.069 0.747 6.689 1.00 95.38 726 GLY A C 1
ATOM 5517 O O . GLY A 1 726 ? -4.194 0.703 7.540 1.00 95.38 726 GLY A O 1
ATOM 5518 N N . ALA A 1 727 ? -4.805 0.534 5.402 1.00 94.12 727 ALA A N 1
ATOM 5519 C CA . ALA A 1 727 ? -3.474 0.158 4.923 1.00 94.12 727 ALA A CA 1
ATOM 5520 C C . ALA A 1 727 ? -2.465 1.321 4.967 1.00 94.12 727 ALA A C 1
ATOM 5522 O O . ALA A 1 727 ? -2.851 2.497 4.904 1.00 94.12 727 ALA A O 1
ATOM 5523 N N . THR A 1 728 ? -1.164 1.008 4.960 1.00 92.69 728 THR A N 1
ATOM 5524 C CA . THR A 1 728 ? -0.099 1.995 4.663 1.00 92.69 728 THR A CA 1
ATOM 5525 C C . THR A 1 728 ? -0.446 2.867 3.444 1.00 92.69 728 THR A C 1
ATOM 5527 O O . THR A 1 728 ? -1.051 2.408 2.488 1.00 92.69 728 THR A O 1
ATOM 5530 N N . HIS A 1 729 ? -0.145 4.170 3.475 1.00 92.50 729 HIS A N 1
ATOM 5531 C CA . HIS A 1 729 ? -0.560 5.156 2.450 1.00 92.50 729 HIS A CA 1
ATOM 5532 C C . HIS A 1 729 ? -2.079 5.332 2.219 1.00 92.50 729 HIS A C 1
ATOM 5534 O O . HIS A 1 729 ? -2.465 6.275 1.533 1.00 92.50 729 HIS A O 1
ATOM 5540 N N . GLY A 1 730 ? -2.940 4.489 2.796 1.00 92.88 730 GLY A N 1
ATOM 5541 C CA . GLY A 1 730 ? -4.401 4.499 2.674 1.00 92.88 730 GLY A CA 1
ATOM 5542 C C . GLY A 1 730 ? -5.136 4.646 4.011 1.00 92.88 730 GLY A C 1
ATOM 5543 O O . GLY A 1 730 ? -6.318 4.320 4.091 1.00 92.88 730 GLY A O 1
ATOM 5544 N N . ILE A 1 731 ? -4.452 5.138 5.053 1.00 94.88 731 ILE A N 1
ATOM 5545 C CA . ILE A 1 731 ? -4.994 5.294 6.412 1.00 94.88 731 ILE A CA 1
ATOM 5546 C C . ILE A 1 731 ? -6.293 6.102 6.399 1.00 94.88 731 ILE A C 1
ATOM 5548 O O . ILE A 1 731 ? -6.365 7.192 5.828 1.00 94.88 731 ILE A O 1
ATOM 5552 N N . TRP A 1 732 ? -7.325 5.598 7.065 1.00 95.69 732 TRP A N 1
ATOM 5553 C CA . TRP A 1 732 ? -8.657 6.185 7.050 1.00 95.69 732 TRP A CA 1
ATOM 5554 C C . TRP A 1 732 ? -8.776 7.458 7.906 1.00 95.69 732 TRP A C 1
ATOM 5556 O O . TRP A 1 732 ? -8.145 7.582 8.957 1.00 95.69 732 TRP A O 1
ATOM 5566 N N . PRO A 1 733 ? -9.670 8.393 7.531 1.00 95.44 733 PRO A N 1
ATOM 5567 C CA . PRO A 1 733 ? -10.504 8.358 6.331 1.00 95.44 733 PRO A CA 1
ATOM 5568 C C . PRO A 1 733 ? -9.756 8.865 5.094 1.00 95.44 733 PRO A C 1
ATOM 5570 O O . PRO A 1 733 ? -8.894 9.738 5.183 1.00 95.44 733 PRO A O 1
ATOM 5573 N N . ASN A 1 734 ? -10.172 8.390 3.923 1.00 94.12 734 ASN A N 1
ATOM 5574 C CA . ASN A 1 734 ? -9.908 9.099 2.676 1.00 94.12 734 ASN A CA 1
ATOM 5575 C C . ASN A 1 734 ? -10.799 10.355 2.618 1.00 94.12 734 ASN A C 1
ATOM 5577 O O . ASN A 1 734 ? -11.990 10.286 2.937 1.00 94.12 734 ASN A O 1
ATOM 5581 N N . GLY A 1 735 ? -10.218 11.503 2.251 1.00 91.44 735 GLY A N 1
ATOM 5582 C CA . GLY A 1 735 ? -10.915 12.788 2.176 1.00 91.44 735 GLY A CA 1
ATOM 5583 C C . GLY A 1 735 ? -12.060 12.816 1.157 1.00 91.44 735 GLY A C 1
ATOM 5584 O O . GLY A 1 735 ? -13.009 13.580 1.335 1.00 91.44 735 GLY A O 1
ATOM 5585 N N . ASN A 1 736 ? -12.021 11.955 0.134 1.00 91.25 736 ASN A N 1
ATOM 5586 C CA . ASN A 1 736 ? -13.161 11.724 -0.745 1.00 91.25 736 ASN A CA 1
ATOM 5587 C C . ASN A 1 736 ? -14.178 10.792 -0.048 1.00 91.25 736 ASN A C 1
ATOM 5589 O O . ASN A 1 736 ? -13.893 9.609 0.149 1.00 91.25 736 ASN A O 1
ATOM 5593 N N . PRO A 1 737 ? -15.391 11.267 0.295 1.00 91.81 737 PRO A N 1
ATOM 5594 C CA . PRO A 1 737 ? -16.369 10.471 1.039 1.00 91.81 737 PRO A CA 1
ATOM 5595 C C . PRO A 1 737 ? -16.885 9.248 0.269 1.00 91.81 737 PRO A C 1
ATOM 5597 O O . PRO A 1 737 ? -17.402 8.324 0.893 1.00 91.81 737 PRO A O 1
ATOM 5600 N N . LEU A 1 738 ? -16.752 9.238 -1.061 1.00 92.38 738 LEU A N 1
ATOM 5601 C CA . LEU A 1 738 ? -17.168 8.130 -1.921 1.00 92.38 738 LEU A CA 1
ATOM 5602 C C . LEU A 1 738 ? -16.034 7.137 -2.214 1.00 92.38 738 LEU A C 1
ATOM 5604 O O . LEU A 1 738 ? -16.283 6.116 -2.846 1.00 92.38 738 LEU A O 1
ATOM 5608 N N . ALA A 1 739 ? -14.805 7.418 -1.766 1.00 94.31 739 ALA A N 1
ATOM 5609 C CA . ALA A 1 739 ? -13.651 6.555 -1.996 1.00 94.31 739 ALA A CA 1
ATOM 5610 C C . ALA A 1 739 ? -13.890 5.128 -1.491 1.00 94.31 739 ALA A C 1
ATOM 5612 O O . ALA A 1 739 ? -14.372 4.935 -0.369 1.00 94.31 739 ALA A O 1
ATOM 5613 N N . ASN A 1 740 ? -13.452 4.139 -2.273 1.00 95.94 740 ASN A N 1
ATOM 5614 C CA . ASN A 1 740 ? -13.534 2.734 -1.879 1.00 95.94 740 ASN A CA 1
ATOM 5615 C C . ASN A 1 740 ? -12.782 2.442 -0.571 1.00 95.94 740 ASN A C 1
ATOM 5617 O O . ASN A 1 740 ? -13.233 1.593 0.192 1.00 95.94 740 ASN A O 1
ATOM 5621 N N . ASP A 1 741 ? -11.718 3.191 -0.245 1.00 95.12 741 ASP A N 1
ATOM 5622 C CA . ASP A 1 741 ? -11.011 3.049 1.040 1.00 95.12 741 ASP A CA 1
ATOM 5623 C C . ASP A 1 741 ? -11.954 3.209 2.239 1.00 95.12 741 ASP A C 1
ATOM 5625 O O . ASP A 1 741 ? -11.801 2.535 3.250 1.00 95.12 741 ASP A O 1
ATOM 5629 N N . ASN A 1 742 ? -12.969 4.072 2.137 1.00 96.56 742 ASN A N 1
ATOM 5630 C CA . ASN A 1 742 ? -13.895 4.314 3.239 1.00 96.56 742 ASN A CA 1
ATOM 5631 C C . ASN A 1 742 ? -14.948 3.199 3.393 1.00 96.56 742 ASN A C 1
ATOM 5633 O O . ASN A 1 742 ? -15.669 3.190 4.393 1.00 96.56 742 ASN A O 1
ATOM 5637 N N . VAL A 1 743 ? -15.084 2.278 2.430 1.00 97.69 743 VAL A N 1
ATOM 5638 C CA . VAL A 1 743 ? -16.142 1.249 2.424 1.00 97.69 743 VAL A CA 1
ATOM 5639 C C . VAL A 1 743 ? -16.021 0.318 3.625 1.00 97.69 743 VAL A C 1
ATOM 5641 O O . VAL A 1 743 ? -17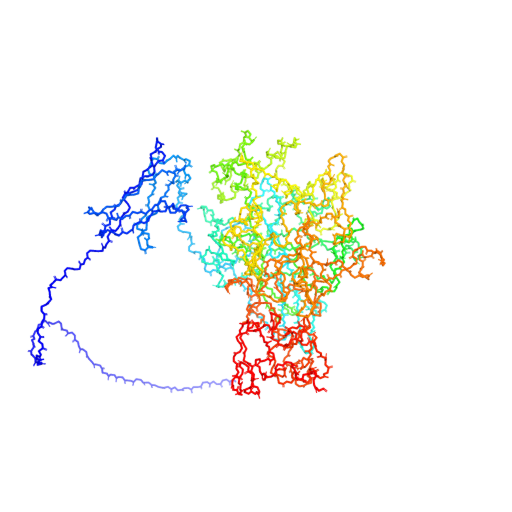.016 0.122 4.320 1.00 97.69 743 VAL A O 1
ATOM 5644 N N . THR A 1 744 ? -14.824 -0.191 3.922 1.00 97.38 744 THR A N 1
ATOM 5645 C CA . THR A 1 744 ? -14.586 -1.108 5.049 1.00 97.38 744 THR A CA 1
ATOM 5646 C C . THR A 1 744 ? -15.015 -0.482 6.376 1.00 97.38 744 THR A C 1
ATOM 5648 O O . THR A 1 744 ? -15.849 -1.040 7.088 1.00 97.38 744 THR A O 1
ATOM 5651 N N . ALA A 1 745 ? -14.535 0.731 6.673 1.00 97.62 745 ALA A N 1
ATOM 5652 C CA . ALA A 1 745 ? -14.905 1.453 7.889 1.00 97.62 745 ALA A CA 1
ATOM 5653 C C . ALA A 1 745 ? -16.417 1.729 7.962 1.00 97.62 745 ALA A C 1
ATOM 5655 O O . ALA A 1 745 ? -17.050 1.474 8.986 1.00 97.62 745 ALA A O 1
ATOM 5656 N N . ASN A 1 746 ? -17.029 2.174 6.861 1.00 97.62 746 ASN A N 1
ATOM 5657 C CA . ASN A 1 746 ? -18.474 2.399 6.813 1.00 97.62 746 ASN A CA 1
ATOM 5658 C C . ASN A 1 746 ? -19.277 1.116 7.082 1.00 97.62 746 ASN A C 1
ATOM 5660 O O . ASN A 1 746 ? -20.290 1.174 7.775 1.00 97.62 746 ASN A O 1
ATOM 5664 N N . GLN A 1 747 ? -18.843 -0.034 6.561 1.00 97.75 747 GLN A N 1
ATOM 5665 C CA . GLN A 1 747 ? -19.517 -1.316 6.788 1.00 97.75 747 GLN A CA 1
ATOM 5666 C C . GLN A 1 747 ? -19.388 -1.800 8.237 1.00 97.75 747 GLN A C 1
ATOM 5668 O O . GLN A 1 747 ? -20.339 -2.373 8.765 1.00 97.75 747 GLN A O 1
ATOM 5673 N N . LEU A 1 748 ? -18.242 -1.559 8.881 1.00 97.38 748 LEU A N 1
ATOM 5674 C CA . LEU A 1 748 ? -17.977 -2.027 10.243 1.00 97.38 748 LEU A CA 1
ATOM 5675 C C . LEU A 1 748 ? -18.627 -1.148 11.316 1.00 97.38 748 LEU A C 1
ATOM 5677 O O . LEU A 1 748 ? -19.307 -1.670 12.195 1.00 97.38 748 LEU A O 1
ATOM 5681 N N . GLN A 1 749 ? -18.445 0.173 11.244 1.00 96.31 749 GLN A N 1
ATOM 5682 C CA . GLN A 1 749 ? -18.866 1.103 12.304 1.00 96.31 749 GLN A CA 1
ATOM 5683 C C . GLN A 1 749 ? -19.922 2.132 11.868 1.00 96.31 749 GLN A C 1
ATOM 5685 O O . GLN A 1 749 ? -20.367 2.948 12.670 1.00 96.31 749 GLN A O 1
ATOM 5690 N N . GLY A 1 750 ? -20.346 2.115 10.601 1.00 96.19 750 GLY A N 1
ATOM 5691 C CA . GLY A 1 750 ? -21.371 3.028 10.082 1.00 96.19 750 GLY A CA 1
ATOM 5692 C C . GLY A 1 750 ? -20.862 4.416 9.683 1.00 96.19 750 GLY A C 1
ATOM 5693 O O . GLY A 1 750 ? -21.660 5.247 9.252 1.00 96.19 750 GLY A O 1
ATOM 5694 N N . HIS A 1 751 ? -19.557 4.680 9.797 1.00 96.25 751 HIS A N 1
ATOM 5695 C CA . HIS A 1 751 ? -18.936 5.918 9.331 1.00 96.25 751 HIS A CA 1
ATOM 5696 C C . HIS A 1 751 ? -17.482 5.712 8.882 1.00 96.25 751 HIS A C 1
ATOM 5698 O O . HIS A 1 751 ? -16.787 4.798 9.323 1.00 96.25 751 HIS A O 1
ATOM 5704 N N . ALA A 1 752 ? -16.995 6.620 8.034 1.00 95.94 752 ALA A N 1
ATOM 5705 C CA . ALA A 1 752 ? -15.610 6.633 7.583 1.00 95.94 752 ALA A CA 1
ATOM 5706 C C . ALA A 1 752 ? -14.654 7.115 8.687 1.00 95.94 752 ALA A C 1
ATOM 5708 O O . ALA A 1 752 ? -14.970 8.050 9.438 1.00 95.94 752 ALA A O 1
ATOM 5709 N N . GLY A 1 753 ? -13.458 6.527 8.722 1.00 95.38 753 GLY A N 1
ATOM 5710 C CA . GLY A 1 753 ? -12.381 6.851 9.656 1.00 95.38 753 GLY A CA 1
ATOM 5711 C C . GLY A 1 753 ? -11.804 5.608 10.322 1.00 95.38 753 GLY A C 1
ATOM 5712 O O . GLY A 1 753 ? -12.293 4.504 10.099 1.00 95.38 753 GLY A O 1
ATOM 5713 N N . THR A 1 754 ? -10.779 5.807 11.149 1.00 95.44 754 THR A N 1
ATOM 5714 C CA . THR A 1 754 ? -10.258 4.774 12.052 1.00 95.44 754 THR A CA 1
ATOM 5715 C C . THR A 1 754 ? -11.394 4.135 12.851 1.00 95.44 754 THR A C 1
ATOM 5717 O O . THR A 1 754 ? -12.319 4.832 13.279 1.00 95.44 754 THR A O 1
ATOM 5720 N N . ILE A 1 755 ? -11.336 2.819 13.032 1.00 96.31 755 ILE A N 1
ATOM 5721 C CA . ILE A 1 755 ? -12.296 2.059 13.830 1.00 96.31 755 ILE A CA 1
ATOM 5722 C C . ILE A 1 755 ? -12.191 2.509 15.284 1.00 96.31 755 ILE A C 1
ATOM 5724 O O . ILE A 1 755 ? -11.152 2.352 15.918 1.00 96.31 755 ILE A O 1
ATOM 5728 N N . GLY A 1 756 ? -13.267 3.105 15.792 1.00 94.12 756 GLY A N 1
ATOM 5729 C CA . GLY A 1 756 ? -13.348 3.558 17.179 1.00 94.12 756 GLY A CA 1
ATOM 5730 C C . GLY A 1 756 ? -14.642 3.193 17.883 1.00 94.12 756 GLY A C 1
ATOM 5731 O O . GLY A 1 756 ? -14.723 3.336 19.098 1.00 94.12 756 GLY A O 1
ATOM 5732 N N . GLU A 1 757 ? -15.655 2.700 17.169 1.00 93.81 757 GLU A N 1
ATOM 5733 C CA . GLU A 1 757 ? -16.849 2.176 17.824 1.00 93.81 757 GLU A CA 1
ATOM 5734 C C . GLU A 1 757 ? -16.538 0.813 18.457 1.00 93.81 757 GLU A C 1
ATOM 5736 O O . GLU A 1 757 ? -16.477 -0.208 17.775 1.00 93.81 757 GLU A O 1
ATOM 5741 N N . CYS A 1 758 ? -16.398 0.775 19.785 1.00 93.19 758 CYS A N 1
ATOM 5742 C CA . CYS A 1 758 ? -16.113 -0.449 20.548 1.00 93.19 758 CYS A CA 1
ATOM 5743 C C . CYS A 1 758 ? -17.123 -1.575 20.249 1.00 93.19 758 CYS A C 1
ATOM 5745 O O . CYS A 1 758 ? -16.791 -2.757 20.285 1.00 93.19 758 CYS A O 1
ATOM 5747 N N . SER A 1 759 ? -18.358 -1.204 19.891 1.00 92.38 759 SER A N 1
ATOM 5748 C CA . SER A 1 759 ? -19.421 -2.133 19.495 1.00 92.38 759 SER A CA 1
ATOM 5749 C C . SER A 1 759 ? -19.138 -2.925 18.210 1.00 92.38 759 SER A C 1
ATOM 5751 O O . SER A 1 759 ? -19.882 -3.853 17.908 1.00 92.38 759 SER A O 1
ATOM 5753 N N .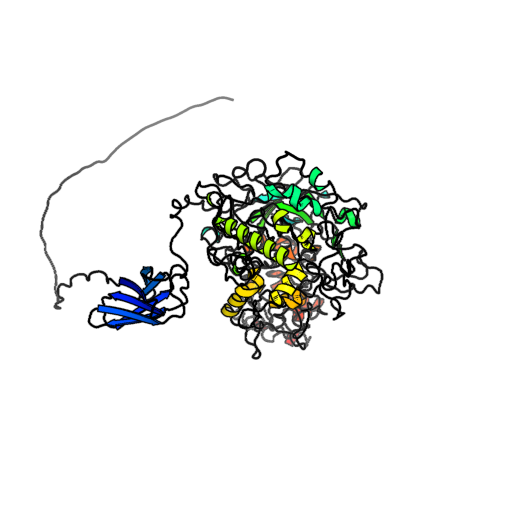 VAL A 1 760 ? -18.084 -2.611 17.454 1.00 95.06 760 VAL A N 1
ATOM 5754 C CA . VAL A 1 760 ? -17.634 -3.455 16.335 1.00 95.06 760 VAL A CA 1
ATOM 5755 C C . VAL A 1 760 ? -17.212 -4.835 16.850 1.00 95.06 760 VAL A C 1
ATOM 5757 O O . VAL A 1 760 ? -17.602 -5.848 16.272 1.00 95.06 760 VAL A O 1
ATOM 5760 N N . CYS A 1 761 ? -16.497 -4.885 17.977 1.00 94.56 761 CYS A N 1
ATOM 5761 C CA . CYS A 1 761 ? -15.959 -6.122 18.553 1.00 94.56 761 CYS A CA 1
ATOM 5762 C C . CYS A 1 761 ? -16.715 -6.543 19.814 1.00 94.56 761 CYS A C 1
ATOM 5764 O O . CYS A 1 761 ? -17.021 -7.721 19.988 1.00 94.56 761 CYS A O 1
ATOM 5766 N N . HIS A 1 762 ? -17.091 -5.586 20.658 1.00 94.50 762 HIS A N 1
ATOM 5767 C CA . HIS A 1 762 ? -17.769 -5.873 21.913 1.00 94.50 762 HIS A CA 1
ATOM 5768 C C . HIS A 1 762 ? -19.286 -5.934 21.730 1.00 94.50 762 HIS A C 1
ATOM 5770 O O . HIS A 1 762 ? -19.879 -5.259 20.873 1.00 94.50 762 HIS A O 1
ATOM 5776 N N . ASP A 1 763 ? -19.938 -6.786 22.512 1.00 91.62 763 ASP A N 1
ATOM 5777 C CA . ASP A 1 763 ? -21.393 -6.856 22.565 1.00 91.62 763 ASP A CA 1
ATOM 5778 C C . ASP A 1 763 ? -21.973 -5.851 23.582 1.00 91.62 763 ASP A C 1
ATOM 5780 O O . ASP A 1 763 ? -21.241 -5.315 24.412 1.00 91.62 763 ASP A O 1
ATOM 5784 N N . PRO A 1 764 ? -23.281 -5.538 23.515 1.00 89.25 764 PRO A N 1
ATOM 5785 C CA . PRO A 1 764 ? -23.885 -4.506 24.356 1.00 89.25 764 PRO A CA 1
ATOM 5786 C C . PRO A 1 764 ? -23.695 -4.688 25.868 1.00 89.25 764 PRO A C 1
ATOM 5788 O O . PRO A 1 764 ? -23.648 -3.688 26.578 1.00 89.25 764 PRO A O 1
ATOM 5791 N N . ARG A 1 765 ? -23.556 -5.926 26.363 1.00 90.12 765 ARG A N 1
ATOM 5792 C CA . ARG A 1 765 ? -23.415 -6.213 27.800 1.00 90.12 765 ARG A CA 1
ATOM 5793 C C . ARG A 1 765 ? -22.108 -5.683 28.370 1.00 90.12 765 ARG A C 1
ATOM 5795 O O . ARG A 1 765 ? -22.080 -5.292 29.531 1.00 90.12 765 ARG A O 1
ATOM 5802 N N . ALA A 1 766 ? -21.072 -5.576 27.537 1.00 89.44 766 ALA A N 1
ATOM 5803 C CA . ALA A 1 766 ? -19.794 -4.987 27.919 1.00 89.44 766 ALA A CA 1
ATOM 5804 C C . ALA A 1 766 ? -19.956 -3.553 28.456 1.00 89.44 766 ALA A C 1
ATOM 5806 O O . ALA A 1 766 ? -19.206 -3.134 29.331 1.00 89.44 766 ALA A O 1
ATOM 5807 N N . PHE A 1 767 ? -20.954 -2.810 27.965 1.00 88.31 767 PHE A N 1
ATOM 5808 C CA . PHE A 1 767 ? -21.189 -1.404 28.310 1.00 88.31 767 PHE A CA 1
ATOM 5809 C C . PHE A 1 767 ? -22.224 -1.206 29.430 1.00 88.31 767 PHE A C 1
ATOM 5811 O O . PHE A 1 767 ? -22.446 -0.070 29.854 1.00 88.31 767 PHE A O 1
ATOM 5818 N N . GLU A 1 768 ? -22.889 -2.274 29.883 1.00 87.06 768 GLU A N 1
ATOM 5819 C CA . GLU A 1 768 ? -23.896 -2.225 30.949 1.00 87.06 768 GLU A CA 1
ATOM 5820 C C . GLU A 1 768 ? -23.250 -2.090 32.343 1.00 87.06 768 GLU A C 1
ATOM 5822 O O . GLU A 1 768 ? -22.041 -2.231 32.513 1.00 87.06 768 GLU A O 1
ATOM 5827 N N . ASP A 1 769 ? -24.065 -1.807 33.364 1.00 83.88 769 ASP A N 1
ATOM 5828 C CA . ASP A 1 769 ? -23.606 -1.698 34.755 1.00 83.88 769 ASP A CA 1
ATOM 5829 C C . ASP A 1 769 ? -22.984 -3.017 35.241 1.00 83.88 769 ASP A C 1
ATOM 5831 O O . ASP A 1 769 ? -23.658 -4.048 35.322 1.00 83.88 769 ASP A O 1
ATOM 5835 N N . GLY A 1 770 ? -21.710 -2.972 35.626 1.00 81.25 770 GLY A N 1
ATOM 5836 C CA . GLY A 1 770 ? -20.908 -4.135 35.995 1.00 81.25 770 GLY A CA 1
ATOM 5837 C C . GLY A 1 770 ? -20.280 -4.887 34.817 1.00 81.25 770 GLY A C 1
ATOM 5838 O O . GLY A 1 770 ? -19.655 -5.919 35.066 1.00 81.25 770 GLY A O 1
ATOM 5839 N N . GLY A 1 771 ? -20.438 -4.402 33.582 1.00 84.75 771 GLY A N 1
ATOM 5840 C CA . GLY A 1 771 ? -19.747 -4.909 32.396 1.00 84.75 771 GLY A CA 1
ATOM 5841 C C . GLY A 1 771 ? -18.276 -4.480 32.344 1.00 84.75 771 GLY A C 1
ATOM 5842 O O . GLY A 1 771 ? -17.875 -3.497 32.973 1.00 84.75 771 GLY A O 1
ATOM 5843 N N . GLU A 1 772 ? -17.461 -5.214 31.583 1.00 84.06 772 GLU A N 1
ATOM 5844 C CA . GLU A 1 772 ? -16.009 -4.977 31.456 1.00 84.06 772 GLU A CA 1
ATOM 5845 C C . GLU A 1 772 ? -15.636 -3.563 30.972 1.00 84.06 772 GLU A C 1
ATOM 5847 O O . GLU A 1 772 ? -14.611 -3.015 31.378 1.00 84.06 772 GLU A O 1
ATOM 5852 N N . LEU A 1 773 ? -16.487 -2.943 30.150 1.00 83.69 773 LEU A N 1
ATOM 5853 C CA . LEU A 1 773 ? -16.258 -1.635 29.552 1.00 83.69 773 LEU A CA 1
ATOM 5854 C C . LEU A 1 773 ? -17.016 -0.506 30.275 1.00 83.69 773 LEU A C 1
ATOM 5856 O O . LEU A 1 773 ? -17.062 0.597 29.748 1.00 83.69 773 LEU A O 1
ATOM 5860 N N . GLU A 1 774 ? -17.618 -0.702 31.457 1.00 84.94 774 GLU A N 1
ATOM 5861 C CA . GLU A 1 774 ? -18.412 0.365 32.108 1.00 84.94 774 GLU A CA 1
ATOM 5862 C C . GLU A 1 774 ? -17.569 1.623 32.416 1.00 84.94 774 GLU A C 1
ATOM 5864 O O . GLU A 1 774 ? -17.970 2.746 32.101 1.00 84.94 774 GLU A O 1
ATOM 5869 N N . LEU A 1 775 ? -16.392 1.442 33.029 1.00 86.00 775 LEU A N 1
ATOM 5870 C CA . LEU A 1 775 ? -15.491 2.515 33.477 1.00 86.00 775 LEU A CA 1
ATOM 5871 C C . LEU A 1 775 ? -14.011 2.148 33.276 1.00 86.00 775 LEU A C 1
ATOM 5873 O O . LEU A 1 775 ? -13.187 2.326 34.176 1.00 86.00 775 LEU A O 1
ATOM 5877 N N . THR A 1 776 ? -13.675 1.632 32.095 1.00 85.12 776 THR A N 1
ATOM 5878 C CA . THR A 1 776 ? -12.298 1.268 31.733 1.00 85.12 776 THR A CA 1
ATOM 5879 C C . THR A 1 776 ? -11.584 2.352 30.918 1.00 85.12 776 THR A C 1
ATOM 5881 O O . THR A 1 776 ? -12.213 3.178 30.258 1.00 85.12 776 THR A O 1
ATOM 5884 N N . MET A 1 777 ? -10.253 2.320 30.959 1.00 85.88 777 MET A N 1
ATOM 5885 C CA . MET A 1 777 ? -9.345 3.057 30.073 1.00 85.88 777 MET A CA 1
ATOM 5886 C C . MET A 1 777 ? -8.407 2.089 29.327 1.00 85.88 777 MET A C 1
ATOM 5888 O O . MET A 1 777 ? -7.395 2.524 28.788 1.00 85.88 777 MET A O 1
ATOM 5892 N N . ASP A 1 778 ? -8.719 0.791 29.325 1.00 86.19 778 ASP A N 1
ATOM 5893 C CA . ASP A 1 778 ? -7.867 -0.274 28.776 1.00 86.19 778 ASP A CA 1
ATOM 5894 C C . ASP A 1 778 ? -8.137 -0.533 27.281 1.00 86.19 778 ASP A C 1
ATOM 5896 O O . ASP A 1 778 ? -7.703 -1.535 26.718 1.00 86.19 778 ASP A O 1
ATOM 5900 N N . GLY A 1 779 ? -8.861 0.372 26.613 1.00 90.31 779 GLY A N 1
ATOM 5901 C CA . GLY A 1 779 ? -9.053 0.320 25.170 1.00 90.31 779 GLY A CA 1
ATOM 5902 C C . GLY A 1 779 ? -7.782 0.686 24.388 1.00 90.31 779 GLY A C 1
ATOM 5903 O O . GLY A 1 779 ? -6.769 1.095 24.970 1.00 90.31 779 GLY A O 1
ATOM 5904 N N . PRO A 1 780 ? -7.836 0.619 23.044 1.00 92.19 780 PRO A N 1
ATOM 5905 C CA . PRO A 1 780 ? -6.710 0.956 22.175 1.00 92.19 780 PRO A CA 1
ATOM 5906 C C . PRO A 1 780 ? -6.086 2.308 22.540 1.00 92.19 780 PRO A C 1
ATOM 5908 O O . PRO A 1 780 ? -6.800 3.288 22.738 1.00 92.19 780 PRO A O 1
ATOM 5911 N N . HIS A 1 781 ? -4.756 2.370 22.645 1.00 93.25 781 HIS A N 1
ATOM 5912 C CA . HIS A 1 781 ? -4.004 3.576 23.035 1.00 93.25 781 HIS A CA 1
ATOM 5913 C C . HIS A 1 781 ? -4.378 4.171 24.411 1.00 93.25 781 HIS A C 1
ATOM 5915 O O . HIS A 1 781 ? -4.072 5.334 24.703 1.00 93.25 781 HIS A O 1
ATOM 5921 N N . GLY A 1 782 ? -5.021 3.385 25.277 1.00 90.38 782 GLY A N 1
ATOM 5922 C CA . GLY A 1 782 ? -5.540 3.834 26.565 1.00 90.38 782 GLY A CA 1
ATOM 5923 C C . GLY A 1 782 ? -6.840 4.629 26.443 1.00 90.38 782 GLY A C 1
ATOM 5924 O O . GLY A 1 782 ? -7.051 5.569 27.209 1.00 90.38 782 GLY A O 1
ATOM 5925 N N . MET A 1 783 ? -7.660 4.332 25.431 1.00 91.62 783 MET A N 1
ATOM 5926 C CA . MET A 1 783 ? -8.964 4.958 25.237 1.00 91.62 783 MET A CA 1
ATOM 5927 C C . MET A 1 783 ? -10.008 4.380 26.194 1.00 91.62 783 MET A C 1
ATOM 5929 O O . MET A 1 783 ? -10.050 3.182 26.465 1.00 91.62 783 MET A O 1
ATOM 5933 N N . HIS A 1 784 ? -10.903 5.248 26.655 1.00 91.88 784 HIS A N 1
ATOM 5934 C CA . HIS A 1 784 ? -12.154 4.827 27.273 1.00 91.88 784 HIS A CA 1
ATOM 5935 C C . HIS A 1 784 ? -13.215 4.518 26.208 1.00 91.88 784 HIS A C 1
ATOM 5937 O O . HIS A 1 784 ? -13.099 4.991 25.071 1.00 91.88 784 HIS A O 1
ATOM 5943 N N . PRO A 1 785 ? -14.296 3.802 26.566 1.00 90.19 785 PRO A N 1
ATOM 5944 C CA . PRO A 1 785 ? -15.441 3.623 25.684 1.00 90.19 785 PRO A CA 1
ATOM 5945 C C . PRO A 1 785 ? -15.962 4.968 25.176 1.00 90.19 785 PRO A C 1
ATOM 5947 O O . PRO A 1 785 ? -16.268 5.881 25.950 1.00 90.19 785 PRO A O 1
ATOM 5950 N N . VAL A 1 786 ? -16.067 5.098 23.858 1.00 87.88 786 VAL A N 1
ATOM 5951 C CA . VAL A 1 786 ? -16.559 6.313 23.204 1.00 87.88 786 VAL A CA 1
ATOM 5952 C C . VAL A 1 786 ? -18.052 6.196 22.916 1.00 87.88 786 VAL A C 1
ATOM 5954 O O . VAL A 1 786 ? -18.531 5.170 22.443 1.00 87.88 786 VAL A O 1
ATOM 5957 N N . GLY A 1 787 ? -18.806 7.256 23.216 1.00 81.00 787 GLY A N 1
ATOM 5958 C CA . GLY A 1 787 ? -20.259 7.286 23.007 1.00 81.00 787 GLY A CA 1
ATOM 5959 C C . GLY A 1 787 ? -21.074 6.354 23.907 1.00 81.00 787 GLY A C 1
ATOM 5960 O O . GLY A 1 787 ? -22.222 6.074 23.583 1.00 81.00 787 GLY A O 1
ATOM 5961 N N . SER A 1 788 ? -20.499 5.873 25.013 1.00 86.69 788 SER A N 1
ATOM 5962 C CA . SER A 1 788 ? -21.235 5.140 26.046 1.00 86.69 788 SER A CA 1
ATOM 5963 C C . SER A 1 788 ? -21.969 6.115 26.969 1.00 86.69 788 SER A C 1
ATOM 5965 O O . SER A 1 788 ? -21.336 6.975 27.589 1.00 86.69 788 SER A O 1
ATOM 5967 N N . ASP A 1 789 ? -23.289 5.953 27.097 1.00 85.25 789 ASP A N 1
ATOM 5968 C CA . ASP A 1 789 ? -24.110 6.717 28.047 1.00 85.25 789 ASP A CA 1
ATOM 5969 C C . ASP A 1 789 ? -23.636 6.486 29.486 1.00 85.25 789 ASP A C 1
ATOM 5971 O O . ASP A 1 789 ? -23.500 7.432 30.257 1.00 85.25 789 ASP A O 1
ATOM 5975 N N . ASN A 1 790 ? -23.287 5.241 29.821 1.00 86.69 790 ASN A N 1
ATOM 5976 C CA . ASN A 1 790 ? -22.758 4.880 31.133 1.00 86.69 790 ASN A CA 1
ATOM 5977 C C . ASN A 1 790 ? -21.425 5.580 31.431 1.00 86.69 790 ASN A C 1
ATOM 5979 O O . ASN A 1 790 ? -21.248 6.115 32.528 1.00 86.69 790 ASN A O 1
ATOM 5983 N N . TRP A 1 791 ? -20.516 5.650 30.450 1.00 88.69 791 TRP A N 1
ATOM 5984 C CA . TRP A 1 791 ? -19.269 6.403 30.601 1.00 88.69 791 TRP A CA 1
ATOM 5985 C C . TRP A 1 791 ? -19.548 7.895 30.796 1.00 88.69 791 TRP A C 1
ATOM 5987 O O . TRP A 1 791 ? -19.094 8.488 31.777 1.00 88.69 791 TRP A O 1
ATOM 5997 N N . ASN A 1 792 ? -20.343 8.499 29.904 1.00 87.75 792 ASN A N 1
ATOM 5998 C CA . ASN A 1 792 ? -20.759 9.896 30.031 1.00 87.75 792 ASN A CA 1
ATOM 5999 C C . ASN A 1 792 ? -21.344 10.157 31.428 1.00 87.75 792 ASN A C 1
ATOM 6001 O O . ASN A 1 792 ? -21.018 11.151 32.083 1.00 87.75 792 ASN A O 1
ATOM 6005 N N . ASP A 1 793 ? -22.110 9.199 31.948 1.00 84.88 793 ASP A N 1
ATOM 6006 C CA . ASP A 1 793 ? -22.784 9.358 33.212 1.00 84.88 793 ASP A CA 1
ATOM 6007 C C . ASP A 1 793 ? -21.898 9.232 34.451 1.00 84.88 793 ASP A C 1
ATOM 6009 O O . ASP A 1 793 ? -22.117 9.952 35.438 1.00 84.88 793 ASP A O 1
ATOM 6013 N N . LYS A 1 794 ? -20.933 8.316 34.411 1.00 85.75 794 LYS A N 1
ATOM 6014 C CA . LYS A 1 794 ? -20.214 7.832 35.592 1.00 85.75 794 LYS A CA 1
ATOM 6015 C C . LYS A 1 794 ? -18.702 8.059 35.531 1.00 85.75 794 LYS A C 1
ATOM 6017 O O . LYS A 1 794 ? -18.022 7.735 36.500 1.00 85.75 794 LYS A O 1
ATOM 6022 N N . HIS A 1 795 ? -18.150 8.685 34.485 1.00 86.81 795 HIS A N 1
ATOM 6023 C CA . HIS A 1 795 ? -16.696 8.898 34.324 1.00 86.81 795 HIS A CA 1
ATOM 6024 C C . HIS A 1 795 ? -16.010 9.601 35.517 1.00 86.81 795 HIS A C 1
ATOM 6026 O O . HIS A 1 795 ? -14.815 9.419 35.754 1.00 86.81 795 HIS A O 1
ATOM 6032 N N . LYS A 1 796 ? -16.745 10.364 36.342 1.00 81.81 796 LYS A N 1
ATOM 6033 C CA . LYS A 1 796 ? -16.221 10.907 37.612 1.00 81.81 796 LYS A CA 1
ATOM 6034 C C . LYS A 1 796 ? -15.713 9.810 38.560 1.00 81.81 796 LYS A C 1
ATOM 6036 O O . LYS A 1 796 ? -14.778 10.038 39.326 1.00 81.81 796 LYS A O 1
ATOM 6041 N N . GLU A 1 797 ? -16.343 8.642 38.552 1.00 82.88 797 GLU A N 1
ATOM 6042 C CA . GLU A 1 797 ? -15.939 7.488 39.356 1.00 82.88 797 GLU A CA 1
ATOM 6043 C C . GLU A 1 797 ? -14.638 6.873 38.830 1.00 82.88 797 GLU A C 1
ATOM 6045 O O . GLU A 1 797 ? -13.771 6.535 39.638 1.00 82.88 797 GLU A O 1
ATOM 6050 N N . ALA A 1 798 ? -14.435 6.848 37.506 1.00 78.88 798 ALA A N 1
ATOM 6051 C CA . ALA A 1 798 ? -13.166 6.440 36.900 1.00 78.88 798 ALA A CA 1
ATOM 6052 C C . ALA A 1 798 ? -12.003 7.337 37.360 1.00 78.88 798 ALA A C 1
ATOM 6054 O O . ALA A 1 798 ? -10.964 6.832 37.781 1.00 78.88 798 ALA A O 1
ATOM 6055 N N . SER A 1 799 ? -12.202 8.661 37.418 1.00 71.19 799 SER A N 1
ATOM 6056 C CA . SER A 1 799 ? -11.184 9.601 37.921 1.00 71.19 799 SER A CA 1
ATOM 6057 C C . SER A 1 799 ? -10.769 9.334 39.380 1.00 71.19 799 SER A C 1
ATOM 6059 O O . SER A 1 799 ? -9.612 9.535 39.748 1.00 71.19 799 SER A O 1
ATOM 6061 N N . ARG A 1 800 ? -11.683 8.828 40.220 1.00 68.75 800 ARG A N 1
ATOM 6062 C CA . ARG A 1 800 ? -11.391 8.495 41.628 1.00 68.75 800 ARG A CA 1
ATOM 6063 C C . ARG A 1 800 ? -10.582 7.208 41.792 1.00 68.75 800 ARG A C 1
ATOM 6065 O O . ARG A 1 800 ? -9.897 7.066 42.802 1.00 68.75 800 ARG A O 1
ATOM 6072 N N . ASN A 1 801 ? -10.673 6.295 40.826 1.00 58.75 801 ASN A N 1
ATOM 6073 C CA . ASN A 1 801 ? -10.087 4.957 40.899 1.00 58.75 801 ASN A CA 1
ATOM 6074 C C . ASN A 1 801 ? -8.831 4.793 40.015 1.00 58.75 801 ASN A C 1
ATOM 6076 O O . ASN A 1 801 ? -7.987 3.963 40.341 1.00 58.75 801 ASN A O 1
ATOM 6080 N N . GLY A 1 802 ? -8.688 5.582 38.941 1.00 56.38 802 GLY A N 1
ATOM 6081 C CA . GLY A 1 802 ? -7.639 5.446 37.914 1.00 56.38 802 GLY A CA 1
ATOM 6082 C C . GLY A 1 802 ? -6.600 6.579 37.836 1.00 56.38 802 GLY A C 1
ATOM 6083 O O . GLY A 1 802 ? -5.653 6.478 37.060 1.00 56.38 802 GLY A O 1
ATOM 6084 N N . GLY A 1 803 ? -6.725 7.642 38.642 1.00 62.25 803 GLY A N 1
ATOM 6085 C CA . GLY A 1 803 ? -5.785 8.776 38.653 1.00 62.25 803 GLY A CA 1
ATOM 6086 C C . GLY A 1 803 ? -6.038 9.834 37.563 1.00 62.25 803 GLY A C 1
ATOM 6087 O O . GLY A 1 803 ? -7.125 9.929 37.006 1.00 62.25 803 GLY A O 1
ATOM 6088 N N . ASP A 1 804 ? -5.031 10.674 37.288 1.00 67.81 804 ASP A N 1
ATOM 6089 C CA . ASP A 1 804 ? -5.085 11.860 36.400 1.00 67.81 804 ASP A CA 1
ATOM 6090 C C . ASP A 1 804 ? -4.773 11.537 34.916 1.00 67.81 804 ASP A C 1
ATOM 6092 O O . ASP A 1 804 ? -4.237 12.354 34.165 1.00 67.81 804 ASP A O 1
ATOM 6096 N N . ASN A 1 805 ? -5.070 10.310 34.480 1.00 81.50 805 ASN A N 1
ATOM 6097 C CA . ASN A 1 805 ? -4.756 9.817 33.133 1.00 81.50 805 ASN A CA 1
ATOM 6098 C C . ASN A 1 805 ? -5.585 10.491 32.025 1.00 81.50 805 ASN A C 1
ATOM 6100 O O . ASN A 1 805 ? -5.141 10.519 30.878 1.00 81.50 805 ASN A O 1
ATOM 6104 N N . CYS A 1 806 ? -6.719 11.117 32.354 1.00 87.50 806 CYS A N 1
ATOM 6105 C CA . CYS A 1 806 ? -7.541 11.886 31.414 1.00 87.50 806 CYS A CA 1
ATOM 6106 C C . CYS A 1 806 ? -6.736 12.980 30.694 1.00 87.50 806 CYS A C 1
ATOM 6108 O O . CYS A 1 806 ? -6.974 13.253 29.517 1.00 87.50 806 CYS A O 1
ATOM 6110 N N . ARG A 1 807 ? -5.753 13.587 31.380 1.00 89.31 807 ARG A N 1
ATOM 6111 C CA . ARG A 1 807 ? -4.923 14.667 30.822 1.00 89.31 807 ARG A CA 1
ATOM 6112 C C . ARG A 1 807 ? -4.074 14.222 29.633 1.00 89.31 807 ARG A C 1
ATOM 6114 O O . ARG A 1 807 ? -3.762 15.059 28.793 1.00 89.31 807 ARG A O 1
ATOM 6121 N N . SER A 1 808 ? -3.758 12.928 29.522 1.00 91.50 808 SER A N 1
ATOM 6122 C CA . SER A 1 808 ? -3.032 12.376 28.366 1.00 91.50 808 SER A CA 1
ATOM 6123 C C . SER A 1 808 ? -3.767 12.631 27.046 1.00 91.50 808 SER A C 1
ATOM 6125 O O . SER A 1 808 ? -3.133 12.904 26.035 1.00 91.50 808 SER A O 1
ATOM 6127 N N . CYS A 1 809 ? -5.102 12.619 27.052 1.00 92.69 809 CYS A N 1
ATOM 6128 C CA . CYS A 1 809 ? -5.908 12.810 25.845 1.00 92.69 809 CYS A CA 1
ATOM 6129 C C . CYS A 1 809 ? -6.647 14.156 25.840 1.00 92.69 809 CYS A C 1
ATOM 6131 O O . CYS A 1 809 ? -6.764 14.801 24.801 1.00 92.69 809 CYS A O 1
ATOM 6133 N N . HIS A 1 810 ? -7.116 14.620 26.999 1.00 91.75 810 HIS A N 1
ATOM 6134 C CA . HIS A 1 810 ? -7.893 15.858 27.126 1.00 91.75 810 HIS A CA 1
ATOM 6135 C C . HIS A 1 810 ? -7.040 17.095 27.442 1.00 91.75 810 HIS A C 1
ATOM 6137 O O . HIS A 1 810 ? -7.584 18.186 27.596 1.00 91.75 810 HIS A O 1
ATOM 6143 N N . GLY A 1 811 ? -5.716 16.952 27.524 1.00 90.81 811 GLY A N 1
ATOM 6144 C CA . GLY A 1 811 ? -4.798 18.059 27.770 1.00 90.81 811 GLY A CA 1
ATOM 6145 C C . GLY A 1 811 ? -4.611 18.381 29.250 1.00 90.81 811 GLY A C 1
ATOM 6146 O O . GLY A 1 811 ? -5.341 17.915 30.131 1.00 90.81 811 GLY A O 1
ATOM 6147 N N . ARG A 1 812 ? -3.600 19.202 29.539 1.00 86.75 812 ARG A N 1
ATOM 6148 C CA . ARG A 1 812 ? -3.091 19.433 30.901 1.00 86.75 812 ARG A CA 1
ATOM 6149 C C . ARG A 1 812 ? -4.123 20.046 31.843 1.00 86.75 812 ARG A C 1
ATOM 6151 O O . ARG A 1 812 ? -4.056 19.831 33.050 1.00 86.75 812 ARG A O 1
ATOM 6158 N N . ASN A 1 813 ? -5.052 20.831 31.312 1.00 83.94 813 ASN A N 1
ATOM 6159 C CA . ASN A 1 813 ? -6.122 21.479 32.063 1.00 83.94 813 ASN A CA 1
ATOM 6160 C C . ASN A 1 813 ? -7.511 20.939 31.683 1.00 83.94 813 ASN A C 1
ATOM 6162 O O . ASN A 1 813 ? -8.513 21.463 32.180 1.00 83.94 813 ASN A O 1
ATOM 6166 N N . GLY A 1 814 ? -7.577 19.895 30.848 1.00 86.38 814 GLY A N 1
ATOM 6167 C CA . GLY A 1 814 ? -8.830 19.355 30.329 1.00 86.38 814 GLY A CA 1
ATOM 6168 C C . GLY A 1 814 ? -9.441 20.233 29.242 1.00 86.38 814 GLY A C 1
ATOM 6169 O O . GLY A 1 814 ? -10.658 20.290 29.116 1.00 86.38 814 GLY A O 1
ATOM 6170 N N . GLU A 1 815 ? -8.621 20.981 28.511 1.00 89.00 815 GLU A N 1
ATOM 6171 C CA . GLU A 1 815 ? -9.032 21.868 27.422 1.00 89.00 815 GLU A CA 1
ATOM 6172 C C . GLU A 1 815 ? -9.569 21.136 26.181 1.00 89.00 815 GLU A C 1
ATOM 6174 O O . GLU A 1 815 ? -10.182 21.775 25.332 1.00 89.00 815 GLU A O 1
ATOM 6179 N N . GLY A 1 816 ? -9.365 19.820 26.096 1.00 91.69 816 GLY A N 1
ATOM 6180 C CA . GLY A 1 816 ? -9.582 19.037 24.886 1.00 91.69 816 GLY A CA 1
ATOM 6181 C C . GLY A 1 816 ? -8.389 19.139 23.936 1.00 91.69 816 GLY A C 1
ATOM 6182 O O . GLY A 1 816 ? -7.715 20.165 23.854 1.00 91.69 816 GLY A O 1
ATOM 6183 N N . THR A 1 817 ? -8.091 18.050 23.231 1.00 93.94 817 THR A N 1
ATOM 6184 C CA . THR A 1 817 ? -7.040 18.033 22.204 1.00 93.94 817 THR A CA 1
ATOM 6185 C C . THR A 1 817 ? -7.494 17.236 20.989 1.00 93.94 817 THR A C 1
ATOM 6187 O O . THR A 1 817 ? -8.576 16.647 20.968 1.00 93.94 817 THR A O 1
ATOM 6190 N N . VAL A 1 818 ? -6.638 17.147 19.971 1.00 92.88 818 VAL A N 1
ATOM 6191 C CA . VAL A 1 818 ? -6.863 16.270 18.814 1.00 92.88 818 VAL A CA 1
ATOM 6192 C C . VAL A 1 818 ? -7.082 14.800 19.196 1.00 92.88 818 VAL A C 1
ATOM 6194 O O . VAL A 1 818 ? -7.695 14.073 18.418 1.00 92.88 818 VAL A O 1
ATOM 6197 N N . LEU A 1 819 ? -6.623 14.368 20.377 1.00 94.25 819 LEU A N 1
ATOM 6198 C CA . LEU A 1 819 ? -6.809 13.010 20.893 1.00 94.25 819 LEU A CA 1
ATOM 6199 C C . LEU A 1 819 ? -8.197 12.790 21.512 1.00 94.25 819 LEU A C 1
ATOM 6201 O O . LEU A 1 819 ? -8.676 11.663 21.523 1.00 94.25 819 LEU A O 1
ATOM 6205 N N . SER A 1 820 ? -8.874 13.848 21.972 1.00 93.94 820 SER A N 1
ATOM 6206 C CA . SER A 1 820 ? -10.239 13.779 22.518 1.00 93.94 820 SER A CA 1
ATOM 6207 C C . SER A 1 820 ? -11.319 14.145 21.493 1.00 93.94 820 SER A C 1
ATOM 6209 O O . SER A 1 820 ? -12.449 14.485 21.854 1.00 93.94 820 SER A O 1
ATOM 6211 N N . ARG A 1 821 ? -10.975 14.118 20.198 1.00 93.25 821 ARG A N 1
ATOM 6212 C CA . ARG A 1 821 ? -11.890 14.493 19.117 1.00 93.25 821 ARG A CA 1
ATOM 6213 C C . ARG A 1 821 ? -12.985 13.446 18.896 1.00 93.25 821 ARG A C 1
ATOM 6215 O O . ARG A 1 821 ? -12.710 12.251 18.838 1.00 93.25 821 ARG A O 1
ATOM 6222 N N . MET A 1 822 ? -14.208 13.901 18.650 1.00 93.56 822 MET A N 1
ATOM 6223 C CA . MET A 1 822 ? -15.325 13.039 18.257 1.00 93.56 822 MET A CA 1
ATOM 6224 C C . MET A 1 822 ? -15.110 12.414 16.870 1.00 93.56 822 MET A C 1
ATOM 6226 O O . MET A 1 822 ? -14.833 13.121 15.900 1.00 93.56 822 MET A O 1
ATOM 6230 N N . PHE A 1 823 ? -15.251 11.091 16.749 1.00 93.50 823 PHE A N 1
ATOM 6231 C CA . PHE A 1 823 ? -15.058 10.376 15.471 1.00 93.50 823 PHE A CA 1
ATOM 6232 C C . PHE A 1 823 ? -16.262 10.491 14.530 1.00 93.50 823 PHE A C 1
ATOM 6234 O O . PHE A 1 823 ? -16.110 10.492 13.305 1.00 93.50 823 PHE A O 1
ATOM 6241 N N . THR A 1 824 ? -17.445 10.655 15.110 1.00 95.06 824 THR A N 1
ATOM 6242 C CA . THR A 1 824 ? -18.719 10.870 14.430 1.00 95.06 824 THR A CA 1
ATOM 6243 C C . THR A 1 824 ? -19.574 11.831 15.254 1.00 95.06 824 THR A C 1
ATOM 6245 O O . THR A 1 824 ? -19.222 12.150 16.390 1.00 95.06 824 THR A O 1
ATOM 6248 N N . ASP A 1 825 ? -20.675 12.306 14.682 1.00 95.31 825 ASP A N 1
ATOM 6249 C CA . ASP A 1 825 ? -21.670 13.084 15.412 1.00 95.31 825 ASP A CA 1
ATOM 6250 C C . ASP A 1 825 ? -22.252 12.233 16.546 1.00 95.31 825 ASP A C 1
ATOM 6252 O O . ASP A 1 825 ? -22.682 11.097 16.326 1.00 95.31 825 ASP A O 1
ATOM 6256 N N . ARG A 1 826 ? -22.283 12.778 17.763 1.00 92.44 826 ARG A N 1
ATOM 6257 C CA . ARG A 1 826 ? -22.831 12.091 18.935 1.00 92.44 826 ARG A CA 1
ATOM 6258 C C . ARG A 1 826 ? -23.749 12.998 19.719 1.00 92.44 826 ARG A C 1
ATOM 6260 O O . ARG A 1 826 ? -23.516 14.194 19.826 1.00 92.44 826 ARG A O 1
ATOM 6267 N N . VAL A 1 827 ? -24.781 12.409 20.303 1.00 91.06 827 VAL A N 1
ATOM 6268 C CA . VAL A 1 827 ? -25.618 13.095 21.281 1.00 91.06 827 VAL A CA 1
ATOM 6269 C C . VAL A 1 827 ? -25.170 12.638 22.659 1.00 91.06 827 VAL A C 1
ATOM 6271 O O . VAL A 1 827 ? -25.185 11.441 22.923 1.00 91.06 827 VAL A O 1
ATOM 6274 N N . LEU A 1 828 ? -24.746 13.577 23.500 1.00 88.88 828 LEU A N 1
ATOM 6275 C CA . LEU A 1 828 ? -24.344 13.317 24.880 1.00 88.88 828 LEU A CA 1
ATOM 6276 C C . LEU A 1 828 ? -25.277 14.063 25.829 1.00 88.88 828 LEU A C 1
ATOM 6278 O O . LEU A 1 828 ? -25.715 15.174 25.536 1.00 88.88 828 LEU A O 1
ATOM 6282 N N . GLU A 1 829 ? -25.561 13.458 26.974 1.00 87.25 829 GLU A N 1
ATOM 6283 C CA . GLU A 1 829 ? -26.350 14.087 28.028 1.00 87.25 829 GLU A CA 1
ATOM 6284 C C . GLU A 1 829 ? -25.505 15.110 28.798 1.00 87.25 829 GLU A C 1
ATOM 6286 O O . GLU A 1 829 ? -24.498 14.755 29.419 1.00 87.25 829 GLU A O 1
ATOM 6291 N N . CYS A 1 830 ? -25.931 16.372 28.784 1.00 84.75 830 CYS A N 1
ATOM 6292 C CA . CYS A 1 830 ? -25.390 17.439 29.616 1.00 84.75 830 CYS A CA 1
ATOM 6293 C C . CYS A 1 830 ? -26.082 17.440 30.982 1.00 84.75 830 CYS A C 1
ATOM 6295 O O . CYS A 1 830 ? -27.304 17.555 31.076 1.00 84.75 830 CYS A O 1
ATOM 6297 N N . LYS A 1 831 ? -25.293 17.317 32.054 1.00 71.94 831 LYS A N 1
ATOM 6298 C CA . LYS A 1 831 ? -25.801 17.155 33.430 1.00 71.94 831 LYS A CA 1
ATOM 6299 C C . LYS A 1 831 ? -25.904 18.439 34.237 1.00 71.94 831 LYS A C 1
ATOM 6301 O O . LYS A 1 831 ? -26.457 18.417 35.333 1.00 71.94 831 LYS A O 1
ATOM 6306 N N . ASP A 1 832 ? -25.291 19.511 33.758 1.00 67.44 832 ASP A N 1
ATOM 6307 C CA . ASP A 1 832 ? -25.399 20.828 34.358 1.00 67.44 832 ASP A CA 1
ATOM 6308 C C . ASP A 1 832 ? -25.376 21.903 33.262 1.00 67.44 832 ASP A C 1
ATOM 6310 O O . ASP A 1 832 ? -24.896 21.673 32.154 1.00 67.44 832 ASP A O 1
ATOM 6314 N N . GLU A 1 833 ? -25.936 23.070 33.575 1.00 66.94 833 GLU A N 1
ATOM 6315 C CA . GLU A 1 833 ? -26.025 24.236 32.677 1.00 66.94 833 GLU A CA 1
ATOM 6316 C C . GLU A 1 833 ? -24.782 25.139 32.795 1.00 66.94 833 GLU A C 1
ATOM 6318 O O . GLU A 1 833 ? -24.876 26.368 32.730 1.00 66.94 833 GLU A O 1
ATOM 6323 N N . LYS A 1 834 ? -23.624 24.573 33.160 1.00 71.31 834 LYS A N 1
ATOM 6324 C CA . LYS A 1 834 ? -22.473 25.368 33.615 1.00 71.31 834 LYS A CA 1
ATOM 6325 C C . LYS A 1 834 ? -21.243 25.235 32.732 1.00 71.31 834 LYS A C 1
ATOM 6327 O O . LYS A 1 834 ? -20.240 25.891 33.015 1.00 71.31 834 LYS A O 1
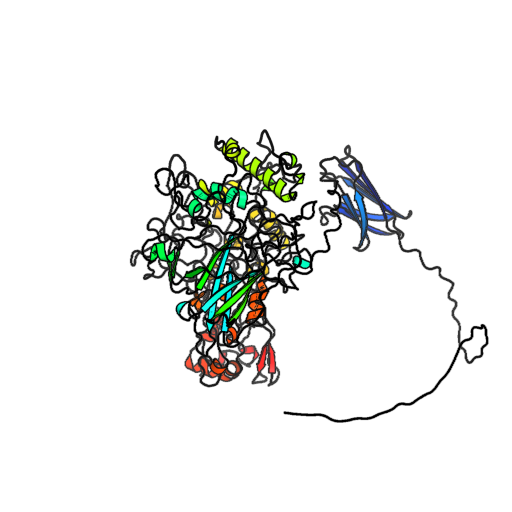ATOM 6332 N N . GLY A 1 835 ? -21.289 24.390 31.710 1.00 77.44 835 GLY A N 1
ATOM 6333 C CA . GLY A 1 835 ? -20.219 24.260 30.730 1.00 77.44 835 GLY A CA 1
ATOM 6334 C C . GLY A 1 835 ? -20.233 25.369 29.674 1.00 77.44 835 GLY A C 1
ATOM 6335 O O . GLY A 1 835 ? -21.167 26.157 29.583 1.00 77.44 835 GLY A O 1
ATOM 6336 N N . SER A 1 836 ? -19.179 25.446 28.863 1.00 80.56 836 SER A N 1
ATOM 6337 C CA . SER A 1 836 ? -19.091 26.358 27.714 1.00 80.56 836 SER A CA 1
ATOM 6338 C C . SER A 1 836 ? -19.841 25.869 26.476 1.00 80.56 836 SER A C 1
ATOM 6340 O O . SER A 1 836 ? -19.962 26.630 25.517 1.00 80.56 836 SER A O 1
ATOM 6342 N N . PHE A 1 837 ? -20.268 24.604 26.469 1.00 84.19 837 PHE A N 1
ATOM 6343 C CA . PHE A 1 837 ? -20.994 23.975 25.365 1.00 84.19 837 PHE A CA 1
ATOM 6344 C C . PHE A 1 837 ? -22.386 23.498 25.805 1.00 84.19 837 PHE A C 1
ATOM 6346 O O . PHE A 1 837 ? -23.366 23.672 25.086 1.00 84.19 837 PHE A O 1
ATOM 6353 N N . CYS A 1 838 ? -22.482 22.922 27.004 1.00 81.62 838 CYS A N 1
ATOM 6354 C CA . CYS A 1 838 ? -23.737 22.563 27.653 1.00 81.62 838 CYS A CA 1
ATOM 6355 C C . CYS A 1 838 ? -24.413 23.799 28.273 1.00 81.62 838 CYS A C 1
ATOM 6357 O O . CYS A 1 838 ? -24.216 24.093 29.452 1.00 81.62 838 CYS A O 1
ATOM 6359 N N . ASP A 1 839 ? -25.209 24.509 27.470 1.00 72.31 839 ASP A N 1
ATOM 6360 C CA . ASP A 1 839 ? -25.956 25.698 27.915 1.00 72.31 839 ASP A CA 1
ATOM 6361 C C . ASP A 1 839 ? -27.225 25.357 28.731 1.00 72.31 839 ASP A C 1
ATOM 6363 O O . ASP A 1 839 ? -27.685 26.194 29.503 1.00 72.31 839 ASP A O 1
ATOM 6367 N N . ASP A 1 840 ? -27.775 24.145 28.577 1.00 74.38 840 ASP A N 1
ATOM 6368 C CA . ASP A 1 840 ? -28.959 23.622 29.281 1.00 74.38 840 ASP A CA 1
ATOM 6369 C C . ASP A 1 840 ? -28.744 22.134 29.657 1.00 74.38 840 ASP A C 1
ATOM 6371 O O . ASP A 1 840 ? -28.002 21.416 28.975 1.00 74.38 840 ASP A O 1
ATOM 6375 N N . GLU A 1 841 ? -29.435 21.642 30.696 1.00 82.25 841 GLU A N 1
ATOM 6376 C CA . GLU A 1 841 ? -29.516 20.202 30.997 1.00 82.25 841 GLU A CA 1
ATOM 6377 C C . GLU A 1 841 ? -30.251 19.450 29.871 1.00 82.25 841 GLU A C 1
ATOM 6379 O O . GLU A 1 841 ? -31.277 19.911 29.357 1.00 82.25 841 GLU A O 1
ATOM 6384 N N . GLY A 1 842 ? -29.758 18.262 29.516 1.00 84.25 842 GLY A N 1
ATOM 6385 C CA . GLY A 1 842 ? -30.367 17.404 28.500 1.00 84.25 842 GLY A CA 1
ATOM 6386 C C . GLY A 1 842 ? -29.430 17.008 27.354 1.00 84.25 842 GLY A C 1
ATOM 6387 O O . GLY A 1 842 ? -28.237 17.319 27.372 1.00 84.25 842 GLY A O 1
ATOM 6388 N N . PRO A 1 843 ? -29.963 16.332 26.324 1.00 89.25 843 PRO A N 1
ATOM 6389 C CA . PRO A 1 843 ? -29.164 15.817 25.222 1.00 89.25 843 PRO A CA 1
ATOM 6390 C C . PRO A 1 843 ? -28.656 16.948 24.321 1.00 89.25 843 PRO A C 1
ATOM 6392 O O . PRO A 1 843 ? -29.451 17.704 23.758 1.00 89.25 843 PRO A O 1
ATOM 6395 N N . GLN A 1 844 ? -27.341 17.013 24.118 1.00 89.88 844 GLN A N 1
ATOM 6396 C CA . GLN A 1 844 ? -26.677 17.959 23.218 1.00 89.88 844 GLN A CA 1
ATOM 6397 C C . GLN A 1 844 ? -25.901 17.237 22.118 1.00 89.88 844 GLN A C 1
ATOM 6399 O O . GLN A 1 844 ? -25.297 16.189 22.341 1.00 89.88 844 GLN A O 1
ATOM 6404 N N . LEU A 1 845 ? -25.912 17.812 20.913 1.00 91.94 845 LEU A N 1
ATOM 6405 C CA . LEU A 1 845 ? -25.183 17.284 19.762 1.00 91.94 845 LEU A CA 1
ATOM 6406 C C . LEU A 1 845 ? -23.729 17.767 19.786 1.00 91.94 845 LEU A C 1
ATOM 6408 O O . LEU A 1 845 ? -23.453 18.941 19.552 1.00 91.94 845 LEU A O 1
ATOM 6412 N N . PHE A 1 846 ? -22.810 16.833 19.981 1.00 92.81 846 PHE A N 1
ATOM 6413 C CA . PHE A 1 846 ? -21.381 17.003 19.782 1.00 92.81 846 PHE A CA 1
ATOM 6414 C C . PHE A 1 846 ? -21.036 16.597 18.343 1.00 92.81 846 PHE A C 1
ATOM 6416 O O . PHE A 1 846 ? -21.146 15.416 17.997 1.00 92.81 846 PHE A O 1
ATOM 6423 N N . PRO A 1 847 ? -20.654 17.547 17.475 1.00 95.56 847 PRO A N 1
ATOM 6424 C CA . PRO A 1 847 ? -20.359 17.236 16.085 1.00 95.56 847 PRO A CA 1
ATOM 6425 C C . PRO A 1 847 ? -19.037 16.476 15.950 1.00 95.56 847 PRO A C 1
ATOM 6427 O O . PRO A 1 847 ? -18.113 16.632 16.756 1.00 95.56 847 PRO A O 1
ATOM 6430 N N . LYS A 1 848 ? -18.910 15.705 14.869 1.00 94.19 848 LYS A N 1
ATOM 6431 C CA . LYS A 1 848 ? -17.652 15.087 14.447 1.00 94.19 848 LYS A CA 1
ATOM 6432 C C . LYS A 1 848 ? -16.515 16.113 14.452 1.00 94.19 848 LYS A C 1
ATOM 6434 O O . LYS A 1 848 ? -16.642 17.217 13.928 1.00 94.19 848 LYS A O 1
ATOM 6439 N N . GLY A 1 849 ? -15.372 15.716 15.003 1.00 92.69 849 GLY A N 1
ATOM 6440 C CA . GLY A 1 849 ? -14.169 16.537 15.105 1.00 92.69 849 GLY A CA 1
ATOM 6441 C C . GLY A 1 849 ? -14.135 17.484 16.306 1.00 92.69 849 GLY A C 1
ATOM 6442 O O . GLY A 1 849 ? -13.069 18.040 16.568 1.00 92.69 849 GLY A O 1
ATOM 6443 N N . HIS A 1 850 ? -15.233 17.642 17.058 1.00 94.19 850 HIS A N 1
ATOM 6444 C CA . HIS A 1 850 ? -15.229 18.416 18.303 1.00 94.19 850 HIS A CA 1
ATOM 6445 C C . HIS A 1 850 ? -14.240 17.808 19.300 1.00 94.19 850 HIS A C 1
ATOM 6447 O O . HIS A 1 850 ? -14.346 16.624 19.620 1.00 94.19 850 HIS A O 1
ATOM 6453 N N . GLN A 1 851 ? -13.273 18.601 19.764 1.00 94.19 851 GLN A N 1
ATOM 6454 C CA . GLN A 1 851 ? -12.282 18.192 20.761 1.00 94.19 851 GLN A CA 1
ATOM 6455 C C . GLN A 1 851 ? -12.900 18.339 22.143 1.00 94.19 851 GLN A C 1
ATOM 6457 O O . GLN A 1 851 ? -13.022 19.450 22.650 1.00 94.19 851 GLN A O 1
ATOM 6462 N N . VAL A 1 852 ? -13.321 17.224 22.733 1.00 91.88 852 VAL A N 1
ATOM 6463 C CA . VAL A 1 852 ? -14.075 17.256 23.986 1.00 91.88 852 VAL A CA 1
ATOM 6464 C C . VAL A 1 852 ? -13.160 17.685 25.122 1.00 91.88 852 VAL A C 1
ATOM 6466 O O . VAL A 1 852 ? -12.144 17.032 25.389 1.00 91.88 852 VAL A O 1
ATOM 6469 N N . GLY A 1 853 ? -13.531 18.768 25.793 1.00 90.25 853 GLY A N 1
ATOM 6470 C CA . GLY A 1 853 ? -12.872 19.294 26.978 1.00 90.25 853 GLY A CA 1
ATOM 6471 C C . GLY A 1 853 ? -13.778 19.222 28.203 1.00 90.25 853 GLY A C 1
ATOM 6472 O O . GLY A 1 853 ? -15.000 19.205 28.116 1.00 90.25 853 GLY A O 1
ATOM 6473 N N . CYS A 1 854 ? -13.187 19.237 29.393 1.00 86.06 854 CYS A N 1
ATOM 6474 C CA . CYS A 1 854 ? -13.932 19.241 30.650 1.00 86.06 854 CYS A CA 1
ATOM 6475 C C . CYS A 1 854 ? -14.794 20.502 30.803 1.00 86.06 854 CYS A C 1
ATOM 6477 O O . CYS A 1 854 ? -15.844 20.456 31.436 1.00 86.06 854 CYS A O 1
ATOM 6479 N N . ALA A 1 855 ? -14.343 21.627 30.237 1.00 85.81 855 ALA A N 1
ATOM 6480 C CA . ALA A 1 855 ? -15.079 22.886 30.270 1.00 85.81 855 ALA A CA 1
ATOM 6481 C C . ALA A 1 855 ? -16.365 22.846 29.435 1.00 85.81 855 ALA A C 1
ATOM 6483 O O . ALA A 1 855 ? -17.271 23.616 29.735 1.00 85.81 855 ALA A O 1
ATOM 6484 N N . ASP A 1 856 ? -16.486 21.933 28.463 1.00 87.75 856 ASP A N 1
ATOM 6485 C CA . ASP A 1 856 ? -17.697 21.797 27.644 1.00 87.75 856 ASP A CA 1
ATOM 6486 C C . ASP A 1 856 ? -18.929 21.524 28.508 1.00 87.75 856 ASP A C 1
ATOM 6488 O O . ASP A 1 856 ? -19.995 22.076 28.236 1.00 87.75 856 ASP A O 1
ATOM 6492 N N . CYS A 1 857 ? -18.747 20.758 29.590 1.00 83.88 857 CYS A N 1
ATOM 6493 C CA . CYS A 1 857 ? -19.806 20.343 30.505 1.00 83.88 857 CYS A CA 1
ATOM 6494 C C . CYS A 1 857 ? -19.646 20.874 31.941 1.00 83.88 857 CYS A C 1
ATOM 6496 O O . CYS A 1 857 ? -20.532 20.628 32.744 1.00 83.88 857 CYS A O 1
ATOM 6498 N N . HIS A 1 858 ? -18.535 21.532 32.317 1.00 80.12 858 HIS A N 1
ATOM 6499 C CA . HIS A 1 858 ? -18.277 21.925 33.715 1.00 80.12 858 HIS A CA 1
ATOM 6500 C C . HIS A 1 858 ? -17.666 23.331 33.887 1.00 80.12 858 HIS A C 1
ATOM 6502 O O . HIS A 1 858 ? -16.612 23.641 33.334 1.00 80.12 858 HIS A O 1
ATOM 6508 N N . GLU A 1 859 ? -18.242 24.125 34.803 1.00 71.12 859 GLU A N 1
ATOM 6509 C CA . GLU A 1 859 ? -17.926 25.552 35.069 1.00 71.12 859 GLU A CA 1
ATOM 6510 C C . GLU A 1 859 ? -16.447 25.892 35.350 1.00 71.12 859 GLU A C 1
ATOM 6512 O O . GLU A 1 859 ? -16.003 27.007 35.082 1.00 71.12 859 GLU A O 1
ATOM 6517 N N . GLU A 1 860 ? -15.667 24.975 35.937 1.00 60.50 860 GLU A N 1
ATOM 6518 C CA . GLU A 1 860 ? -14.312 25.271 36.447 1.00 60.50 860 GLU A CA 1
ATOM 6519 C C . GLU A 1 860 ? -13.170 24.495 35.750 1.00 60.50 860 GLU A C 1
ATOM 6521 O O . GLU A 1 860 ? -12.006 24.643 36.146 1.00 60.50 860 GLU A O 1
ATOM 6526 N N . GLY A 1 861 ? -13.453 23.690 34.713 1.00 60.88 861 GLY A N 1
ATOM 6527 C CA . GLY A 1 861 ? -12.473 22.752 34.128 1.00 60.88 861 GLY A CA 1
ATOM 6528 C C . GLY A 1 861 ? -11.884 21.771 35.167 1.00 60.88 861 GLY A C 1
ATOM 6529 O O . GLY A 1 861 ? -12.409 21.650 36.275 1.00 60.88 861 GLY A O 1
ATOM 6530 N N . LEU A 1 862 ? -10.760 21.087 34.879 1.00 56.97 862 LEU A N 1
ATOM 6531 C CA . LEU A 1 862 ? -10.137 20.108 35.809 1.00 56.97 862 LEU A CA 1
ATOM 6532 C C . LEU A 1 862 ? -9.667 20.694 37.167 1.00 56.97 862 LEU A C 1
ATOM 6534 O O . LEU A 1 862 ? -9.194 19.947 38.023 1.00 56.97 862 LEU A O 1
ATOM 6538 N N . ARG A 1 863 ? -9.804 22.006 37.430 1.00 53.50 863 ARG A N 1
ATOM 6539 C CA . ARG A 1 863 ? -9.263 22.692 38.630 1.00 53.50 863 ARG A CA 1
ATOM 6540 C C . ARG A 1 863 ? -9.841 22.215 39.972 1.00 53.50 863 ARG A C 1
ATOM 6542 O O . ARG A 1 863 ? -9.328 22.618 41.019 1.00 53.50 863 ARG A O 1
ATOM 6549 N N . LYS A 1 864 ? -10.883 21.377 39.966 1.00 48.25 864 LYS A N 1
ATOM 6550 C CA . LYS A 1 864 ? -11.452 20.755 41.174 1.00 48.25 864 LYS A CA 1
ATOM 6551 C C . LYS A 1 864 ? -10.784 19.446 41.601 1.00 48.25 864 LYS A C 1
ATOM 6553 O O . LYS A 1 864 ? -10.869 19.136 42.783 1.00 48.25 864 LYS A O 1
ATOM 6558 N N . LEU A 1 865 ? -10.102 18.721 40.709 1.00 47.53 865 LEU A N 1
ATOM 6559 C CA . LEU A 1 865 ? -9.448 17.452 41.074 1.00 47.53 865 LEU A CA 1
ATOM 6560 C C . LEU A 1 865 ? -8.197 17.648 41.942 1.00 47.53 865 LEU A C 1
ATOM 6562 O O . LEU A 1 865 ? -7.864 16.770 42.722 1.00 47.53 865 LEU A O 1
ATOM 6566 N N . ASP A 1 866 ? -7.566 18.825 41.898 1.00 44.88 866 ASP A N 1
ATOM 6567 C CA . ASP A 1 866 ? -6.415 19.148 42.757 1.00 44.88 866 ASP A CA 1
ATOM 6568 C C . ASP A 1 866 ? -6.823 19.659 44.165 1.00 44.88 866 ASP A C 1
ATOM 6570 O O . ASP A 1 866 ? -5.963 20.064 44.953 1.00 44.88 866 ASP A O 1
ATOM 6574 N N . ARG A 1 867 ? -8.129 19.737 44.482 1.00 39.34 867 ARG A N 1
ATOM 6575 C CA . ARG A 1 867 ? -8.655 20.314 45.743 1.00 39.34 867 ARG A CA 1
ATOM 6576 C C . ARG A 1 867 ? -9.488 19.356 46.606 1.00 39.34 867 ARG A C 1
ATOM 6578 O O . ARG A 1 867 ? -9.872 19.762 47.706 1.00 39.34 867 ARG A O 1
ATOM 6585 N N . GLU A 1 868 ? -9.752 18.142 46.136 1.00 34.22 868 GLU A N 1
ATOM 6586 C CA . GLU A 1 868 ? -10.295 17.018 46.922 1.00 34.22 868 GLU A CA 1
ATOM 6587 C C . GLU A 1 868 ? -9.188 15.987 47.161 1.00 34.22 868 GLU A C 1
ATOM 6589 O O . GLU A 1 868 ? -9.218 15.355 48.243 1.00 34.22 868 GLU A O 1
#

Sequence (868 aa):
MTNRTGPLERENRHKNRSGAGRLSRICYPGATLLGVGLLALTSLPAAAVYTLDEAVWSVEKSRLVVRGRGDERGAIVSVENTYAPDQVLGKDDVNSRLRWRISKIFSSAPCRVSAFHDGQEIGQLDVQDAPADCAPKAPISPPDPPPELPSVSINSTSTSGFPGDPVDEAPLTGLPGYALFAINDLGMHCGDLDTRISSILPPFNLLHATLIRRGEEPDVLKPNDGVRLFYSAASNPADPILSGQNSAGSGPVYSSMTADGHVYKTNFWEVAREAYDPFYPPGVLAAFYPPGQDILDLGLPMPDVERLYLGDGTLQATQQSMPGRAFPFGQNVPREFAVFVRDQPFFINPAFKFGYVSEEVDWFEAAGVPLSAFDDYGRENPWPLYRIQAKDANDRVLATVDTVVPISGEANCGACHNAPIDGGNGEATKNLANIATTLDDPQLDELPLEVSKEYAADLNILRLHDQKHDTDLELESPVVCQRCHYTPALDLAQLGPLGPGDGLANGREQTTVRSMSNVMHSHHGSLRNAQGELLFPAMDPPVDSTGNPRDALQAREVLEATCYQCHPGRRTDCLRGAMASGGMLCQDCHGDMLQVGNDFSRRVTPDNPGDFELGGDYYTNPDQPRVPWANEPGCGSCHTGDAMDNMRDEPGTLAAPYDSVRLIQAYLEGDGKATPIVPSNKRFAEDVIEADNPAVDGSNDPRIGNPMLYRVSTGHEDIFCEACHGATHGIWPNGNPLANDNVTANQLQGHAGTIGECSVCHDPRAFEDGGELELTMDGPHGMHPVGSDNWNDKHKEASRNGGDNCRSCHGRNGEGTVLSRMFTDRVLECKDEKGSFCDDEGPQLFPKGHQVGCADCHEEGLRKLDRE